Protein 2X36 (pdb70)

Sequence (1100 aa):
MYDVTPPGVVMGLAWTAMGGSTLFVETSLRRPQDGSLEVTGQLGEVMKESARIAYTFARAFLMQHAPANDYLVTSHIHLHVPEGATPKDGPSAGCTIVTALLSLAMGRPVRQNLAMTGEVSLTGKILPVGGIKEKTIAAKRAGVTCIVLPAENKKDFYDLAAFITEGLEVHFVEHYREIFDIAFPDEQAEMYDVTPPGVVMGLAWTAMGGSTLFVETSLGSLEVTGQLGEVMKESARRIAYTFARAFLMQHAPANDYLVTSHIHLHVPEGATPKDGPSAGCTIVTALLSLAMGRPVRQNLAMTGEVSLTGKILPVGGIKEKTIAAKRAGVTCIVLPAENKKDFYDLAAFITEGLEVHFVEHYREIFDIAFPRMYDVTPPGVVMGLAWTAMGGSTLFVETSLRRPQKDGSLEVTGQLGEEVMKESARIAYTFARAFLMQHAPANDYLVTSHIHLHVPEGATPKDGPSAGCTIVTALLSLAMGRPVRQNLAMTGEVSLTGKILPVGGIKEKTIAAKRAGVTCIVLPAENKKDFYDLAAFITEGLEVHFVEHHYREIFDIAFPDEQAETPPGVVMGLAWTAMGGSTLFVETSLRDGSLEVTGQLGEVMKEESARRIAYTFARAFLMQHAPANDYLVTSHIHLHVPEGATPKDGPSAGCTIVTALLSLAMGRPVRQNLAMTGEVSLTGKILPVGGIKEKTIAAKRAGVTCIVLPAENKKDFYDLAAFITEGLEVHFVEHYREIFDIAFPDVTPPGVVMGLAWTAMGGSTLFVETSLRRDGSLEVTGQLGEVMKESARIAYTFARAFLMQHHAPANDYLVTSHIHLHVPEGATPKDGPSAGCTIVTALLSLAMGRPVRQNLAMTGEVSLTGKILPVGGIKEKTIAAKRAGVTCIVLPAENKKDFYDLAAFITEGLEVHFVEHYREIFDIAFPVTPPGVVMGLAWTAMGGSTLFVETSLRDGSLEVTGQLGEVMKESARRIAYTFARAFLMQHHAPANDYLVTSHIHLHVPEGATPKDGPSAGCTIVTALLSLAMGRPVRQNLAMTGEVSLTGKILPVGGIKEKTIAAKRAGVTCIVLPAENKKDFYDLAAFITEGLEVHFVEHYREIFDIAFP

B-factor: mean 50.4, std 12.62, range [17.37, 108.28]

Structure (mmCIF, N/CA/C/O backbone):
data_2X36
#
_entry.id   2X36
#
_cell.length_a   69.800
_cell.length_b   83.750
_cell.length_c   105.490
_cell.angle_alpha   90.00
_cell.angle_beta   90.05
_cell.angle_gamma   90.00
#
_symmetry.space_group_name_H-M   'P 1 21 1'
#
loop_
_entity.id
_entity.type
_entity.pdbx_description
1 polymer 'LON PROTEASE HOMOLOG, MITOCHONDRIAL'
2 water water
#
loop_
_atom_site.group_PDB
_atom_site.id
_atom_site.type_symbol
_atom_site.label_atom_id
_atom_site.label_alt_id
_atom_site.label_comp_id
_atom_site.label_asym_id
_atom_site.label_entity_id
_atom_site.label_seq_id
_atom_site.pdbx_PDB_ins_code
_atom_site.Cartn_x
_atom_site.Cartn_y
_atom_site.Cartn_z
_atom_site.occupancy
_atom_site.B_iso_or_equiv
_atom_site.auth_seq_id
_atom_site.auth_comp_id
_atom_site.auth_asym_id
_atom_site.auth_atom_id
_atom_site.pdbx_PDB_model_num
ATOM 1 N N . MET A 1 4 ? -5.754 -1.692 40.703 1.00 66.07 756 MET A N 1
ATOM 2 C CA . MET A 1 4 ? -6.124 -0.225 40.640 1.00 64.16 756 MET A CA 1
ATOM 3 C C . MET A 1 4 ? -7.454 -0.082 39.918 1.00 62.36 756 MET A C 1
ATOM 4 O O . MET A 1 4 ? -8.407 0.435 40.490 1.00 62.55 756 MET A O 1
ATOM 9 N N . TYR A 1 5 ? -7.513 -0.546 38.665 1.00 61.29 757 TYR A N 1
ATOM 10 C CA . TYR A 1 5 ? -8.732 -0.532 37.889 1.00 63.19 757 TYR A CA 1
ATOM 11 C C . TYR A 1 5 ? -9.020 -1.966 37.469 1.00 67.38 757 TYR A C 1
ATOM 12 O O . TYR A 1 5 ? -8.103 -2.805 37.304 1.00 66.29 757 TYR A O 1
ATOM 21 N N . ASP A 1 6 ? -10.301 -2.256 37.319 1.00 69.35 758 ASP A N 1
ATOM 22 C CA . ASP A 1 6 ? -10.720 -3.491 36.681 1.00 69.91 758 ASP A CA 1
ATOM 23 C C . ASP A 1 6 ? -11.118 -3.130 35.278 1.00 68.20 758 ASP A C 1
ATOM 24 O O . ASP A 1 6 ? -10.787 -3.838 34.347 1.00 67.15 758 ASP A O 1
ATOM 29 N N . VAL A 1 7 ? -11.844 -2.026 35.143 1.00 67.21 759 VAL A N 1
ATOM 30 C CA . VAL A 1 7 ? -12.022 -1.375 33.855 1.00 65.13 759 VAL A CA 1
ATOM 31 C C . VAL A 1 7 ? -11.345 -0.011 33.846 1.00 63.16 759 VAL A C 1
ATOM 32 O O . VAL A 1 7 ? -11.564 0.815 34.733 1.00 62.73 759 VAL A O 1
ATOM 36 N N . THR A 1 8 ? -10.520 0.211 32.831 1.00 60.02 760 THR A N 1
ATOM 37 C CA . THR A 1 8 ? -9.719 1.414 32.722 1.00 55.22 760 THR A CA 1
ATOM 38 C C . THR A 1 8 ? -10.459 2.459 31.948 1.00 52.47 760 THR A C 1
ATOM 39 O O . THR A 1 8 ? -11.073 2.156 30.979 1.00 57.86 760 THR A O 1
ATOM 43 N N . PRO A 1 9 ? -10.403 3.693 32.403 1.00 52.82 761 PRO A N 1
ATOM 44 C CA . PRO A 1 9 ? -11.070 4.788 31.736 1.00 51.19 761 PRO A CA 1
ATOM 45 C C . PRO A 1 9 ? -10.188 5.146 30.605 1.00 57.61 761 PRO A C 1
ATOM 46 O O . PRO A 1 9 ? -9.266 4.449 30.408 1.00 59.52 761 PRO A O 1
ATOM 50 N N . PRO A 1 10 ? -10.479 6.161 29.836 1.00 55.79 762 PRO A N 1
ATOM 51 C CA . PRO A 1 10 ? -9.607 6.530 28.748 1.00 52.28 762 PRO A CA 1
ATOM 52 C C . PRO A 1 10 ? -8.319 7.132 29.314 1.00 53.19 762 PRO A C 1
ATOM 53 O O . PRO A 1 10 ? -8.326 7.506 30.451 1.00 52.52 762 PRO A O 1
ATOM 57 N N . GLY A 1 11 ? -7.245 7.164 28.543 1.00 40.92 763 GLY A N 1
ATOM 58 C CA . GLY A 1 11 ? -5.924 7.666 29.011 1.00 45.89 763 GLY A CA 1
ATOM 59 C C . GLY A 1 11 ? -5.177 6.770 29.976 1.00 46.50 763 GLY A C 1
ATOM 60 O O . GLY A 1 11 ? -4.147 7.147 30.462 1.00 46.56 763 GLY A O 1
ATOM 61 N N . VAL A 1 12 ? -5.709 5.581 30.266 1.00 46.74 764 VAL A N 1
ATOM 62 C CA . VAL A 1 12 ? -5.136 4.772 31.319 1.00 46.76 764 VAL A CA 1
ATOM 63 C C . VAL A 1 12 ? -4.805 3.366 30.796 1.00 39.13 764 VAL A C 1
ATOM 64 O O . VAL A 1 12 ? -5.661 2.743 30.323 1.00 34.25 764 VAL A O 1
ATOM 68 N N . VAL A 1 13 ? -3.583 2.894 30.928 1.00 42.09 765 VAL A N 1
ATOM 69 C CA . VAL A 1 13 ? -3.170 1.604 30.369 1.00 43.53 765 VAL A CA 1
ATOM 70 C C . VAL A 1 13 ? -2.266 0.761 31.307 1.00 42.32 765 VAL A C 1
ATOM 71 O O . VAL A 1 13 ? -1.423 1.280 31.945 1.00 34.82 765 VAL A O 1
ATOM 75 N N . MET A 1 14 ? -2.500 -0.533 31.372 1.00 40.34 766 MET A N 1
ATOM 76 C CA . MET A 1 14 ? -1.695 -1.531 32.091 1.00 42.47 766 MET A CA 1
ATOM 77 C C . MET A 1 14 ? -0.449 -1.794 31.340 1.00 27.95 766 MET A C 1
ATOM 78 O O . MET A 1 14 ? -0.449 -2.151 30.143 1.00 38.81 766 MET A O 1
ATOM 83 N N . GLY A 1 15 ? 0.653 -1.585 32.014 1.00 38.83 767 GLY A N 1
ATOM 84 C CA . GLY A 1 15 ? 1.969 -1.831 31.452 1.00 35.95 767 GLY A CA 1
ATOM 85 C C . GLY A 1 15 ? 2.735 -2.745 32.419 1.00 37.11 767 GLY A C 1
ATOM 86 O O . GLY A 1 15 ? 2.421 -2.815 33.628 1.00 51.65 767 GLY A O 1
ATOM 87 N N . LEU A 1 16 ? 3.587 -3.567 31.850 1.00 40.29 768 LEU A N 1
ATOM 88 C CA . LEU A 1 16 ? 4.222 -4.619 32.583 1.00 37.35 768 LEU A CA 1
ATOM 89 C C . LEU A 1 16 ? 5.639 -4.278 32.797 1.00 36.80 768 LEU A C 1
ATOM 90 O O . LEU A 1 16 ? 6.371 -4.028 31.898 1.00 38.46 768 LEU A O 1
ATOM 95 N N . ALA A 1 17 ? 6.020 -4.265 34.034 1.00 30.32 769 ALA A N 1
ATOM 96 C CA . ALA A 1 17 ? 7.337 -3.764 34.374 1.00 40.95 769 ALA A CA 1
ATOM 97 C C . ALA A 1 17 ? 8.256 -4.815 34.976 1.00 34.45 769 ALA A C 1
ATOM 98 O O . ALA A 1 17 ? 7.854 -5.666 35.696 1.00 40.36 769 ALA A O 1
ATOM 100 N N . TRP A 1 18 ? 9.538 -4.616 34.702 1.00 38.72 770 TRP A N 1
ATOM 101 C CA . TRP A 1 18 ? 10.633 -5.373 35.364 1.00 39.30 770 TRP A CA 1
ATOM 102 C C . TRP A 1 18 ? 11.232 -4.546 36.526 1.00 41.87 770 TRP A C 1
ATOM 103 O O . TRP A 1 18 ? 11.892 -3.510 36.332 1.00 38.60 770 TRP A O 1
ATOM 114 N N . THR A 1 19 ? 10.962 -4.973 37.757 1.00 43.72 771 THR A N 1
ATOM 115 C CA . THR A 1 19 ? 11.407 -4.222 38.954 1.00 51.80 771 THR A CA 1
ATOM 116 C C . THR A 1 19 ? 12.579 -4.887 39.675 1.00 54.16 771 THR A C 1
ATOM 117 O O . THR A 1 19 ? 12.924 -6.043 39.403 1.00 44.14 771 THR A O 1
ATOM 121 N N . ALA A 1 20 ? 13.093 -4.175 40.673 1.00 55.33 772 ALA A N 1
ATOM 122 C CA . ALA A 1 20 ? 14.084 -4.718 41.592 1.00 57.27 772 ALA A CA 1
ATOM 123 C C . ALA A 1 20 ? 13.611 -6.023 42.172 1.00 54.72 772 ALA A C 1
ATOM 124 O O . ALA A 1 20 ? 14.300 -7.018 42.059 1.00 60.92 772 ALA A O 1
ATOM 126 N N . MET A 1 21 ? 12.415 -6.035 42.740 1.00 59.58 773 MET A N 1
ATOM 127 C CA . MET A 1 21 ? 11.877 -7.232 43.407 1.00 65.06 773 MET A CA 1
ATOM 128 C C . MET A 1 21 ? 11.444 -8.368 42.478 1.00 63.28 773 MET A C 1
ATOM 129 O O . MET A 1 21 ? 11.344 -9.537 42.931 1.00 64.25 773 MET A O 1
ATOM 134 N N . GLY A 1 22 ? 11.068 -8.055 41.238 1.00 62.74 774 GLY A N 1
ATOM 135 C CA . GLY A 1 22 ? 10.504 -9.058 40.327 1.00 58.24 774 GLY A CA 1
ATOM 136 C C . GLY A 1 22 ? 9.775 -8.450 39.138 1.00 57.32 774 GLY A C 1
ATOM 137 O O . GLY A 1 22 ? 10.349 -7.778 38.327 1.00 48.87 774 GLY A O 1
ATOM 138 N N . GLY A 1 23 ? 8.497 -8.730 39.025 1.00 48.89 775 GLY A N 1
ATOM 139 C CA . GLY A 1 23 ? 7.623 -7.966 38.171 1.00 48.62 775 GLY A CA 1
ATOM 140 C C . GLY A 1 23 ? 6.450 -7.346 38.853 1.00 48.05 775 GLY A C 1
ATOM 141 O O . GLY A 1 23 ? 6.146 -7.702 40.004 1.00 51.35 775 GLY A O 1
ATOM 142 N N . SER A 1 24 ? 5.800 -6.406 38.132 1.00 43.97 776 SER A N 1
ATOM 143 C CA . SER A 1 24 ? 4.614 -5.663 38.567 1.00 52.35 776 SER A CA 1
ATOM 144 C C . SER A 1 24 ? 3.823 -5.144 37.356 1.00 51.53 776 SER A C 1
ATOM 145 O O . SER A 1 24 ? 4.390 -4.740 36.324 1.00 45.39 776 SER A O 1
ATOM 148 N N . THR A 1 25 ? 2.512 -5.200 37.471 1.00 46.11 777 THR A N 1
ATOM 149 C CA . THR A 1 25 ? 1.693 -4.597 36.460 1.00 47.51 777 THR A CA 1
ATOM 150 C C . THR A 1 25 ? 1.486 -3.247 37.029 1.00 40.28 777 THR A C 1
ATOM 151 O O . THR A 1 25 ? 1.123 -3.112 38.178 1.00 45.75 777 THR A O 1
ATOM 155 N N . LEU A 1 26 ? 1.755 -2.255 36.190 1.00 49.50 778 LEU A N 1
ATOM 156 C CA . LEU A 1 26 ? 1.724 -0.830 36.491 1.00 39.81 778 LEU A CA 1
ATOM 157 C C . LEU A 1 26 ? 0.655 -0.087 35.636 1.00 42.95 778 LEU A C 1
ATOM 158 O O . LEU A 1 26 ? 0.419 -0.454 34.519 1.00 43.05 778 LEU A O 1
ATOM 163 N N . PHE A 1 27 ? -0.045 0.916 36.181 1.00 41.07 779 PHE A N 1
ATOM 164 C CA . PHE A 1 27 ? -0.949 1.723 35.342 1.00 39.27 779 PHE A CA 1
ATOM 165 C C . PHE A 1 27 ? -0.363 3.056 34.834 1.00 32.11 779 PHE A C 1
ATOM 166 O O . PHE A 1 27 ? -0.196 3.974 35.619 1.00 44.80 779 PHE A O 1
ATOM 174 N N . VAL A 1 28 ? -0.257 3.203 33.509 1.00 42.02 780 VAL A N 1
ATOM 175 C CA . VAL A 1 28 ? 0.103 4.478 32.947 1.00 38.34 780 VAL A CA 1
ATOM 176 C C . VAL A 1 28 ? -1.189 5.319 32.929 1.00 30.53 780 VAL A C 1
ATOM 177 O O . VAL A 1 28 ? -2.212 4.909 32.456 1.00 40.69 780 VAL A O 1
ATOM 181 N N . GLU A 1 29 ? -1.062 6.541 33.356 1.00 36.06 781 GLU A N 1
ATOM 182 C CA . GLU A 1 29 ? -2.170 7.449 33.347 1.00 33.25 781 GLU A CA 1
ATOM 183 C C . GLU A 1 29 ? -1.883 8.715 32.588 1.00 32.10 781 GLU A C 1
ATOM 184 O O . GLU A 1 29 ? -0.769 9.270 32.634 1.00 41.57 781 GLU A O 1
ATOM 190 N N . THR A 1 30 ? -2.924 9.214 31.917 1.00 34.24 782 THR A N 1
ATOM 191 C CA . THR A 1 30 ? -2.853 10.493 31.140 1.00 38.88 782 THR A CA 1
ATOM 192 C C . THR A 1 30 ? -4.114 11.353 31.472 1.00 42.72 782 THR A C 1
ATOM 193 O O . THR A 1 30 ? -5.175 10.783 31.805 1.00 39.99 782 THR A O 1
ATOM 197 N N . SER A 1 31 ? -3.977 12.691 31.476 1.00 33.87 783 SER A N 1
ATOM 198 C CA . SER A 1 31 ? -5.181 13.599 31.657 1.00 39.09 783 SER A CA 1
ATOM 199 C C . SER A 1 31 ? -4.864 15.047 31.251 1.00 43.68 783 SER A C 1
ATOM 200 O O . SER A 1 31 ? -3.681 15.386 31.079 1.00 39.52 783 SER A O 1
ATOM 203 N N . LEU A 1 32 ? -5.902 15.892 31.066 1.00 44.60 784 LEU A N 1
ATOM 204 C CA . LEU A 1 32 ? -5.656 17.326 30.850 1.00 33.13 784 LEU A CA 1
ATOM 205 C C . LEU A 1 32 ? -5.241 18.022 32.152 1.00 37.20 784 LEU A C 1
ATOM 206 O O . LEU A 1 32 ? -5.459 17.526 33.266 1.00 40.37 784 LEU A O 1
ATOM 211 N N . ARG A 1 33 ? -4.537 19.119 31.995 1.00 36.17 785 ARG A N 1
ATOM 212 C CA . ARG A 1 33 ? -4.266 19.990 33.104 1.00 50.68 785 ARG A CA 1
ATOM 213 C C . ARG A 1 33 ? -4.560 21.496 32.879 1.00 54.86 785 ARG A C 1
ATOM 214 O O . ARG A 1 33 ? -4.445 22.285 33.782 1.00 53.74 785 ARG A O 1
ATOM 222 N N . ARG A 1 34 ? -4.905 21.849 31.652 1.00 50.09 786 ARG A N 1
ATOM 223 C CA . ARG A 1 34 ? -5.343 23.159 31.240 1.00 54.07 786 ARG A CA 1
ATOM 224 C C . ARG A 1 34 ? -6.436 22.786 30.301 1.00 57.52 786 ARG A C 1
ATOM 225 O O . ARG A 1 34 ? -6.466 21.678 29.862 1.00 58.10 786 ARG A O 1
ATOM 233 N N . PRO A 1 35 ? -7.376 23.672 30.033 1.00 61.32 787 PRO A N 1
ATOM 234 C CA . PRO A 1 35 ? -8.494 23.338 29.186 1.00 53.50 787 PRO A CA 1
ATOM 235 C C . PRO A 1 35 ? -8.154 23.800 27.822 1.00 47.82 787 PRO A C 1
ATOM 236 O O . PRO A 1 35 ? -7.245 24.596 27.695 1.00 49.98 787 PRO A O 1
ATOM 240 N N . GLN A 1 36 ? -8.874 23.286 26.836 1.00 59.00 788 GLN A N 1
ATOM 241 C CA . GLN A 1 36 ? -8.758 23.634 25.372 1.00 65.36 788 GLN A CA 1
ATOM 242 C C . GLN A 1 36 ? -7.330 23.681 24.735 1.00 66.29 788 GLN A C 1
ATOM 243 O O . GLN A 1 36 ? -7.161 23.871 23.488 1.00 69.03 788 GLN A O 1
ATOM 249 N N . ASP A 1 45 ? -0.489 25.912 21.088 1.00 64.73 797 ASP A N 1
ATOM 250 C CA . ASP A 1 45 ? 0.153 24.624 20.927 1.00 62.43 797 ASP A CA 1
ATOM 251 C C . ASP A 1 45 ? 0.274 23.817 22.209 1.00 59.68 797 ASP A C 1
ATOM 252 O O . ASP A 1 45 ? 0.554 24.370 23.298 1.00 57.37 797 ASP A O 1
ATOM 257 N N . GLY A 1 46 ? 0.116 22.497 22.060 1.00 53.08 798 GLY A N 1
ATOM 258 C CA . GLY A 1 46 ? 0.046 21.619 23.195 1.00 51.26 798 GLY A CA 1
ATOM 259 C C . GLY A 1 46 ? 1.333 21.378 23.948 1.00 47.84 798 GLY A C 1
ATOM 260 O O . GLY A 1 46 ? 2.449 21.807 23.544 1.00 42.09 798 GLY A O 1
ATOM 261 N N . SER A 1 47 ? 1.192 20.616 25.022 1.00 46.99 799 SER A N 1
ATOM 262 C CA . SER A 1 47 ? 2.342 20.250 25.792 1.00 43.73 799 SER A CA 1
ATOM 263 C C . SER A 1 47 ? 2.073 18.982 26.576 1.00 43.45 799 SER A C 1
ATOM 264 O O . SER A 1 47 ? 0.936 18.487 26.618 1.00 44.22 799 SER A O 1
ATOM 267 N N . LEU A 1 48 ? 3.150 18.439 27.109 1.00 45.98 800 LEU A N 1
ATOM 268 C CA . LEU A 1 48 ? 3.161 17.232 27.974 1.00 45.07 800 LEU A CA 1
ATOM 269 C C . LEU A 1 48 ? 3.954 17.525 29.231 1.00 43.66 800 LEU A C 1
ATOM 270 O O . LEU A 1 48 ? 5.104 18.001 29.180 1.00 49.20 800 LEU A O 1
ATOM 275 N N . GLU A 1 49 ? 3.333 17.304 30.377 1.00 33.85 801 GLU A N 1
ATOM 276 C CA . GLU A 1 49 ? 4.006 17.271 31.629 1.00 41.17 801 GLU A CA 1
ATOM 277 C C . GLU A 1 49 ? 4.034 15.824 32.080 1.00 33.05 801 GLU A C 1
ATOM 278 O O . GLU A 1 49 ? 3.034 15.082 31.990 1.00 39.43 801 GLU A O 1
ATOM 284 N N . VAL A 1 50 ? 5.167 15.461 32.610 1.00 36.90 802 VAL A N 1
ATOM 285 C CA . VAL A 1 50 ? 5.434 14.069 32.925 1.00 39.11 802 VAL A CA 1
ATOM 286 C C . VAL A 1 50 ? 5.798 13.895 34.352 1.00 33.92 802 VAL A C 1
ATOM 287 O O . VAL A 1 50 ? 6.578 14.653 34.899 1.00 40.65 802 VAL A O 1
ATOM 291 N N . THR A 1 51 ? 5.206 12.918 35.038 1.00 31.01 803 THR A N 1
ATOM 292 C CA . THR A 1 51 ? 5.655 12.622 36.369 1.00 32.41 803 THR A CA 1
ATOM 293 C C . THR A 1 51 ? 5.874 11.068 36.514 1.00 38.52 803 THR A C 1
ATOM 294 O O . THR A 1 51 ? 5.440 10.327 35.630 1.00 39.80 803 THR A O 1
ATOM 298 N N . GLY A 1 52 ? 6.555 10.699 37.610 1.00 38.03 804 GLY A N 1
ATOM 299 C CA . GLY A 1 52 ? 7.085 9.336 37.940 1.00 43.02 804 GLY A CA 1
ATOM 300 C C . GLY A 1 52 ? 8.527 9.279 38.440 1.00 46.31 804 GLY A C 1
ATOM 301 O O . GLY A 1 52 ? 9.142 8.179 38.534 1.00 47.71 804 GLY A O 1
ATOM 302 N N . GLN A 1 53 ? 9.097 10.433 38.700 1.00 45.24 805 GLN A N 1
ATOM 303 C CA . GLN A 1 53 ? 10.458 10.524 39.193 1.00 54.66 805 GLN A CA 1
ATOM 304 C C . GLN A 1 53 ? 11.475 9.973 38.223 1.00 53.26 805 GLN A C 1
ATOM 305 O O . GLN A 1 53 ? 12.214 9.088 38.542 1.00 58.56 805 GLN A O 1
ATOM 311 N N . LEU A 1 54 ? 11.481 10.517 37.032 1.00 52.88 806 LEU A N 1
ATOM 312 C CA . LEU A 1 54 ? 12.175 9.976 35.942 1.00 54.28 806 LEU A CA 1
ATOM 313 C C . LEU A 1 54 ? 13.547 10.615 35.873 1.00 50.71 806 LEU A C 1
ATOM 314 O O . LEU A 1 54 ? 13.704 11.846 36.074 1.00 47.95 806 LEU A O 1
ATOM 319 N N . GLY A 1 55 ? 14.544 9.779 35.614 1.00 44.36 807 GLY A N 1
ATOM 320 C CA . GLY A 1 55 ? 15.880 10.297 35.199 1.00 44.40 807 GLY A CA 1
ATOM 321 C C . GLY A 1 55 ? 15.768 10.777 33.772 1.00 42.60 807 GLY A C 1
ATOM 322 O O . GLY A 1 55 ? 14.744 10.615 33.128 1.00 42.35 807 GLY A O 1
ATOM 323 N N . GLU A 1 56 ? 16.815 11.378 33.240 1.00 40.16 808 GLU A N 1
ATOM 324 C CA . GLU A 1 56 ? 16.679 12.024 31.961 1.00 39.99 808 GLU A CA 1
ATOM 325 C C . GLU A 1 56 ? 16.350 11.046 30.825 1.00 41.88 808 GLU A C 1
ATOM 326 O O . GLU A 1 56 ? 15.679 11.423 29.812 1.00 43.02 808 GLU A O 1
ATOM 332 N N . VAL A 1 57 ? 16.867 9.844 30.912 1.00 37.26 809 VAL A N 1
ATOM 333 C CA . VAL A 1 57 ? 16.668 8.925 29.850 1.00 41.88 809 VAL A CA 1
ATOM 334 C C . VAL A 1 57 ? 15.208 8.632 29.709 1.00 35.98 809 VAL A C 1
ATOM 335 O O . VAL A 1 57 ? 14.691 8.608 28.666 1.00 35.45 809 VAL A O 1
ATOM 339 N N . MET A 1 58 ? 14.575 8.411 30.816 1.00 37.46 810 MET A N 1
ATOM 340 C CA . MET A 1 58 ? 13.191 8.105 30.843 1.00 31.96 810 MET A CA 1
ATOM 341 C C . MET A 1 58 ? 12.360 9.299 30.413 1.00 35.96 810 MET A C 1
ATOM 342 O O . MET A 1 58 ? 11.363 9.161 29.804 1.00 25.13 810 MET A O 1
ATOM 347 N N . LYS A 1 59 ? 12.806 10.485 30.761 1.00 33.19 811 LYS A N 1
ATOM 348 C CA . LYS A 1 59 ? 12.063 11.677 30.362 1.00 35.07 811 LYS A CA 1
ATOM 349 C C . LYS A 1 59 ? 12.130 11.608 28.888 1.00 26.94 811 LYS A C 1
ATOM 350 O O . LYS A 1 59 ? 11.238 12.040 28.230 1.00 30.46 811 LYS A O 1
ATOM 356 N N . GLU A 1 60 ? 13.288 11.205 28.299 1.00 37.52 812 GLU A N 1
ATOM 357 C CA . GLU A 1 60 ? 13.399 11.244 26.880 1.00 36.96 812 GLU A CA 1
ATOM 358 C C . GLU A 1 60 ? 12.512 10.136 26.304 1.00 35.16 812 GLU A C 1
ATOM 359 O O . GLU A 1 60 ? 11.831 10.287 25.286 1.00 37.04 812 GLU A O 1
ATOM 365 N N . SER A 1 61 ? 12.427 9.027 26.985 1.00 39.88 813 SER A N 1
ATOM 366 C CA . SER A 1 61 ? 11.635 7.974 26.479 1.00 34.96 813 SER A CA 1
ATOM 367 C C . SER A 1 61 ? 10.213 8.424 26.343 1.00 33.61 813 SER A C 1
ATOM 368 O O . SER A 1 61 ? 9.581 8.048 25.426 1.00 35.47 813 SER A O 1
ATOM 371 N N . ALA A 1 62 ? 9.703 9.187 27.283 1.00 34.11 814 ALA A N 1
ATOM 372 C CA . ALA A 1 62 ? 8.340 9.660 27.209 1.00 33.91 814 ALA A CA 1
ATOM 373 C C . ALA A 1 62 ? 8.094 10.599 26.059 1.00 36.90 814 ALA A C 1
ATOM 374 O O . ALA A 1 62 ? 7.075 10.554 25.441 1.00 33.90 814 ALA A O 1
ATOM 376 N N . ARG A 1 63 ? 9.059 11.448 25.787 1.00 34.24 815 ARG A N 1
ATOM 377 C CA . ARG A 1 63 ? 9.018 12.320 24.641 1.00 38.89 815 ARG A CA 1
ATOM 378 C C . ARG A 1 63 ? 8.987 11.501 23.375 1.00 36.67 815 ARG A C 1
ATOM 379 O O . ARG A 1 63 ? 8.351 11.863 22.491 1.00 36.74 815 ARG A O 1
ATOM 387 N N . ILE A 1 64 ? 9.700 10.396 23.292 1.00 38.96 816 ILE A N 1
ATOM 388 C CA . ILE A 1 64 ? 9.686 9.601 22.083 1.00 34.28 816 ILE A CA 1
ATOM 389 C C . ILE A 1 64 ? 8.279 9.107 21.816 1.00 32.83 816 ILE A C 1
ATOM 390 O O . ILE A 1 64 ? 7.773 9.199 20.766 1.00 32.83 816 ILE A O 1
ATOM 395 N N . ALA A 1 65 ? 7.634 8.636 22.832 1.00 29.93 817 ALA A N 1
ATOM 396 C CA . ALA A 1 65 ? 6.242 8.111 22.745 1.00 38.20 817 ALA A CA 1
ATOM 397 C C . ALA A 1 65 ? 5.236 9.268 22.392 1.00 30.20 817 ALA A C 1
ATOM 398 O O . ALA A 1 65 ? 4.366 9.147 21.514 1.00 32.52 817 ALA A O 1
ATOM 400 N N . TYR A 1 66 ? 5.432 10.401 23.021 1.00 36.43 818 TYR A N 1
ATOM 401 C CA . TYR A 1 66 ? 4.620 11.595 22.676 1.00 30.15 818 TYR A CA 1
ATOM 402 C C . TYR A 1 66 ? 4.768 11.928 21.209 1.00 37.86 818 TYR A C 1
ATOM 403 O O . TYR A 1 66 ? 3.764 11.991 20.534 1.00 36.30 818 TYR A O 1
ATOM 412 N N . THR A 1 67 ? 5.989 12.162 20.725 1.00 43.24 819 THR A N 1
ATOM 413 C CA . THR A 1 67 ? 6.180 12.464 19.299 1.00 46.12 819 THR A CA 1
ATOM 414 C C . THR A 1 67 ? 5.550 11.414 18.372 1.00 40.02 819 THR A C 1
ATOM 415 O O . THR A 1 67 ? 4.972 11.754 17.345 1.00 37.34 819 THR A O 1
ATOM 419 N N . PHE A 1 68 ? 5.786 10.129 18.635 1.00 33.97 820 PHE A N 1
ATOM 420 C CA . PHE A 1 68 ? 5.203 9.097 17.811 1.00 31.59 820 PHE A CA 1
ATOM 421 C C . PHE A 1 68 ? 3.737 9.069 17.941 1.00 27.65 820 PHE A C 1
ATOM 422 O O . PHE A 1 68 ? 3.067 8.851 16.939 1.00 35.10 820 PHE A O 1
ATOM 430 N N . ALA A 1 69 ? 3.240 9.180 19.139 1.00 32.47 821 ALA A N 1
ATOM 431 C CA . ALA A 1 69 ? 1.796 9.232 19.255 1.00 33.17 821 ALA A CA 1
ATOM 432 C C . ALA A 1 69 ? 1.225 10.384 18.456 1.00 38.12 821 ALA A C 1
ATOM 433 O O . ALA A 1 69 ? 0.273 10.252 17.795 1.00 44.35 821 ALA A O 1
ATOM 435 N N . ARG A 1 70 ? 1.843 11.549 18.502 1.00 45.59 822 ARG A N 1
ATOM 436 C CA . ARG A 1 70 ? 1.303 12.646 17.727 1.00 45.11 822 ARG A CA 1
ATOM 437 C C . ARG A 1 70 ? 1.369 12.273 16.239 1.00 45.22 822 ARG A C 1
ATOM 438 O O . ARG A 1 70 ? 0.407 12.469 15.508 1.00 44.65 822 ARG A O 1
ATOM 446 N N . ALA A 1 71 ? 2.458 11.668 15.778 1.00 42.23 823 ALA A N 1
ATOM 447 C CA . ALA A 1 71 ? 2.554 11.352 14.362 1.00 44.38 823 ALA A CA 1
ATOM 448 C C . ALA A 1 71 ? 1.520 10.340 13.889 1.00 41.30 823 ALA A C 1
ATOM 449 O O . ALA A 1 71 ? 0.994 10.415 12.731 1.00 38.33 823 ALA A O 1
ATOM 451 N N . PHE A 1 72 ? 1.220 9.398 14.756 1.00 39.54 824 PHE A N 1
ATOM 452 C CA . PHE A 1 72 ? 0.379 8.272 14.419 1.00 31.89 824 PHE A CA 1
ATOM 453 C C . PHE A 1 72 ? -1.084 8.742 14.339 1.00 37.34 824 PHE A C 1
ATOM 454 O O . PHE A 1 72 ? -1.875 8.160 13.642 1.00 43.32 824 PHE A O 1
ATOM 462 N N . LEU A 1 73 ? -1.455 9.793 15.072 1.00 41.43 825 LEU A N 1
ATOM 463 C CA . LEU A 1 73 ? -2.853 10.172 15.200 1.00 39.14 825 LEU A CA 1
ATOM 464 C C . LEU A 1 73 ? -3.173 11.031 13.957 1.00 43.12 825 LEU A C 1
ATOM 465 O O . LEU A 1 73 ? -4.187 10.849 13.369 1.00 45.84 825 LEU A O 1
ATOM 470 N N . MET A 1 74 ? -2.258 11.915 13.598 1.00 54.57 826 MET A N 1
ATOM 471 C CA . MET A 1 74 ? -2.301 12.714 12.376 1.00 60.84 826 MET A CA 1
ATOM 472 C C . MET A 1 74 ? -2.664 11.883 11.162 1.00 59.26 826 MET A C 1
ATOM 473 O O . MET A 1 74 ? -3.412 12.319 10.304 1.00 52.55 826 MET A O 1
ATOM 478 N N . GLN A 1 75 ? -2.118 10.682 11.089 1.00 59.50 827 GLN A N 1
ATOM 479 C CA . GLN A 1 75 ? -2.475 9.784 10.023 1.00 55.30 827 GLN A CA 1
ATOM 480 C C . GLN A 1 75 ? -3.730 8.932 10.266 1.00 52.63 827 GLN A C 1
ATOM 481 O O . GLN A 1 75 ? -4.594 8.779 9.386 1.00 48.53 827 GLN A O 1
ATOM 487 N N . HIS A 1 76 ? -3.825 8.329 11.433 1.00 52.04 828 HIS A N 1
ATOM 488 C CA . HIS A 1 76 ? -4.996 7.484 11.766 1.00 51.08 828 HIS A CA 1
ATOM 489 C C . HIS A 1 76 ? -6.343 8.237 11.886 1.00 46.95 828 HIS A C 1
ATOM 490 O O . HIS A 1 76 ? -7.382 7.673 11.591 1.00 49.20 828 HIS A O 1
ATOM 497 N N . ALA A 1 77 ? -6.323 9.453 12.413 1.00 52.83 829 ALA A N 1
ATOM 498 C CA . ALA A 1 77 ? -7.536 10.279 12.631 1.00 47.59 829 ALA A CA 1
ATOM 499 C C . ALA A 1 77 ? -7.099 11.650 12.288 1.00 52.78 829 ALA A C 1
ATOM 500 O O . ALA A 1 77 ? -6.948 12.459 13.201 1.00 49.15 829 ALA A O 1
ATOM 502 N N . PRO A 1 78 ? -6.973 11.955 10.976 1.00 55.98 830 PRO A N 1
ATOM 503 C CA . PRO A 1 78 ? -6.377 13.207 10.512 1.00 52.45 830 PRO A CA 1
ATOM 504 C C . PRO A 1 78 ? -7.193 14.444 10.922 1.00 51.19 830 PRO A C 1
ATOM 505 O O . PRO A 1 78 ? -6.670 15.542 10.871 1.00 44.03 830 PRO A O 1
ATOM 509 N N . ALA A 1 79 ? -8.415 14.225 11.392 1.00 52.49 831 ALA A N 1
ATOM 510 C CA . ALA A 1 79 ? -9.281 15.285 11.921 1.00 55.10 831 ALA A CA 1
ATOM 511 C C . ALA A 1 79 ? -9.021 15.584 13.394 1.00 52.77 831 ALA A C 1
ATOM 512 O O . ALA A 1 79 ? -9.429 16.628 13.927 1.00 45.60 831 ALA A O 1
ATOM 514 N N . ASN A 1 80 ? -8.302 14.708 14.096 1.00 51.94 832 ASN A N 1
ATOM 515 C CA . ASN A 1 80 ? -8.238 14.883 15.531 1.00 47.71 832 ASN A CA 1
ATOM 516 C C . ASN A 1 80 ? -7.010 15.683 15.883 1.00 49.73 832 ASN A C 1
ATOM 517 O O . ASN A 1 80 ? -5.886 15.195 15.748 1.00 41.19 832 ASN A O 1
ATOM 522 N N . ASP A 1 81 ? -7.195 16.928 16.365 1.00 48.71 833 ASP A N 1
ATOM 523 C CA . ASP A 1 81 ? -6.029 17.767 16.689 1.00 45.26 833 ASP A CA 1
ATOM 524 C C . ASP A 1 81 ? -5.634 17.726 18.183 1.00 45.49 833 ASP A C 1
ATOM 525 O O . ASP A 1 81 ? -4.723 18.452 18.643 1.00 50.96 833 ASP A O 1
ATOM 530 N N . TYR A 1 82 ? -6.362 16.899 18.934 1.00 41.45 834 TYR A N 1
ATOM 531 C CA . TYR A 1 82 ? -6.251 16.806 20.395 1.00 39.08 834 TYR A CA 1
ATOM 532 C C . TYR A 1 82 ? -4.845 16.726 20.961 1.00 47.53 834 TYR A C 1
ATOM 533 O O . TYR A 1 82 ? -4.597 17.414 21.960 1.00 50.32 834 TYR A O 1
ATOM 542 N N . LEU A 1 83 ? -3.912 15.996 20.301 1.00 43.45 835 LEU A N 1
ATOM 543 C CA . LEU A 1 83 ? -2.561 15.932 20.818 1.00 43.41 835 LEU A CA 1
ATOM 544 C C . LEU A 1 83 ? -1.779 17.186 20.441 1.00 50.60 835 LEU A C 1
ATOM 545 O O . LEU A 1 83 ? -0.959 17.649 21.232 1.00 51.42 835 LEU A O 1
ATOM 550 N N . VAL A 1 84 ? -1.986 17.713 19.243 1.00 44.01 836 VAL A N 1
ATOM 551 C CA . VAL A 1 84 ? -1.304 18.977 18.859 1.00 52.40 836 VAL A CA 1
ATOM 552 C C . VAL A 1 84 ? -1.714 20.238 19.678 1.00 45.32 836 VAL A C 1
ATOM 553 O O . VAL A 1 84 ? -0.925 21.122 19.925 1.00 53.18 836 VAL A O 1
ATOM 557 N N . THR A 1 85 ? -2.957 20.355 20.089 1.00 49.61 837 THR A N 1
ATOM 558 C CA . THR A 1 85 ? -3.402 21.554 20.783 1.00 44.47 837 THR A CA 1
ATOM 559 C C . THR A 1 85 ? -3.449 21.463 22.330 1.00 50.57 837 THR A C 1
ATOM 560 O O . THR A 1 85 ? -3.445 22.497 22.992 1.00 50.43 837 THR A O 1
ATOM 564 N N . SER A 1 86 ? -3.508 20.248 22.888 1.00 51.12 838 SER A N 1
ATOM 565 C CA . SER A 1 86 ? -3.738 20.059 24.321 1.00 41.29 838 SER A CA 1
ATOM 566 C C . SER A 1 86 ? -2.568 20.114 25.289 1.00 49.00 838 SER A C 1
ATOM 567 O O . SER A 1 86 ? -1.416 19.987 24.930 1.00 44.21 838 SER A O 1
ATOM 570 N N . HIS A 1 87 ? -2.898 20.283 26.569 1.00 52.30 839 HIS A N 1
ATOM 571 C CA . HIS A 1 87 ? -1.878 20.326 27.604 1.00 49.77 839 HIS A CA 1
ATOM 572 C C . HIS A 1 87 ? -2.128 19.152 28.578 1.00 49.10 839 HIS A C 1
ATOM 573 O O . HIS A 1 87 ? -3.099 19.141 29.384 1.00 55.04 839 HIS A O 1
ATOM 580 N N . ILE A 1 88 ? -1.259 18.148 28.469 1.00 46.06 840 ILE A N 1
ATOM 581 C CA . ILE A 1 88 ? -1.553 16.838 28.959 1.00 45.51 840 ILE A CA 1
ATOM 582 C C . ILE A 1 88 ? -0.531 16.553 29.997 1.00 43.68 840 ILE A C 1
ATOM 583 O O . ILE A 1 88 ? 0.571 17.062 29.962 1.00 45.97 840 ILE A O 1
ATOM 588 N N . HIS A 1 89 ? -0.927 15.724 30.940 1.00 44.30 841 HIS A N 1
ATOM 589 C CA . HIS A 1 89 ? -0.067 15.219 31.938 1.00 41.38 841 HIS A CA 1
ATOM 590 C C . HIS A 1 89 ? 0.075 13.697 31.683 1.00 36.92 841 HIS A C 1
ATOM 591 O O . HIS A 1 89 ? -0.911 12.965 31.486 1.00 38.73 841 HIS A O 1
ATOM 598 N N . LEU A 1 90 ? 1.271 13.226 31.855 1.00 35.20 842 LEU A N 1
ATOM 599 C CA . LEU A 1 90 ? 1.503 11.831 31.794 1.00 36.61 842 LEU A CA 1
ATOM 600 C C . LEU A 1 90 ? 2.152 11.356 33.052 1.00 32.11 842 LEU A C 1
ATOM 601 O O . LEU A 1 90 ? 3.173 11.828 33.413 1.00 36.91 842 LEU A O 1
ATOM 606 N N . HIS A 1 91 ? 1.554 10.395 33.701 1.00 32.96 843 HIS A N 1
ATOM 607 C CA . HIS A 1 91 ? 2.199 9.793 34.816 1.00 34.57 843 HIS A CA 1
ATOM 608 C C . HIS A 1 91 ? 2.666 8.387 34.522 1.00 37.54 843 HIS A C 1
ATOM 609 O O . HIS A 1 91 ? 1.896 7.543 34.202 1.00 37.25 843 HIS A O 1
ATOM 616 N N . VAL A 1 92 ? 3.952 8.166 34.650 1.00 38.35 844 VAL A N 1
ATOM 617 C CA . VAL A 1 92 ? 4.541 6.843 34.547 1.00 34.30 844 VAL A CA 1
ATOM 618 C C . VAL A 1 92 ? 4.912 6.455 35.930 1.00 34.10 844 VAL A C 1
ATOM 619 O O . VAL A 1 92 ? 5.851 6.926 36.447 1.00 32.95 844 VAL A O 1
ATOM 623 N N . PRO A 1 93 ? 4.161 5.557 36.508 1.00 42.15 845 PRO A N 1
ATOM 624 C CA . PRO A 1 93 ? 4.287 5.196 37.891 1.00 46.57 845 PRO A CA 1
ATOM 625 C C . PRO A 1 93 ? 5.535 4.426 38.055 1.00 40.44 845 PRO A C 1
ATOM 626 O O . PRO A 1 93 ? 6.077 3.892 37.146 1.00 44.62 845 PRO A O 1
ATOM 630 N N . GLU A 1 94 ? 5.986 4.412 39.269 1.00 40.31 846 GLU A N 1
ATOM 631 C CA . GLU A 1 94 ? 7.332 4.051 39.611 1.00 41.00 846 GLU A CA 1
ATOM 632 C C . GLU A 1 94 ? 7.374 2.540 39.607 1.00 43.62 846 GLU A C 1
ATOM 633 O O . GLU A 1 94 ? 6.350 1.879 39.780 1.00 34.10 846 GLU A O 1
ATOM 639 N N . GLY A 1 95 ? 8.546 2.000 39.403 1.00 43.11 847 GLY A N 1
ATOM 640 C CA . GLY A 1 95 ? 8.662 0.573 39.393 1.00 47.57 847 GLY A CA 1
ATOM 641 C C . GLY A 1 95 ? 9.815 -0.059 38.686 1.00 40.40 847 GLY A C 1
ATOM 642 O O . GLY A 1 95 ? 10.579 -0.759 39.222 1.00 41.79 847 GLY A O 1
ATOM 643 N N . ALA A 1 96 ? 9.862 0.143 37.416 1.00 35.02 848 ALA A N 1
ATOM 644 C CA . ALA A 1 96 ? 10.781 -0.576 36.600 1.00 40.25 848 ALA A CA 1
ATOM 645 C C . ALA A 1 96 ? 12.173 -0.113 36.938 1.00 47.51 848 ALA A C 1
ATOM 646 O O . ALA A 1 96 ? 12.365 1.056 37.281 1.00 37.10 848 ALA A O 1
ATOM 648 N N . THR A 1 97 ? 13.150 -1.025 36.836 1.00 47.97 849 THR A N 1
ATOM 649 C CA . THR A 1 97 ? 14.546 -0.602 36.847 1.00 44.56 849 THR A CA 1
ATOM 650 C C . THR A 1 97 ? 14.851 0.413 35.826 1.00 50.06 849 THR A C 1
ATOM 651 O O . THR A 1 97 ? 14.124 0.502 34.801 1.00 43.57 849 THR A O 1
ATOM 655 N N . PRO A 1 98 ? 15.990 1.143 36.031 1.00 38.95 850 PRO A N 1
ATOM 656 C CA . PRO A 1 98 ? 16.483 1.973 34.951 1.00 41.95 850 PRO A CA 1
ATOM 657 C C . PRO A 1 98 ? 16.585 1.306 33.620 1.00 50.14 850 PRO A C 1
ATOM 658 O O . PRO A 1 98 ? 16.373 1.961 32.594 1.00 48.97 850 PRO A O 1
ATOM 662 N N . LYS A 1 99 ? 16.983 0.034 33.589 1.00 46.71 851 LYS A N 1
ATOM 663 C CA . LYS A 1 99 ? 17.142 -0.631 32.320 1.00 43.33 851 LYS A CA 1
ATOM 664 C C . LYS A 1 99 ? 15.849 -0.869 31.571 1.00 34.76 851 LYS A C 1
ATOM 665 O O . LYS A 1 99 ? 15.857 -0.802 30.336 1.00 36.07 851 LYS A O 1
ATOM 671 N N . ASP A 1 100 ? 14.779 -1.091 32.314 1.00 37.19 852 ASP A N 1
ATOM 672 C CA . ASP A 1 100 ? 13.590 -1.559 31.784 1.00 40.08 852 ASP A CA 1
ATOM 673 C C . ASP A 1 100 ? 12.656 -0.396 31.411 1.00 43.42 852 ASP A C 1
ATOM 674 O O . ASP A 1 100 ? 11.723 -0.552 30.655 1.00 49.05 852 ASP A O 1
ATOM 679 N N . GLY A 1 101 ? 13.011 0.791 31.814 1.00 36.60 853 GLY A N 1
ATOM 680 C CA . GLY A 1 101 ? 12.149 1.905 31.605 1.00 37.05 853 GLY A CA 1
ATOM 681 C C . GLY A 1 101 ? 11.701 2.200 30.204 1.00 31.01 853 GLY A C 1
ATOM 682 O O . GLY A 1 101 ? 10.577 2.433 30.061 1.00 37.63 853 GLY A O 1
ATOM 683 N N . PRO A 1 102 ? 12.525 2.172 29.188 1.00 30.53 854 PRO A N 1
ATOM 684 C CA . PRO A 1 102 ? 12.075 2.229 27.830 1.00 35.30 854 PRO A CA 1
ATOM 685 C C . PRO A 1 102 ? 10.972 1.307 27.322 1.00 32.14 854 PRO A C 1
ATOM 686 O O . PRO A 1 102 ? 10.289 1.670 26.332 1.00 31.75 854 PRO A O 1
ATOM 690 N N . SER A 1 103 ? 10.792 0.195 27.983 1.00 31.09 855 SER A N 1
ATOM 691 C CA . SER A 1 103 ? 9.819 -0.782 27.585 1.00 32.80 855 SER A CA 1
ATOM 692 C C . SER A 1 103 ? 8.388 -0.323 27.804 1.00 33.79 855 SER A C 1
ATOM 693 O O . SER A 1 103 ? 7.478 -0.919 27.359 1.00 38.54 855 SER A O 1
ATOM 696 N N . ALA A 1 104 ? 8.219 0.744 28.514 1.00 29.77 856 ALA A N 1
ATOM 697 C CA . ALA A 1 104 ? 6.929 1.278 28.724 1.00 31.46 856 ALA A CA 1
ATOM 698 C C . ALA A 1 104 ? 6.447 2.094 27.503 1.00 23.07 856 ALA A C 1
ATOM 699 O O . ALA A 1 104 ? 5.444 2.672 27.508 1.00 38.69 856 ALA A O 1
ATOM 701 N N . GLY A 1 105 ? 7.205 2.129 26.458 1.00 29.41 857 GLY A N 1
ATOM 702 C CA . GLY A 1 105 ? 6.843 2.946 25.358 1.00 33.65 857 GLY A CA 1
ATOM 703 C C . GLY A 1 105 ? 5.535 2.706 24.663 1.00 30.46 857 GLY A C 1
ATOM 704 O O . GLY A 1 105 ? 4.847 3.652 24.505 1.00 32.32 857 GLY A O 1
ATOM 705 N N . CYS A 1 106 ? 5.148 1.487 24.318 1.00 32.15 858 CYS A N 1
ATOM 706 C CA . CYS A 1 106 ? 3.870 1.329 23.653 1.00 36.29 858 CYS A CA 1
ATOM 707 C C . CYS A 1 106 ? 2.727 1.577 24.571 1.00 31.11 858 CYS A C 1
ATOM 708 O O . CYS A 1 106 ? 1.581 2.032 24.136 1.00 33.98 858 CYS A O 1
ATOM 711 N N . THR A 1 107 ? 2.958 1.290 25.825 1.00 30.54 859 THR A N 1
ATOM 712 C CA . THR A 1 107 ? 1.999 1.560 26.820 1.00 33.08 859 THR A CA 1
ATOM 713 C C . THR A 1 107 ? 1.668 3.036 26.792 1.00 37.23 859 THR A C 1
ATOM 714 O O . THR A 1 107 ? 0.503 3.408 26.918 1.00 33.91 859 THR A O 1
ATOM 718 N N . ILE A 1 108 ? 2.704 3.839 26.880 1.00 31.50 860 ILE A N 1
ATOM 719 C CA . ILE A 1 108 ? 2.584 5.354 26.869 1.00 29.24 860 ILE A CA 1
ATOM 720 C C . ILE A 1 108 ? 1.940 5.956 25.593 1.00 29.98 860 ILE A C 1
ATOM 721 O O . ILE A 1 108 ? 1.160 6.988 25.703 1.00 36.04 860 ILE A O 1
ATOM 726 N N . VAL A 1 109 ? 2.221 5.317 24.452 1.00 31.76 861 VAL A N 1
ATOM 727 C CA . VAL A 1 109 ? 1.719 5.578 23.102 1.00 32.15 861 VAL A CA 1
ATOM 728 C C . VAL A 1 109 ? 0.254 5.342 23.166 1.00 40.62 861 VAL A C 1
ATOM 729 O O . VAL A 1 109 ? -0.481 6.304 22.880 1.00 33.81 861 VAL A O 1
ATOM 733 N N . THR A 1 110 ? -0.118 4.176 23.748 1.00 34.49 862 THR A N 1
ATOM 734 C CA . THR A 1 110 ? -1.485 3.717 23.842 1.00 34.72 862 THR A CA 1
ATOM 735 C C . THR A 1 110 ? -2.357 4.588 24.744 1.00 42.07 862 THR A C 1
ATOM 736 O O . THR A 1 110 ? -3.438 4.951 24.337 1.00 44.20 862 THR A O 1
ATOM 740 N N . ALA A 1 111 ? -1.883 4.830 25.965 1.00 32.35 863 ALA A N 1
ATOM 741 C CA . ALA A 1 111 ? -2.357 5.854 26.904 1.00 37.97 863 ALA A CA 1
ATOM 742 C C . ALA A 1 111 ? -2.659 7.210 26.269 1.00 44.43 863 ALA A C 1
ATOM 743 O O . ALA A 1 111 ? -3.772 7.737 26.437 1.00 42.45 863 ALA A O 1
ATOM 745 N N . LEU A 1 112 ? -1.717 7.750 25.482 1.00 41.45 864 LEU A N 1
ATOM 746 C CA . LEU A 1 112 ? -1.952 9.012 24.746 1.00 41.21 864 LEU A CA 1
ATOM 747 C C . LEU A 1 112 ? -3.126 9.088 23.721 1.00 44.45 864 LEU A C 1
ATOM 748 O O . LEU A 1 112 ? -3.958 10.071 23.749 1.00 36.14 864 LEU A O 1
ATOM 753 N N . LEU A 1 113 ? -3.193 8.033 22.934 1.00 37.01 865 LEU A N 1
ATOM 754 C CA . LEU A 1 113 ? -4.037 7.803 21.840 1.00 39.88 865 LEU A CA 1
ATOM 755 C C . LEU A 1 113 ? -5.412 7.520 22.430 1.00 47.06 865 LEU A C 1
ATOM 756 O O . LEU A 1 113 ? -6.448 7.997 21.873 1.00 39.96 865 LEU A O 1
ATOM 761 N N . SER A 1 114 ? -5.420 6.764 23.529 1.00 44.36 866 SER A N 1
ATOM 762 C CA . SER A 1 114 ? -6.639 6.568 24.289 1.00 48.50 866 SER A CA 1
ATOM 763 C C . SER A 1 114 ? -7.212 7.894 24.852 1.00 48.34 866 SER A C 1
ATOM 764 O O . SER A 1 114 ? -8.382 8.143 24.652 1.00 54.70 866 SER A O 1
ATOM 767 N N . LEU A 1 115 ? -6.391 8.770 25.423 1.00 42.01 867 LEU A N 1
ATOM 768 C CA . LEU A 1 115 ? -6.904 10.083 25.922 1.00 48.26 867 LEU A CA 1
ATOM 769 C C . LEU A 1 115 ? -7.436 10.927 24.776 1.00 42.62 867 LEU A C 1
ATOM 770 O O . LEU A 1 115 ? -8.584 11.458 24.819 1.00 48.31 867 LEU A O 1
ATOM 775 N N . ALA A 1 116 ? -6.622 11.010 23.740 1.00 40.97 868 ALA A N 1
ATOM 776 C CA . ALA A 1 116 ? -6.836 11.814 22.519 1.00 42.04 868 ALA A CA 1
ATOM 777 C C . ALA A 1 116 ? -8.082 11.457 21.741 1.00 51.39 868 ALA A C 1
ATOM 778 O O . ALA A 1 116 ? -8.803 12.357 21.287 1.00 55.69 868 ALA A O 1
ATOM 780 N N . MET A 1 117 ? -8.268 10.153 21.530 1.00 47.41 869 MET A N 1
ATOM 781 C CA . MET A 1 117 ? -9.441 9.593 20.885 1.00 49.17 869 MET A CA 1
ATOM 782 C C . MET A 1 117 ? -10.697 9.428 21.753 1.00 49.83 869 MET A C 1
ATOM 783 O O . MET A 1 117 ? -11.749 9.036 21.214 1.00 54.53 869 MET A O 1
ATOM 788 N N . GLY A 1 118 ? -10.606 9.693 23.065 1.00 50.44 870 GLY A N 1
ATOM 789 C CA . GLY A 1 118 ? -11.593 9.273 24.048 1.00 52.08 870 GLY A CA 1
ATOM 790 C C . GLY A 1 118 ? -12.121 7.814 23.972 1.00 57.50 870 GLY A C 1
ATOM 791 O O . GLY A 1 118 ? -13.276 7.583 24.343 1.00 61.00 870 GLY A O 1
ATOM 792 N N . ARG A 1 119 ? -11.324 6.849 23.482 1.00 59.23 871 ARG A N 1
ATOM 793 C CA . ARG A 1 119 ? -11.674 5.405 23.547 1.00 59.16 871 ARG A CA 1
ATOM 794 C C . ARG A 1 119 ? -10.830 4.606 24.568 1.00 65.41 871 ARG A C 1
ATOM 795 O O . ARG A 1 119 ? -9.616 4.657 24.552 1.00 66.10 871 ARG A O 1
ATOM 803 N N . PRO A 1 120 ? -11.475 3.836 25.463 1.00 67.80 872 PRO A N 1
ATOM 804 C CA . PRO A 1 120 ? -10.693 3.075 26.428 1.00 63.60 872 PRO A CA 1
ATOM 805 C C . PRO A 1 120 ? -10.039 1.844 25.820 1.00 58.78 872 PRO A C 1
ATOM 806 O O . PRO A 1 120 ? -10.485 1.310 24.852 1.00 54.39 872 PRO A O 1
ATOM 810 N N . VAL A 1 121 ? -8.992 1.384 26.439 1.00 57.32 873 VAL A N 1
ATOM 811 C CA . VAL A 1 121 ? -8.285 0.235 25.976 1.00 46.28 873 VAL A CA 1
ATOM 812 C C . VAL A 1 121 ? -9.049 -1.017 26.263 1.00 48.65 873 VAL A C 1
ATOM 813 O O . VAL A 1 121 ? -9.702 -1.106 27.243 1.00 47.70 873 VAL A O 1
ATOM 817 N N . ARG A 1 122 ? -8.890 -2.017 25.443 1.00 47.07 874 ARG A N 1
ATOM 818 C CA . ARG A 1 122 ? -9.529 -3.284 25.651 1.00 54.42 874 ARG A CA 1
ATOM 819 C C . ARG A 1 122 ? -9.176 -3.880 26.992 1.00 55.45 874 ARG A C 1
ATOM 820 O O . ARG A 1 122 ? -8.079 -3.817 27.426 1.00 57.89 874 ARG A O 1
ATOM 828 N N . GLN A 1 123 ? -10.146 -4.454 27.676 1.00 54.25 875 GLN A N 1
ATOM 829 C CA . GLN A 1 123 ? -9.994 -4.933 29.043 1.00 51.88 875 GLN A CA 1
ATOM 830 C C . GLN A 1 123 ? -9.037 -6.081 29.270 1.00 47.78 875 GLN A C 1
ATOM 831 O O . GLN A 1 123 ? -9.030 -7.030 28.574 1.00 54.35 875 GLN A O 1
ATOM 837 N N . ASN A 1 124 ? -8.237 -5.958 30.292 1.00 50.60 876 ASN A N 1
ATOM 838 C CA . ASN A 1 124 ? -7.303 -6.996 30.774 1.00 56.50 876 ASN A CA 1
ATOM 839 C C . ASN A 1 124 ? -6.135 -7.244 29.851 1.00 53.19 876 ASN A C 1
ATOM 840 O O . ASN A 1 124 ? -5.477 -8.312 29.912 1.00 54.93 876 ASN A O 1
ATOM 845 N N . LEU A 1 125 ? -5.925 -6.243 29.003 1.00 46.71 877 LEU A N 1
ATOM 846 C CA . LEU A 1 125 ? -4.775 -6.068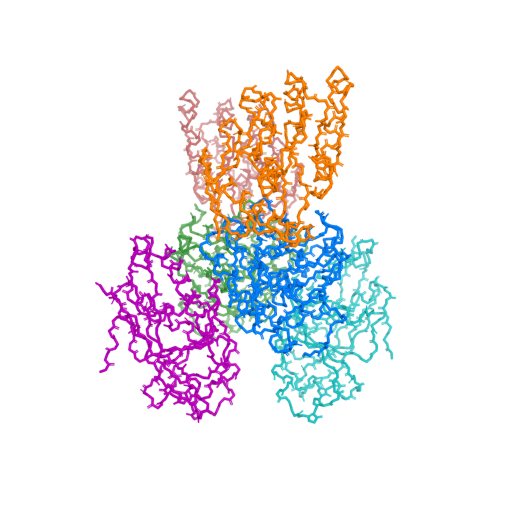 28.134 1.00 41.93 877 LEU A CA 1
ATOM 847 C C . LEU A 1 125 ? -3.580 -5.567 28.923 1.00 33.17 877 LEU A C 1
ATOM 848 O O . LEU A 1 125 ? -3.690 -4.715 29.736 1.00 40.41 877 LEU A O 1
ATOM 853 N N . ALA A 1 126 ? -2.431 -6.146 28.671 1.00 35.04 878 ALA A N 1
ATOM 854 C CA . ALA A 1 126 ? -1.204 -5.573 29.130 1.00 39.60 878 ALA A CA 1
ATOM 855 C C . ALA A 1 126 ? -0.184 -5.802 28.091 1.00 39.74 878 ALA A C 1
ATOM 856 O O . ALA A 1 126 ? -0.317 -6.746 27.293 1.00 41.51 878 ALA A O 1
ATOM 858 N N . MET A 1 127 ? 0.880 -4.989 28.140 1.00 32.79 879 MET A N 1
ATOM 859 C CA . MET A 1 127 ? 1.788 -4.836 27.101 1.00 39.68 879 MET A CA 1
ATOM 860 C C . MET A 1 127 ? 3.121 -4.389 27.676 1.00 33.49 879 MET A C 1
ATOM 861 O O . MET A 1 127 ? 3.206 -3.955 28.839 1.00 37.41 879 MET A O 1
ATOM 866 N N . THR A 1 128 ? 4.149 -4.641 26.898 1.00 33.70 880 THR A N 1
ATOM 867 C CA . THR A 1 128 ? 5.508 -4.180 27.084 1.00 26.69 880 THR A CA 1
ATOM 868 C C . THR A 1 128 ? 6.172 -4.065 25.704 1.00 25.66 880 THR A C 1
ATOM 869 O O . THR A 1 128 ? 5.812 -4.769 24.834 1.00 27.70 880 THR A O 1
ATOM 873 N N . GLY A 1 129 ? 7.130 -3.173 25.549 1.00 19.87 881 GLY A N 1
ATOM 874 C CA . GLY A 1 129 ? 7.866 -2.967 24.330 1.00 21.25 881 GLY A CA 1
ATOM 875 C C . GLY A 1 129 ? 8.352 -1.532 24.076 1.00 30.05 881 GLY A C 1
ATOM 876 O O . GLY A 1 129 ? 7.634 -0.625 24.188 1.00 28.25 881 GLY A O 1
ATOM 877 N N . GLU A 1 130 ? 9.624 -1.391 23.716 1.00 32.05 882 GLU A N 1
ATOM 878 C CA . GLU A 1 130 ? 10.174 -0.081 23.377 1.00 32.54 882 GLU A CA 1
ATOM 879 C C . GLU A 1 130 ? 9.812 0.323 21.950 1.00 28.46 882 GLU A C 1
ATOM 880 O O . GLU A 1 130 ? 9.862 -0.499 21.035 1.00 26.28 882 GLU A O 1
ATOM 886 N N . VAL A 1 131 ? 9.449 1.590 21.761 1.00 32.02 883 VAL A N 1
ATOM 887 C CA . VAL A 1 131 ? 9.003 2.042 20.489 1.00 22.35 883 VAL A CA 1
ATOM 888 C C . VAL A 1 131 ? 9.993 2.965 19.819 1.00 27.06 883 VAL A C 1
ATOM 889 O O . VAL A 1 131 ? 10.487 3.833 20.409 1.00 35.01 883 VAL A O 1
ATOM 893 N N . SER A 1 132 ? 10.252 2.752 18.561 1.00 28.94 884 SER A N 1
ATOM 894 C CA . SER A 1 132 ? 11.095 3.622 17.785 1.00 37.08 884 SER A CA 1
ATOM 895 C C . SER A 1 132 ? 10.341 4.825 17.254 1.00 35.23 884 SER A C 1
ATOM 896 O O . SER A 1 132 ? 9.178 4.917 17.428 1.00 34.02 884 SER A O 1
ATOM 899 N N . LEU A 1 133 ? 11.051 5.755 16.642 1.00 42.88 885 LEU A N 1
ATOM 900 C CA . LEU A 1 133 ? 10.449 6.936 16.113 1.00 40.90 885 LEU A CA 1
ATOM 901 C C . LEU A 1 133 ? 9.570 6.672 14.902 1.00 39.82 885 LEU A C 1
ATOM 902 O O . LEU A 1 133 ? 8.786 7.512 14.547 1.00 38.83 885 LEU A O 1
ATOM 907 N N . THR A 1 134 ? 9.657 5.478 14.333 1.00 38.39 886 THR A N 1
ATOM 908 C CA . THR A 1 134 ? 8.763 5.025 13.345 1.00 36.70 886 THR A CA 1
ATOM 909 C C . THR A 1 134 ? 7.855 3.917 13.778 1.00 36.78 886 THR A C 1
ATOM 910 O O . THR A 1 134 ? 7.247 3.287 12.919 1.00 35.01 886 THR A O 1
ATOM 914 N N . GLY A 1 135 ? 7.707 3.693 15.084 1.00 29.52 887 GLY A N 1
ATOM 915 C CA . GLY A 1 135 ? 6.685 2.773 15.553 1.00 30.01 887 GLY A CA 1
ATOM 916 C C . GLY A 1 135 ? 7.230 1.342 15.582 1.00 30.63 887 GLY A C 1
ATOM 917 O O . GLY A 1 135 ? 6.502 0.382 16.032 1.00 39.05 887 GLY A O 1
ATOM 918 N N . LYS A 1 136 ? 8.463 1.155 15.153 1.00 29.30 888 LYS A N 1
ATOM 919 C CA . LYS A 1 136 ? 9.063 -0.213 15.333 1.00 34.65 888 LYS A CA 1
ATOM 920 C C . LYS A 1 136 ? 9.120 -0.632 16.841 1.00 28.36 888 LYS A C 1
ATOM 921 O O . LYS A 1 136 ? 9.426 0.139 17.740 1.00 28.18 888 LYS A O 1
ATOM 927 N N . ILE A 1 137 ? 8.694 -1.879 17.162 1.00 31.77 889 ILE A N 1
ATOM 928 C CA . ILE A 1 137 ? 8.741 -2.368 18.514 1.00 27.23 889 ILE A CA 1
ATOM 929 C C . ILE A 1 137 ? 9.978 -3.225 18.799 1.00 31.83 889 ILE A C 1
ATOM 930 O O . ILE A 1 137 ? 10.166 -4.253 18.164 1.00 30.77 889 ILE A O 1
ATOM 935 N N . LEU A 1 138 ? 10.807 -2.780 19.749 1.00 38.79 890 LEU A N 1
ATOM 936 C CA . LEU A 1 138 ? 12.081 -3.401 20.096 1.00 35.93 890 LEU A CA 1
ATOM 937 C C . LEU A 1 138 ? 11.868 -4.310 21.229 1.00 35.96 890 LEU A C 1
ATOM 938 O O . LEU A 1 138 ? 10.964 -4.083 22.032 1.00 27.59 890 LEU A O 1
ATOM 943 N N . PRO A 1 139 ? 12.676 -5.391 21.290 1.00 34.11 891 PRO A N 1
ATOM 944 C CA . PRO A 1 139 ? 12.727 -6.298 22.387 1.00 33.99 891 PRO A CA 1
ATOM 945 C C . PRO A 1 139 ? 13.144 -5.741 23.679 1.00 34.84 891 PRO A C 1
ATOM 946 O O . PRO A 1 139 ? 13.953 -4.787 23.750 1.00 43.61 891 PRO A O 1
ATOM 950 N N . VAL A 1 140 ? 12.554 -6.313 24.718 1.00 35.41 892 VAL A N 1
ATOM 951 C CA . VAL A 1 140 ? 12.748 -5.885 26.122 1.00 33.20 892 VAL A CA 1
ATOM 952 C C . VAL A 1 140 ? 13.242 -7.094 26.946 1.00 39.09 892 VAL A C 1
ATOM 953 O O . VAL A 1 140 ? 13.512 -8.148 26.323 1.00 42.61 892 VAL A O 1
ATOM 957 N N . GLY A 1 141 ? 13.581 -6.839 28.218 1.00 42.08 893 GLY A N 1
ATOM 958 C CA . GLY A 1 141 ? 13.933 -7.883 29.254 1.00 44.61 893 GLY A CA 1
ATOM 959 C C . GLY A 1 141 ? 12.772 -8.113 30.178 1.00 41.22 893 GLY A C 1
ATOM 960 O O . GLY A 1 141 ? 11.675 -7.514 29.966 1.00 39.08 893 GLY A O 1
ATOM 961 N N . GLY A 1 142 ? 13.033 -8.921 31.225 1.00 40.62 894 GLY A N 1
ATOM 962 C CA . GLY A 1 142 ? 12.102 -9.253 32.251 1.00 43.80 894 GLY A CA 1
ATOM 963 C C . GLY A 1 142 ? 10.862 -9.985 31.821 1.00 43.25 894 GLY A C 1
ATOM 964 O O . GLY A 1 142 ? 9.833 -9.822 32.455 1.00 40.10 894 GLY A O 1
ATOM 965 N N . ILE A 1 143 ? 10.924 -10.758 30.724 1.00 43.90 895 ILE A N 1
ATOM 966 C CA . ILE A 1 143 ? 9.672 -11.351 30.169 1.00 41.42 895 ILE A CA 1
ATOM 967 C C . ILE A 1 143 ? 8.984 -12.306 31.141 1.00 44.58 895 ILE A C 1
ATOM 968 O O . ILE A 1 143 ? 7.746 -12.293 31.223 1.00 38.62 895 ILE A O 1
ATOM 973 N N . LYS A 1 144 ? 9.770 -13.146 31.843 1.00 46.37 896 LYS A N 1
ATOM 974 C CA . LYS A 1 144 ? 9.169 -14.072 32.813 1.00 47.74 896 LYS A CA 1
ATOM 975 C C . LYS A 1 144 ? 8.558 -13.307 33.963 1.00 35.82 896 LYS A C 1
ATOM 976 O O . LYS A 1 144 ? 7.515 -13.633 34.382 1.00 35.37 896 LYS A O 1
ATOM 982 N N . GLU A 1 145 ? 9.238 -12.297 34.485 1.00 35.33 897 GLU A N 1
ATOM 983 C CA . GLU A 1 145 ? 8.735 -11.545 35.634 1.00 39.82 897 GLU A CA 1
ATOM 984 C C . GLU A 1 145 ? 7.441 -10.824 35.187 1.00 39.03 897 GLU A C 1
ATOM 985 O O . GLU A 1 145 ? 6.482 -10.582 35.966 1.00 36.30 897 GLU A O 1
ATOM 991 N N . LYS A 1 146 ? 7.451 -10.445 33.925 1.00 34.51 898 LYS A N 1
ATOM 992 C CA . LYS A 1 146 ? 6.393 -9.605 33.414 1.00 36.70 898 LYS A CA 1
ATOM 993 C C . LYS A 1 146 ? 5.169 -10.457 33.174 1.00 43.85 898 LYS A C 1
ATOM 994 O O . LYS A 1 146 ? 4.046 -9.997 33.382 1.00 31.06 898 LYS A O 1
ATOM 1000 N N . THR A 1 147 ? 5.368 -11.718 32.790 1.00 40.87 899 THR A N 1
ATOM 1001 C CA . THR A 1 147 ? 4.192 -12.549 32.494 1.00 39.79 899 THR A CA 1
ATOM 1002 C C . THR A 1 147 ? 3.594 -13.008 33.836 1.00 42.70 899 THR A C 1
ATOM 1003 O O . THR A 1 147 ? 2.385 -13.127 33.949 1.00 50.62 899 THR A O 1
ATOM 1007 N N . ILE A 1 148 ? 4.457 -13.350 34.772 1.00 40.31 900 ILE A N 1
ATOM 1008 C CA . ILE A 1 148 ? 4.131 -13.570 36.187 1.00 41.67 900 ILE A CA 1
ATOM 1009 C C . ILE A 1 148 ? 3.272 -12.420 36.703 1.00 47.19 900 ILE A C 1
ATOM 1010 O O . ILE A 1 148 ? 2.190 -12.665 37.138 1.00 50.48 900 ILE A O 1
ATOM 1015 N N . ALA A 1 149 ? 3.669 -11.160 36.476 1.00 45.41 901 ALA A N 1
ATOM 1016 C CA . ALA A 1 149 ? 2.881 -10.027 36.966 1.00 41.73 901 ALA A CA 1
ATOM 1017 C C . ALA A 1 149 ? 1.517 -9.907 36.317 1.00 42.21 901 ALA A C 1
ATOM 1018 O O . ALA A 1 149 ? 0.525 -9.682 37.008 1.00 38.71 901 ALA A O 1
ATOM 1020 N N . ALA A 1 150 ? 1.473 -10.077 34.995 1.00 42.30 902 ALA A N 1
ATOM 1021 C CA . ALA A 1 150 ? 0.257 -10.147 34.260 1.00 40.82 902 ALA A CA 1
ATOM 1022 C C . ALA A 1 150 ? -0.627 -11.228 34.866 1.00 48.81 902 ALA A C 1
ATOM 1023 O O . ALA A 1 150 ? -1.833 -11.017 35.021 1.00 43.80 902 ALA A O 1
ATOM 1025 N N . LYS A 1 151 ? -0.035 -12.392 35.172 1.00 46.90 903 LYS A N 1
ATOM 1026 C CA . LYS A 1 151 ? -0.841 -13.545 35.633 1.00 48.83 903 LYS A CA 1
ATOM 1027 C C . LYS A 1 151 ? -1.427 -13.242 37.008 1.00 49.48 903 LYS A C 1
ATOM 1028 O O . LYS A 1 151 ? -2.648 -13.308 37.209 1.00 51.76 903 LYS A O 1
ATOM 1034 N N . ARG A 1 152 ? -0.561 -12.791 37.902 1.00 54.82 904 ARG A N 1
ATOM 1035 C CA . ARG A 1 152 ? -0.974 -12.334 39.217 1.00 57.25 904 ARG A CA 1
ATOM 1036 C C . ARG A 1 152 ? -2.022 -11.226 39.140 1.00 59.96 904 ARG A C 1
ATOM 1037 O O . ARG A 1 152 ? -2.907 -11.147 39.996 1.00 54.51 904 ARG A O 1
ATOM 1045 N N . ALA A 1 153 ? -1.930 -10.351 38.143 1.00 59.63 905 ALA A N 1
ATOM 1046 C CA . ALA A 1 153 ? -2.863 -9.229 38.093 1.00 55.14 905 ALA A CA 1
ATOM 1047 C C . ALA A 1 153 ? -4.149 -9.582 37.327 1.00 53.50 905 ALA A C 1
ATOM 1048 O O . ALA A 1 153 ? -4.976 -8.741 37.114 1.00 50.25 905 ALA A O 1
ATOM 1050 N N . GLY A 1 154 ? -4.365 -10.851 36.957 1.00 56.48 906 GLY A N 1
ATOM 1051 C CA . GLY A 1 154 ? -5.602 -11.196 36.238 1.00 53.78 906 GLY A CA 1
ATOM 1052 C C . GLY A 1 154 ? -5.641 -10.833 34.754 1.00 56.56 906 GLY A C 1
ATOM 1053 O O . GLY A 1 154 ? -6.715 -10.681 34.136 1.00 58.11 906 GLY A O 1
ATOM 1054 N N . VAL A 1 155 ? -4.471 -10.685 34.149 1.00 56.81 907 VAL A N 1
ATOM 1055 C CA . VAL A 1 155 ? -4.440 -10.260 32.767 1.00 48.09 907 VAL A CA 1
ATOM 1056 C C . VAL A 1 155 ? -4.715 -11.424 31.875 1.00 45.05 907 VAL A C 1
ATOM 1057 O O . VAL A 1 155 ? -4.136 -12.499 32.025 1.00 51.43 907 VAL A O 1
ATOM 1061 N N . THR A 1 156 ? -5.555 -11.192 30.893 1.00 42.22 908 THR A N 1
ATOM 1062 C CA . THR A 1 156 ? -5.923 -12.257 29.956 1.00 51.48 908 THR A CA 1
ATOM 1063 C C . THR A 1 156 ? -5.275 -12.228 28.590 1.00 47.99 908 THR A C 1
ATOM 1064 O O . THR A 1 156 ? -5.498 -13.167 27.820 1.00 45.81 908 THR A O 1
ATOM 1068 N N . CYS A 1 157 ? -4.578 -11.125 28.249 1.00 41.63 909 CYS A N 1
ATOM 1069 C CA . CYS A 1 157 ? -4.061 -10.892 26.914 1.00 50.07 909 CYS A CA 1
ATOM 1070 C C . CYS A 1 157 ? -2.797 -10.064 26.989 1.00 44.53 909 CYS A C 1
ATOM 1071 O O . CYS A 1 157 ? -2.823 -8.936 27.424 1.00 48.89 909 CYS A O 1
ATOM 1074 N N . ILE A 1 158 ? -1.689 -10.643 26.595 1.00 48.27 910 ILE A N 1
ATOM 1075 C CA . ILE A 1 158 ? -0.433 -9.971 26.717 1.00 47.33 910 ILE A CA 1
ATOM 1076 C C . ILE A 1 158 ? 0.002 -9.666 25.308 1.00 43.56 910 ILE A C 1
ATOM 1077 O O . ILE A 1 158 ? -0.184 -10.476 24.431 1.00 40.60 910 ILE A O 1
ATOM 1082 N N . VAL A 1 159 ? 0.582 -8.473 25.097 1.00 37.48 911 VAL A N 1
ATOM 1083 C CA . VAL A 1 159 ? 1.133 -8.093 23.798 1.00 41.27 911 VAL A CA 1
ATOM 1084 C C . VAL A 1 159 ? 2.627 -7.879 24.033 1.00 33.77 911 VAL A C 1
ATOM 1085 O O . VAL A 1 159 ? 2.991 -7.195 24.961 1.00 42.64 911 VAL A O 1
ATOM 1089 N N . LEU A 1 160 ? 3.455 -8.608 23.327 1.00 34.92 912 LEU A N 1
ATOM 1090 C CA . LEU A 1 160 ? 4.893 -8.529 23.422 1.00 34.70 912 LEU A CA 1
ATOM 1091 C C . LEU A 1 160 ? 5.538 -8.228 22.140 1.00 28.89 912 LEU A C 1
ATOM 1092 O O . LEU A 1 160 ? 4.982 -8.411 21.104 1.00 32.09 912 LEU A O 1
ATOM 1097 N N . PRO A 1 161 ? 6.838 -7.812 22.156 1.00 24.08 913 PRO A N 1
ATOM 1098 C CA . PRO A 1 161 ? 7.590 -7.681 20.985 1.00 27.54 913 PRO A CA 1
ATOM 1099 C C . PRO A 1 161 ? 7.883 -9.093 20.356 1.00 34.73 913 PRO A C 1
ATOM 1100 O O . PRO A 1 161 ? 8.343 -10.000 21.051 1.00 36.37 913 PRO A O 1
ATOM 1104 N N . ALA A 1 162 ? 7.697 -9.221 19.059 1.00 33.54 914 ALA A N 1
ATOM 1105 C CA . ALA A 1 162 ? 7.948 -10.475 18.300 1.00 43.35 914 ALA A CA 1
ATOM 1106 C C . ALA A 1 162 ? 9.328 -11.101 18.564 1.00 40.99 914 ALA A C 1
ATOM 1107 O O . ALA A 1 162 ? 9.462 -12.326 18.669 1.00 42.39 914 ALA A O 1
ATOM 1109 N N . GLU A 1 163 ? 10.328 -10.256 18.699 1.00 41.07 915 GLU A N 1
ATOM 1110 C CA . GLU A 1 163 ? 11.666 -10.679 19.099 1.00 38.63 915 GLU A CA 1
ATOM 1111 C C . GLU A 1 163 ? 11.812 -11.220 20.556 1.00 45.83 915 GLU A C 1
ATOM 1112 O O . GLU A 1 163 ? 12.855 -11.785 20.898 1.00 47.41 915 GLU A O 1
ATOM 1118 N N . ASN A 1 164 ? 10.771 -11.133 21.386 1.00 34.86 916 ASN A N 1
ATOM 1119 C CA . ASN A 1 164 ? 10.799 -11.817 22.669 1.00 39.31 916 ASN A CA 1
ATOM 1120 C C . ASN A 1 164 ? 10.012 -13.161 22.594 1.00 32.68 916 ASN A C 1
ATOM 1121 O O . ASN A 1 164 ? 9.627 -13.689 23.595 1.00 36.49 916 ASN A O 1
ATOM 1126 N N . LYS A 1 165 ? 9.742 -13.622 21.396 1.00 34.55 917 LYS A N 1
ATOM 1127 C CA . LYS A 1 165 ? 8.976 -14.869 21.239 1.00 44.93 917 LYS A CA 1
ATOM 1128 C C . LYS A 1 165 ? 9.684 -15.978 21.971 1.00 41.78 917 LYS A C 1
ATOM 1129 O O . LYS A 1 165 ? 9.038 -16.764 22.632 1.00 49.78 917 LYS A O 1
ATOM 1135 N N . LYS A 1 166 ? 11.010 -16.018 21.854 1.00 46.80 918 LYS A N 1
ATOM 1136 C CA . LYS A 1 166 ? 11.823 -17.117 22.421 1.00 51.91 918 LYS A CA 1
ATOM 1137 C C . LYS A 1 166 ? 11.970 -17.094 23.928 1.00 51.40 918 LYS A C 1
ATOM 1138 O O . LYS A 1 166 ? 12.163 -18.130 24.531 1.00 53.45 918 LYS A O 1
ATOM 1144 N N . ASP A 1 167 ? 11.934 -15.897 24.507 1.00 48.12 919 ASP A N 1
ATOM 1145 C CA . ASP A 1 167 ? 11.861 -15.720 25.932 1.00 45.47 919 ASP A CA 1
ATOM 1146 C C . ASP A 1 167 ? 10.538 -16.212 26.430 1.00 40.75 919 ASP A C 1
ATOM 1147 O O . ASP A 1 167 ? 10.449 -16.601 27.601 1.00 36.04 919 ASP A O 1
ATOM 1152 N N . PHE A 1 168 ? 9.496 -16.145 25.605 1.00 43.22 920 PHE A N 1
ATOM 1153 C CA . PHE A 1 168 ? 8.172 -16.415 26.167 1.00 47.41 920 PHE A CA 1
ATOM 1154 C C . PHE A 1 168 ? 7.899 -17.902 26.036 1.00 51.33 920 PHE A C 1
ATOM 1155 O O . PHE A 1 168 ? 7.218 -18.500 26.865 1.00 54.39 920 PHE A O 1
ATOM 1163 N N . TYR A 1 169 ? 8.405 -18.489 24.962 1.00 48.66 921 TYR A N 1
ATOM 1164 C CA . TYR A 1 169 ? 8.206 -19.944 24.713 1.00 49.85 921 TYR A CA 1
ATOM 1165 C C . TYR A 1 169 ? 9.009 -20.802 25.725 1.00 51.71 921 TYR A C 1
ATOM 1166 O O . TYR A 1 169 ? 8.542 -21.840 26.229 1.00 53.67 921 TYR A O 1
ATOM 1175 N N . ASP A 1 170 ? 10.183 -20.316 26.088 1.00 55.35 922 ASP A N 1
ATOM 1176 C CA . ASP A 1 170 ? 11.077 -21.043 27.023 1.00 52.88 922 ASP A CA 1
ATOM 1177 C C . ASP A 1 170 ? 10.728 -20.795 28.509 1.00 58.31 922 ASP A C 1
ATOM 1178 O O . ASP A 1 170 ? 11.592 -20.892 29.417 1.00 61.86 922 ASP A O 1
ATOM 1183 N N . LEU A 1 171 ? 9.447 -20.529 28.747 1.00 50.69 923 LEU A N 1
ATOM 1184 C CA . LEU A 1 171 ? 8.871 -20.479 30.102 1.00 55.39 923 LEU A CA 1
ATOM 1185 C C . LEU A 1 171 ? 8.032 -21.706 30.439 1.00 57.67 923 LEU A C 1
ATOM 1186 O O . LEU A 1 171 ? 7.301 -22.230 29.589 1.00 54.30 923 LEU A O 1
ATOM 1191 N N . ALA A 1 172 ? 8.033 -22.081 31.711 1.00 61.15 924 ALA A N 1
ATOM 1192 C CA . ALA A 1 172 ? 7.160 -23.136 32.174 1.00 60.36 924 ALA A CA 1
ATOM 1193 C C . ALA A 1 172 ? 5.771 -22.869 31.674 1.00 63.25 924 ALA A C 1
ATOM 1194 O O . ALA A 1 172 ? 5.276 -21.725 31.739 1.00 61.68 924 ALA A O 1
ATOM 1196 N N . ALA A 1 173 ? 5.116 -23.940 31.235 1.00 54.80 925 ALA A N 1
ATOM 1197 C CA . ALA A 1 173 ? 3.869 -23.800 30.523 1.00 61.08 925 ALA A CA 1
ATOM 1198 C C . ALA A 1 173 ? 2.737 -23.302 31.403 1.00 62.02 925 ALA A C 1
ATOM 1199 O O . ALA A 1 173 ? 1.752 -22.773 30.894 1.00 62.18 925 ALA A O 1
ATOM 1201 N N . PHE A 1 174 ? 2.852 -23.503 32.707 1.00 60.62 926 PHE A N 1
ATOM 1202 C CA . PHE A 1 174 ? 1.779 -23.100 33.629 1.00 64.39 926 PHE A CA 1
ATOM 1203 C C . PHE A 1 174 ? 1.826 -21.602 33.967 1.00 64.20 926 PHE A C 1
ATOM 1204 O O . PHE A 1 174 ? 0.832 -21.014 34.419 1.00 59.09 926 PHE A O 1
ATOM 1212 N N . ILE A 1 175 ? 3.003 -21.008 33.832 1.00 62.28 927 ILE A N 1
ATOM 1213 C CA . ILE A 1 175 ? 3.125 -19.548 33.787 1.00 60.26 927 ILE A CA 1
ATOM 1214 C C . ILE A 1 175 ? 2.354 -19.094 32.541 1.00 61.70 927 ILE A C 1
ATOM 1215 O O . ILE A 1 175 ? 1.326 -18.385 32.578 1.00 53.29 927 ILE A O 1
ATOM 1220 N N . THR A 1 176 ? 2.836 -19.590 31.414 1.00 61.29 928 THR A N 1
ATOM 1221 C CA . THR A 1 176 ? 2.385 -19.130 30.133 1.00 64.11 928 THR A CA 1
ATOM 1222 C C . THR A 1 176 ? 0.989 -19.599 29.842 1.00 62.70 928 THR A C 1
ATOM 1223 O O . THR A 1 176 ? 0.319 -19.038 29.003 1.00 57.90 928 THR A O 1
ATOM 1227 N N . GLU A 1 177 ? 0.528 -20.599 30.585 1.00 68.62 929 GLU A N 1
ATOM 1228 C CA . GLU A 1 177 ? -0.800 -21.169 30.374 1.00 69.18 929 GLU A CA 1
ATOM 1229 C C . GLU A 1 177 ? -1.909 -20.131 30.724 1.00 66.75 929 GLU A C 1
ATOM 1230 O O . GLU A 1 177 ? -1.766 -19.365 31.682 1.00 63.66 929 GLU A O 1
ATOM 1236 N N . GLY A 1 178 ? -2.967 -20.088 29.911 1.00 64.95 930 GLY A N 1
ATOM 1237 C CA . GLY A 1 178 ? -4.146 -19.251 30.155 1.00 67.09 930 GLY A CA 1
ATOM 1238 C C . GLY A 1 178 ? -4.108 -17.794 29.638 1.00 67.27 930 GLY A C 1
ATOM 1239 O O . GLY A 1 178 ? -5.040 -17.010 29.873 1.00 67.45 930 GLY A O 1
ATOM 1240 N N . LEU A 1 179 ? -3.026 -17.414 28.973 1.00 64.58 931 LEU A N 1
ATOM 1241 C CA . LEU A 1 179 ? -2.894 -16.070 28.409 1.00 58.06 931 LEU A CA 1
ATOM 1242 C C . LEU A 1 179 ? -3.092 -16.118 26.930 1.00 60.88 931 LEU A C 1
ATOM 1243 O O . LEU A 1 179 ? -2.589 -17.008 26.279 1.00 63.08 931 LEU A O 1
ATOM 1248 N N . GLU A 1 180 ? -3.784 -15.125 26.389 1.00 54.94 932 GLU A N 1
ATOM 1249 C CA . GLU A 1 180 ? -3.849 -14.951 24.960 1.00 54.82 932 GLU A CA 1
ATOM 1250 C C . GLU A 1 180 ? -2.679 -13.960 24.614 1.00 49.67 932 GLU A C 1
ATOM 1251 O O . GLU A 1 180 ? -2.567 -12.894 25.191 1.00 52.86 932 GLU A O 1
ATOM 1257 N N . VAL A 1 181 ? -1.791 -14.345 23.704 1.00 55.00 933 VAL A N 1
ATOM 1258 C CA . VAL A 1 181 ? -0.544 -13.636 23.475 1.00 50.57 933 VAL A CA 1
ATOM 1259 C C . VAL A 1 181 ? -0.472 -13.205 22.057 1.00 51.65 933 VAL A C 1
ATOM 1260 O O . VAL A 1 181 ? -0.729 -14.027 21.156 1.00 49.42 933 VAL A O 1
ATOM 1264 N N . HIS A 1 182 ? -0.132 -11.930 21.850 1.00 41.96 934 HIS A N 1
ATOM 1265 C CA . HIS A 1 182 ? 0.144 -11.428 20.546 1.00 41.62 934 HIS A CA 1
ATOM 1266 C C . HIS A 1 182 ? 1.507 -10.821 20.547 1.00 43.23 934 HIS A C 1
ATOM 1267 O O . HIS A 1 182 ? 1.844 -9.986 21.410 1.00 47.68 934 HIS A O 1
ATOM 1274 N N . PHE A 1 183 ? 2.273 -11.208 19.559 1.00 41.11 935 PHE A N 1
ATOM 1275 C CA . PHE A 1 183 ? 3.623 -10.775 19.353 1.00 37.19 935 PHE A CA 1
ATOM 1276 C C . PHE A 1 183 ? 3.644 -9.802 18.184 1.00 32.17 935 PHE A C 1
ATOM 1277 O O . PHE A 1 183 ? 3.173 -10.107 17.151 1.00 48.83 935 PHE A O 1
ATOM 1285 N N . VAL A 1 184 ? 4.203 -8.633 18.365 1.00 41.49 936 VAL A N 1
ATOM 1286 C CA . VAL A 1 184 ? 4.117 -7.549 17.432 1.00 34.38 936 VAL A CA 1
ATOM 1287 C C . VAL A 1 184 ? 5.457 -7.020 16.954 1.00 33.69 936 VAL A C 1
ATOM 1288 O O . VAL A 1 184 ? 6.411 -7.072 17.651 1.00 36.06 936 VAL A O 1
ATOM 1292 N N . GLU A 1 185 ? 5.500 -6.545 15.726 1.00 29.91 937 GLU A N 1
ATOM 1293 C CA . GLU A 1 185 ? 6.649 -5.887 15.144 1.00 39.86 937 GLU A CA 1
ATOM 1294 C C . GLU A 1 185 ? 6.472 -4.378 15.040 1.00 30.80 937 GLU A C 1
ATOM 1295 O O . GLU A 1 185 ? 7.401 -3.701 15.013 1.00 33.91 937 GLU A O 1
ATOM 1301 N N . HIS A 1 186 ? 5.258 -3.881 14.953 1.00 31.49 938 HIS A N 1
ATOM 1302 C CA . HIS A 1 186 ? 5.012 -2.456 14.830 1.00 35.17 938 HIS A CA 1
ATOM 1303 C C . HIS A 1 186 ? 3.872 -1.952 15.656 1.00 34.77 938 HIS A C 1
ATOM 1304 O O . HIS A 1 186 ? 3.002 -2.671 15.997 1.00 45.81 938 HIS A O 1
ATOM 1311 N N . TYR A 1 187 ? 3.866 -0.655 15.879 1.00 39.12 939 TYR A N 1
ATOM 1312 C CA . TYR A 1 187 ? 2.899 -0.137 16.796 1.00 33.92 939 TYR A CA 1
ATOM 1313 C C . TYR A 1 187 ? 1.467 -0.381 16.317 1.00 27.46 939 TYR A C 1
ATOM 1314 O O . TYR A 1 187 ? 0.592 -0.719 17.114 1.00 25.08 939 TYR A O 1
ATOM 1323 N N . ARG A 1 188 ? 1.230 -0.210 15.020 1.00 33.35 940 ARG A N 1
ATOM 1324 C CA . ARG A 1 188 ? -0.094 -0.376 14.481 1.00 30.68 940 ARG A CA 1
ATOM 1325 C C . ARG A 1 188 ? -0.709 -1.716 14.899 1.00 35.14 940 ARG A C 1
ATOM 1326 O O . ARG A 1 188 ? -1.861 -1.807 15.108 1.00 33.99 940 ARG A O 1
ATOM 1334 N N . GLU A 1 189 ? 0.122 -2.744 15.021 1.00 33.97 941 GLU A N 1
ATOM 1335 C CA . GLU A 1 189 ? -0.355 -4.046 15.471 1.00 36.46 941 GLU A CA 1
ATOM 1336 C C . GLU A 1 189 ? -0.909 -3.922 16.884 1.00 38.61 941 GLU A C 1
ATOM 1337 O O . GLU A 1 189 ? -1.926 -4.525 17.226 1.00 43.56 941 GLU A O 1
ATOM 1343 N N . ILE A 1 190 ? -0.223 -3.128 17.698 1.00 36.72 942 ILE A N 1
ATOM 1344 C CA . ILE A 1 190 ? -0.543 -2.979 19.112 1.00 38.43 942 ILE A CA 1
ATOM 1345 C C . ILE A 1 190 ? -1.741 -2.056 19.309 1.00 40.10 942 ILE A C 1
ATOM 1346 O O . ILE A 1 190 ? -2.478 -2.179 20.287 1.00 44.58 942 ILE A O 1
ATOM 1351 N N . PHE A 1 191 ? -1.928 -1.132 18.373 1.00 39.61 943 PHE A N 1
ATOM 1352 C CA . PHE A 1 191 ? -3.208 -0.301 18.308 1.00 40.45 943 PHE A CA 1
ATOM 1353 C C . PHE A 1 191 ? -4.426 -1.143 17.978 1.00 40.98 943 PHE A C 1
ATOM 1354 O O . PHE A 1 191 ? -5.499 -1.019 18.622 1.00 44.32 943 PHE A O 1
ATOM 1362 N N . ASP A 1 192 ? -4.278 -1.970 16.971 1.00 45.01 944 ASP A N 1
ATOM 1363 C CA . ASP A 1 192 ? -5.366 -2.881 16.592 1.00 49.18 944 ASP A CA 1
ATOM 1364 C C . ASP A 1 192 ? -5.798 -3.877 17.680 1.00 53.83 944 ASP A C 1
ATOM 1365 O O . ASP A 1 192 ? -6.975 -4.237 17.736 1.00 53.76 944 ASP A O 1
ATOM 1370 N N . ILE A 1 193 ? -4.898 -4.284 18.577 1.00 50.80 945 ILE A N 1
ATOM 1371 C CA . ILE A 1 193 ? -5.290 -5.171 19.679 1.00 50.54 945 ILE A CA 1
ATOM 1372 C C . ILE A 1 193 ? -5.932 -4.378 20.775 1.00 48.77 945 ILE A C 1
ATOM 1373 O O . ILE A 1 193 ? -6.645 -4.960 21.556 1.00 47.66 945 ILE A O 1
ATOM 1378 N N . ALA A 1 194 ? -5.642 -3.070 20.880 1.00 47.68 946 ALA A N 1
ATOM 1379 C CA . ALA A 1 194 ? -6.122 -2.283 22.004 1.00 45.07 946 ALA A CA 1
ATOM 1380 C C . ALA A 1 194 ? -7.437 -1.563 21.744 1.00 41.29 946 ALA A C 1
ATOM 1381 O O . ALA A 1 194 ? -8.127 -1.230 22.692 1.00 43.80 946 ALA A O 1
ATOM 1383 N N . PHE A 1 195 ? -7.679 -1.258 20.477 1.00 47.25 947 PHE A N 1
ATOM 1384 C CA . PHE A 1 195 ? -8.756 -0.394 20.037 1.00 49.96 947 PHE A CA 1
ATOM 1385 C C . PHE A 1 195 ? -9.397 -1.045 18.886 1.00 50.91 947 PHE A C 1
ATOM 1386 O O . PHE A 1 195 ? -9.259 -0.543 17.756 1.00 55.23 947 PHE A O 1
ATOM 1394 N N . PRO A 1 196 ? -10.042 -2.222 19.117 1.00 55.45 948 PRO A N 1
ATOM 1395 C CA . PRO A 1 196 ? -10.461 -3.057 17.991 1.00 59.33 948 PRO A CA 1
ATOM 1396 C C . PRO A 1 196 ? -11.585 -2.447 17.174 1.00 54.08 948 PRO A C 1
ATOM 1397 O O . PRO A 1 196 ? -11.636 -2.645 15.984 1.00 56.48 948 PRO A O 1
ATOM 1401 N N . ASP A 1 197 ? -12.430 -1.651 17.800 1.00 63.38 949 ASP A N 1
ATOM 1402 C CA . ASP A 1 197 ? -13.498 -0.992 17.066 1.00 70.60 949 ASP A CA 1
ATOM 1403 C C . ASP A 1 197 ? -13.086 0.382 16.564 1.00 71.97 949 ASP A C 1
ATOM 1404 O O . ASP A 1 197 ? -13.938 1.231 16.299 1.00 72.44 949 ASP A O 1
ATOM 1409 N N . GLU A 1 198 ? -11.772 0.588 16.429 1.00 72.89 950 GLU A N 1
ATOM 1410 C CA . GLU A 1 198 ? -11.233 1.697 15.640 1.00 70.63 950 GLU A CA 1
ATOM 1411 C C . GLU A 1 198 ? -10.843 1.171 14.285 1.00 67.81 950 GLU A C 1
ATOM 1412 O O . GLU A 1 198 ? -10.633 -0.035 14.087 1.00 72.01 950 GLU A O 1
ATOM 1418 N N . GLN A 1 199 ? -10.685 2.110 13.366 1.00 65.48 951 GLN A N 1
ATOM 1419 C CA . GLN A 1 199 ? -10.681 1.785 11.975 1.00 63.22 951 GLN A CA 1
ATOM 1420 C C . GLN A 1 199 ? -9.373 1.229 11.521 1.00 61.55 951 GLN A C 1
ATOM 1421 O O . GLN A 1 199 ? -8.343 1.862 11.734 1.00 66.27 951 GLN A O 1
ATOM 1427 N N . ALA A 1 200 ? -9.438 0.133 10.768 1.00 58.82 952 ALA A N 1
ATOM 1428 C CA . ALA A 1 200 ? -8.262 -0.645 10.377 1.00 62.18 952 ALA A CA 1
ATOM 1429 C C . ALA A 1 200 ? -7.344 0.119 9.423 1.00 63.80 952 ALA A C 1
ATOM 1430 O O . ALA A 1 200 ? -7.817 1.004 8.719 1.00 69.75 952 ALA A O 1
ATOM 1432 N N . GLU A 1 201 ? -6.036 -0.178 9.486 1.00 65.96 953 GLU A N 1
ATOM 1433 C CA . GLU A 1 201 ? -5.016 0.205 8.472 1.00 64.29 953 GLU A CA 1
ATOM 1434 C C . GLU A 1 201 ? -3.552 -0.079 8.870 1.00 68.13 953 GLU A C 1
ATOM 1435 O O . GLU A 1 201 ? -2.709 -0.532 8.064 1.00 62.53 953 GLU A O 1
ATOM 1441 N N . MET B 1 4 ? -3.546 23.360 64.820 1.00 63.43 756 MET B N 1
ATOM 1442 C CA . MET B 1 4 ? -3.186 24.774 64.538 1.00 63.92 756 MET B CA 1
ATOM 1443 C C . MET B 1 4 ? -4.401 25.577 64.060 1.00 61.45 756 MET B C 1
ATOM 1444 O O . MET B 1 4 ? -4.260 26.768 63.821 1.00 67.20 756 MET B O 1
ATOM 1449 N N . TYR B 1 5 ? -5.576 24.950 63.917 1.00 64.05 757 TYR B N 1
ATOM 1450 C CA . TYR B 1 5 ? -6.861 25.688 63.655 1.00 66.18 757 TYR B CA 1
ATOM 1451 C C . TYR B 1 5 ? -8.042 25.083 64.411 1.00 66.78 757 TYR B C 1
ATOM 1452 O O . TYR B 1 5 ? -7.993 23.897 64.739 1.00 72.61 757 TYR B O 1
ATOM 1461 N N . ASP B 1 6 ? -9.082 25.903 64.673 1.00 68.17 758 ASP B N 1
ATOM 1462 C CA . ASP B 1 6 ? -10.431 25.486 65.212 1.00 74.43 758 ASP B CA 1
ATOM 1463 C C . ASP B 1 6 ? -11.523 25.516 64.120 1.00 74.41 758 ASP B C 1
ATOM 1464 O O . ASP B 1 6 ? -12.367 24.607 64.046 1.00 80.77 758 ASP B O 1
ATOM 1469 N N . VAL B 1 7 ? -11.514 26.586 63.317 1.00 72.81 759 VAL B N 1
ATOM 1470 C CA . VAL B 1 7 ? -12.365 26.731 62.141 1.00 71.49 759 VAL B CA 1
ATOM 1471 C C . VAL B 1 7 ? -11.467 27.128 60.965 1.00 67.34 759 VAL B C 1
ATOM 1472 O O . VAL B 1 7 ? -10.875 28.216 60.922 1.00 65.38 759 VAL B O 1
ATOM 1476 N N . THR B 1 8 ? -11.359 26.211 60.025 1.00 59.25 760 THR B N 1
ATOM 1477 C CA . THR B 1 8 ? -10.469 26.353 58.896 1.00 60.45 760 THR B CA 1
ATOM 1478 C C . THR B 1 8 ? -10.856 27.391 57.903 1.00 55.58 760 THR B C 1
ATOM 1479 O O . THR B 1 8 ? -11.936 27.399 57.397 1.00 53.80 760 THR B O 1
ATOM 1483 N N . PRO B 1 9 ? -9.906 28.201 57.540 1.00 52.47 761 PRO B N 1
ATOM 1484 C CA . PRO B 1 9 ? -10.103 29.147 56.480 1.00 51.41 761 PRO B CA 1
ATOM 1485 C C . PRO B 1 9 ? -10.039 28.399 55.155 1.00 57.28 761 PRO B C 1
ATOM 1486 O O . PRO B 1 9 ? -9.796 27.199 55.089 1.00 46.30 761 PRO B O 1
ATOM 1490 N N . PRO B 1 10 ? -10.305 29.119 54.087 1.00 51.82 762 PRO B N 1
ATOM 1491 C CA . PRO B 1 10 ? -10.196 28.554 52.758 1.00 56.34 762 PRO B CA 1
ATOM 1492 C C . PRO B 1 10 ? -8.777 28.156 52.565 1.00 58.81 762 PRO B C 1
ATOM 1493 O O . PRO B 1 10 ? -7.902 28.859 53.033 1.00 56.84 762 PRO B O 1
ATOM 1497 N N . GLY B 1 11 ? -8.577 27.032 51.883 1.00 64.78 763 GLY B N 1
ATOM 1498 C CA . GLY B 1 11 ? -7.278 26.421 51.570 1.00 57.77 763 GLY B CA 1
ATOM 1499 C C . GLY B 1 11 ? -6.548 25.738 52.711 1.00 51.63 763 GLY B C 1
ATOM 1500 O O . GLY B 1 11 ? -5.354 25.585 52.632 1.00 49.73 763 GLY B O 1
ATOM 1501 N N . VAL B 1 12 ? -7.263 25.351 53.776 1.00 56.92 764 VAL B N 1
ATOM 1502 C CA . VAL B 1 12 ? -6.651 24.636 54.936 1.00 52.15 764 VAL B CA 1
ATOM 1503 C C . VAL B 1 12 ? -7.436 23.363 55.173 1.00 56.40 764 VAL B C 1
ATOM 1504 O O . VAL B 1 12 ? -8.631 23.428 55.336 1.00 63.41 764 VAL B O 1
ATOM 1508 N N . VAL B 1 13 ? -6.795 22.194 55.157 1.00 55.92 765 VAL B N 1
ATOM 1509 C CA . VAL B 1 13 ? -7.530 20.912 55.362 1.00 45.23 765 VAL B CA 1
ATOM 1510 C C . VAL B 1 13 ? -6.721 20.152 56.385 1.00 44.12 765 VAL B C 1
ATOM 1511 O O . VAL B 1 13 ? -5.490 20.145 56.326 1.00 45.53 765 VAL B O 1
ATOM 1515 N N . MET B 1 14 ? -7.409 19.588 57.372 1.00 38.24 766 MET B N 1
ATOM 1516 C CA . MET B 1 14 ? -6.820 18.723 58.331 1.00 47.42 766 MET B CA 1
ATOM 1517 C C . MET B 1 14 ? -6.600 17.368 57.654 1.00 49.06 766 MET B C 1
ATOM 1518 O O . MET B 1 14 ? -7.547 16.631 57.269 1.00 47.37 766 MET B O 1
ATOM 1523 N N . GLY B 1 15 ? -5.331 17.043 57.525 1.00 48.53 767 GLY B N 1
ATOM 1524 C CA . GLY B 1 15 ? -4.927 15.694 57.116 1.00 52.11 767 GLY B CA 1
ATOM 1525 C C . GLY B 1 15 ? -4.363 15.015 58.321 1.00 54.40 767 GLY B C 1
ATOM 1526 O O . GLY B 1 15 ? -4.236 15.633 59.394 1.00 55.45 767 GLY B O 1
ATOM 1527 N N . LEU B 1 16 ? -4.029 13.736 58.191 1.00 50.78 768 LEU B N 1
ATOM 1528 C CA . LEU B 1 16 ? -3.617 13.010 59.362 1.00 47.31 768 LEU B CA 1
ATOM 1529 C C . LEU B 1 16 ? -2.341 12.437 58.987 1.00 51.24 768 LEU B C 1
ATOM 1530 O O . LEU B 1 16 ? -2.230 11.947 57.862 1.00 53.31 768 LEU B O 1
ATOM 1535 N N . ALA B 1 17 ? -1.396 12.461 59.911 1.00 46.06 769 ALA B N 1
ATOM 1536 C CA . ALA B 1 17 ? -0.027 12.126 59.573 1.00 52.53 769 ALA B CA 1
ATOM 1537 C C . ALA B 1 17 ? 0.523 11.027 60.443 1.00 54.19 769 ALA B C 1
ATOM 1538 O O . ALA B 1 17 ? 0.144 10.886 61.630 1.00 57.38 769 ALA B O 1
ATOM 1540 N N . TRP B 1 18 ? 1.456 10.266 59.886 1.00 54.24 770 TRP B N 1
ATOM 1541 C CA . TRP B 1 18 ? 2.075 9.192 60.661 1.00 57.29 770 TRP B CA 1
ATOM 1542 C C . TRP B 1 18 ? 3.490 9.620 61.013 1.00 61.81 770 TRP B C 1
ATOM 1543 O O . TRP B 1 18 ? 4.323 9.632 60.131 1.00 63.30 770 TRP B O 1
ATOM 1554 N N . THR B 1 19 ? 3.754 10.005 62.280 1.00 64.46 771 THR B N 1
ATOM 1555 C CA . THR B 1 19 ? 5.081 10.482 62.679 1.00 68.86 771 THR B CA 1
ATOM 1556 C C . THR B 1 19 ? 5.969 9.409 63.359 1.00 74.83 771 THR B C 1
ATOM 1557 O O . THR B 1 19 ? 5.576 8.243 63.529 1.00 71.49 771 THR B O 1
ATOM 1561 N N . ALA B 1 20 ? 7.198 9.808 63.683 1.00 78.84 772 ALA B N 1
ATOM 1562 C CA . ALA B 1 20 ? 8.194 8.891 64.253 1.00 81.77 772 ALA B CA 1
ATOM 1563 C C . ALA B 1 20 ? 7.846 8.463 65.683 1.00 83.01 772 ALA B C 1
ATOM 1564 O O . ALA B 1 20 ? 8.167 7.326 66.088 1.00 86.33 772 ALA B O 1
ATOM 1566 N N . MET B 1 21 ? 7.190 9.345 66.446 1.00 81.93 773 MET B N 1
ATOM 1567 C CA . MET B 1 21 ? 6.711 8.970 67.805 1.00 82.84 773 MET B CA 1
ATOM 1568 C C . MET B 1 21 ? 5.248 8.448 67.794 1.00 80.96 773 MET B C 1
ATOM 1569 O O . MET B 1 21 ? 4.917 7.464 68.490 1.00 83.73 773 MET B O 1
ATOM 1574 N N . GLY B 1 22 ? 4.398 9.060 66.971 1.00 75.51 774 GLY B N 1
ATOM 1575 C CA . GLY B 1 22 ? 3.006 8.618 66.849 1.00 71.95 774 GLY B CA 1
ATOM 1576 C C . GLY B 1 22 ? 2.207 9.365 65.783 1.00 67.02 774 GLY B C 1
ATOM 1577 O O . GLY B 1 22 ? 2.765 9.824 64.767 1.00 70.76 774 GLY B O 1
ATOM 1578 N N . GLY B 1 23 ? 0.895 9.473 66.006 1.00 57.46 775 GLY B N 1
ATOM 1579 C CA . GLY B 1 23 ? 0.005 10.093 65.041 1.00 56.32 775 GLY B CA 1
ATOM 1580 C C . GLY B 1 23 ? -0.205 11.563 65.299 1.00 58.68 775 GLY B C 1
ATOM 1581 O O . GLY B 1 23 ? -0.318 11.986 66.463 1.00 58.73 775 GLY B O 1
ATOM 1582 N N . SER B 1 24 ? -0.298 12.353 64.226 1.00 56.28 776 SER B N 1
ATOM 1583 C CA . SER B 1 24 ? -0.569 13.777 64.377 1.00 53.82 776 SER B CA 1
ATOM 1584 C C . SER B 1 24 ? -1.689 14.213 63.477 1.00 53.19 776 SER B C 1
ATOM 1585 O O . SER B 1 24 ? -2.063 13.525 62.572 1.00 47.02 776 SER B O 1
ATOM 1588 N N . THR B 1 25 ? -2.171 15.407 63.737 1.00 52.20 777 THR B N 1
ATOM 1589 C CA . THR B 1 25 ? -3.131 16.053 62.916 1.00 53.50 777 THR B CA 1
ATOM 1590 C C . THR B 1 25 ? -2.383 17.295 62.376 1.00 60.27 777 THR B C 1
ATOM 1591 O O . THR B 1 25 ? -2.037 18.226 63.135 1.00 62.74 777 THR B O 1
ATOM 1595 N N . LEU B 1 26 ? -2.117 17.260 61.071 1.00 57.48 778 LEU B N 1
ATOM 1596 C CA . LEU B 1 26 ? -1.402 18.292 60.340 1.00 58.60 778 LEU B CA 1
ATOM 1597 C C . LEU B 1 26 ? -2.299 18.986 59.312 1.00 56.34 778 LEU B C 1
ATOM 1598 O O . LEU B 1 26 ? -2.978 18.359 58.457 1.00 56.86 778 LEU B O 1
ATOM 1603 N N . PHE B 1 27 ? -2.257 20.302 59.410 1.00 54.64 779 PHE B N 1
ATOM 1604 C CA . PHE B 1 27 ? -2.961 21.185 58.484 1.00 53.23 779 PHE B CA 1
ATOM 1605 C C . PHE B 1 27 ? -2.150 21.477 57.229 1.00 48.97 779 PHE B C 1
ATOM 1606 O O . PHE B 1 27 ? -1.097 22.168 57.231 1.00 49.19 779 PHE B O 1
ATOM 1614 N N . VAL B 1 28 ? -2.636 20.902 56.142 1.00 46.12 780 VAL B N 1
ATOM 1615 C CA . VAL B 1 28 ? -2.163 21.281 54.816 1.00 43.87 780 VAL B CA 1
ATOM 1616 C C . VAL B 1 28 ? -2.755 22.626 54.426 1.00 43.54 780 VAL B C 1
ATOM 1617 O O . VAL B 1 28 ? -3.965 22.787 54.457 1.00 41.74 780 VAL B O 1
ATOM 1621 N N . GLU B 1 29 ? -1.878 23.570 54.046 1.00 46.48 781 GLU B N 1
ATOM 1622 C CA . GLU B 1 29 ? -2.303 24.936 53.647 1.00 55.58 781 GLU B CA 1
ATOM 1623 C C . GLU B 1 29 ? -1.990 25.294 52.189 1.00 48.11 781 GLU B C 1
ATOM 1624 O O . GLU B 1 29 ? -0.933 24.941 51.672 1.00 56.61 781 GLU B O 1
ATOM 1630 N N . THR B 1 30 ? -2.915 26.018 51.544 1.00 53.62 782 THR B N 1
ATOM 1631 C CA . THR B 1 30 ? -2.698 26.637 50.229 1.00 50.27 782 THR B CA 1
ATOM 1632 C C . THR B 1 30 ? -3.037 28.142 50.258 1.00 57.44 782 THR B C 1
ATOM 1633 O O . THR B 1 30 ? -4.154 28.534 50.728 1.00 55.33 782 THR B O 1
ATOM 1637 N N . SER B 1 31 ? -2.116 28.967 49.737 1.00 54.80 783 SER B N 1
ATOM 1638 C CA . SER B 1 31 ? -2.365 30.423 49.568 1.00 59.39 783 SER B CA 1
ATOM 1639 C C . SER B 1 31 ? -1.670 30.997 48.331 1.00 60.77 783 SER B C 1
ATOM 1640 O O . SER B 1 31 ? -0.743 30.356 47.787 1.00 53.37 783 SER B O 1
ATOM 1643 N N . LEU B 1 32 ? -2.100 32.213 47.945 1.00 58.25 784 LEU B N 1
ATOM 1644 C CA . LEU B 1 32 ? -1.571 32.993 46.803 1.00 61.29 784 LEU B CA 1
ATOM 1645 C C . LEU B 1 32 ? -0.442 33.980 47.139 1.00 61.11 784 LEU B C 1
ATOM 1646 O O . LEU B 1 32 ? 0.306 33.795 48.104 1.00 63.06 784 LEU B O 1
ATOM 1651 N N . GLY B 1 46 ? -0.150 29.737 35.116 1.00 48.93 798 GLY B N 1
ATOM 1652 C CA . GLY B 1 46 ? -0.391 29.339 36.576 1.00 51.01 798 GLY B CA 1
ATOM 1653 C C . GLY B 1 46 ? 0.688 28.435 37.186 1.00 56.54 798 GLY B C 1
ATOM 1654 O O . GLY B 1 46 ? 1.246 27.631 36.439 1.00 62.93 798 GLY B O 1
ATOM 1655 N N . SER B 1 47 ? 0.949 28.526 38.517 1.00 55.45 799 SER B N 1
ATOM 1656 C CA . SER B 1 47 ? 1.988 27.726 39.228 1.00 57.48 799 SER B CA 1
ATOM 1657 C C . SER B 1 47 ? 1.601 27.143 40.594 1.00 54.67 799 SER B C 1
ATOM 1658 O O . SER B 1 47 ? 0.584 27.512 41.181 1.00 64.52 799 SER B O 1
ATOM 1661 N N . LEU B 1 48 ? 2.381 26.186 41.069 1.00 47.54 800 LEU B N 1
ATOM 1662 C CA . LEU B 1 48 ? 2.274 25.690 42.443 1.00 51.01 800 LEU B CA 1
ATOM 1663 C C . LEU B 1 48 ? 3.696 25.696 43.002 1.00 53.51 800 LEU B C 1
ATOM 1664 O O . LEU B 1 48 ? 4.625 25.254 42.305 1.00 49.41 800 LEU B O 1
ATOM 1669 N N . GLU B 1 49 ? 3.864 26.199 44.228 1.00 61.86 801 GLU B N 1
ATOM 1670 C CA . GLU B 1 49 ? 5.177 26.309 44.906 1.00 63.39 801 GLU B CA 1
ATOM 1671 C C . GLU B 1 49 ? 5.072 25.625 46.290 1.00 66.35 801 GLU B C 1
ATOM 1672 O O . GLU B 1 49 ? 4.071 25.769 46.984 1.00 62.05 801 GLU B O 1
ATOM 1678 N N . VAL B 1 50 ? 6.030 24.814 46.675 1.00 70.76 802 VAL B N 1
ATOM 1679 C CA . VAL B 1 50 ? 5.815 24.053 47.874 1.00 73.11 802 VAL B CA 1
ATOM 1680 C C . VAL B 1 50 ? 6.857 24.036 48.953 1.00 75.39 802 VAL B C 1
ATOM 1681 O O . VAL B 1 50 ? 8.029 23.833 48.708 1.00 75.45 802 VAL B O 1
ATOM 1685 N N . THR B 1 51 ? 6.379 24.354 50.165 1.00 77.96 803 THR B N 1
ATOM 1686 C CA . THR B 1 51 ? 7.160 24.778 51.342 1.00 79.35 803 THR B CA 1
ATOM 1687 C C . THR B 1 51 ? 6.763 23.949 52.564 1.00 83.19 803 THR B C 1
ATOM 1688 O O . THR B 1 51 ? 5.691 23.345 52.573 1.00 84.20 803 THR B O 1
ATOM 1692 N N . GLY B 1 52 ? 7.627 23.885 53.580 0.0000 88.76 804 GLY B N 1
ATOM 1693 C CA . GLY B 1 52 ? 7.817 22.621 54.267 0.0000 92.60 804 GLY B CA 1
ATOM 1694 C C . GLY B 1 52 ? 8.760 21.670 53.557 0.0000 95.82 804 GLY B C 1
ATOM 1695 O O . GLY B 1 52 ? 8.853 20.493 53.909 0.0000 95.06 804 GLY B O 1
ATOM 1696 N N . GLN B 1 53 ? 9.189 22.069 52.348 0.0000 98.02 805 GLN B N 1
ATOM 1697 C CA . GLN B 1 53 ? 10.339 21.514 51.572 0.0000 98.36 805 GLN B CA 1
ATOM 1698 C C . GLN B 1 53 ? 10.608 19.990 51.336 0.0000 96.48 805 GLN B C 1
ATOM 1699 O O . GLN B 1 53 ? 11.634 19.532 51.840 0.0000 95.41 805 GLN B O 1
ATOM 1705 N N . LEU B 1 54 ? 9.727 19.175 50.856 0.0000 93.73 806 LEU B N 1
ATOM 1706 C CA . LEU B 1 54 ? 9.979 17.781 51.128 0.0000 90.89 806 LEU B CA 1
ATOM 1707 C C . LEU B 1 54 ? 10.921 17.263 50.061 0.0000 88.91 806 LEU B C 1
ATOM 1708 O O . LEU B 1 54 ? 11.481 18.074 49.376 0.0000 85.04 806 LEU B O 1
ATOM 1713 N N . GLY B 1 55 ? 11.203 15.971 49.944 1.00 88.55 807 GLY B N 1
ATOM 1714 C CA . GLY B 1 55 ? 12.018 15.615 48.808 1.00 87.75 807 GLY B CA 1
ATOM 1715 C C . GLY B 1 55 ? 11.131 15.211 47.672 1.00 84.12 807 GLY B C 1
ATOM 1716 O O . GLY B 1 55 ? 9.957 15.133 47.826 1.00 83.92 807 GLY B O 1
ATOM 1717 N N . GLU B 1 56 ? 11.694 14.979 46.519 1.00 82.05 808 GLU B N 1
ATOM 1718 C CA . GLU B 1 56 ? 10.995 15.154 45.280 1.00 83.52 808 GLU B CA 1
ATOM 1719 C C . GLU B 1 56 ? 9.717 14.360 45.423 1.00 82.70 808 GLU B C 1
ATOM 1720 O O . GLU B 1 56 ? 8.737 14.625 44.750 1.00 83.19 808 GLU B O 1
ATOM 1726 N N . VAL B 1 57 ? 9.732 13.387 46.311 1.00 78.65 809 VAL B N 1
ATOM 1727 C CA . VAL B 1 57 ? 8.614 12.491 46.470 1.00 74.55 809 VAL B CA 1
ATOM 1728 C C . VAL B 1 57 ? 7.353 13.216 46.819 1.00 71.36 809 VAL B C 1
ATOM 1729 O O . VAL B 1 57 ? 6.336 12.951 46.267 1.00 66.33 809 VAL B O 1
ATOM 1733 N N . MET B 1 58 ? 7.420 14.126 47.763 1.00 72.72 810 MET B N 1
ATOM 1734 C CA . MET B 1 58 ? 6.278 14.929 48.078 1.00 71.32 810 MET B CA 1
ATOM 1735 C C . MET B 1 58 ? 5.901 15.795 46.931 1.00 67.63 810 MET B C 1
ATOM 1736 O O . MET B 1 58 ? 4.762 15.941 46.627 1.00 67.68 810 MET B O 1
ATOM 1741 N N . LYS B 1 59 ? 6.890 16.378 46.305 1.00 64.81 811 LYS B N 1
ATOM 1742 C CA . LYS B 1 59 ? 6.694 17.308 45.196 1.00 62.83 811 LYS B CA 1
ATOM 1743 C C . LYS B 1 59 ? 5.913 16.731 44.020 1.00 59.51 811 LYS B C 1
ATOM 1744 O O . LYS B 1 59 ? 5.036 17.407 43.470 1.00 50.99 811 LYS B O 1
ATOM 1750 N N . GLU B 1 60 ? 6.196 15.477 43.656 1.00 56.15 812 GLU B N 1
ATOM 1751 C CA . GLU B 1 60 ? 5.450 14.840 42.578 1.00 49.92 812 GLU B CA 1
ATOM 1752 C C . GLU B 1 60 ? 4.096 14.460 43.081 1.00 42.11 812 GLU B C 1
ATOM 1753 O O . GLU B 1 60 ? 3.113 14.563 42.370 1.00 45.85 812 GLU B O 1
ATOM 1759 N N . SER B 1 61 ? 4.030 14.053 44.341 1.00 44.13 813 SER B N 1
ATOM 1760 C CA . SER B 1 61 ? 2.778 13.621 44.838 1.00 51.86 813 SER B CA 1
ATOM 1761 C C . SER B 1 61 ? 1.874 14.900 44.725 1.00 44.78 813 SER B C 1
ATOM 1762 O O . SER B 1 61 ? 0.749 14.906 44.169 1.00 42.53 813 SER B O 1
ATOM 1765 N N . ALA B 1 62 ? 2.445 16.033 45.087 1.00 45.88 814 ALA B N 1
ATOM 1766 C CA . ALA B 1 62 ? 1.737 17.288 44.921 1.00 41.99 814 ALA B CA 1
ATOM 1767 C C . ALA B 1 62 ? 1.411 17.684 43.485 1.00 34.67 814 ALA B C 1
ATOM 1768 O O . ALA B 1 62 ? 0.290 18.180 43.213 1.00 46.49 814 ALA B O 1
ATOM 1770 N N A ARG B 1 63 ? 2.291 17.463 42.527 0.50 35.15 815 ARG B N 1
ATOM 1771 N N B ARG B 1 63 ? 2.331 17.484 42.542 0.50 37.84 815 ARG B N 1
ATOM 1772 C CA A ARG B 1 63 ? 1.916 17.836 41.152 0.50 30.31 815 ARG B CA 1
ATOM 1773 C CA B ARG B 1 63 ? 2.039 17.787 41.114 0.50 36.08 815 ARG B CA 1
ATOM 1774 C C A ARG B 1 63 ? 0.879 16.930 40.516 0.50 35.55 815 ARG B C 1
ATOM 1775 C C B ARG B 1 63 ? 0.874 16.946 40.571 0.50 38.04 815 ARG B C 1
ATOM 1776 O O A ARG B 1 63 ? 0.070 17.386 39.743 0.50 33.95 815 ARG B O 1
ATOM 1777 O O B ARG B 1 63 ? -0.018 17.456 39.917 0.50 34.41 815 ARG B O 1
ATOM 1792 N N . ILE B 1 64 ? 0.842 15.647 40.891 1.00 35.37 816 ILE B N 1
ATOM 1793 C CA . ILE B 1 64 ? -0.266 14.874 40.460 1.00 34.45 816 ILE B CA 1
ATOM 1794 C C . ILE B 1 64 ? -1.522 15.343 41.176 1.00 30.96 816 ILE B C 1
ATOM 1795 O O . ILE B 1 64 ? -2.600 15.249 40.581 1.00 35.08 816 ILE B O 1
ATOM 1800 N N . ALA B 1 65 ? -1.439 15.671 42.488 1.00 29.53 817 ALA B N 1
ATOM 1801 C CA . ALA B 1 65 ? -2.645 16.165 43.162 1.00 37.72 817 ALA B CA 1
ATOM 1802 C C . ALA B 1 65 ? -3.076 17.472 42.429 1.00 40.82 817 ALA B C 1
ATOM 1803 O O . ALA B 1 65 ? -4.235 17.638 42.088 1.00 34.32 817 ALA B O 1
ATOM 1805 N N . TYR B 1 66 ? -2.095 18.357 42.213 1.00 40.10 818 TYR B N 1
ATOM 1806 C CA . TYR B 1 66 ? -2.283 19.608 41.486 1.00 36.33 818 TYR B CA 1
ATOM 1807 C C . TYR B 1 66 ? -2.982 19.419 40.128 1.00 42.95 818 TYR B C 1
ATOM 1808 O O . TYR B 1 66 ? -3.974 20.103 39.890 1.00 42.05 818 TYR B O 1
ATOM 1817 N N . THR B 1 67 ? -2.552 18.463 39.284 1.00 37.20 819 THR B N 1
ATOM 1818 C CA . THR B 1 67 ? -3.179 18.239 38.039 1.00 32.50 819 THR B CA 1
ATOM 1819 C C . THR B 1 67 ? -4.519 17.550 38.135 1.00 38.80 819 THR B C 1
ATOM 1820 O O . THR B 1 67 ? -5.363 17.766 37.302 1.00 45.63 819 THR B O 1
ATOM 1824 N N . PHE B 1 68 ? -4.680 16.615 39.054 1.00 44.55 820 PHE B N 1
ATOM 1825 C CA . PHE B 1 68 ? -6.006 16.097 39.240 1.00 44.99 820 PHE B CA 1
ATOM 1826 C C . PHE B 1 68 ? -6.993 17.213 39.716 1.00 46.10 820 PHE B C 1
ATOM 1827 O O . PHE B 1 68 ? -8.145 17.182 39.384 1.00 34.91 820 PHE B O 1
ATOM 1835 N N . ALA B 1 69 ? -6.532 18.070 40.613 1.00 44.90 821 ALA B N 1
ATOM 1836 C CA . ALA B 1 69 ? -7.359 19.147 41.133 1.00 43.38 821 ALA B CA 1
ATOM 1837 C C . ALA B 1 69 ? -7.736 20.096 39.979 1.00 42.41 821 ALA B C 1
ATOM 1838 O O . ALA B 1 69 ? -8.895 20.423 39.844 1.00 46.02 821 ALA B O 1
ATOM 1840 N N . ARG B 1 70 ? -6.789 20.455 39.114 1.00 49.48 822 ARG B N 1
ATOM 1841 C CA . ARG B 1 70 ? -7.109 21.288 37.941 1.00 50.93 822 ARG B CA 1
ATOM 1842 C C . ARG B 1 70 ? -8.183 20.668 37.127 1.00 46.38 822 ARG B C 1
ATOM 1843 O O . ARG B 1 70 ? -9.162 21.330 36.888 1.00 52.38 822 ARG B O 1
ATOM 1851 N N . ALA B 1 71 ? -8.046 19.407 36.737 1.00 52.98 823 ALA B N 1
ATOM 1852 C CA . ALA B 1 71 ? -9.022 18.789 35.768 1.00 54.27 823 ALA B CA 1
ATOM 1853 C C . ALA B 1 71 ? -10.313 18.666 36.426 1.00 54.82 823 ALA B C 1
ATOM 1854 O O . ALA B 1 71 ? -11.319 18.900 35.753 1.00 46.66 823 ALA B O 1
ATOM 1856 N N . PHE B 1 72 ? -10.282 18.405 37.753 1.00 48.10 824 PHE B N 1
ATOM 1857 C CA . PHE B 1 72 ? -11.522 18.177 38.499 1.00 44.93 824 PHE B CA 1
ATOM 1858 C C . PHE B 1 72 ? -12.361 19.457 38.516 1.00 51.18 824 PHE B C 1
ATOM 1859 O O . PHE B 1 72 ? -13.601 19.373 38.468 1.00 52.06 824 PHE B O 1
ATOM 1867 N N . LEU B 1 73 ? -11.666 20.609 38.535 1.00 52.88 825 LEU B N 1
ATOM 1868 C CA . LEU B 1 73 ? -12.270 21.949 38.632 1.00 53.31 825 LEU B CA 1
ATOM 1869 C C . LEU B 1 73 ? -12.789 22.392 37.265 1.00 59.12 825 LEU B C 1
ATOM 1870 O O . LEU B 1 73 ? -13.838 23.031 37.184 1.00 57.10 825 LEU B O 1
ATOM 1875 N N . MET B 1 74 ? -12.042 22.074 36.196 1.00 54.88 826 MET B N 1
ATOM 1876 C CA . MET B 1 74 ? -12.572 22.138 34.824 1.00 52.97 826 MET B CA 1
ATOM 1877 C C . MET B 1 74 ? -13.882 21.341 34.685 1.00 58.76 826 MET B C 1
ATOM 1878 O O . MET B 1 74 ? -14.857 21.859 34.182 1.00 59.61 826 MET B O 1
ATOM 1883 N N . GLN B 1 75 ? -13.922 20.108 35.172 1.00 61.90 827 GLN B N 1
ATOM 1884 C CA . GLN B 1 75 ? -15.109 19.277 34.999 1.00 62.84 827 GLN B CA 1
ATOM 1885 C C . GLN B 1 75 ? -16.293 19.619 35.911 1.00 70.65 827 GLN B C 1
ATOM 1886 O O . GLN B 1 75 ? -17.454 19.510 35.472 1.00 73.46 827 GLN B O 1
ATOM 1892 N N . HIS B 1 76 ? -16.008 19.993 37.167 1.00 68.73 828 HIS B N 1
ATOM 1893 C CA . HIS B 1 76 ? -17.010 20.411 38.188 1.00 71.80 828 HIS B CA 1
ATOM 1894 C C . HIS B 1 76 ? -17.551 21.802 37.921 1.00 71.21 828 HIS B C 1
ATOM 1895 O O . HIS B 1 76 ? -18.754 22.009 37.927 1.00 74.35 828 HIS B O 1
ATOM 1902 N N . ALA B 1 77 ? -16.673 22.763 37.747 1.00 70.05 829 ALA B N 1
ATOM 1903 C CA . ALA B 1 77 ? -17.088 24.115 37.501 1.00 68.33 829 ALA B CA 1
ATOM 1904 C C . ALA B 1 77 ? -16.347 24.732 36.345 1.00 68.18 829 ALA B C 1
ATOM 1905 O O . ALA B 1 77 ? -15.491 25.586 36.530 1.00 71.37 829 ALA B O 1
ATOM 1907 N N . PRO B 1 78 ? -16.778 24.422 35.145 1.00 65.23 830 PRO B N 1
ATOM 1908 C CA . PRO B 1 78 ? -16.029 24.812 33.983 1.00 64.11 830 PRO B CA 1
ATOM 1909 C C . PRO B 1 78 ? -15.759 26.238 34.147 1.00 64.56 830 PRO B C 1
ATOM 1910 O O . PRO B 1 78 ? -14.806 26.772 33.700 1.00 66.79 830 PRO B O 1
ATOM 1914 N N . ALA B 1 79 ? -16.603 26.868 34.873 1.00 67.14 831 ALA B N 1
ATOM 1915 C CA . ALA B 1 79 ? -16.452 28.273 35.056 1.00 66.80 831 ALA B CA 1
ATOM 1916 C C . ALA B 1 79 ? -15.153 28.763 35.674 1.00 67.57 831 ALA B C 1
ATOM 1917 O O . ALA B 1 79 ? -14.682 29.826 35.329 1.00 67.01 831 ALA B O 1
ATOM 1919 N N . ASN B 1 80 ? -14.604 28.023 36.622 1.00 68.07 832 ASN B N 1
ATOM 1920 C CA . ASN B 1 80 ? -13.601 28.545 37.507 1.00 64.22 832 ASN B CA 1
ATOM 1921 C C . ASN B 1 80 ? -12.197 28.346 36.991 1.00 64.14 832 ASN B C 1
ATOM 1922 O O . ASN B 1 80 ? -11.803 27.234 36.682 1.00 68.42 832 ASN B O 1
ATOM 1927 N N . ASP B 1 81 ? -11.434 29.436 36.975 1.00 62.20 833 ASP B N 1
ATOM 1928 C CA . ASP B 1 81 ? -10.108 29.439 36.377 1.00 60.48 833 ASP B CA 1
ATOM 1929 C C . ASP B 1 81 ? -8.956 29.505 37.390 1.00 58.43 833 ASP B C 1
ATOM 1930 O O . ASP B 1 81 ? -7.756 29.528 36.982 1.00 55.75 833 ASP B O 1
ATOM 1935 N N . TYR B 1 82 ? -9.306 29.628 38.685 1.00 58.15 834 TYR B N 1
ATOM 1936 C CA . TYR B 1 82 ? -8.358 29.986 39.737 1.00 55.29 834 TYR B CA 1
ATOM 1937 C C . TYR B 1 82 ? -7.122 29.035 39.737 1.00 54.84 834 TYR B C 1
ATOM 1938 O O . TYR B 1 82 ? -5.977 29.497 39.616 1.00 52.67 834 TYR B O 1
ATOM 1947 N N . LEU B 1 83 ? -7.372 27.723 39.814 1.00 46.68 835 LEU B N 1
ATOM 1948 C CA . LEU B 1 83 ? -6.258 26.690 39.746 1.00 51.48 835 LEU B CA 1
ATOM 1949 C C . LEU B 1 83 ? -5.355 26.758 38.473 1.00 50.66 835 LEU B C 1
ATOM 1950 O O . LEU B 1 83 ? -4.121 26.852 38.568 1.00 54.46 835 LEU B O 1
ATOM 1955 N N . VAL B 1 84 ? -5.976 26.775 37.280 1.00 51.86 836 VAL B N 1
ATOM 1956 C CA . VAL B 1 84 ? -5.269 26.882 35.984 1.00 50.87 836 VAL B CA 1
ATOM 1957 C C . VAL B 1 84 ? -4.478 28.203 35.792 1.00 57.71 836 VAL B C 1
ATOM 1958 O O . VAL B 1 84 ? -3.544 28.258 34.989 1.00 41.88 836 VAL B O 1
ATOM 1962 N N . THR B 1 85 ? -4.808 29.240 36.571 1.00 61.61 837 THR B N 1
ATOM 1963 C CA . THR B 1 85 ? -4.257 30.618 36.399 1.00 62.44 837 THR B CA 1
ATOM 1964 C C . THR B 1 85 ? -3.384 31.166 37.548 1.00 59.05 837 THR B C 1
ATOM 1965 O O . THR B 1 85 ? -2.356 31.819 37.330 1.00 54.48 837 THR B O 1
ATOM 1969 N N . SER B 1 86 ? -3.781 30.904 38.782 1.00 60.94 838 SER B N 1
ATOM 1970 C CA . SER B 1 86 ? -3.104 31.558 39.909 1.00 63.03 838 SER B CA 1
ATOM 1971 C C . SER B 1 86 ? -1.726 30.997 40.210 1.00 64.42 838 SER B C 1
ATOM 1972 O O . SER B 1 86 ? -1.395 29.880 39.818 1.00 66.45 838 SER B O 1
ATOM 1975 N N . HIS B 1 87 ? -0.922 31.790 40.909 1.00 66.28 839 HIS B N 1
ATOM 1976 C CA . HIS B 1 87 ? 0.375 31.329 41.465 1.00 65.54 839 HIS B CA 1
ATOM 1977 C C . HIS B 1 87 ? 0.231 30.993 42.931 1.00 66.88 839 HIS B C 1
ATOM 1978 O O . HIS B 1 87 ? 0.435 31.843 43.809 1.00 70.56 839 HIS B O 1
ATOM 1985 N N . ILE B 1 88 ? -0.143 29.724 43.155 1.00 64.62 840 ILE B N 1
ATOM 1986 C CA . ILE B 1 88 ? -0.466 29.191 44.455 1.00 59.20 840 ILE B CA 1
ATOM 1987 C C . ILE B 1 88 ? 0.786 28.703 45.220 1.00 60.94 840 ILE B C 1
ATOM 1988 O O . ILE B 1 88 ? 1.846 28.356 44.634 1.00 64.20 840 ILE B O 1
ATOM 1993 N N . HIS B 1 89 ? 0.648 28.725 46.543 1.00 59.60 841 HIS B N 1
ATOM 1994 C CA . HIS B 1 89 ? 1.686 28.243 47.490 1.00 58.03 841 HIS B CA 1
ATOM 1995 C C . HIS B 1 89 ? 1.152 27.065 48.318 1.00 51.44 841 HIS B C 1
ATOM 1996 O O . HIS B 1 89 ? 0.107 27.154 48.946 1.00 54.62 841 HIS B O 1
ATOM 2003 N N . LEU B 1 90 ? 1.880 25.961 48.315 1.00 48.95 842 LEU B N 1
ATOM 2004 C CA . LEU B 1 90 ? 1.440 24.812 49.063 1.00 52.09 842 LEU B CA 1
ATOM 2005 C C . LEU B 1 90 ? 2.394 24.663 50.214 1.00 47.56 842 LEU B C 1
ATOM 2006 O O . LEU B 1 90 ? 3.616 24.654 50.056 1.00 53.29 842 LEU B O 1
ATOM 2011 N N . HIS B 1 91 ? 1.812 24.561 51.390 1.00 52.81 843 HIS B N 1
ATOM 2012 C CA . HIS B 1 91 ? 2.554 24.278 52.586 1.00 56.70 843 HIS B CA 1
ATOM 2013 C C . HIS B 1 91 ? 2.060 22.941 53.237 1.00 51.30 843 HIS B C 1
ATOM 2014 O O . HIS B 1 91 ? 0.887 22.757 53.593 1.00 56.35 843 HIS B O 1
ATOM 2021 N N . VAL B 1 92 ? 2.993 22.013 53.367 1.00 55.14 844 VAL B N 1
ATOM 2022 C CA . VAL B 1 92 ? 2.736 20.748 54.032 1.00 54.91 844 VAL B CA 1
ATOM 2023 C C . VAL B 1 92 ? 3.615 20.703 55.282 1.00 47.15 844 VAL B C 1
ATOM 2024 O O . VAL B 1 92 ? 4.823 20.731 55.170 1.00 50.08 844 VAL B O 1
ATOM 2028 N N . PRO B 1 93 ? 3.007 20.649 56.466 1.00 44.30 845 PRO B N 1
ATOM 2029 C CA . PRO B 1 93 ? 3.860 20.712 57.656 1.00 49.70 845 PRO B CA 1
ATOM 2030 C C . PRO B 1 93 ? 4.840 19.526 57.734 1.00 56.01 845 PRO B C 1
ATOM 2031 O O . PRO B 1 93 ? 4.511 18.404 57.346 1.00 54.72 845 PRO B O 1
ATOM 2035 N N . GLU B 1 94 ? 6.041 19.779 58.218 1.00 61.20 846 GLU B N 1
ATOM 2036 C CA . GLU B 1 94 ? 6.997 18.700 58.394 1.00 67.53 846 GLU B CA 1
ATOM 2037 C C . GLU B 1 94 ? 6.513 17.848 59.599 1.00 71.09 846 GLU B C 1
ATOM 2038 O O . GLU B 1 94 ? 5.914 18.380 60.528 1.00 70.57 846 GLU B O 1
ATOM 2044 N N . GLY B 1 95 ? 6.717 16.529 59.553 1.00 73.31 847 GLY B N 1
ATOM 2045 C CA . GLY B 1 95 ? 6.369 15.655 60.698 1.00 75.79 847 GLY B CA 1
ATOM 2046 C C . GLY B 1 95 ? 6.038 14.226 60.300 1.00 74.83 847 GLY B C 1
ATOM 2047 O O . GLY B 1 95 ? 6.398 13.283 61.012 1.00 82.03 847 GLY B O 1
ATOM 2048 N N . ALA B 1 96 ? 5.324 14.091 59.180 1.00 68.94 848 ALA B N 1
ATOM 2049 C CA . ALA B 1 96 ? 5.125 12.814 58.454 1.00 65.12 848 ALA B CA 1
ATOM 2050 C C . ALA B 1 96 ? 6.424 12.096 58.039 1.00 58.68 848 ALA B C 1
ATOM 2051 O O . ALA B 1 96 ? 7.350 12.730 57.565 1.00 60.85 848 ALA B O 1
ATOM 2053 N N . THR B 1 97 ? 6.457 10.774 58.212 1.00 60.17 849 THR B N 1
ATOM 2054 C CA . THR B 1 97 ? 7.570 9.932 57.755 1.00 63.95 849 THR B CA 1
ATOM 2055 C C . THR B 1 97 ? 7.680 10.086 56.233 1.00 62.06 849 THR B C 1
ATOM 2056 O O . THR B 1 97 ? 6.722 10.543 55.607 1.00 64.09 849 THR B O 1
ATOM 2060 N N . PRO B 1 98 ? 8.852 9.735 55.640 1.00 62.83 850 PRO B N 1
ATOM 2061 C CA . PRO B 1 98 ? 8.982 9.896 54.208 1.00 59.20 850 PRO B CA 1
ATOM 2062 C C . PRO B 1 98 ? 7.940 9.050 53.508 1.00 56.24 850 PRO B C 1
ATOM 2063 O O . PRO B 1 98 ? 7.179 9.544 52.695 1.00 52.60 850 PRO B O 1
ATOM 2067 N N . LYS B 1 99 ? 7.860 7.783 53.913 1.00 59.16 851 LYS B N 1
ATOM 2068 C CA . LYS B 1 99 ? 6.924 6.871 53.312 1.00 56.32 851 LYS B CA 1
ATOM 2069 C C . LYS B 1 99 ? 5.472 7.375 53.406 1.00 49.85 851 LYS B C 1
ATOM 2070 O O . LYS B 1 99 ? 4.664 7.041 52.583 1.00 52.31 851 LYS B O 1
ATOM 2076 N N . ASP B 1 100 ? 5.146 8.182 54.401 1.00 50.64 852 ASP B N 1
ATOM 2077 C CA . ASP B 1 100 ? 3.736 8.604 54.584 1.00 48.29 852 ASP B CA 1
ATOM 2078 C C . ASP B 1 100 ? 3.348 9.832 53.790 1.00 43.62 852 ASP B C 1
ATOM 2079 O O . ASP B 1 100 ? 2.201 10.323 53.848 1.00 45.19 852 ASP B O 1
ATOM 2084 N N . GLY B 1 101 ? 4.288 10.395 53.095 1.00 54.54 853 GLY B N 1
ATOM 2085 C CA . GLY B 1 101 ? 4.053 11.698 52.537 1.00 51.18 853 GLY B CA 1
ATOM 2086 C C . GLY B 1 101 ? 2.947 11.843 51.531 1.00 47.57 853 GLY B C 1
ATOM 2087 O O . GLY B 1 101 ? 2.219 12.783 51.604 1.00 49.92 853 GLY B O 1
ATOM 2088 N N . PRO B 1 102 ? 2.824 10.910 50.607 1.00 48.58 854 PRO B N 1
ATOM 2089 C CA . PRO B 1 102 ? 1.781 10.961 49.585 1.00 46.45 854 PRO B CA 1
ATOM 2090 C C . PRO B 1 102 ? 0.351 10.731 50.009 1.00 35.29 854 PRO B C 1
ATOM 2091 O O . PRO B 1 102 ? -0.582 11.000 49.197 1.00 37.65 854 PRO B O 1
ATOM 2095 N N . SER B 1 103 ? 0.177 10.184 51.208 1.00 36.84 855 SER B N 1
ATOM 2096 C CA . SER B 1 103 ? -1.157 9.998 51.797 1.00 42.08 855 SER B CA 1
ATOM 2097 C C . SER B 1 103 ? -1.797 11.289 52.193 1.00 41.73 855 SER B C 1
ATOM 2098 O O . SER B 1 103 ? -2.950 11.290 52.455 1.00 37.56 855 SER B O 1
ATOM 2101 N N . ALA B 1 104 ? -1.011 12.366 52.254 1.00 41.81 856 ALA B N 1
ATOM 2102 C CA . ALA B 1 104 ? -1.571 13.713 52.190 1.00 44.07 856 ALA B CA 1
ATOM 2103 C C . ALA B 1 104 ? -2.215 14.021 50.832 1.00 41.09 856 ALA B C 1
ATOM 2104 O O . ALA B 1 104 ? -2.845 15.057 50.661 1.00 44.54 856 ALA B O 1
ATOM 2106 N N . GLY B 1 105 ? -1.982 13.181 49.828 1.00 38.24 857 GLY B N 1
ATOM 2107 C CA . GLY B 1 105 ? -2.424 13.439 48.481 1.00 35.79 857 GLY B CA 1
ATOM 2108 C C . GLY B 1 105 ? -3.890 13.894 48.370 1.00 41.87 857 GLY B C 1
ATOM 2109 O O . GLY B 1 105 ? -4.176 14.907 47.702 1.00 40.21 857 GLY B O 1
ATOM 2110 N N . CYS B 1 106 ? -4.838 13.222 49.035 1.00 44.80 858 CYS B N 1
ATOM 2111 C CA . CYS B 1 106 ? -6.293 13.640 48.984 1.00 43.22 858 CYS B CA 1
ATOM 2112 C C . CYS B 1 106 ? -6.591 14.975 49.804 1.00 48.38 858 CYS B C 1
ATOM 2113 O O . CYS B 1 106 ? -7.517 15.740 49.500 1.00 46.27 858 CYS B O 1
ATOM 2116 N N . THR B 1 107 ? -5.727 15.263 50.775 1.00 48.50 859 THR B N 1
ATOM 2117 C CA . THR B 1 107 ? -5.694 16.517 51.524 1.00 43.22 859 THR B CA 1
ATOM 2118 C C . THR B 1 107 ? -5.156 17.692 50.740 1.00 44.06 859 THR B C 1
ATOM 2119 O O . THR B 1 107 ? -5.682 18.819 50.901 1.00 43.53 859 THR B O 1
ATOM 2123 N N . ILE B 1 108 ? -4.162 17.441 49.904 1.00 42.17 860 ILE B N 1
ATOM 2124 C CA . ILE B 1 108 ? -3.610 18.402 48.988 1.00 42.26 860 ILE B CA 1
ATOM 2125 C C . ILE B 1 108 ? -4.606 18.787 47.903 1.00 42.40 860 ILE B C 1
ATOM 2126 O O . ILE B 1 108 ? -4.675 19.902 47.518 1.00 44.75 860 ILE B O 1
ATOM 2131 N N . VAL B 1 109 ? -5.354 17.847 47.385 1.00 41.89 861 VAL B N 1
ATOM 2132 C CA . VAL B 1 109 ? -6.343 18.185 46.385 1.00 37.81 861 VAL B CA 1
ATOM 2133 C C . VAL B 1 109 ? -7.448 19.014 46.978 1.00 46.37 861 VAL B C 1
ATOM 2134 O O . VAL B 1 109 ? -7.800 20.012 46.438 1.00 44.57 861 VAL B O 1
ATOM 2138 N N . THR B 1 110 ? -7.895 18.636 48.157 1.00 47.40 862 THR B N 1
ATOM 2139 C CA . THR B 1 110 ? -8.972 19.300 48.836 1.00 49.73 862 THR B CA 1
ATOM 2140 C C . THR B 1 110 ? -8.656 20.778 49.125 1.00 42.41 862 THR B C 1
ATOM 2141 O O . THR B 1 110 ? -9.463 21.611 48.916 1.00 42.41 862 THR B O 1
ATOM 2145 N N . ALA B 1 111 ? -7.463 21.086 49.559 1.00 46.03 863 ALA B N 1
ATOM 2146 C CA . ALA B 1 111 ? -7.041 22.465 49.826 1.00 44.08 863 ALA B CA 1
ATOM 2147 C C . ALA B 1 111 ? -7.037 23.331 48.611 1.00 51.55 863 ALA B C 1
ATOM 2148 O O . ALA B 1 111 ? -7.294 24.562 48.716 1.00 47.62 863 ALA B O 1
ATOM 2150 N N . LEU B 1 112 ? -6.595 22.745 47.485 1.00 47.15 864 LEU B N 1
ATOM 2151 C CA . LEU B 1 112 ? -6.436 23.485 46.250 1.00 49.20 864 LEU B CA 1
ATOM 2152 C C . LEU B 1 112 ? -7.831 23.911 45.898 1.00 42.44 864 LEU B C 1
ATOM 2153 O O . LEU B 1 112 ? -8.013 25.039 45.532 1.00 44.90 864 LEU B O 1
ATOM 2158 N N . LEU B 1 113 ? -8.769 22.982 46.003 1.00 40.99 865 LEU B N 1
ATOM 2159 C CA . LEU B 1 113 ? -10.135 23.176 45.561 1.00 49.74 865 LEU B CA 1
ATOM 2160 C C . LEU B 1 113 ? -10.774 24.119 46.588 1.00 51.45 865 LEU B C 1
ATOM 2161 O O . LEU B 1 113 ? -11.376 25.125 46.198 1.00 60.94 865 LEU B O 1
ATOM 2166 N N . SER B 1 114 ? -10.581 23.858 47.891 1.00 47.41 866 SER B N 1
ATOM 2167 C CA . SER B 1 114 ? -11.061 24.803 48.913 1.00 49.53 866 SER B CA 1
ATOM 2168 C C . SER B 1 114 ? -10.580 26.239 48.662 1.00 44.13 866 SER B C 1
ATOM 2169 O O . SER B 1 114 ? -11.395 27.126 48.805 1.00 47.05 866 SER B O 1
ATOM 2172 N N . LEU B 1 115 ? -9.309 26.458 48.287 1.00 48.06 867 LEU B N 1
ATOM 2173 C CA . LEU B 1 115 ? -8.849 27.813 47.840 1.00 50.87 867 LEU B CA 1
ATOM 2174 C C . LEU B 1 115 ? -9.647 28.223 46.598 1.00 55.44 867 LEU B C 1
ATOM 2175 O O . LEU B 1 115 ? -10.347 29.239 46.590 1.00 58.82 867 LEU B O 1
ATOM 2180 N N . ALA B 1 116 ? -9.577 27.388 45.571 1.00 50.41 868 ALA B N 1
ATOM 2181 C CA . ALA B 1 116 ? -10.128 27.701 44.277 1.00 50.01 868 ALA B CA 1
ATOM 2182 C C . ALA B 1 116 ? -11.547 28.287 44.376 1.00 54.15 868 ALA B C 1
ATOM 2183 O O . ALA B 1 116 ? -11.917 29.244 43.653 1.00 49.80 868 ALA B O 1
ATOM 2185 N N . MET B 1 117 ? -12.353 27.684 45.253 1.00 50.94 869 MET B N 1
ATOM 2186 C CA . MET B 1 117 ? -13.732 28.066 45.358 1.00 48.94 869 MET B CA 1
ATOM 2187 C C . MET B 1 117 ? -13.992 29.150 46.507 1.00 55.62 869 MET B C 1
ATOM 2188 O O . MET B 1 117 ? -15.167 29.418 46.853 1.00 55.01 869 MET B O 1
ATOM 2193 N N . GLY B 1 118 ? -12.912 29.609 47.133 1.00 54.68 870 GLY B N 1
ATOM 2194 C CA . GLY B 1 118 ? -12.945 30.532 48.248 1.00 52.88 870 GLY B CA 1
ATOM 2195 C C . GLY B 1 118 ? -13.804 29.975 49.362 1.00 57.06 870 GLY B C 1
ATOM 2196 O O . GLY B 1 118 ? -14.364 30.706 50.134 1.00 55.62 870 GLY B O 1
ATOM 2197 N N . ARG B 1 119 ? -13.869 28.664 49.449 1.00 57.29 871 ARG B N 1
ATOM 2198 C CA . ARG B 1 119 ? -14.845 27.978 50.236 1.00 53.57 871 ARG B CA 1
ATOM 2199 C C . ARG B 1 119 ? -14.156 27.099 51.270 1.00 54.81 871 ARG B C 1
ATOM 2200 O O . ARG B 1 119 ? -13.448 26.155 50.913 1.00 51.67 871 ARG B O 1
ATOM 2208 N N . PRO B 1 120 ? -14.359 27.409 52.561 1.00 52.91 872 PRO B N 1
ATOM 2209 C CA . PRO B 1 120 ? -13.805 26.556 53.614 1.00 48.08 872 PRO B CA 1
ATOM 2210 C C . PRO B 1 120 ? -14.306 25.139 53.579 1.00 51.76 872 PRO B C 1
ATOM 2211 O O . PRO B 1 120 ? -15.442 24.835 53.158 1.00 50.90 872 PRO B O 1
ATOM 2215 N N . VAL B 1 121 ? -13.469 24.257 54.052 1.00 54.05 873 VAL B N 1
ATOM 2216 C CA . VAL B 1 121 ? -13.824 22.885 54.141 1.00 51.13 873 VAL B CA 1
ATOM 2217 C C . VAL B 1 121 ? -14.755 22.712 55.310 1.00 55.19 873 VAL B C 1
ATOM 2218 O O . VAL B 1 121 ? -14.744 23.467 56.233 1.00 46.78 873 VAL B O 1
ATOM 2222 N N . ARG B 1 122 ? -15.510 21.645 55.262 1.00 56.60 874 ARG B N 1
ATOM 2223 C CA . ARG B 1 122 ? -16.393 21.296 56.297 1.00 56.08 874 ARG B CA 1
ATOM 2224 C C . ARG B 1 122 ? -15.599 21.221 57.603 1.00 61.68 874 ARG B C 1
ATOM 2225 O O . ARG B 1 122 ? -14.504 20.725 57.663 1.00 59.40 874 ARG B O 1
ATOM 2233 N N . GLN B 1 123 ? -16.185 21.769 58.649 1.00 59.43 875 GLN B N 1
ATOM 2234 C CA . GLN B 1 123 ? -15.606 21.805 59.953 1.00 61.87 875 GLN B CA 1
ATOM 2235 C C . GLN B 1 123 ? -15.621 20.374 60.431 1.00 56.62 875 GLN B C 1
ATOM 2236 O O . GLN B 1 123 ? -16.457 19.622 60.011 1.00 57.79 875 GLN B O 1
ATOM 2242 N N . ASN B 1 124 ? -14.680 19.991 61.278 1.00 59.98 876 ASN B N 1
ATOM 2243 C CA . ASN B 1 124 ? -14.648 18.623 61.868 1.00 59.56 876 ASN B CA 1
ATOM 2244 C C . ASN B 1 124 ? -14.334 17.437 60.892 1.00 61.61 876 ASN B C 1
ATOM 2245 O O . ASN B 1 124 ? -14.795 16.268 61.098 1.00 54.42 876 ASN B O 1
ATOM 2250 N N . LEU B 1 125 ? -13.573 17.722 59.837 1.00 50.79 877 LEU B N 1
ATOM 2251 C CA . LEU B 1 125 ? -13.232 16.693 58.870 1.00 52.59 877 LEU B CA 1
ATOM 2252 C C . LEU B 1 125 ? -11.758 16.473 58.836 1.00 49.18 877 LEU B C 1
ATOM 2253 O O . LEU B 1 125 ? -10.978 17.440 58.798 1.00 44.45 877 LEU B O 1
ATOM 2258 N N . ALA B 1 126 ? -11.398 15.188 58.760 1.00 51.84 878 ALA B N 1
ATOM 2259 C CA . ALA B 1 126 ? -10.050 14.722 58.557 1.00 45.56 878 ALA B CA 1
ATOM 2260 C C . ALA B 1 126 ? -9.994 13.635 57.451 1.00 47.67 878 ALA B C 1
ATOM 2261 O O . ALA B 1 126 ? -10.940 12.883 57.234 1.00 48.13 878 ALA B O 1
ATOM 2263 N N . MET B 1 127 ? -8.907 13.609 56.677 1.00 53.97 879 MET B N 1
ATOM 2264 C CA . MET B 1 127 ? -8.738 12.566 55.645 1.00 46.82 879 MET B CA 1
ATOM 2265 C C . MET B 1 127 ? -7.294 12.174 55.476 1.00 42.37 879 MET B C 1
ATOM 2266 O O . MET B 1 127 ? -6.348 12.893 55.880 1.00 40.85 879 MET B O 1
ATOM 2271 N N . THR B 1 128 ? -7.117 10.983 54.920 1.00 40.00 880 THR B N 1
ATOM 2272 C CA . THR B 1 128 ? -5.814 10.513 54.532 1.00 35.80 880 THR B CA 1
ATOM 2273 C C . THR B 1 128 ? -6.073 9.708 53.324 1.00 40.31 880 THR B C 1
ATOM 2274 O O . THR B 1 128 ? -7.197 9.147 53.159 1.00 41.77 880 THR B O 1
ATOM 2278 N N . GLY B 1 129 ? -5.088 9.694 52.441 1.00 43.73 881 GLY B N 1
ATOM 2279 C CA . GLY B 1 129 ? -5.172 8.872 51.244 1.00 42.50 881 GLY B CA 1
ATOM 2280 C C . GLY B 1 129 ? -4.389 9.387 50.056 1.00 44.07 881 GLY B C 1
ATOM 2281 O O . GLY B 1 129 ? -4.535 10.552 49.654 1.00 37.59 881 GLY B O 1
ATOM 2282 N N . GLU B 1 130 ? -3.614 8.494 49.419 1.00 34.14 882 GLU B N 1
ATOM 2283 C CA . GLU B 1 130 ? -2.964 8.809 48.150 1.00 40.08 882 GLU B CA 1
ATOM 2284 C C . GLU B 1 130 ? -3.944 8.912 46.967 1.00 38.45 882 GLU B C 1
ATOM 2285 O O . GLU B 1 130 ? -4.923 8.096 46.820 1.00 40.19 882 GLU B O 1
ATOM 2291 N N . VAL B 1 131 ? -3.768 9.960 46.176 1.00 37.89 883 VAL B N 1
ATOM 2292 C CA . VAL B 1 131 ? -4.477 10.114 44.933 1.00 35.88 883 VAL B CA 1
ATOM 2293 C C . VAL B 1 131 ? -3.556 10.003 43.663 1.00 38.04 883 VAL B C 1
ATOM 2294 O O . VAL B 1 131 ? -2.426 10.512 43.632 1.00 42.64 883 VAL B O 1
ATOM 2298 N N . SER B 1 132 ? -4.093 9.305 42.679 1.00 31.38 884 SER B N 1
ATOM 2299 C CA . SER B 1 132 ? -3.616 9.026 41.294 1.00 35.84 884 SER B CA 1
ATOM 2300 C C . SER B 1 132 ? -4.141 10.129 40.425 1.00 41.79 884 SER B C 1
ATOM 2301 O O . SER B 1 132 ? -5.067 10.901 40.866 1.00 39.15 884 SER B O 1
ATOM 2304 N N . LEU B 1 133 ? -3.433 10.353 39.335 1.00 31.35 885 LEU B N 1
ATOM 2305 C CA . LEU B 1 133 ? -3.793 11.350 38.236 1.00 37.68 885 LEU B CA 1
ATOM 2306 C C . LEU B 1 133 ? -5.288 11.265 37.811 1.00 42.62 885 LEU B C 1
ATOM 2307 O O . LEU B 1 133 ? -5.999 12.240 37.542 1.00 39.67 885 LEU B O 1
ATOM 2312 N N . THR B 1 134 ? -5.776 10.072 37.618 1.00 40.98 886 THR B N 1
ATOM 2313 C CA . THR B 1 134 ? -7.193 10.015 37.267 1.00 40.79 886 THR B CA 1
ATOM 2314 C C . THR B 1 134 ? -8.102 10.046 38.498 1.00 42.40 886 THR B C 1
ATOM 2315 O O . THR B 1 134 ? -9.326 10.254 38.373 1.00 50.35 886 THR B O 1
ATOM 2319 N N . GLY B 1 135 ? -7.563 9.829 39.689 1.00 41.88 887 GLY B N 1
ATOM 2320 C CA . GLY B 1 135 ? -8.290 10.200 40.879 1.00 44.75 887 GLY B CA 1
ATOM 2321 C C . GLY B 1 135 ? -8.614 9.049 41.747 1.00 49.05 887 GLY B C 1
ATOM 2322 O O . GLY B 1 135 ? -9.217 9.245 42.813 1.00 50.82 887 GLY B O 1
ATOM 2323 N N . LYS B 1 136 ? -8.215 7.838 41.329 1.00 48.99 888 LYS B N 1
ATOM 2324 C CA . LYS B 1 136 ? -8.257 6.688 42.235 1.00 48.95 888 LYS B CA 1
ATOM 2325 C C . LYS B 1 136 ? -7.609 6.989 43.598 1.00 47.85 888 LYS B C 1
ATOM 2326 O O . LYS B 1 136 ? -6.568 7.623 43.645 1.00 49.27 888 LYS B O 1
ATOM 2332 N N . ILE B 1 137 ? -8.233 6.513 44.678 1.00 46.60 889 ILE B N 1
ATOM 2333 C CA . ILE B 1 137 ? -7.768 6.671 46.042 1.00 39.71 889 ILE B CA 1
ATOM 2334 C C . ILE B 1 137 ? -7.036 5.449 46.432 1.00 44.47 889 ILE B C 1
ATOM 2335 O O . ILE B 1 137 ? -7.547 4.373 46.263 1.00 39.86 889 ILE B O 1
ATOM 2340 N N . LEU B 1 138 ? -5.778 5.628 46.806 1.00 43.75 890 LEU B N 1
ATOM 2341 C CA . LEU B 1 138 ? -4.874 4.534 47.104 1.00 52.20 890 LEU B CA 1
ATOM 2342 C C . LEU B 1 138 ? -4.679 4.363 48.603 1.00 46.26 890 LEU B C 1
ATOM 2343 O O . LEU B 1 138 ? -4.662 5.347 49.338 1.00 45.61 890 LEU B O 1
ATOM 2348 N N . PRO B 1 139 ? -4.532 3.092 49.074 1.00 47.62 891 PRO B N 1
ATOM 2349 C CA . PRO B 1 139 ? -4.423 2.865 50.489 1.00 43.08 891 PRO B CA 1
ATOM 2350 C C . PRO B 1 139 ? -3.122 3.379 51.059 1.00 45.97 891 PRO B C 1
ATOM 2351 O O . PRO B 1 139 ? -2.101 3.405 50.386 1.00 45.31 891 PRO B O 1
ATOM 2355 N N . VAL B 1 140 ? -3.164 3.688 52.328 1.00 38.18 892 VAL B N 1
ATOM 2356 C CA . VAL B 1 140 ? -2.014 4.193 53.099 1.00 43.38 892 VAL B CA 1
ATOM 2357 C C . VAL B 1 140 ? -1.865 3.437 54.354 1.00 44.46 892 VAL B C 1
ATOM 2358 O O . VAL B 1 140 ? -2.715 2.577 54.676 1.00 50.54 892 VAL B O 1
ATOM 2362 N N . GLY B 1 141 ? -0.827 3.768 55.101 1.00 43.90 893 GLY B N 1
ATOM 2363 C CA . GLY B 1 141 ? -0.628 3.226 56.406 1.00 46.46 893 GLY B CA 1
ATOM 2364 C C . GLY B 1 141 ? -0.880 4.193 57.559 1.00 46.44 893 GLY B C 1
ATOM 2365 O O . GLY B 1 141 ? -1.356 5.353 57.347 1.00 52.10 893 GLY B O 1
ATOM 2366 N N . GLY B 1 142 ? -0.596 3.721 58.770 1.00 45.28 894 GLY B N 1
ATOM 2367 C CA . GLY B 1 142 ? -0.836 4.489 59.994 1.00 44.73 894 GLY B CA 1
ATOM 2368 C C . GLY B 1 142 ? -2.292 4.739 60.283 1.00 50.53 894 GLY B C 1
ATOM 2369 O O . GLY B 1 142 ? -2.719 5.836 60.748 1.00 51.09 894 GLY B O 1
ATOM 2370 N N . ILE B 1 143 ? -3.098 3.728 59.999 1.00 47.69 895 ILE B N 1
ATOM 2371 C CA . ILE B 1 143 ? -4.506 3.915 60.122 1.00 46.61 895 ILE B CA 1
ATOM 2372 C C . ILE B 1 143 ? -4.826 4.191 61.580 1.00 39.49 895 ILE B C 1
ATOM 2373 O O . ILE B 1 143 ? -5.618 5.065 61.846 1.00 37.61 895 ILE B O 1
ATOM 2378 N N . LYS B 1 144 ? -4.200 3.444 62.490 1.00 37.41 896 LYS B N 1
ATOM 2379 C CA . LYS B 1 144 ? -4.437 3.514 63.875 1.00 37.09 896 LYS B CA 1
ATOM 2380 C C . LYS B 1 144 ? -3.941 4.848 64.393 1.00 44.54 896 LYS B C 1
ATOM 2381 O O . LYS B 1 144 ? -4.594 5.484 65.172 1.00 41.94 896 LYS B O 1
ATOM 2387 N N . GLU B 1 145 ? -2.742 5.217 64.003 1.00 44.51 897 GLU B N 1
ATOM 2388 C CA . GLU B 1 145 ? -2.088 6.356 64.572 1.00 49.95 897 GLU B CA 1
ATOM 2389 C C . GLU B 1 145 ? -2.909 7.555 64.179 1.00 43.85 897 GLU B C 1
ATOM 2390 O O . GLU B 1 145 ? -3.238 8.374 65.036 1.00 46.12 897 GLU B O 1
ATOM 2396 N N . LYS B 1 146 ? -3.357 7.551 62.966 1.00 42.18 898 LYS B N 1
ATOM 2397 C CA . LYS B 1 146 ? -4.125 8.634 62.405 1.00 47.15 898 LYS B CA 1
ATOM 2398 C C . LYS B 1 146 ? -5.557 8.665 62.936 1.00 49.82 898 LYS B C 1
ATOM 2399 O O . LYS B 1 146 ? -6.193 9.703 62.987 1.00 42.04 898 LYS B O 1
ATOM 2405 N N . THR B 1 147 ? -6.117 7.509 63.261 1.00 45.53 899 THR B N 1
ATOM 2406 C CA . THR B 1 147 ? -7.476 7.509 63.637 1.00 46.60 899 THR B CA 1
ATOM 2407 C C . THR B 1 147 ? -7.449 7.964 65.089 1.00 42.56 899 THR B C 1
ATOM 2408 O O . THR B 1 147 ? -8.336 8.728 65.485 1.00 45.44 899 THR B O 1
ATOM 2412 N N . ILE B 1 148 ? -6.385 7.613 65.827 1.00 41.94 900 ILE B N 1
ATOM 2413 C CA . ILE B 1 148 ? -6.244 8.044 67.223 1.00 41.56 900 ILE B CA 1
ATOM 2414 C C . ILE B 1 148 ? -6.091 9.605 67.259 1.00 47.41 900 ILE B C 1
ATOM 2415 O O . ILE B 1 148 ? -6.751 10.316 68.041 1.00 42.80 900 ILE B O 1
ATOM 2420 N N . ALA B 1 149 ? -5.276 10.117 66.366 1.00 46.80 901 ALA B N 1
ATOM 2421 C CA . ALA B 1 149 ? -5.087 11.578 66.238 1.00 48.70 901 ALA B CA 1
ATOM 2422 C C . ALA B 1 149 ? -6.406 12.328 65.869 1.00 47.68 901 ALA B C 1
ATOM 2423 O O . ALA B 1 149 ? -6.696 13.342 66.472 1.00 53.29 901 ALA B O 1
ATOM 2425 N N . ALA B 1 150 ? -7.202 11.884 64.882 1.00 43.24 902 ALA B N 1
ATOM 2426 C CA . ALA B 1 150 ? -8.538 12.479 64.699 1.00 47.88 902 ALA B CA 1
ATOM 2427 C C . ALA B 1 150 ? -9.415 12.452 65.987 1.00 53.11 902 ALA B C 1
ATOM 2428 O O . ALA B 1 150 ? -10.236 13.360 66.185 1.00 54.66 902 ALA B O 1
ATOM 2430 N N . LYS B 1 151 ? -9.328 11.393 66.792 1.00 51.74 903 LYS B N 1
ATOM 2431 C CA . LYS B 1 151 ? -10.161 11.340 67.986 1.00 57.00 903 LYS B CA 1
ATOM 2432 C C . LYS B 1 151 ? -9.681 12.423 68.970 1.00 52.50 903 LYS B C 1
ATOM 2433 O O . LYS B 1 151 ? -10.467 13.278 69.384 1.00 61.30 903 LYS B O 1
ATOM 2439 N N . ARG B 1 152 ? -8.387 12.453 69.257 1.00 43.45 904 ARG B N 1
ATOM 2440 C CA . ARG B 1 152 ? -7.845 13.411 70.243 1.00 50.78 904 ARG B CA 1
ATOM 2441 C C . ARG B 1 152 ? -8.096 14.849 69.808 1.00 50.55 904 ARG B C 1
ATOM 2442 O O . ARG B 1 152 ? -8.329 15.693 70.659 1.00 51.28 904 ARG B O 1
ATOM 2450 N N . ALA B 1 153 ? -8.029 15.105 68.503 1.00 51.73 905 ALA B N 1
ATOM 2451 C CA . ALA B 1 153 ? -8.389 16.426 67.916 1.00 50.55 905 ALA B CA 1
ATOM 2452 C C . ALA B 1 153 ? -9.892 16.673 67.872 1.00 55.35 905 ALA B C 1
ATOM 2453 O O . ALA B 1 153 ? -10.350 17.750 67.450 1.00 64.13 905 ALA B O 1
ATOM 2455 N N . GLY B 1 154 ? -10.669 15.689 68.301 1.00 58.77 906 GLY B N 1
ATOM 2456 C CA . GLY B 1 154 ? -12.121 15.812 68.301 1.00 54.18 906 GLY B CA 1
ATOM 2457 C C . GLY B 1 154 ? -12.740 15.874 66.926 1.00 53.26 906 GLY B C 1
ATOM 2458 O O . GLY B 1 154 ? -13.774 16.496 66.753 1.00 57.89 906 GLY B O 1
ATOM 2459 N N . VAL B 1 155 ? -12.187 15.142 65.964 1.00 54.68 907 VAL B N 1
ATOM 2460 C CA . VAL B 1 155 ? -12.881 14.984 64.704 1.00 58.62 907 VAL B CA 1
ATOM 2461 C C . VAL B 1 155 ? -13.926 13.891 64.884 1.00 55.92 907 VAL B C 1
ATOM 2462 O O . VAL B 1 155 ? -13.713 12.948 65.631 1.00 56.70 907 VAL B O 1
ATOM 2466 N N . THR B 1 156 ? -14.996 13.964 64.116 1.00 56.81 908 THR B N 1
ATOM 2467 C CA . THR B 1 156 ? -16.123 13.003 64.231 1.00 58.41 908 THR B CA 1
ATOM 2468 C C . THR B 1 156 ? -16.569 12.434 62.875 1.00 59.84 908 THR B C 1
ATOM 2469 O O . THR B 1 156 ? -17.382 11.465 62.798 1.00 58.00 908 THR B O 1
ATOM 2473 N N . CYS B 1 157 ? -16.067 13.034 61.799 1.00 61.56 909 CYS B N 1
ATOM 2474 C CA . CYS B 1 157 ? -16.082 12.392 60.500 1.00 58.45 909 CYS B CA 1
ATOM 2475 C C . CYS B 1 157 ? -14.667 12.227 59.946 1.00 56.73 909 CYS B C 1
ATOM 2476 O O . CYS B 1 157 ? -13.849 13.152 60.001 1.00 55.55 909 CYS B O 1
ATOM 2479 N N . ILE B 1 158 ? -14.384 11.028 59.440 1.00 61.64 910 ILE B N 1
ATOM 2480 C CA . ILE B 1 158 ? -13.062 10.642 58.955 1.00 57.68 910 ILE B CA 1
ATOM 2481 C C . ILE B 1 158 ? -13.224 9.962 57.592 1.00 54.89 910 ILE B C 1
ATOM 2482 O O . ILE B 1 158 ? -14.131 9.126 57.413 1.00 54.63 910 ILE B O 1
ATOM 2487 N N . VAL B 1 159 ? -12.351 10.295 56.633 1.00 55.78 911 VAL B N 1
ATOM 2488 C CA . VAL B 1 159 ? -12.376 9.648 55.296 1.00 46.59 911 VAL B CA 1
ATOM 2489 C C . VAL B 1 159 ? -11.081 8.942 54.958 1.00 53.88 911 VAL B C 1
ATOM 2490 O O . VAL B 1 159 ? -10.023 9.580 55.049 1.00 47.99 911 VAL B O 1
ATOM 2494 N N . LEU B 1 160 ? -11.204 7.674 54.549 1.00 48.04 912 LEU B N 1
ATOM 2495 C CA . LEU B 1 160 ? -10.094 6.665 54.433 1.00 52.34 912 LEU B CA 1
ATOM 2496 C C . LEU B 1 160 ? -10.281 5.857 53.155 1.00 49.36 912 LEU B C 1
ATOM 2497 O O . LEU B 1 160 ? -11.403 5.728 52.674 1.00 56.19 912 LEU B O 1
ATOM 2502 N N . PRO B 1 161 ? -9.183 5.345 52.567 1.00 46.50 913 PRO B N 1
ATOM 2503 C CA . PRO B 1 161 ? -9.310 4.590 51.363 1.00 48.04 913 PRO B CA 1
ATOM 2504 C C . PRO B 1 161 ? -9.959 3.229 51.687 1.00 50.80 913 PRO B C 1
ATOM 2505 O O . PRO B 1 161 ? -9.871 2.756 52.824 1.00 46.78 913 PRO B O 1
ATOM 2509 N N . ALA B 1 162 ? -10.592 2.665 50.667 1.00 50.74 914 ALA B N 1
ATOM 2510 C CA . ALA B 1 162 ? -11.414 1.462 50.744 1.00 49.92 914 ALA B CA 1
ATOM 2511 C C . ALA B 1 162 ? -10.643 0.163 51.065 1.00 50.42 914 ALA B C 1
ATOM 2512 O O . ALA B 1 162 ? -11.211 -0.729 51.658 1.00 59.05 914 ALA B O 1
ATOM 2514 N N . GLU B 1 163 ? -9.347 0.038 50.734 1.00 57.81 915 GLU B N 1
ATOM 2515 C CA . GLU B 1 163 ? -8.592 -1.173 51.160 1.00 55.28 915 GLU B CA 1
ATOM 2516 C C . GLU B 1 163 ? -7.961 -0.973 52.497 1.00 52.33 915 GLU B C 1
ATOM 2517 O O . GLU B 1 163 ? -7.247 -1.845 52.969 1.00 52.76 915 GLU B O 1
ATOM 2523 N N . ASN B 1 164 ? -8.190 0.181 53.099 1.00 51.54 916 ASN B N 1
ATOM 2524 C CA . ASN B 1 164 ? -7.803 0.389 54.486 1.00 50.33 916 ASN B CA 1
ATOM 2525 C C . ASN B 1 164 ? -8.965 0.055 55.429 1.00 50.11 916 ASN B C 1
ATOM 2526 O O . ASN B 1 164 ? -8.992 0.478 56.596 1.00 49.81 916 ASN B O 1
ATOM 2531 N N . LYS B 1 165 ? -9.949 -0.687 54.951 1.00 54.60 917 LYS B N 1
ATOM 2532 C CA . LYS B 1 165 ? -11.172 -0.886 55.719 1.00 51.46 917 LYS B CA 1
ATOM 2533 C C . LYS B 1 165 ? -10.934 -1.792 56.889 1.00 58.68 917 LYS B C 1
ATOM 2534 O O . LYS B 1 165 ? -11.305 -1.434 58.031 1.00 55.15 917 LYS B O 1
ATOM 2540 N N . LYS B 1 166 ? -10.375 -2.971 56.597 1.00 54.56 918 LYS B N 1
ATOM 2541 C CA . LYS B 1 166 ? -9.990 -3.943 57.601 1.00 56.37 918 LYS B CA 1
ATOM 2542 C C . LYS B 1 166 ? -9.204 -3.213 58.640 1.00 51.85 918 LYS B C 1
ATOM 2543 O O . LYS B 1 166 ? -9.420 -3.372 59.860 1.00 45.42 918 LYS B O 1
ATOM 2549 N N . ASP B 1 167 ? -8.317 -2.366 58.170 1.00 45.24 919 ASP B N 1
ATOM 2550 C CA . ASP B 1 167 ? -7.378 -1.689 59.062 1.00 46.77 919 ASP B CA 1
ATOM 2551 C C . ASP B 1 167 ? -8.113 -0.850 60.020 1.00 38.21 919 ASP B C 1
ATOM 2552 O O . ASP B 1 167 ? -7.716 -0.757 61.151 1.00 44.14 919 ASP B O 1
ATOM 2557 N N . PHE B 1 168 ? -9.221 -0.248 59.580 1.00 47.38 920 PHE B N 1
ATOM 2558 C CA . PHE B 1 168 ? -10.054 0.538 60.462 1.00 50.89 920 PHE B CA 1
ATOM 2559 C C . PHE B 1 168 ? -10.762 -0.308 61.559 1.00 55.28 920 PHE B C 1
ATOM 2560 O O . PHE B 1 168 ? -10.578 -0.041 62.759 1.00 42.73 920 PHE B O 1
ATOM 2568 N N . TYR B 1 169 ? -11.534 -1.320 61.147 1.00 51.81 921 TYR B N 1
ATOM 2569 C CA . TYR B 1 169 ? -12.190 -2.252 62.104 1.00 56.42 921 TYR B CA 1
ATOM 2570 C C . TYR B 1 169 ? -11.258 -3.191 62.945 1.00 57.30 921 TYR B C 1
ATOM 2571 O O . TYR B 1 169 ? -11.684 -3.849 63.929 1.00 61.09 921 TYR B O 1
ATOM 2580 N N . ASP B 1 170 ? -9.971 -3.209 62.640 1.00 57.66 922 ASP B N 1
ATOM 2581 C CA . ASP B 1 170 ? -9.025 -3.933 63.503 1.00 56.42 922 ASP B CA 1
ATOM 2582 C C . ASP B 1 170 ? -8.701 -3.132 64.784 1.00 57.65 922 ASP B C 1
ATOM 2583 O O . ASP B 1 170 ? -8.148 -3.676 65.727 1.00 55.86 922 ASP B O 1
ATOM 2588 N N . LEU B 1 171 ? -9.068 -1.842 64.815 1.00 58.86 923 LEU B N 1
ATOM 2589 C CA . LEU B 1 171 ? -8.793 -0.968 65.970 1.00 58.44 923 LEU B CA 1
ATOM 2590 C C . LEU B 1 171 ? -9.745 -1.235 67.128 1.00 53.22 923 LEU B C 1
ATOM 2591 O O . LEU B 1 171 ? -10.842 -1.713 66.942 1.00 58.11 923 LEU B O 1
ATOM 2596 N N . ALA B 1 172 ? -9.339 -0.890 68.335 1.00 59.05 924 ALA B N 1
ATOM 2597 C CA . ALA B 1 172 ? -10.259 -0.932 69.463 1.00 59.58 924 ALA B CA 1
ATOM 2598 C C . ALA B 1 172 ? -11.689 -0.287 69.168 1.00 61.11 924 ALA B C 1
ATOM 2599 O O . ALA B 1 172 ? -11.882 0.654 68.343 1.00 57.73 924 ALA B O 1
ATOM 2601 N N . ALA B 1 173 ? -12.705 -0.823 69.817 1.00 53.04 925 ALA B N 1
ATOM 2602 C CA . ALA B 1 173 ? -14.010 -0.195 69.732 1.00 55.17 925 ALA B CA 1
ATOM 2603 C C . ALA B 1 173 ? -13.998 1.198 70.407 1.00 47.83 925 ALA B C 1
ATOM 2604 O O . ALA B 1 173 ? -14.631 2.118 69.915 1.00 58.38 925 ALA B O 1
ATOM 2606 N N . PHE B 1 174 ? -13.269 1.360 71.507 1.00 54.38 926 PHE B N 1
ATOM 2607 C CA . PHE B 1 174 ? -13.110 2.692 72.144 1.00 49.11 926 PHE B CA 1
ATOM 2608 C C . PHE B 1 174 ? -12.738 3.753 71.115 1.00 54.43 926 PHE B C 1
ATOM 2609 O O . PHE B 1 174 ? -13.243 4.896 71.199 1.00 52.14 926 PHE B O 1
ATOM 2617 N N . ILE B 1 175 ? -11.868 3.396 70.156 1.00 55.38 927 ILE B N 1
ATOM 2618 C CA . ILE B 1 175 ? -11.404 4.368 69.149 1.00 52.24 927 ILE B CA 1
ATOM 2619 C C . ILE B 1 175 ? -12.487 4.639 68.102 1.00 53.48 927 ILE B C 1
ATOM 2620 O O . ILE B 1 175 ? -12.750 5.806 67.694 1.00 52.88 927 ILE B O 1
ATOM 2625 N N . THR B 1 176 ? -13.151 3.579 67.687 1.00 48.58 928 THR B N 1
ATOM 2626 C CA . THR B 1 176 ? -13.961 3.666 66.484 1.00 45.19 928 THR B CA 1
ATOM 2627 C C . THR B 1 176 ? -15.417 3.989 66.693 1.00 51.04 928 THR B C 1
ATOM 2628 O O . THR B 1 176 ? -15.960 4.663 65.881 1.00 44.78 928 THR B O 1
ATOM 2632 N N . GLU B 1 177 ? -16.030 3.536 67.804 1.00 53.17 929 GLU B N 1
ATOM 2633 C CA . GLU B 1 177 ? -17.456 3.722 68.005 1.00 49.10 929 GLU B CA 1
ATOM 2634 C C . GLU B 1 177 ? -17.584 5.173 68.265 1.00 52.39 929 GLU B C 1
ATOM 2635 O O . GLU B 1 177 ? -16.781 5.721 69.004 1.00 50.78 929 GLU B O 1
ATOM 2641 N N . GLY B 1 178 ? -18.585 5.795 67.659 1.00 53.76 930 GLY B N 1
ATOM 2642 C CA . GLY B 1 178 ? -18.718 7.237 67.650 1.00 54.85 930 GLY B CA 1
ATOM 2643 C C . GLY B 1 178 ? -18.358 7.865 66.317 1.00 59.33 930 GLY B C 1
ATOM 2644 O O . GLY B 1 178 ? -18.805 8.969 66.011 1.00 68.13 930 GLY B O 1
ATOM 2645 N N . LEU B 1 179 ? -17.523 7.184 65.529 1.00 59.08 931 LEU B N 1
ATOM 2646 C CA . LEU B 1 179 ? -16.885 7.817 64.371 1.00 60.71 931 LEU B CA 1
ATOM 2647 C C . LEU B 1 179 ? -17.627 7.627 63.052 1.00 58.31 931 LEU B C 1
ATOM 2648 O O . LEU B 1 179 ? -17.951 6.506 62.650 1.00 52.51 931 LEU B O 1
ATOM 2653 N N . GLU B 1 180 ? -17.956 8.741 62.392 1.00 56.06 932 GLU B N 1
ATOM 2654 C CA . GLU B 1 180 ? -18.555 8.675 61.082 1.00 55.77 932 GLU B CA 1
ATOM 2655 C C . GLU B 1 180 ? -17.425 8.470 60.029 1.00 55.89 932 GLU B C 1
ATOM 2656 O O . GLU B 1 180 ? -16.665 9.366 59.721 1.00 54.70 932 GLU B O 1
ATOM 2662 N N . VAL B 1 181 ? -17.354 7.269 59.489 1.00 52.38 933 VAL B N 1
ATOM 2663 C CA . VAL B 1 181 ? -16.250 6.853 58.674 1.00 54.38 933 VAL B CA 1
ATOM 2664 C C . VAL B 1 181 ? -16.768 6.675 57.278 1.00 55.69 933 VAL B C 1
ATOM 2665 O O . VAL B 1 181 ? -17.825 6.073 57.074 1.00 53.56 933 VAL B O 1
ATOM 2669 N N . HIS B 1 182 ? -16.028 7.217 56.311 1.00 56.64 934 HIS B N 1
ATOM 2670 C CA . HIS B 1 182 ? -16.233 6.897 54.939 1.00 55.84 934 HIS B CA 1
ATOM 2671 C C . HIS B 1 182 ? -15.028 6.283 54.281 1.00 59.72 934 HIS B C 1
ATOM 2672 O O . HIS B 1 182 ? -13.931 6.815 54.424 1.00 53.74 934 HIS B O 1
ATOM 2679 N N . PHE B 1 183 ? -15.266 5.216 53.519 1.00 58.94 935 PHE B N 1
ATOM 2680 C CA . PHE B 1 183 ? -14.229 4.515 52.789 1.00 63.43 935 PHE B CA 1
ATOM 2681 C C . PHE B 1 183 ? -14.438 4.738 51.326 1.00 64.89 935 PHE B C 1
ATOM 2682 O O . PHE B 1 183 ? -15.484 4.383 50.781 1.00 64.24 935 PHE B O 1
ATOM 2690 N N . VAL B 1 184 ? -13.469 5.394 50.705 1.00 60.81 936 VAL B N 1
ATOM 2691 C CA . VAL B 1 184 ? -13.645 5.794 49.337 1.00 63.08 936 VAL B CA 1
ATOM 2692 C C . VAL B 1 184 ? -12.681 5.078 48.418 1.00 59.82 936 VAL B C 1
ATOM 2693 O O . VAL B 1 184 ? -11.665 4.505 48.833 1.00 57.86 936 VAL B O 1
ATOM 2697 N N . GLU B 1 185 ? -13.091 5.096 47.162 1.00 65.97 937 GLU B N 1
ATOM 2698 C CA . GLU B 1 185 ? -12.471 4.387 46.067 1.00 61.97 937 GLU B CA 1
ATOM 2699 C C . GLU B 1 185 ? -11.956 5.409 45.061 1.00 63.28 937 GLU B C 1
ATOM 2700 O O . GLU B 1 185 ? -10.921 5.171 44.411 1.00 66.38 937 GLU B O 1
ATOM 2706 N N . HIS B 1 186 ? -12.665 6.538 44.943 1.00 60.16 938 HIS B N 1
ATOM 2707 C CA . HIS B 1 186 ? -12.308 7.630 44.060 1.00 56.62 938 HIS B CA 1
ATOM 2708 C C . HIS B 1 186 ? -12.482 9.005 44.739 1.00 54.69 938 HIS B C 1
ATOM 2709 O O . HIS B 1 186 ? -13.368 9.171 45.584 1.00 60.42 938 HIS B O 1
ATOM 2716 N N . TYR B 1 187 ? -11.653 9.990 44.372 1.00 56.88 939 TYR B N 1
ATOM 2717 C CA . TYR B 1 187 ? -11.680 11.344 44.990 1.00 50.20 939 TYR B CA 1
ATOM 2718 C C . TYR B 1 187 ? -13.049 11.951 44.991 1.00 57.74 939 TYR B C 1
ATOM 2719 O O . TYR B 1 187 ? -13.535 12.361 46.045 1.00 55.79 939 TYR B O 1
ATOM 2728 N N . ARG B 1 188 ? -13.766 11.812 43.912 1.00 57.80 940 ARG B N 1
ATOM 2729 C CA . ARG B 1 188 ? -14.980 12.542 43.751 1.00 58.78 940 ARG B CA 1
ATOM 2730 C C . ARG B 1 188 ? -15.807 12.419 45.027 1.00 57.43 940 ARG B C 1
ATOM 2731 O O . ARG B 1 188 ? -16.405 13.375 45.455 1.00 54.10 940 ARG B O 1
ATOM 2739 N N . GLU B 1 189 ? -15.786 11.241 45.624 1.00 57.23 941 GLU B N 1
ATOM 2740 C CA . GLU B 1 189 ? -16.497 10.826 46.852 1.00 56.38 941 GLU B CA 1
ATOM 2741 C C . GLU B 1 189 ? -16.093 11.618 48.078 1.00 59.99 941 GLU B C 1
ATOM 2742 O O . GLU B 1 189 ? -16.971 12.095 48.861 1.00 65.32 941 GLU B O 1
ATOM 2748 N N . ILE B 1 190 ? -14.778 11.778 48.251 1.00 60.34 942 ILE B N 1
ATOM 2749 C CA . ILE B 1 190 ? -14.295 12.701 49.255 1.00 61.22 942 ILE B CA 1
ATOM 2750 C C . ILE B 1 190 ? -14.832 14.114 48.973 1.00 54.93 942 ILE B C 1
ATOM 2751 O O . ILE B 1 190 ? -15.306 14.765 49.901 1.00 45.12 942 ILE B O 1
ATOM 2756 N N . PHE B 1 191 ? -14.833 14.557 47.710 1.00 51.94 943 PHE B N 1
ATOM 2757 C CA . PHE B 1 191 ? -15.247 15.915 47.375 1.00 46.80 943 PHE B CA 1
ATOM 2758 C C . PHE B 1 191 ? -16.643 16.281 47.835 1.00 53.94 943 PHE B C 1
ATOM 2759 O O . PHE B 1 191 ? -16.853 17.387 48.290 1.00 49.75 943 PHE B O 1
ATOM 2767 N N . ASP B 1 192 ? -17.607 15.378 47.631 1.00 58.81 944 ASP B N 1
ATOM 2768 C CA . ASP B 1 192 ? -18.945 15.556 48.139 1.00 59.70 944 ASP B CA 1
ATOM 2769 C C . ASP B 1 192 ? -18.960 15.797 49.672 1.00 63.50 944 ASP B C 1
ATOM 2770 O O . ASP B 1 192 ? -19.478 16.825 50.136 1.00 66.08 944 ASP B O 1
ATOM 2775 N N . ILE B 1 193 ? -18.382 14.871 50.441 1.00 63.45 945 ILE B N 1
ATOM 2776 C CA . ILE B 1 193 ? -18.329 14.985 51.926 1.00 62.83 945 ILE B CA 1
ATOM 2777 C C . ILE B 1 193 ? -17.779 16.348 52.452 1.00 64.05 945 ILE B C 1
ATOM 2778 O O . ILE B 1 193 ? -18.297 16.951 53.432 1.00 63.12 945 ILE B O 1
ATOM 2783 N N . ALA B 1 194 ? -16.715 16.816 51.813 1.00 61.69 946 ALA B N 1
ATOM 2784 C CA . ALA B 1 194 ? -16.035 18.031 52.221 1.00 60.43 946 ALA B CA 1
ATOM 2785 C C . ALA B 1 194 ? -16.801 19.262 51.783 1.00 64.15 946 ALA B C 1
ATOM 2786 O O . ALA B 1 194 ? -16.522 20.375 52.267 1.00 62.81 946 ALA B O 1
ATOM 2788 N N . PHE B 1 195 ? -17.703 19.070 50.814 1.00 68.26 947 PHE B N 1
ATOM 2789 C CA . PHE B 1 195 ? -18.335 20.175 50.086 1.00 73.69 947 PHE B CA 1
ATOM 2790 C C . PHE B 1 195 ? -19.785 19.834 49.723 1.00 77.00 947 PHE B C 1
ATOM 2791 O O . PHE B 1 195 ? -20.040 19.365 48.602 1.00 75.23 947 PHE B O 1
ATOM 2799 N N . PRO B 1 196 ? -20.730 20.057 50.667 1.00 80.47 948 PRO B N 1
ATOM 2800 C CA . PRO B 1 196 ? -22.186 19.821 50.474 1.00 81.86 948 PRO B CA 1
ATOM 2801 C C . PRO B 1 196 ? -22.840 20.708 49.402 1.00 80.72 948 PRO B C 1
ATOM 2802 O O . PRO B 1 196 ? -23.188 20.212 48.326 1.00 80.75 948 PRO B O 1
ATOM 2806 N N . ARG C 1 3 ? 41.077 -20.401 41.721 1.00 71.71 755 ARG C N 1
ATOM 2807 C CA . ARG C 1 3 ? 40.612 -20.960 40.481 1.00 66.89 755 ARG C CA 1
ATOM 2808 C C . ARG C 1 3 ? 41.265 -22.307 40.315 1.00 67.30 755 ARG C C 1
ATOM 2809 O O . ARG C 1 3 ? 42.429 -22.468 40.605 1.00 63.16 755 ARG C O 1
ATOM 2817 N N . MET C 1 4 ? 40.504 -23.256 39.798 1.00 63.61 756 MET C N 1
ATOM 2818 C CA . MET C 1 4 ? 40.918 -24.630 39.739 1.00 57.65 756 MET C CA 1
ATOM 2819 C C . MET C 1 4 ? 42.182 -24.870 38.959 1.00 61.24 756 MET C C 1
ATOM 2820 O O . MET C 1 4 ? 43.017 -25.628 39.377 1.00 58.40 756 MET C O 1
ATOM 2825 N N . TYR C 1 5 ? 42.334 -24.237 37.826 1.00 59.99 757 TYR C N 1
ATOM 2826 C CA . TYR C 1 5 ? 43.536 -24.457 37.091 1.00 62.30 757 TYR C CA 1
ATOM 2827 C C . TYR C 1 5 ? 44.157 -23.141 36.803 1.00 66.32 757 TYR C C 1
ATOM 2828 O O . TYR C 1 5 ? 43.505 -22.137 36.806 1.00 66.84 757 TYR C O 1
ATOM 2837 N N . ASP C 1 6 ? 45.463 -23.197 36.593 1.00 66.46 758 ASP C N 1
ATOM 2838 C CA . ASP C 1 6 ? 46.331 -22.055 36.421 1.00 65.09 758 ASP C CA 1
ATOM 2839 C C . ASP C 1 6 ? 46.609 -21.875 34.939 1.00 63.31 758 ASP C C 1
ATOM 2840 O O . ASP C 1 6 ? 46.496 -20.790 34.368 1.00 55.73 758 ASP C O 1
ATOM 2845 N N . VAL C 1 7 ? 46.980 -23.001 34.348 1.00 59.11 759 VAL C N 1
ATOM 2846 C CA . VAL C 1 7 ? 47.044 -23.262 32.955 1.00 58.18 759 VAL C CA 1
ATOM 2847 C C . VAL C 1 7 ? 46.381 -24.587 32.844 1.00 61.00 759 VAL C C 1
ATOM 2848 O O . VAL C 1 7 ? 46.672 -25.495 33.584 1.00 62.72 759 VAL C O 1
ATOM 2852 N N . THR C 1 8 ? 45.424 -24.646 31.935 1.00 55.93 760 THR C N 1
ATOM 2853 C CA . THR C 1 8 ? 44.577 -25.774 31.760 1.00 51.34 760 THR C CA 1
ATOM 2854 C C . THR C 1 8 ? 45.321 -26.750 30.933 1.00 54.74 760 THR C C 1
ATOM 2855 O O . THR C 1 8 ? 45.950 -26.369 29.996 1.00 51.16 760 THR C O 1
ATOM 2859 N N . PRO C 1 9 ? 45.276 -28.009 31.320 1.00 52.37 761 PRO C N 1
ATOM 2860 C CA . PRO C 1 9 ? 45.814 -29.083 30.511 1.00 54.35 761 PRO C CA 1
ATOM 2861 C C . PRO C 1 9 ? 44.809 -29.576 29.457 1.00 51.93 761 PRO C C 1
ATOM 2862 O O . PRO C 1 9 ? 43.617 -29.221 29.541 1.00 54.19 761 PRO C O 1
ATOM 2866 N N . PRO C 1 10 ? 45.260 -30.447 28.540 1.00 48.70 762 PRO C N 1
ATOM 2867 C CA . PRO C 1 10 ? 44.434 -31.005 27.477 1.00 45.95 762 PRO C CA 1
ATOM 2868 C C . PRO C 1 10 ? 43.237 -31.632 28.108 1.00 43.31 762 PRO C C 1
ATOM 2869 O O . PRO C 1 10 ? 43.327 -32.137 29.209 1.00 40.03 762 PRO C O 1
ATOM 2873 N N . GLY C 1 11 ? 42.072 -31.405 27.506 1.00 42.21 763 GLY C N 1
ATOM 2874 C CA . GLY C 1 11 ? 40.826 -31.920 28.021 1.00 32.55 763 GLY C CA 1
ATOM 2875 C C . GLY C 1 11 ? 40.089 -31.033 28.976 1.00 36.76 763 GLY C C 1
ATOM 2876 O O . GLY C 1 11 ? 39.050 -31.397 29.375 1.00 34.20 763 GLY C O 1
ATOM 2877 N N . VAL C 1 12 ? 40.579 -29.841 29.295 1.00 34.28 764 VAL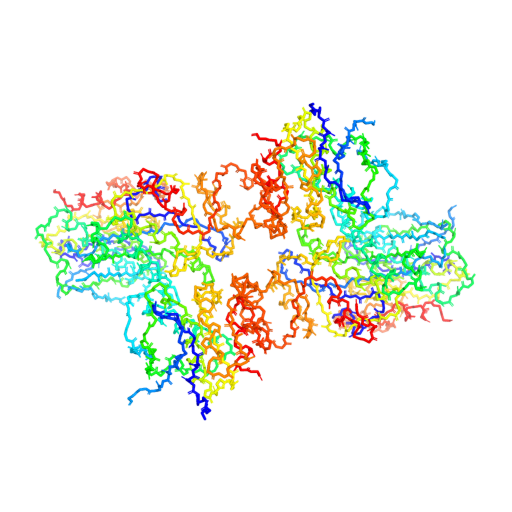 C N 1
ATOM 2878 C CA . VAL C 1 12 ? 40.007 -29.070 30.302 1.00 36.23 764 VAL C CA 1
ATOM 2879 C C . VAL C 1 12 ? 39.725 -27.633 29.786 1.00 38.41 764 VAL C C 1
ATOM 2880 O O . VAL C 1 12 ? 40.583 -27.054 29.161 1.00 39.56 764 VAL C O 1
ATOM 2884 N N . VAL C 1 13 ? 38.529 -27.135 30.016 1.00 41.37 765 VAL C N 1
ATOM 2885 C CA . VAL C 1 13 ? 38.098 -25.849 29.519 1.00 40.91 765 VAL C CA 1
ATOM 2886 C C . VAL C 1 13 ? 37.152 -25.132 30.451 1.00 40.81 765 VAL C C 1
ATOM 2887 O O . VAL C 1 13 ? 36.294 -25.743 31.020 1.00 41.08 765 VAL C O 1
ATOM 2891 N N . MET C 1 14 ? 37.271 -23.829 30.577 1.00 37.26 766 MET C N 1
ATOM 2892 C CA . MET C 1 14 ? 36.295 -23.180 31.403 1.00 37.77 766 MET C CA 1
ATOM 2893 C C . MET C 1 14 ? 35.082 -22.716 30.702 1.00 40.88 766 MET C C 1
ATOM 2894 O O . MET C 1 14 ? 35.148 -22.080 29.721 1.00 34.90 766 MET C O 1
ATOM 2899 N N . GLY C 1 15 ? 33.961 -23.107 31.266 1.00 44.17 767 GLY C N 1
ATOM 2900 C CA . GLY C 1 15 ? 32.666 -22.683 30.849 1.00 41.61 767 GLY C CA 1
ATOM 2901 C C . GLY C 1 15 ? 32.203 -21.623 31.797 1.00 43.07 767 GLY C C 1
ATOM 2902 O O . GLY C 1 15 ? 32.731 -21.470 32.840 1.00 49.02 767 GLY C O 1
ATOM 2903 N N . LEU C 1 16 ? 31.243 -20.850 31.391 1.00 42.59 768 LEU C N 1
ATOM 2904 C CA . LEU C 1 16 ? 30.526 -19.943 32.283 1.00 38.05 768 LEU C CA 1
ATOM 2905 C C . LEU C 1 16 ? 29.157 -20.460 32.446 1.00 39.24 768 LEU C C 1
ATOM 2906 O O . LEU C 1 16 ? 28.438 -20.548 31.437 1.00 45.25 768 LEU C O 1
ATOM 2911 N N . ALA C 1 17 ? 28.776 -20.735 33.676 1.00 38.85 769 ALA C N 1
ATOM 2912 C CA . ALA C 1 17 ? 27.479 -21.266 34.067 1.00 46.97 769 ALA C CA 1
ATOM 2913 C C . ALA C 1 17 ? 26.618 -20.170 34.649 1.00 48.67 769 ALA C C 1
ATOM 2914 O O . ALA C 1 17 ? 27.113 -19.324 35.411 1.00 41.99 769 ALA C O 1
ATOM 2916 N N . TRP C 1 18 ? 25.346 -20.194 34.283 1.00 46.34 770 TRP C N 1
ATOM 2917 C CA . TRP C 1 18 ? 24.293 -19.433 34.980 1.00 49.86 770 TRP C CA 1
ATOM 2918 C C . TRP C 1 18 ? 23.821 -20.206 36.204 1.00 54.15 770 TRP C C 1
ATOM 2919 O O . TRP C 1 18 ? 22.972 -21.095 36.073 1.00 47.13 770 TRP C O 1
ATOM 2930 N N . THR C 1 19 ? 24.338 -19.854 37.391 1.00 57.18 771 THR C N 1
ATOM 2931 C CA . THR C 1 19 ? 23.889 -20.474 38.681 1.00 58.08 771 THR C CA 1
ATOM 2932 C C . THR C 1 19 ? 22.652 -19.796 39.264 1.00 59.40 771 THR C C 1
ATOM 2933 O O . THR C 1 19 ? 22.334 -18.653 38.920 1.00 66.41 771 THR C O 1
ATOM 2937 N N . ALA C 1 20 ? 21.909 -20.507 40.107 1.00 60.80 772 ALA C N 1
ATOM 2938 C CA . ALA C 1 20 ? 20.770 -19.899 40.826 1.00 61.08 772 ALA C CA 1
ATOM 2939 C C . ALA C 1 20 ? 21.133 -18.680 41.711 1.00 61.67 772 ALA C C 1
ATOM 2940 O O . ALA C 1 20 ? 20.269 -17.862 41.965 1.00 65.62 772 ALA C O 1
ATOM 2942 N N . MET C 1 21 ? 22.388 -18.541 42.153 1.00 62.42 773 MET C N 1
ATOM 2943 C CA . MET C 1 21 ? 22.824 -17.332 42.894 1.00 70.91 773 MET C CA 1
ATOM 2944 C C . MET C 1 21 ? 23.841 -16.442 42.120 1.00 70.49 773 MET C C 1
ATOM 2945 O O . MET C 1 21 ? 24.574 -15.611 42.692 1.00 68.82 773 MET C O 1
ATOM 2950 N N . GLY C 1 22 ? 23.873 -16.600 40.810 1.00 65.28 774 GLY C N 1
ATOM 2951 C CA . GLY C 1 22 ? 24.567 -15.629 39.988 1.00 63.74 774 GLY C CA 1
ATOM 2952 C C . GLY C 1 22 ? 25.318 -16.324 38.900 1.00 63.55 774 GLY C C 1
ATOM 2953 O O . GLY C 1 22 ? 24.770 -17.178 38.188 1.00 66.23 774 GLY C O 1
ATOM 2954 N N . GLY C 1 23 ? 26.586 -15.968 38.787 1.00 59.94 775 GLY C N 1
ATOM 2955 C CA . GLY C 1 23 ? 27.450 -16.521 37.755 1.00 56.41 775 GLY C CA 1
ATOM 2956 C C . GLY C 1 23 ? 28.513 -17.390 38.378 1.00 57.12 775 GLY C C 1
ATOM 2957 O O . GLY C 1 23 ? 28.922 -17.141 39.523 1.00 59.18 775 GLY C O 1
ATOM 2958 N N . SER C 1 24 ? 28.953 -18.407 37.635 1.00 50.83 776 SER C N 1
ATOM 2959 C CA . SER C 1 24 ? 30.172 -19.130 37.948 1.00 56.44 776 SER C CA 1
ATOM 2960 C C . SER C 1 24 ? 31.007 -19.638 36.762 1.00 54.73 776 SER C C 1
ATOM 2961 O O . SER C 1 24 ? 30.493 -20.019 35.700 1.00 48.53 776 SER C O 1
ATOM 2964 N N . THR C 1 25 ? 32.299 -19.716 37.000 1.00 51.70 777 THR C N 1
ATOM 2965 C CA . THR C 1 25 ? 33.215 -20.223 36.018 1.00 55.02 777 THR C CA 1
ATOM 2966 C C . THR C 1 25 ? 33.501 -21.667 36.391 1.00 52.71 777 THR C C 1
ATOM 2967 O O . THR C 1 25 ? 34.061 -21.944 37.442 1.00 40.29 777 THR C O 1
ATOM 2971 N N . LEU C 1 26 ? 33.087 -22.584 35.521 1.00 53.78 778 LEU C N 1
ATOM 2972 C CA . LEU C 1 26 ? 33.160 -24.009 35.795 1.00 51.84 778 LEU C CA 1
ATOM 2973 C C . LEU C 1 26 ? 34.227 -24.636 34.929 1.00 51.84 778 LEU C C 1
ATOM 2974 O O . LEU C 1 26 ? 34.434 -24.204 33.802 1.00 58.59 778 LEU C O 1
ATOM 2979 N N . PHE C 1 27 ? 34.906 -25.663 35.440 1.00 43.04 779 PHE C N 1
ATOM 2980 C CA . PHE C 1 27 ? 35.852 -26.421 34.646 1.00 43.99 779 PHE C CA 1
ATOM 2981 C C . PHE C 1 27 ? 35.271 -27.714 34.090 1.00 43.95 779 PHE C C 1
ATOM 2982 O O . PHE C 1 27 ? 34.946 -28.643 34.823 1.00 41.38 779 PHE C O 1
ATOM 2990 N N . VAL C 1 28 ? 35.168 -27.760 32.768 1.00 39.43 780 VAL C N 1
ATOM 2991 C CA . VAL C 1 28 ? 34.794 -28.923 32.154 1.00 37.83 780 VAL C CA 1
ATOM 2992 C C . VAL C 1 28 ? 36.124 -29.660 32.089 1.00 28.94 780 VAL C C 1
ATOM 2993 O O . VAL C 1 28 ? 37.141 -29.099 31.692 1.00 39.33 780 VAL C O 1
ATOM 2997 N N . GLU C 1 29 ? 36.018 -30.964 32.219 1.00 33.50 781 GLU C N 1
ATOM 2998 C CA . GLU C 1 29 ? 37.165 -31.893 32.152 1.00 33.81 781 GLU C CA 1
ATOM 2999 C C . GLU C 1 29 ? 36.771 -33.158 31.509 1.00 25.46 781 GLU C C 1
ATOM 3000 O O . GLU C 1 29 ? 35.594 -33.530 31.532 1.00 28.47 781 GLU C O 1
ATOM 3006 N N . THR C 1 30 ? 37.740 -33.793 30.847 1.00 32.89 782 THR C N 1
ATOM 3007 C CA . THR C 1 30 ? 37.495 -35.072 30.157 1.00 36.64 782 THR C CA 1
ATOM 3008 C C . THR C 1 30 ? 38.741 -35.902 30.384 1.00 38.01 782 THR C C 1
ATOM 3009 O O . THR C 1 30 ? 39.796 -35.343 30.644 1.00 33.22 782 THR C O 1
ATOM 3013 N N . SER C 1 31 ? 38.632 -37.219 30.236 1.00 36.01 783 SER C N 1
ATOM 3014 C CA . SER C 1 31 ? 39.847 -38.074 30.333 1.00 36.70 783 SER C CA 1
ATOM 3015 C C . SER C 1 31 ? 39.728 -39.357 29.577 1.00 39.46 783 SER C C 1
ATOM 3016 O O . SER C 1 31 ? 38.615 -39.894 29.398 1.00 33.83 783 SER C O 1
ATOM 3019 N N . LEU C 1 32 ? 40.862 -39.980 29.240 1.00 40.69 784 LEU C N 1
ATOM 3020 C CA . LEU C 1 32 ? 40.696 -41.441 28.918 1.00 35.31 784 LEU C CA 1
ATOM 3021 C C . LEU C 1 32 ? 40.402 -42.228 30.193 1.00 36.51 784 LEU C C 1
ATOM 3022 O O . LEU C 1 32 ? 40.789 -41.828 31.251 1.00 40.18 784 LEU C O 1
ATOM 3027 N N . ARG C 1 33 ? 39.599 -43.309 30.107 1.00 39.25 785 ARG C N 1
ATOM 3028 C CA . ARG C 1 33 ? 39.392 -44.184 31.180 1.00 37.72 785 ARG C CA 1
ATOM 3029 C C . ARG C 1 33 ? 39.567 -45.681 30.792 1.00 45.97 785 ARG C C 1
ATOM 3030 O O . ARG C 1 33 ? 39.277 -46.556 31.608 1.00 43.82 785 ARG C O 1
ATOM 3038 N N . ARG C 1 34 ? 40.017 -45.961 29.569 1.00 51.43 786 ARG C N 1
ATOM 3039 C CA . ARG C 1 34 ? 40.405 -47.288 29.128 1.00 50.37 786 ARG C CA 1
ATOM 3040 C C . ARG C 1 34 ? 41.447 -47.024 28.041 1.00 56.04 786 ARG C C 1
ATOM 3041 O O . ARG C 1 34 ? 41.326 -46.074 27.285 1.00 54.76 786 ARG C O 1
ATOM 3049 N N . PRO C 1 35 ? 42.457 -47.882 27.940 1.00 56.30 787 PRO C N 1
ATOM 3050 C CA . PRO C 1 35 ? 43.483 -47.603 26.937 1.00 56.51 787 PRO C CA 1
ATOM 3051 C C . PRO C 1 35 ? 43.036 -47.998 25.518 1.00 53.62 787 PRO C C 1
ATOM 3052 O O . PRO C 1 35 ? 43.617 -47.517 24.547 1.00 60.72 787 PRO C O 1
ATOM 3056 N N . GLN C 1 36 ? 42.044 -48.894 25.419 1.00 53.26 788 GLN C N 1
ATOM 3057 C CA . GLN C 1 36 ? 41.679 -49.595 24.180 1.00 65.50 788 GLN C CA 1
ATOM 3058 C C . GLN C 1 36 ? 40.326 -50.341 24.282 1.00 66.95 788 GLN C C 1
ATOM 3059 O O . GLN C 1 36 ? 39.632 -50.477 23.267 1.00 72.29 788 GLN C O 1
ATOM 3065 N N . LYS C 1 44 ? 37.292 -50.458 15.839 1.00 70.29 796 LYS C N 1
ATOM 3066 C CA . LYS C 1 44 ? 36.960 -50.279 17.236 1.00 68.76 796 LYS C CA 1
ATOM 3067 C C . LYS C 1 44 ? 35.645 -49.607 17.421 1.00 64.61 796 LYS C C 1
ATOM 3068 O O . LYS C 1 44 ? 34.965 -49.228 16.508 1.00 65.09 796 LYS C O 1
ATOM 3074 N N . ASP C 1 45 ? 35.314 -49.481 18.667 1.00 62.54 797 ASP C N 1
ATOM 3075 C CA . ASP C 1 45 ? 34.201 -48.650 19.148 1.00 63.37 797 ASP C CA 1
ATOM 3076 C C . ASP C 1 45 ? 34.790 -47.744 20.210 1.00 61.10 797 ASP C C 1
ATOM 3077 O O . ASP C 1 45 ? 35.657 -48.180 20.941 1.00 63.77 797 ASP C O 1
ATOM 3078 N N . GLY C 1 46 ? 34.363 -46.482 20.285 1.00 56.01 798 GLY C N 1
ATOM 3079 C CA . GLY C 1 46 ? 34.696 -45.636 21.414 1.00 51.84 798 GLY C CA 1
ATOM 3080 C C . GLY C 1 46 ? 33.457 -45.464 22.273 1.00 48.12 798 GLY C C 1
ATOM 3081 O O . GLY C 1 46 ? 32.384 -45.860 21.891 1.00 51.54 798 GLY C O 1
ATOM 3082 N N . SER C 1 47 ? 33.592 -44.802 23.399 1.00 49.57 799 SER C N 1
ATOM 3083 C CA . SER C 1 47 ? 32.438 -44.670 24.293 1.00 37.71 799 SER C CA 1
ATOM 3084 C C . SER C 1 47 ? 32.635 -43.465 25.081 1.00 34.98 799 SER C C 1
ATOM 3085 O O . SER C 1 47 ? 33.747 -43.096 25.266 1.00 37.19 799 SER C O 1
ATOM 3088 N N . LEU C 1 48 ? 31.566 -42.911 25.656 1.00 38.28 800 LEU C N 1
ATOM 3089 C CA . LEU C 1 48 ? 31.696 -41.782 26.549 1.00 40.60 800 LEU C CA 1
ATOM 3090 C C . LEU C 1 48 ? 30.888 -41.953 27.793 1.00 39.25 800 LEU C C 1
ATOM 3091 O O . LEU C 1 48 ? 29.687 -42.094 27.724 1.00 37.49 800 LEU C O 1
ATOM 3096 N N . GLU C 1 49 ? 31.558 -41.821 28.926 1.00 34.64 801 GLU C N 1
ATOM 3097 C CA . GLU C 1 49 ? 30.925 -41.817 30.227 1.00 43.87 801 GLU C CA 1
ATOM 3098 C C . GLU C 1 49 ? 30.877 -40.388 30.839 1.00 40.86 801 GLU C C 1
ATOM 3099 O O . GLU C 1 49 ? 31.875 -39.642 30.844 1.00 44.66 801 GLU C O 1
ATOM 3105 N N . VAL C 1 50 ? 29.687 -40.003 31.314 1.00 39.99 802 VAL C N 1
ATOM 3106 C CA . VAL C 1 50 ? 29.434 -38.651 31.706 1.00 38.41 802 VAL C CA 1
ATOM 3107 C C . VAL C 1 50 ? 29.018 -38.664 33.217 1.00 37.32 802 VAL C C 1
ATOM 3108 O O . VAL C 1 50 ? 28.101 -39.372 33.607 1.00 47.20 802 VAL C O 1
ATOM 3112 N N . THR C 1 51 ? 29.731 -37.945 34.035 1.00 37.28 803 THR C N 1
ATOM 3113 C CA . THR C 1 51 ? 29.300 -37.527 35.360 1.00 40.14 803 THR C CA 1
ATOM 3114 C C . THR C 1 51 ? 28.944 -36.042 35.457 1.00 41.91 803 THR C C 1
ATOM 3115 O O . THR C 1 51 ? 29.223 -35.266 34.492 1.00 38.45 803 THR C O 1
ATOM 3119 N N . GLY C 1 52 ? 28.370 -35.695 36.604 1.00 35.01 804 GLY C N 1
ATOM 3120 C CA . GLY C 1 52 ? 27.818 -34.398 36.887 1.00 44.60 804 GLY C CA 1
ATOM 3121 C C . GLY C 1 52 ? 26.386 -34.403 37.372 1.00 44.12 804 GLY C C 1
ATOM 3122 O O . GLY C 1 52 ? 25.838 -33.379 37.640 1.00 43.66 804 GLY C O 1
ATOM 3123 N N . GLN C 1 53 ? 25.800 -35.573 37.527 1.00 48.01 805 GLN C N 1
ATOM 3124 C CA . GLN C 1 53 ? 24.471 -35.703 38.120 1.00 49.19 805 GLN C CA 1
ATOM 3125 C C . GLN C 1 53 ? 23.410 -34.991 37.359 1.00 51.84 805 GLN C C 1
ATOM 3126 O O . GLN C 1 53 ? 22.580 -34.291 37.884 1.00 52.58 805 GLN C O 1
ATOM 3132 N N . LEU C 1 54 ? 23.519 -35.151 36.081 1.00 38.98 806 LEU C N 1
ATOM 3133 C CA . LEU C 1 54 ? 22.652 -34.541 35.171 1.00 45.12 806 LEU C CA 1
ATOM 3134 C C . LEU C 1 54 ? 21.379 -35.270 35.003 1.00 44.98 806 LEU C C 1
ATOM 3135 O O . LEU C 1 54 ? 21.306 -36.440 35.098 1.00 50.50 806 LEU C O 1
ATOM 3140 N N . GLY C 1 55 ? 20.358 -34.560 34.668 1.00 47.00 807 GLY C N 1
ATOM 3141 C CA . GLY C 1 55 ? 19.210 -35.276 34.089 1.00 36.79 807 GLY C CA 1
ATOM 3142 C C . GLY C 1 55 ? 19.302 -35.569 32.608 1.00 43.60 807 GLY C C 1
ATOM 3143 O O . GLY C 1 55 ? 20.298 -35.310 31.911 1.00 43.71 807 GLY C O 1
ATOM 3144 N N A GLU C 1 56 ? 18.177 -36.103 32.151 0.50 48.71 808 GLU C N 1
ATOM 3145 N N B GLU C 1 56 ? 18.216 -36.108 32.100 0.50 49.27 808 GLU C N 1
ATOM 3146 C CA A GLU C 1 56 ? 17.926 -36.615 30.819 0.50 47.66 808 GLU C CA 1
ATOM 3147 C CA B GLU C 1 56 ? 18.100 -36.621 30.763 0.50 48.67 808 GLU C CA 1
ATOM 3148 C C A GLU C 1 56 ? 18.289 -35.598 29.782 0.50 48.50 808 GLU C C 1
ATOM 3149 C C B GLU C 1 56 ? 18.322 -35.555 29.761 0.50 49.54 808 GLU C C 1
ATOM 3150 O O A GLU C 1 56 ? 18.921 -35.896 28.789 0.50 48.49 808 GLU C O 1
ATOM 3151 O O B GLU C 1 56 ? 18.821 -35.795 28.729 0.50 51.47 808 GLU C O 1
ATOM 3162 N N . VAL C 1 57 ? 17.905 -34.366 30.076 1.00 49.95 809 VAL C N 1
ATOM 3163 C CA . VAL C 1 57 ? 18.078 -33.272 29.217 1.00 45.50 809 VAL C CA 1
ATOM 3164 C C . VAL C 1 57 ? 19.546 -32.931 29.067 1.00 48.94 809 VAL C C 1
ATOM 3165 O O . VAL C 1 57 ? 20.000 -32.785 27.908 1.00 55.56 809 VAL C O 1
ATOM 3169 N N . MET C 1 58 ? 20.302 -32.849 30.172 1.00 44.89 810 MET C N 1
ATOM 3170 C CA . MET C 1 58 ? 21.753 -32.581 30.066 1.00 42.54 810 MET C CA 1
ATOM 3171 C C . MET C 1 58 ? 22.599 -33.787 29.496 1.00 44.47 810 MET C C 1
ATOM 3172 O O . MET C 1 58 ? 23.668 -33.599 28.852 1.00 40.97 810 MET C O 1
ATOM 3177 N N . LYS C 1 59 ? 22.103 -34.981 29.742 1.00 42.82 811 LYS C N 1
ATOM 3178 C CA . LYS C 1 59 ? 22.708 -36.182 29.238 1.00 43.77 811 LYS C CA 1
ATOM 3179 C C . LYS C 1 59 ? 22.707 -36.140 27.734 1.00 40.18 811 LYS C C 1
ATOM 3180 O O . LYS C 1 59 ? 23.659 -36.525 27.137 1.00 38.59 811 LYS C O 1
ATOM 3186 N N . GLU C 1 60 ? 21.631 -35.662 27.147 1.00 34.42 812 GLU C N 1
ATOM 3187 C CA . GLU C 1 60 ? 21.529 -35.625 25.801 1.00 34.00 812 GLU C CA 1
ATOM 3188 C C . GLU C 1 60 ? 22.452 -34.538 25.219 1.00 40.39 812 GLU C C 1
ATOM 3189 O O . GLU C 1 60 ? 23.150 -34.745 24.198 1.00 36.99 812 GLU C O 1
ATOM 3195 N N . SER C 1 61 ? 22.447 -33.388 25.881 1.00 37.56 813 SER C N 1
ATOM 3196 C CA . SER C 1 61 ? 23.335 -32.268 25.516 1.00 35.57 813 SER C CA 1
ATOM 3197 C C . SER C 1 61 ? 24.798 -32.765 25.395 1.00 26.99 813 SER C C 1
ATOM 3198 O O . SER C 1 61 ? 25.334 -32.638 24.319 1.00 26.65 813 SER C O 1
ATOM 3201 N N . ALA C 1 62 ? 25.302 -33.424 26.369 1.00 35.80 814 ALA C N 1
ATOM 3202 C CA . ALA C 1 62 ? 26.615 -34.105 26.217 1.00 36.32 814 ALA C CA 1
ATOM 3203 C C . ALA C 1 62 ? 26.660 -34.985 24.988 1.00 29.21 814 ALA C C 1
ATOM 3204 O O . ALA C 1 62 ? 27.640 -34.959 24.318 1.00 37.76 814 ALA C O 1
ATOM 3206 N N . ARG C 1 63 ? 25.584 -35.726 24.691 1.00 36.89 815 ARG C N 1
ATOM 3207 C CA . ARG C 1 63 ? 25.517 -36.546 23.471 1.00 36.61 815 ARG C CA 1
ATOM 3208 C C . ARG C 1 63 ? 25.659 -35.738 22.226 1.00 39.13 815 ARG C C 1
ATOM 3209 O O . ARG C 1 63 ? 26.600 -35.988 21.455 1.00 38.61 815 ARG C O 1
ATOM 3217 N N . ILE C 1 64 ? 24.957 -34.643 22.148 1.00 34.81 816 ILE C N 1
ATOM 3218 C CA . ILE C 1 64 ? 25.087 -33.789 21.021 1.00 36.05 816 ILE C CA 1
ATOM 3219 C C . ILE C 1 64 ? 26.498 -33.305 20.860 1.00 25.29 816 ILE C C 1
ATOM 3220 O O . ILE C 1 64 ? 27.023 -33.340 19.801 1.00 34.13 816 ILE C O 1
ATOM 3225 N N . ALA C 1 65 ? 27.128 -32.879 21.919 1.00 28.96 817 ALA C N 1
ATOM 3226 C CA . ALA C 1 65 ? 28.496 -32.434 21.834 1.00 35.70 817 ALA C CA 1
ATOM 3227 C C . ALA C 1 65 ? 29.439 -33.558 21.429 1.00 34.46 817 ALA C C 1
ATOM 3228 O O . ALA C 1 65 ? 30.339 -33.351 20.714 1.00 31.07 817 ALA C O 1
ATOM 3230 N N . TYR C 1 66 ? 29.211 -34.746 21.935 1.00 38.08 818 TYR C N 1
ATOM 3231 C CA . TYR C 1 66 ? 30.022 -35.898 21.579 1.00 29.75 818 TYR C CA 1
ATOM 3232 C C . TYR C 1 66 ? 29.925 -36.253 20.126 1.00 29.10 818 TYR C C 1
ATOM 3233 O O . TYR C 1 66 ? 30.905 -36.462 19.513 1.00 27.63 818 TYR C O 1
ATOM 3242 N N . THR C 1 67 ? 28.734 -36.280 19.569 1.00 31.51 819 THR C N 1
ATOM 3243 C CA . THR C 1 67 ? 28.611 -36.515 18.194 1.00 36.62 819 THR C CA 1
ATOM 3244 C C . THR C 1 67 ? 29.193 -35.431 17.346 1.00 31.81 819 THR C C 1
ATOM 3245 O O . THR C 1 67 ? 29.750 -35.706 16.243 1.00 24.89 819 THR C O 1
ATOM 3249 N N . PHE C 1 68 ? 28.931 -34.177 17.710 1.00 33.34 820 PHE C N 1
ATOM 3250 C CA . PHE C 1 68 ? 29.378 -33.130 16.845 1.00 33.06 820 PHE C CA 1
ATOM 3251 C C . PHE C 1 68 ? 30.875 -33.169 16.828 1.00 27.12 820 PHE C C 1
ATOM 3252 O O . PHE C 1 68 ? 31.426 -33.058 15.725 1.00 31.65 820 PHE C O 1
ATOM 3260 N N . ALA C 1 69 ? 31.473 -33.260 18.001 1.00 32.98 821 ALA C N 1
ATOM 3261 C CA . ALA C 1 69 ? 32.970 -33.303 18.149 1.00 30.08 821 ALA C CA 1
ATOM 3262 C C . ALA C 1 69 ? 33.637 -34.343 17.291 1.00 35.36 821 ALA C C 1
ATOM 3263 O O . ALA C 1 69 ? 34.666 -34.083 16.677 1.00 38.26 821 ALA C O 1
ATOM 3265 N N . ARG C 1 70 ? 33.128 -35.568 17.369 1.00 42.04 822 ARG C N 1
ATOM 3266 C CA . ARG C 1 70 ? 33.490 -36.609 16.373 1.00 40.10 822 ARG C CA 1
ATOM 3267 C C . ARG C 1 70 ? 33.466 -36.169 14.878 1.00 33.58 822 ARG C C 1
ATOM 3268 O O . ARG C 1 70 ? 34.404 -36.377 14.118 1.00 31.43 822 ARG C O 1
ATOM 3276 N N . ALA C 1 71 ? 32.345 -35.668 14.409 1.00 28.22 823 ALA C N 1
ATOM 3277 C CA . ALA C 1 71 ? 32.115 -35.280 13.063 1.00 33.42 823 ALA C CA 1
ATOM 3278 C C . ALA C 1 71 ? 33.031 -34.046 12.751 1.00 34.04 823 ALA C C 1
ATOM 3279 O O . ALA C 1 71 ? 33.541 -33.980 11.692 1.00 38.81 823 ALA C O 1
ATOM 3281 N N . PHE C 1 72 ? 33.321 -33.239 13.740 1.00 31.32 824 PHE C N 1
ATOM 3282 C CA . PHE C 1 72 ? 34.156 -31.965 13.517 1.00 30.80 824 PHE C CA 1
ATOM 3283 C C . PHE C 1 72 ? 35.593 -32.470 13.259 1.00 22.99 824 PHE C C 1
ATOM 3284 O O . PHE C 1 72 ? 36.102 -32.297 12.132 1.00 30.61 824 PHE C O 1
ATOM 3292 N N . LEU C 1 73 ? 36.069 -33.267 14.193 1.00 31.33 825 LEU C N 1
ATOM 3293 C CA . LEU C 1 73 ? 37.485 -33.847 14.081 1.00 30.08 825 LEU C CA 1
ATOM 3294 C C . LEU C 1 73 ? 37.791 -34.680 12.820 1.00 40.58 825 LEU C C 1
ATOM 3295 O O . LEU C 1 73 ? 38.972 -34.792 12.454 1.00 40.33 825 LEU C O 1
ATOM 3300 N N . MET C 1 74 ? 36.787 -35.363 12.278 1.00 37.05 826 MET C N 1
ATOM 3301 C CA . MET C 1 74 ? 36.943 -36.265 11.190 1.00 43.12 826 MET C CA 1
ATOM 3302 C C . MET C 1 74 ? 37.261 -35.549 9.881 1.00 49.40 826 MET C C 1
ATOM 3303 O O . MET C 1 74 ? 37.913 -36.104 8.967 1.00 48.32 826 MET C O 1
ATOM 3308 N N . GLN C 1 75 ? 36.782 -34.334 9.823 1.00 45.37 827 GLN C N 1
ATOM 3309 C CA . GLN C 1 75 ? 37.067 -33.482 8.752 1.00 40.84 827 GLN C CA 1
ATOM 3310 C C . GLN C 1 75 ? 38.238 -32.600 9.095 1.00 38.91 827 GLN C C 1
ATOM 3311 O O . GLN C 1 75 ? 39.041 -32.365 8.296 1.00 39.64 827 GLN C O 1
ATOM 3317 N N . HIS C 1 76 ? 38.346 -32.101 10.291 1.00 31.91 828 HIS C N 1
ATOM 3318 C CA . HIS C 1 76 ? 39.507 -31.301 10.624 1.00 30.47 828 HIS C CA 1
ATOM 3319 C C . HIS C 1 76 ? 40.817 -32.074 10.655 1.00 37.82 828 HIS C C 1
ATOM 3320 O O . HIS C 1 76 ? 41.840 -31.545 10.338 1.00 33.07 828 HIS C O 1
ATOM 3327 N N . ALA C 1 77 ? 40.762 -33.299 11.148 1.00 40.05 829 ALA C N 1
ATOM 3328 C CA . ALA C 1 77 ? 41.918 -34.191 11.225 1.00 41.06 829 ALA C CA 1
ATOM 3329 C C . ALA C 1 77 ? 41.528 -35.627 10.944 1.00 36.45 829 ALA C C 1
ATOM 3330 O O . ALA C 1 77 ? 41.398 -36.406 11.822 1.00 32.32 829 ALA C O 1
ATOM 3332 N N . PRO C 1 78 ? 41.404 -35.930 9.681 1.00 29.24 830 PRO C N 1
ATOM 3333 C CA . PRO C 1 78 ? 40.938 -37.181 9.158 1.00 37.89 830 PRO C CA 1
ATOM 3334 C C . PRO C 1 78 ? 41.811 -38.290 9.661 1.00 32.53 830 PRO C C 1
ATOM 3335 O O . PRO C 1 78 ? 41.381 -39.385 9.769 1.00 34.34 830 PRO C O 1
ATOM 3339 N N . ALA C 1 79 ? 43.049 -37.972 9.907 1.00 33.49 831 ALA C N 1
ATOM 3340 C CA . ALA C 1 79 ? 43.983 -38.892 10.470 1.00 45.52 831 ALA C CA 1
ATOM 3341 C C . ALA C 1 79 ? 43.709 -39.307 11.912 1.00 48.99 831 ALA C C 1
ATOM 3342 O O . ALA C 1 79 ? 44.072 -40.381 12.299 1.00 46.37 831 ALA C O 1
ATOM 3344 N N . ASN C 1 80 ? 43.135 -38.417 12.710 1.00 42.65 832 ASN C N 1
ATOM 3345 C CA . ASN C 1 80 ? 42.961 -38.633 14.141 1.00 42.81 832 ASN C CA 1
ATOM 3346 C C . ASN C 1 80 ? 41.680 -39.383 14.517 1.00 42.95 832 ASN C C 1
ATOM 3347 O O . ASN C 1 80 ? 40.605 -38.893 14.450 1.00 39.02 832 ASN C O 1
ATOM 3352 N N . ASP C 1 81 ? 41.888 -40.610 14.931 1.00 34.27 833 ASP C N 1
ATOM 3353 C CA . ASP C 1 81 ? 40.846 -41.544 15.240 1.00 39.73 833 ASP C CA 1
ATOM 3354 C C . ASP C 1 81 ? 40.412 -41.548 16.710 1.00 36.12 833 ASP C C 1
ATOM 3355 O O . ASP C 1 81 ? 39.582 -42.323 17.087 1.00 39.12 833 ASP C O 1
ATOM 3360 N N . TYR C 1 82 ? 40.964 -40.655 17.499 1.00 35.26 834 TYR C N 1
ATOM 3361 C CA . TYR C 1 82 ? 40.848 -40.695 18.910 1.00 38.28 834 TYR C CA 1
ATOM 3362 C C . TYR C 1 82 ? 39.446 -40.653 19.436 1.00 39.04 834 TYR C C 1
ATOM 3363 O O . TYR C 1 82 ? 39.167 -41.320 20.339 1.00 39.91 834 TYR C O 1
ATOM 3372 N N . LEU C 1 83 ? 38.589 -39.837 18.897 1.00 39.30 835 LEU C N 1
ATOM 3373 C CA . LEU C 1 83 ? 37.218 -39.759 19.349 1.00 35.19 835 LEU C CA 1
ATOM 3374 C C . LEU C 1 83 ? 36.359 -40.932 18.993 1.00 34.58 835 LEU C C 1
ATOM 3375 O O . LEU C 1 83 ? 35.532 -41.314 19.715 1.00 41.02 835 LEU C O 1
ATOM 3380 N N . VAL C 1 84 ? 36.562 -41.442 17.816 1.00 30.76 836 VAL C N 1
ATOM 3381 C CA . VAL C 1 84 ? 35.855 -42.589 17.282 1.00 38.27 836 VAL C CA 1
ATOM 3382 C C . VAL C 1 84 ? 36.123 -43.910 18.042 1.00 44.73 836 VAL C C 1
ATOM 3383 O O . VAL C 1 84 ? 35.234 -44.843 18.117 1.00 41.68 836 VAL C O 1
ATOM 3387 N N . THR C 1 85 ? 37.333 -44.039 18.530 1.00 42.25 837 THR C N 1
ATOM 3388 C CA . THR C 1 85 ? 37.763 -45.329 19.021 1.00 42.57 837 THR C CA 1
ATOM 3389 C C . THR C 1 85 ? 37.846 -45.418 20.497 1.00 46.91 837 THR C C 1
ATOM 3390 O O . THR C 1 85 ? 37.431 -46.441 21.030 1.00 51.25 837 THR C O 1
ATOM 3394 N N . SER C 1 86 ? 38.265 -44.310 21.145 1.00 45.62 838 SER C N 1
ATOM 3395 C CA . SER C 1 86 ? 38.550 -44.248 22.539 1.00 35.98 838 SER C CA 1
ATOM 3396 C C . SER C 1 86 ? 37.417 -44.117 23.485 1.00 42.79 838 SER C C 1
ATOM 3397 O O . SER C 1 86 ? 36.375 -43.520 23.183 1.00 36.32 838 SER C O 1
ATOM 3400 N N . HIS C 1 87 ? 37.660 -44.685 24.646 1.00 43.12 839 HIS C N 1
ATOM 3401 C CA . HIS C 1 87 ? 36.674 -44.734 25.715 1.00 45.15 839 HIS C CA 1
ATOM 3402 C C . HIS C 1 87 ? 36.983 -43.623 26.701 1.00 45.84 839 HIS C C 1
ATOM 3403 O O . HIS C 1 87 ? 38.015 -43.674 27.325 1.00 52.80 839 HIS C O 1
ATOM 3410 N N . ILE C 1 88 ? 36.095 -42.604 26.787 1.00 46.25 840 ILE C N 1
ATOM 3411 C CA . ILE C 1 88 ? 36.368 -41.335 27.480 1.00 40.68 840 ILE C CA 1
ATOM 3412 C C . ILE C 1 88 ? 35.339 -41.092 28.608 1.00 42.11 840 ILE C C 1
ATOM 3413 O O . ILE C 1 88 ? 34.240 -41.639 28.607 1.00 41.99 840 ILE C O 1
ATOM 3418 N N . HIS C 1 89 ? 35.729 -40.260 29.544 1.00 36.63 841 HIS C N 1
ATOM 3419 C CA . HIS C 1 89 ? 34.904 -39.812 30.627 1.00 31.10 841 HIS C CA 1
ATOM 3420 C C . HIS C 1 89 ? 34.864 -38.309 30.586 1.00 36.81 841 HIS C C 1
ATOM 3421 O O . HIS C 1 89 ? 35.889 -37.684 30.540 1.00 28.78 841 HIS C O 1
ATOM 3428 N N . LEU C 1 90 ? 33.668 -37.759 30.625 1.00 33.53 842 LEU C N 1
ATOM 3429 C CA . LEU C 1 90 ? 33.498 -36.319 30.664 1.00 29.81 842 LEU C CA 1
ATOM 3430 C C . LEU C 1 90 ? 32.923 -35.873 31.977 1.00 32.99 842 LEU C C 1
ATOM 3431 O O . LEU C 1 90 ? 32.017 -36.451 32.467 1.00 29.68 842 LEU C O 1
ATOM 3436 N N . HIS C 1 91 ? 33.473 -34.815 32.539 1.00 35.62 843 HIS C N 1
ATOM 3437 C CA . HIS C 1 91 ? 32.844 -34.205 33.682 1.00 31.73 843 HIS C CA 1
ATOM 3438 C C . HIS C 1 91 ? 32.306 -32.802 33.466 1.00 36.56 843 HIS C C 1
ATOM 3439 O O . HIS C 1 91 ? 32.979 -31.929 33.084 1.00 37.39 843 HIS C O 1
ATOM 3446 N N . VAL C 1 92 ? 31.064 -32.627 33.810 1.00 45.29 844 VAL C N 1
ATOM 3447 C CA . VAL C 1 92 ? 30.337 -31.331 33.725 1.00 45.49 844 VAL C CA 1
ATOM 3448 C C . VAL C 1 92 ? 30.074 -30.879 35.099 1.00 39.85 844 VAL C C 1
ATOM 3449 O O . VAL C 1 92 ? 29.158 -31.355 35.679 1.00 35.02 844 VAL C O 1
ATOM 3453 N N . PRO C 1 93 ? 30.825 -29.895 35.610 1.00 44.51 845 PRO C N 1
ATOM 3454 C CA . PRO C 1 93 ? 30.618 -29.514 36.981 1.00 51.11 845 PRO C CA 1
ATOM 3455 C C . PRO C 1 93 ? 29.188 -29.064 37.164 1.00 49.32 845 PRO C C 1
ATOM 3456 O O . PRO C 1 93 ? 28.511 -28.656 36.198 1.00 43.75 845 PRO C O 1
ATOM 3460 N N . GLU C 1 94 ? 28.721 -29.260 38.378 1.00 41.47 846 GLU C N 1
ATOM 3461 C CA . GLU C 1 94 ? 27.376 -28.921 38.746 1.00 43.51 846 GLU C CA 1
ATOM 3462 C C . GLU C 1 94 ? 27.430 -27.425 38.921 1.00 35.69 846 GLU C C 1
ATOM 3463 O O . GLU C 1 94 ? 28.457 -26.884 39.252 1.00 43.28 846 GLU C O 1
ATOM 3469 N N . GLY C 1 95 ? 26.282 -26.804 38.775 1.00 44.79 847 GLY C N 1
ATOM 3470 C CA . GLY C 1 95 ? 26.108 -25.391 38.960 1.00 44.01 847 GLY C CA 1
ATOM 3471 C C . GLY C 1 95 ? 25.061 -24.689 38.131 1.00 48.45 847 GLY C C 1
ATOM 3472 O O . GLY C 1 95 ? 24.407 -23.866 38.633 1.00 51.50 847 GLY C O 1
ATOM 3473 N N . ALA C 1 96 ? 24.881 -25.033 36.889 1.00 43.75 848 ALA C N 1
ATOM 3474 C CA . ALA C 1 96 ? 23.884 -24.455 36.040 1.00 47.34 848 ALA C CA 1
ATOM 3475 C C . ALA C 1 96 ? 22.502 -24.998 36.353 1.00 55.29 848 ALA C C 1
ATOM 3476 O O . ALA C 1 96 ? 22.322 -26.197 36.582 1.00 55.27 848 ALA C O 1
ATOM 3478 N N . THR C 1 97 ? 21.521 -24.102 36.368 1.00 57.35 849 THR C N 1
ATOM 3479 C CA . THR C 1 97 ? 20.128 -24.481 36.322 1.00 55.03 849 THR C CA 1
ATOM 3480 C C . THR C 1 97 ? 19.851 -25.376 35.108 1.00 58.73 849 THR C C 1
ATOM 3481 O O . THR C 1 97 ? 20.642 -25.371 34.145 1.00 55.67 849 THR C O 1
ATOM 3485 N N . PRO C 1 98 ? 18.701 -26.112 35.103 1.00 57.65 850 PRO C N 1
ATOM 3486 C CA . PRO C 1 98 ? 18.323 -26.974 33.931 1.00 58.56 850 PRO C CA 1
ATOM 3487 C C . PRO C 1 98 ? 18.147 -26.241 32.597 1.00 61.00 850 PRO C C 1
ATOM 3488 O O . PRO C 1 98 ? 18.073 -26.866 31.508 1.00 55.47 850 PRO C O 1
ATOM 3492 N N . LYS C 1 99 ? 18.057 -24.927 32.674 1.00 58.22 851 LYS C N 1
ATOM 3493 C CA . LYS C 1 99 ? 17.846 -24.125 31.480 1.00 59.23 851 LYS C CA 1
ATOM 3494 C C . LYS C 1 99 ? 19.198 -23.675 30.945 1.00 51.27 851 LYS C C 1
ATOM 3495 O O . LYS C 1 99 ? 19.349 -23.448 29.744 1.00 51.05 851 LYS C O 1
ATOM 3501 N N . ASP C 1 100 ? 20.157 -23.494 31.840 1.00 47.71 852 ASP C N 1
ATOM 3502 C CA . ASP C 1 100 ? 21.514 -23.131 31.446 1.00 47.60 852 ASP C CA 1
ATOM 3503 C C . ASP C 1 100 ? 22.282 -24.387 31.054 1.00 45.49 852 ASP C C 1
ATOM 3504 O O . ASP C 1 100 ? 23.322 -24.271 30.478 1.00 43.61 852 ASP C O 1
ATOM 3509 N N . GLY C 1 101 ? 21.741 -25.570 31.332 1.00 40.88 853 GLY C N 1
ATOM 3510 C CA . GLY C 1 101 ? 22.365 -26.859 30.910 1.00 42.06 853 GLY C CA 1
ATOM 3511 C C . GLY C 1 101 ? 22.973 -26.955 29.492 1.00 36.41 853 GLY C C 1
ATOM 3512 O O . GLY C 1 101 ? 24.190 -27.111 29.342 1.00 33.12 853 GLY C O 1
ATOM 3513 N N . PRO C 1 102 ? 22.141 -26.837 28.431 1.00 35.25 854 PRO C N 1
ATOM 3514 C CA . PRO C 1 102 ? 22.669 -26.862 27.141 1.00 34.50 854 PRO C CA 1
ATOM 3515 C C . PRO C 1 102 ? 23.751 -25.863 26.797 1.00 34.82 854 PRO C C 1
ATOM 3516 O O . PRO C 1 102 ? 24.448 -26.137 25.885 1.00 31.68 854 PRO C O 1
ATOM 3520 N N . SER C 1 103 ? 23.865 -24.748 27.522 1.00 34.21 855 SER C N 1
ATOM 3521 C CA . SER C 1 103 ? 24.805 -23.673 27.172 1.00 35.05 855 SER C CA 1
ATOM 3522 C C . SER C 1 103 ? 26.273 -24.099 27.367 1.00 35.78 855 SER C C 1
ATOM 3523 O O . SER C 1 103 ? 27.171 -23.391 26.969 1.00 38.24 855 SER C O 1
ATOM 3526 N N . ALA C 1 104 ? 26.486 -25.256 28.042 1.00 37.49 856 ALA C N 1
ATOM 3527 C CA . ALA C 1 104 ? 27.783 -25.943 28.167 1.00 38.41 856 ALA C CA 1
ATOM 3528 C C . ALA C 1 104 ? 28.327 -26.604 26.930 1.00 31.43 856 ALA C C 1
ATOM 3529 O O . ALA C 1 104 ? 29.434 -27.137 26.939 1.00 35.71 856 ALA C O 1
ATOM 3531 N N . GLY C 1 105 ? 27.547 -26.613 25.891 1.00 28.86 857 GLY C N 1
ATOM 3532 C CA . GLY C 1 105 ? 27.851 -27.401 24.751 1.00 32.08 857 GLY C CA 1
ATOM 3533 C C . GLY C 1 105 ? 29.126 -27.092 24.039 1.00 30.19 857 GLY C C 1
ATOM 3534 O O . GLY C 1 105 ? 29.885 -27.972 23.818 1.00 25.46 857 GLY C O 1
ATOM 3535 N N . CYS C 1 106 ? 29.344 -25.829 23.689 1.00 28.19 858 CYS C N 1
ATOM 3536 C CA . CYS C 1 106 ? 30.607 -25.409 23.091 1.00 31.52 858 CYS C CA 1
ATOM 3537 C C . CYS C 1 106 ? 31.794 -25.836 23.949 1.00 28.19 858 CYS C C 1
ATOM 3538 O O . CYS C 1 106 ? 32.807 -26.311 23.434 1.00 32.74 858 CYS C O 1
ATOM 3541 N N . THR C 1 107 ? 31.661 -25.662 25.259 1.00 30.31 859 THR C N 1
ATOM 3542 C CA . THR C 1 107 ? 32.710 -25.998 26.186 1.00 33.42 859 THR C CA 1
ATOM 3543 C C . THR C 1 107 ? 33.029 -27.482 26.139 1.00 30.00 859 THR C C 1
ATOM 3544 O O . THR C 1 107 ? 34.133 -27.845 26.125 1.00 31.33 859 THR C O 1
ATOM 3548 N N . ILE C 1 108 ? 32.016 -28.312 26.067 1.00 29.66 860 ILE C N 1
ATOM 3549 C CA . ILE C 1 108 ? 32.151 -29.751 25.928 1.00 28.85 860 ILE C CA 1
ATOM 3550 C C . ILE C 1 108 ? 32.814 -30.312 24.658 1.00 30.85 860 ILE C C 1
ATOM 3551 O O . ILE C 1 108 ? 33.686 -31.076 24.741 1.00 32.28 860 ILE C O 1
ATOM 3556 N N . VAL C 1 109 ? 32.409 -29.868 23.497 1.00 30.59 861 VAL C N 1
ATOM 3557 C CA . VAL C 1 109 ? 33.081 -30.085 22.260 1.00 28.88 861 VAL C CA 1
ATOM 3558 C C . VAL C 1 109 ? 34.530 -29.734 22.350 1.00 36.01 861 VAL C C 1
ATOM 3559 O O . VAL C 1 109 ? 35.420 -30.542 21.982 1.00 23.58 861 VAL C O 1
ATOM 3563 N N . THR C 1 110 ? 34.762 -28.521 22.774 1.00 28.74 862 THR C N 1
ATOM 3564 C CA . THR C 1 110 ? 36.142 -28.066 22.904 1.00 38.74 862 THR C CA 1
ATOM 3565 C C . THR C 1 110 ? 37.030 -28.897 23.833 1.00 25.94 862 THR C C 1
ATOM 3566 O O . THR C 1 110 ? 38.201 -29.141 23.511 1.00 41.67 862 THR C O 1
ATOM 3570 N N . ALA C 1 111 ? 36.568 -29.203 25.024 1.00 29.18 863 ALA C N 1
ATOM 3571 C CA . ALA C 1 111 ? 37.160 -30.228 25.864 1.00 34.83 863 ALA C CA 1
ATOM 3572 C C . ALA C 1 111 ? 37.470 -31.503 25.171 1.00 38.51 863 ALA C C 1
ATOM 3573 O O . ALA C 1 111 ? 38.569 -31.962 25.354 1.00 34.55 863 ALA C O 1
ATOM 3575 N N . LEU C 1 112 ? 36.486 -32.066 24.448 1.00 32.82 864 LEU C N 1
ATOM 3576 C CA . LEU C 1 112 ? 36.634 -33.346 23.760 1.00 33.06 864 LEU C CA 1
ATOM 3577 C C . LEU C 1 112 ? 37.681 -33.221 22.648 1.00 38.96 864 LEU C C 1
ATOM 3578 O O . LEU C 1 112 ? 38.609 -34.019 22.584 1.00 27.82 864 LEU C O 1
ATOM 3583 N N . LEU C 1 113 ? 37.661 -32.122 21.865 1.00 35.76 865 LEU C N 1
ATOM 3584 C CA . LEU C 1 113 ? 38.701 -31.905 20.856 1.00 36.55 865 LEU C CA 1
ATOM 3585 C C . LEU C 1 113 ? 40.095 -31.635 21.407 1.00 37.55 865 LEU C C 1
ATOM 3586 O O . LEU C 1 113 ? 41.165 -32.138 20.832 1.00 32.09 865 LEU C O 1
ATOM 3591 N N . SER C 1 114 ? 40.176 -30.815 22.454 1.00 35.19 866 SER C N 1
ATOM 3592 C CA . SER C 1 114 ? 41.488 -30.474 22.987 1.00 34.95 866 SER C CA 1
ATOM 3593 C C . SER C 1 114 ? 42.163 -31.798 23.537 1.00 48.22 866 SER C C 1
ATOM 3594 O O . SER C 1 114 ? 43.372 -31.991 23.414 1.00 40.83 866 SER C O 1
ATOM 3597 N N . LEU C 1 115 ? 41.377 -32.643 24.201 1.00 40.54 867 LEU C N 1
ATOM 3598 C CA . LEU C 1 115 ? 41.895 -33.951 24.645 1.00 44.88 867 LEU C CA 1
ATOM 3599 C C . LEU C 1 115 ? 42.308 -34.834 23.455 1.00 43.88 867 LEU C C 1
ATOM 3600 O O . LEU C 1 115 ? 43.324 -35.521 23.483 1.00 51.48 867 LEU C O 1
ATOM 3605 N N . ALA C 1 116 ? 41.514 -34.858 22.418 1.00 48.27 868 ALA C N 1
ATOM 3606 C CA . ALA C 1 116 ? 41.857 -35.705 21.286 1.00 46.36 868 ALA C CA 1
ATOM 3607 C C . ALA C 1 116 ? 43.062 -35.252 20.443 1.00 44.17 868 ALA C C 1
ATOM 3608 O O . ALA C 1 116 ? 43.720 -36.087 19.826 1.00 46.24 868 ALA C O 1
ATOM 3610 N N . MET C 1 117 ? 43.389 -33.955 20.467 1.00 36.56 869 MET C N 1
ATOM 3611 C CA . MET C 1 117 ? 44.511 -33.384 19.763 1.00 47.75 869 MET C CA 1
ATOM 3612 C C . MET C 1 117 ? 45.668 -33.207 20.713 1.00 47.72 869 MET C C 1
ATOM 3613 O O . MET C 1 117 ? 46.665 -32.660 20.343 1.00 56.15 869 MET C O 1
ATOM 3618 N N . GLY C 1 118 ? 45.492 -33.581 21.958 1.00 48.53 870 GLY C N 1
ATOM 3619 C CA . GLY C 1 118 ? 46.536 -33.451 22.966 1.00 52.32 870 GLY C CA 1
ATOM 3620 C C . GLY C 1 118 ? 46.972 -32.009 23.106 1.00 50.16 870 GLY C C 1
ATOM 3621 O O . GLY C 1 118 ? 48.114 -31.718 23.177 1.00 50.50 870 GLY C O 1
ATOM 3622 N N . ARG C 1 119 ? 46.027 -31.097 23.130 1.00 48.75 871 ARG C N 1
ATOM 3623 C CA . ARG C 1 119 ? 46.362 -29.694 22.959 1.00 46.24 871 ARG C CA 1
ATOM 3624 C C . ARG C 1 119 ? 45.496 -28.937 23.889 1.00 44.99 871 ARG C C 1
ATOM 3625 O O . ARG C 1 119 ? 44.264 -29.074 23.829 1.00 50.72 871 ARG C O 1
ATOM 3633 N N . PRO C 1 120 ? 46.116 -28.129 24.761 1.00 47.15 872 PRO C N 1
ATOM 3634 C CA . PRO C 1 120 ? 45.350 -27.417 25.733 1.00 49.72 872 PRO C CA 1
ATOM 3635 C C . PRO C 1 120 ? 44.789 -26.169 25.042 1.00 45.89 872 PRO C C 1
ATOM 3636 O O . PRO C 1 120 ? 45.298 -25.729 24.030 1.00 50.23 872 PRO C O 1
ATOM 3640 N N . VAL C 1 121 ? 43.745 -25.643 25.597 1.00 47.49 873 VAL C N 1
ATOM 3641 C CA . VAL C 1 121 ? 43.095 -24.478 25.149 1.00 46.23 873 VAL C CA 1
ATOM 3642 C C . VAL C 1 121 ? 43.833 -23.205 25.527 1.00 43.41 873 VAL C C 1
ATOM 3643 O O . VAL C 1 121 ? 44.541 -23.152 26.479 1.00 43.64 873 VAL C O 1
ATOM 3647 N N . ARG C 1 122 ? 43.558 -22.142 24.812 1.00 49.26 874 ARG C N 1
ATOM 3648 C CA . ARG C 1 122 ? 44.156 -20.858 25.065 1.00 51.74 874 ARG C CA 1
ATOM 3649 C C . ARG C 1 122 ? 43.926 -20.469 26.518 1.00 52.67 874 ARG C C 1
ATOM 3650 O O . ARG C 1 122 ? 42.960 -20.841 27.111 1.00 59.43 874 ARG C O 1
ATOM 3658 N N . GLN C 1 123 ? 44.884 -19.820 27.130 1.00 56.40 875 GLN C N 1
ATOM 3659 C CA . GLN C 1 123 ? 44.780 -19.457 28.520 1.00 51.27 875 GLN C CA 1
ATOM 3660 C C . GLN C 1 123 ? 43.873 -18.320 28.756 1.00 43.80 875 GLN C C 1
ATOM 3661 O O . GLN C 1 123 ? 43.793 -17.457 27.966 1.00 50.12 875 GLN C O 1
ATOM 3667 N N . ASN C 1 124 ? 43.218 -18.334 29.890 1.00 45.74 876 ASN C N 1
ATOM 3668 C CA . ASN C 1 124 ? 42.227 -17.346 30.271 1.00 51.11 876 ASN C CA 1
ATOM 3669 C C . ASN C 1 124 ? 40.973 -17.269 29.356 1.00 50.40 876 ASN C C 1
ATOM 3670 O O . ASN C 1 124 ? 40.183 -16.292 29.427 1.00 37.37 876 ASN C O 1
ATOM 3675 N N . LEU C 1 125 ? 40.759 -18.307 28.529 1.00 48.24 877 LEU C N 1
ATOM 3676 C CA . LEU C 1 125 ? 39.614 -18.322 27.583 1.00 39.39 877 LEU C CA 1
ATOM 3677 C C . LEU C 1 125 ? 38.442 -18.966 28.292 1.00 39.74 877 LEU C C 1
ATOM 3678 O O . LEU C 1 125 ? 38.624 -20.013 28.855 1.00 43.43 877 LEU C O 1
ATOM 3683 N N . ALA C 1 126 ? 37.264 -18.386 28.220 1.00 35.31 878 ALA C N 1
ATOM 3684 C CA . ALA C 1 126 ? 36.039 -19.024 28.675 1.00 38.67 878 ALA C CA 1
ATOM 3685 C C . ALA C 1 126 ? 34.886 -18.856 27.671 1.00 35.37 878 ALA C C 1
ATOM 3686 O O . ALA C 1 126 ? 34.920 -18.014 26.841 1.00 40.27 878 ALA C O 1
ATOM 3688 N N . MET C 1 127 ? 33.879 -19.683 27.731 1.00 34.90 879 MET C N 1
ATOM 3689 C CA . MET C 1 127 ? 32.896 -19.647 26.717 1.00 24.81 879 MET C CA 1
ATOM 3690 C C . MET C 1 127 ? 31.577 -20.232 27.184 1.00 35.55 879 MET C C 1
ATOM 3691 O O . MET C 1 127 ? 31.548 -20.948 28.123 1.00 35.22 879 MET C O 1
ATOM 3696 N N . THR C 1 128 ? 30.501 -19.891 26.506 1.00 29.12 880 THR C N 1
ATOM 3697 C CA . THR C 1 128 ? 29.187 -20.433 26.730 1.00 23.52 880 THR C CA 1
ATOM 3698 C C . THR C 1 128 ? 28.477 -20.492 25.398 1.00 27.50 880 THR C C 1
ATOM 3699 O O . THR C 1 128 ? 28.719 -19.692 24.569 1.00 36.83 880 THR C O 1
ATOM 3703 N N . GLY C 1 129 ? 27.567 -21.419 25.225 1.00 30.38 881 GLY C N 1
ATOM 3704 C CA . GLY C 1 129 ? 26.909 -21.609 23.969 1.00 26.60 881 GLY C CA 1
ATOM 3705 C C . GLY 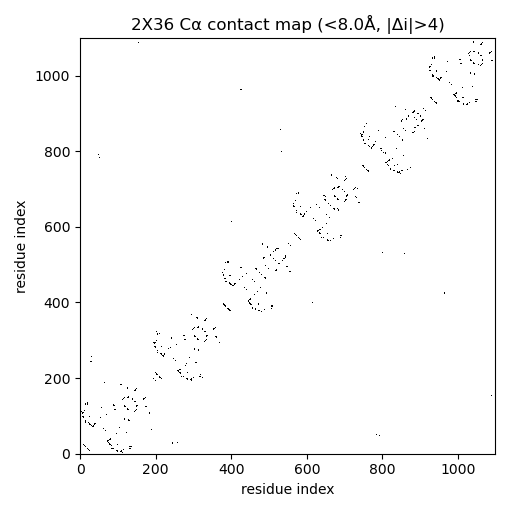C 1 129 ? 26.440 -23.000 23.616 1.00 31.93 881 GLY C C 1
ATOM 3706 O O . GLY C 1 129 ? 27.184 -23.938 23.636 1.00 27.39 881 GLY C O 1
ATOM 3707 N N . GLU C 1 130 ? 25.158 -23.096 23.323 1.00 32.85 882 GLU C N 1
ATOM 3708 C CA . GLU C 1 130 ? 24.514 -24.319 22.904 1.00 35.58 882 GLU C CA 1
ATOM 3709 C C . GLU C 1 130 ? 24.997 -24.693 21.539 1.00 42.84 882 GLU C C 1
ATOM 3710 O O . GLU C 1 130 ? 25.296 -23.853 20.764 1.00 36.61 882 GLU C O 1
ATOM 3716 N N . VAL C 1 131 ? 25.059 -25.973 21.250 1.00 35.46 883 VAL C N 1
ATOM 3717 C CA . VAL C 1 131 ? 25.513 -26.396 19.922 1.00 29.97 883 VAL C CA 1
ATOM 3718 C C . VAL C 1 131 ? 24.582 -27.354 19.216 1.00 36.53 883 VAL C C 1
ATOM 3719 O O . VAL C 1 131 ? 24.279 -28.408 19.739 1.00 41.22 883 VAL C O 1
ATOM 3723 N N . SER C 1 132 ? 24.203 -26.982 18.000 1.00 39.62 884 SER C N 1
ATOM 3724 C CA . SER C 1 132 ? 23.457 -27.833 17.145 1.00 41.70 884 SER C CA 1
ATOM 3725 C C . SER C 1 132 ? 24.401 -28.953 16.629 1.00 41.03 884 SER C C 1
ATOM 3726 O O . SER C 1 132 ? 25.632 -28.884 16.774 1.00 39.79 884 SER C O 1
ATOM 3729 N N . LEU C 1 133 ? 23.806 -29.965 16.020 1.00 43.25 885 LEU C N 1
ATOM 3730 C CA . LEU C 1 133 ? 24.551 -31.083 15.358 1.00 37.32 885 LEU C CA 1
ATOM 3731 C C . LEU C 1 133 ? 25.222 -30.663 14.105 1.00 37.96 885 LEU C C 1
ATOM 3732 O O . LEU C 1 133 ? 26.032 -31.394 13.611 1.00 45.35 885 LEU C O 1
ATOM 3737 N N . THR C 1 134 ? 24.865 -29.524 13.529 1.00 37.16 886 THR C N 1
ATOM 3738 C CA . THR C 1 134 ? 25.664 -28.999 12.410 1.00 45.18 886 THR C CA 1
ATOM 3739 C C . THR C 1 134 ? 26.700 -28.016 12.914 1.00 36.66 886 THR C C 1
ATOM 3740 O O . THR C 1 134 ? 27.494 -27.432 12.156 1.00 47.30 886 THR C O 1
ATOM 3744 N N . GLY C 1 135 ? 26.692 -27.749 14.203 1.00 38.18 887 GLY C N 1
ATOM 3745 C CA . GLY C 1 135 ? 27.778 -26.963 14.729 1.00 34.69 887 GLY C CA 1
ATOM 3746 C C . GLY C 1 135 ? 27.407 -25.522 14.870 1.00 38.13 887 GLY C C 1
ATOM 3747 O O . GLY C 1 135 ? 28.293 -24.682 15.194 1.00 35.41 887 GLY C O 1
ATOM 3748 N N . LYS C 1 136 ? 26.120 -25.230 14.590 1.00 38.62 888 LYS C N 1
ATOM 3749 C CA . LYS C 1 136 ? 25.553 -23.921 14.913 1.00 39.93 888 LYS C CA 1
ATOM 3750 C C . LYS C 1 136 ? 25.533 -23.534 16.411 1.00 33.29 888 LYS C C 1
ATOM 3751 O O . LYS C 1 136 ? 25.061 -24.281 17.329 1.00 30.03 888 LYS C O 1
ATOM 3757 N N . ILE C 1 137 ? 26.010 -22.287 16.681 1.00 31.34 889 ILE C N 1
ATOM 3758 C CA . ILE C 1 137 ? 26.001 -21.756 18.038 1.00 25.22 889 ILE C CA 1
ATOM 3759 C C . ILE C 1 137 ? 24.787 -20.960 18.325 1.00 32.15 889 ILE C C 1
ATOM 3760 O O . ILE C 1 137 ? 24.629 -19.859 17.789 1.00 38.71 889 ILE C O 1
ATOM 3765 N N . LEU C 1 138 ? 24.016 -21.431 19.288 1.00 33.95 890 LEU C N 1
ATOM 3766 C CA . LEU C 1 138 ? 22.740 -20.827 19.605 1.00 33.60 890 LEU C CA 1
ATOM 3767 C C . LEU C 1 138 ? 22.896 -19.949 20.857 1.00 39.72 890 LEU C C 1
ATOM 3768 O O . LEU C 1 138 ? 23.776 -20.201 21.691 1.00 43.16 890 LEU C O 1
ATOM 3773 N N . PRO C 1 139 ? 22.081 -18.853 20.950 1.00 39.40 891 PRO C N 1
ATOM 3774 C CA . PRO C 1 139 ? 22.015 -17.944 22.050 1.00 39.13 891 PRO C CA 1
ATOM 3775 C C . PRO C 1 139 ? 21.605 -18.553 23.391 1.00 43.19 891 PRO C C 1
ATOM 3776 O O . PRO C 1 139 ? 20.686 -19.382 23.523 1.00 42.12 891 PRO C O 1
ATOM 3780 N N . VAL C 1 140 ? 22.229 -18.054 24.425 1.00 38.98 892 VAL C N 1
ATOM 3781 C CA . VAL C 1 140 ? 21.938 -18.539 25.774 1.00 39.93 892 VAL C CA 1
ATOM 3782 C C . VAL C 1 140 ? 21.449 -17.457 26.721 1.00 39.07 892 VAL C C 1
ATOM 3783 O O . VAL C 1 140 ? 21.444 -16.260 26.385 1.00 43.53 892 VAL C O 1
ATOM 3787 N N . GLY C 1 141 ? 21.060 -17.887 27.916 1.00 45.36 893 GLY C N 1
ATOM 3788 C CA . GLY C 1 141 ? 20.868 -17.001 29.044 1.00 43.82 893 GLY C CA 1
ATOM 3789 C C . GLY C 1 141 ? 22.055 -16.585 29.906 1.00 42.12 893 GLY C C 1
ATOM 3790 O O . GLY C 1 141 ? 23.179 -17.015 29.726 1.00 43.10 893 GLY C O 1
ATOM 3791 N N . GLY C 1 142 ? 21.771 -15.727 30.879 1.00 38.75 894 GLY C N 1
ATOM 3792 C CA . GLY C 1 142 ? 22.723 -15.352 31.922 1.00 42.02 894 GLY C CA 1
ATOM 3793 C C . GLY C 1 142 ? 23.913 -14.511 31.506 1.00 36.31 894 GLY C C 1
ATOM 3794 O O . GLY C 1 142 ? 24.981 -14.612 32.115 1.00 47.98 894 GLY C O 1
ATOM 3795 N N . ILE C 1 143 ? 23.806 -13.742 30.440 1.00 41.34 895 ILE C N 1
ATOM 3796 C CA . ILE C 1 143 ? 25.038 -13.061 29.951 1.00 38.88 895 ILE C CA 1
ATOM 3797 C C . ILE C 1 143 ? 25.717 -12.160 31.016 1.00 42.11 895 ILE C C 1
ATOM 3798 O O . ILE C 1 143 ? 26.956 -12.237 31.217 1.00 39.94 895 ILE C O 1
ATOM 3803 N N . LYS C 1 144 ? 24.918 -11.269 31.625 1.00 43.50 896 LYS C N 1
ATOM 3804 C CA . LYS C 1 144 ? 25.301 -10.503 32.834 1.00 48.36 896 LYS C CA 1
ATOM 3805 C C . LYS C 1 144 ? 26.084 -11.427 33.802 1.00 45.58 896 LYS C C 1
ATOM 3806 O O . LYS C 1 144 ? 27.288 -11.318 33.966 1.00 40.01 896 LYS C O 1
ATOM 3812 N N . GLU C 1 145 ? 25.382 -12.392 34.343 1.00 42.84 897 GLU C N 1
ATOM 3813 C CA . GLU C 1 145 ? 25.911 -13.252 35.365 1.00 46.85 897 GLU C CA 1
ATOM 3814 C C . GLU C 1 145 ? 27.190 -13.976 34.913 1.00 45.47 897 GLU C C 1
ATOM 3815 O O . GLU C 1 145 ? 28.283 -13.917 35.588 1.00 53.87 897 GLU C O 1
ATOM 3821 N N . LYS C 1 146 ? 27.118 -14.587 33.727 1.00 39.65 898 LYS C N 1
ATOM 3822 C CA . LYS C 1 146 ? 28.290 -15.297 33.261 1.00 44.78 898 LYS C CA 1
ATOM 3823 C C . LYS C 1 146 ? 29.511 -14.340 33.114 1.00 35.72 898 LYS C C 1
ATOM 3824 O O . LYS C 1 146 ? 30.676 -14.790 33.190 1.00 42.93 898 LYS C O 1
ATOM 3830 N N . THR C 1 147 ? 29.260 -13.083 32.774 1.00 39.07 899 THR C N 1
ATOM 3831 C CA . THR C 1 147 ? 30.382 -12.160 32.336 1.00 42.38 899 THR C CA 1
ATOM 3832 C C . THR C 1 147 ? 31.055 -11.596 33.592 1.00 44.20 899 THR C C 1
ATOM 3833 O O . THR C 1 147 ? 32.303 -11.356 33.647 1.00 37.62 899 THR C O 1
ATOM 3837 N N . ILE C 1 148 ? 30.211 -11.343 34.606 1.00 45.40 900 ILE C N 1
ATOM 3838 C CA . ILE C 1 148 ? 30.757 -10.946 35.936 1.00 49.14 900 ILE C CA 1
ATOM 3839 C C . ILE C 1 148 ? 31.619 -12.117 36.423 1.00 50.79 900 ILE C C 1
ATOM 3840 O O . ILE C 1 148 ? 32.762 -11.904 36.781 1.00 49.68 900 ILE C O 1
ATOM 3845 N N . ALA C 1 149 ? 31.108 -13.357 36.335 1.00 45.84 901 ALA C N 1
ATOM 3846 C CA . ALA C 1 149 ? 31.866 -14.537 36.853 1.00 46.48 901 ALA C CA 1
ATOM 3847 C C . ALA C 1 149 ? 33.208 -14.767 36.124 1.00 39.29 901 ALA C C 1
ATOM 3848 O O . ALA C 1 149 ? 34.254 -15.076 36.716 1.00 44.35 901 ALA C O 1
ATOM 3850 N N . ALA C 1 150 ? 33.201 -14.569 34.804 1.00 42.99 902 ALA C N 1
ATOM 3851 C CA . ALA C 1 150 ? 34.390 -14.462 34.028 1.00 42.79 902 ALA C CA 1
ATOM 3852 C C . ALA C 1 150 ? 35.395 -13.473 34.599 1.00 47.92 902 ALA C C 1
ATOM 3853 O O . ALA C 1 150 ? 36.563 -13.776 34.770 1.00 50.15 902 ALA C O 1
ATOM 3855 N N . LYS C 1 151 ? 34.958 -12.230 34.737 1.00 56.27 903 LYS C N 1
ATOM 3856 C CA . LYS C 1 151 ? 35.850 -11.184 35.226 1.00 58.55 903 LYS C CA 1
ATOM 3857 C C . LYS C 1 151 ? 36.307 -11.621 36.652 1.00 54.42 903 LYS C C 1
ATOM 3858 O O . LYS C 1 151 ? 37.478 -11.643 36.949 1.00 48.61 903 LYS C O 1
ATOM 3864 N N . ARG C 1 152 ? 35.383 -12.124 37.462 1.00 51.15 904 ARG C N 1
ATOM 3865 C CA . ARG C 1 152 ? 35.746 -12.652 38.768 1.00 54.99 904 ARG C CA 1
ATOM 3866 C C . ARG C 1 152 ? 36.931 -13.597 38.752 1.00 57.01 904 ARG C C 1
ATOM 3867 O O . ARG C 1 152 ? 37.649 -13.665 39.731 1.00 53.69 904 ARG C O 1
ATOM 3875 N N . ALA C 1 153 ? 37.118 -14.333 37.656 1.00 48.14 905 ALA C N 1
ATOM 3876 C CA . ALA C 1 153 ? 38.066 -15.436 37.667 1.00 47.22 905 ALA C CA 1
ATOM 3877 C C . ALA C 1 153 ? 39.292 -15.091 36.938 1.00 43.58 905 ALA C C 1
ATOM 3878 O O . ALA C 1 153 ? 40.073 -15.944 36.700 1.00 48.24 905 ALA C O 1
ATOM 3880 N N . GLY C 1 154 ? 39.433 -13.841 36.543 1.00 52.78 906 GLY C N 1
ATOM 3881 C CA . GLY C 1 154 ? 40.585 -13.430 35.791 1.00 50.27 906 GLY C CA 1
ATOM 3882 C C . GLY C 1 154 ? 40.524 -13.906 34.356 1.00 48.54 906 GLY C C 1
ATOM 3883 O O . GLY C 1 154 ? 41.557 -14.159 33.741 1.00 44.26 906 GLY C O 1
ATOM 3884 N N . VAL C 1 155 ? 39.320 -14.044 33.816 1.00 48.36 907 VAL C N 1
ATOM 3885 C CA . VAL C 1 155 ? 39.164 -14.343 32.396 1.00 47.20 907 VAL C CA 1
ATOM 3886 C C . VAL C 1 155 ? 39.337 -13.059 31.544 1.00 48.36 907 VAL C C 1
ATOM 3887 O O . VAL C 1 155 ? 38.550 -12.161 31.638 1.00 49.85 907 VAL C O 1
ATOM 3891 N N . THR C 1 156 ? 40.281 -13.090 30.610 1.00 51.24 908 THR C N 1
ATOM 3892 C CA . THR C 1 156 ? 40.601 -12.013 29.729 1.00 53.09 908 THR C CA 1
ATOM 3893 C C . THR C 1 156 ? 39.962 -12.113 28.314 1.00 53.62 908 THR C C 1
ATOM 3894 O O . THR C 1 156 ? 39.989 -11.160 27.551 1.00 53.70 908 THR C O 1
ATOM 3898 N N . CYS C 1 157 ? 39.384 -13.256 27.967 1.00 52.07 909 CYS C N 1
ATOM 3899 C CA . CYS C 1 157 ? 38.872 -13.499 26.635 1.00 47.70 909 CYS C CA 1
ATOM 3900 C C . CYS C 1 157 ? 37.625 -14.369 26.736 1.00 44.57 909 CYS C C 1
ATOM 3901 O O . CYS C 1 157 ? 37.669 -15.471 27.247 1.00 49.57 909 CYS C O 1
ATOM 3904 N N . ILE C 1 158 ? 36.500 -13.839 26.315 1.00 43.57 910 ILE C N 1
ATOM 3905 C CA . ILE C 1 158 ? 35.301 -14.649 26.256 1.00 41.26 910 ILE C CA 1
ATOM 3906 C C . ILE C 1 158 ? 34.700 -14.796 24.854 1.00 41.92 910 ILE C C 1
ATOM 3907 O O . ILE C 1 158 ? 34.759 -13.903 23.993 1.00 46.76 910 ILE C O 1
ATOM 3912 N N . VAL C 1 159 ? 34.109 -15.956 24.649 1.00 35.51 911 VAL C N 1
ATOM 3913 C CA . VAL C 1 159 ? 33.451 -16.343 23.450 1.00 31.38 911 VAL C CA 1
ATOM 3914 C C . VAL C 1 159 ? 31.985 -16.486 23.741 1.00 37.83 911 VAL C C 1
ATOM 3915 O O . VAL C 1 159 ? 31.643 -17.203 24.649 1.00 36.83 911 VAL C O 1
ATOM 3919 N N . LEU C 1 160 ? 31.163 -15.691 23.046 1.00 39.32 912 LEU C N 1
ATOM 3920 C CA . LEU C 1 160 ? 29.669 -15.716 23.096 1.00 26.48 912 LEU C CA 1
ATOM 3921 C C . LEU C 1 160 ? 28.998 -15.900 21.817 1.00 29.64 912 LEU C C 1
ATOM 3922 O O . LEU C 1 160 ? 29.533 -15.487 20.770 1.00 29.05 912 LEU C O 1
ATOM 3927 N N . PRO C 1 161 ? 27.726 -16.356 21.854 1.00 27.51 913 PRO C N 1
ATOM 3928 C CA . PRO C 1 161 ? 26.934 -16.503 20.657 1.00 29.59 913 PRO C CA 1
ATOM 3929 C C . PRO C 1 161 ? 26.480 -15.130 20.075 1.00 31.66 913 PRO C C 1
ATOM 3930 O O . PRO C 1 161 ? 26.212 -14.221 20.882 1.00 31.44 913 PRO C O 1
ATOM 3934 N N . ALA C 1 162 ? 26.427 -15.031 18.763 1.00 27.28 914 ALA C N 1
ATOM 3935 C CA . ALA C 1 162 ? 26.221 -13.800 17.993 1.00 39.77 914 ALA C CA 1
ATOM 3936 C C . ALA C 1 162 ? 24.909 -13.223 18.311 1.00 34.56 914 ALA C C 1
ATOM 3937 O O . ALA C 1 162 ? 24.795 -12.019 18.411 1.00 38.33 914 ALA C O 1
ATOM 3939 N N . GLU C 1 163 ? 23.898 -14.052 18.622 1.00 38.55 915 GLU C N 1
ATOM 3940 C CA . GLU C 1 163 ? 22.572 -13.509 19.013 1.00 41.01 915 GLU C CA 1
ATOM 3941 C C . GLU C 1 163 ? 22.520 -13.043 20.470 1.00 40.90 915 GLU C C 1
ATOM 3942 O O . GLU C 1 163 ? 21.518 -12.576 20.942 1.00 49.04 915 GLU C O 1
ATOM 3948 N N . ASN C 1 164 ? 23.646 -13.057 21.165 1.00 35.35 916 ASN C N 1
ATOM 3949 C CA . ASN C 1 164 ? 23.717 -12.503 22.470 1.00 28.89 916 ASN C CA 1
ATOM 3950 C C . ASN C 1 164 ? 24.514 -11.125 22.440 1.00 34.87 916 ASN C C 1
ATOM 3951 O O . ASN C 1 164 ? 24.916 -10.617 23.490 1.00 32.04 916 ASN C O 1
ATOM 3956 N N . LYS C 1 165 ? 24.756 -10.669 21.242 1.00 37.49 917 LYS C N 1
ATOM 3957 C CA . LYS C 1 165 ? 25.502 -9.470 20.960 1.00 43.78 917 LYS C CA 1
ATOM 3958 C C . LYS C 1 165 ? 24.840 -8.358 21.743 1.00 43.86 917 LYS C C 1
ATOM 3959 O O . LYS C 1 165 ? 25.496 -7.649 22.494 1.00 41.54 917 LYS C O 1
ATOM 3965 N N . LYS C 1 166 ? 23.526 -8.230 21.632 1.00 44.75 918 LYS C N 1
ATOM 3966 C CA . LYS C 1 166 ? 22.919 -7.185 22.447 1.00 46.70 918 LYS C CA 1
ATOM 3967 C C . LYS C 1 166 ? 22.741 -7.379 23.948 1.00 42.40 918 LYS C C 1
ATOM 3968 O O . LYS C 1 166 ? 22.570 -6.375 24.678 1.00 44.64 918 LYS C O 1
ATOM 3974 N N . ASP C 1 167 ? 22.821 -8.634 24.437 1.00 42.06 919 ASP C N 1
ATOM 3975 C CA . ASP C 1 167 ? 22.826 -8.881 25.865 1.00 36.84 919 ASP C CA 1
ATOM 3976 C C . ASP C 1 167 ? 24.152 -8.364 26.439 1.00 32.87 919 ASP C C 1
ATOM 3977 O O . ASP C 1 167 ? 24.205 -7.915 27.587 1.00 36.41 919 ASP C O 1
ATOM 3982 N N . PHE C 1 168 ? 25.211 -8.533 25.681 1.00 35.12 920 PHE C N 1
ATOM 3983 C CA . PHE C 1 168 ? 26.518 -8.097 26.076 1.00 28.67 920 PHE C CA 1
ATOM 3984 C C . PHE C 1 168 ? 26.700 -6.617 26.064 1.00 40.07 920 PHE C C 1
ATOM 3985 O O . PHE C 1 168 ? 27.326 -6.066 26.903 1.00 44.59 920 PHE C O 1
ATOM 3993 N N . TYR C 1 169 ? 26.246 -5.978 24.997 1.00 38.25 921 TYR C N 1
ATOM 3994 C CA . TYR C 1 169 ? 26.388 -4.533 24.902 1.00 42.53 921 TYR C CA 1
ATOM 3995 C C . TYR C 1 169 ? 25.576 -3.811 25.978 1.00 41.01 921 TYR C C 1
ATOM 3996 O O . TYR C 1 169 ? 26.019 -2.802 26.527 1.00 51.40 921 TYR C O 1
ATOM 4005 N N . ASP C 1 170 ? 24.389 -4.332 26.273 1.00 50.01 922 ASP C N 1
ATOM 4006 C CA . ASP C 1 170 ? 23.521 -3.712 27.252 1.00 51.78 922 ASP C CA 1
ATOM 4007 C C . ASP C 1 170 ? 24.146 -3.599 28.616 1.00 49.95 922 ASP C C 1
ATOM 4008 O O . ASP C 1 170 ? 23.682 -2.856 29.398 1.00 50.54 922 ASP C O 1
ATOM 4013 N N . LEU C 1 171 ? 25.141 -4.388 28.929 1.00 41.64 923 LEU C N 1
ATOM 4014 C CA . LEU C 1 171 ? 25.772 -4.378 30.248 1.00 47.53 923 LEU C CA 1
ATOM 4015 C C . LEU C 1 171 ? 26.554 -3.077 30.506 1.00 52.41 923 LEU C C 1
ATOM 4016 O O . LEU C 1 171 ? 27.049 -2.433 29.560 1.00 49.17 923 LEU C O 1
ATOM 4021 N N . ALA C 1 172 ? 26.637 -2.707 31.792 1.00 50.28 924 ALA C N 1
ATOM 4022 C CA . ALA C 1 172 ? 27.463 -1.577 32.246 1.00 49.91 924 ALA C CA 1
ATOM 4023 C C . ALA C 1 172 ? 28.886 -1.715 31.751 1.00 45.39 924 ALA C C 1
ATOM 4024 O O . ALA C 1 172 ? 29.460 -2.801 31.773 1.00 42.81 924 ALA C O 1
ATOM 4026 N N . ALA C 1 173 ? 29.489 -0.600 31.331 1.00 43.72 925 ALA C N 1
ATOM 4027 C CA . ALA C 1 173 ? 30.825 -0.678 30.784 1.00 49.54 925 ALA C CA 1
ATOM 4028 C C . ALA C 1 173 ? 31.802 -1.292 31.745 1.00 49.39 925 ALA C C 1
ATOM 4029 O O . ALA C 1 173 ? 32.761 -1.963 31.299 1.00 57.04 925 ALA C O 1
ATOM 4031 N N . PHE C 1 174 ? 31.583 -1.069 33.040 1.00 51.17 926 PHE C N 1
ATOM 4032 C CA . PHE C 1 174 ? 32.539 -1.470 34.057 1.00 54.62 926 PHE C CA 1
ATOM 4033 C C . PHE C 1 174 ? 32.641 -2.981 34.213 1.00 54.39 926 PHE C C 1
ATOM 4034 O O . PHE C 1 174 ? 33.705 -3.461 34.616 1.00 46.47 926 PHE C O 1
ATOM 4042 N N . ILE C 1 175 ? 31.525 -3.701 33.968 1.00 54.39 927 ILE C N 1
ATOM 4043 C CA . ILE C 1 175 ? 31.504 -5.201 33.917 1.00 51.52 927 ILE C CA 1
ATOM 4044 C C . ILE C 1 175 ? 32.387 -5.721 32.771 1.00 58.29 927 ILE C C 1
ATOM 4045 O O . ILE C 1 175 ? 33.155 -6.679 32.913 1.00 65.51 927 ILE C O 1
ATOM 4050 N N . THR C 1 176 ? 32.372 -4.990 31.675 1.00 58.37 928 THR C N 1
ATOM 4051 C CA . THR C 1 176 ? 32.638 -5.527 30.365 1.00 58.12 928 THR C CA 1
ATOM 4052 C C . THR C 1 176 ? 34.061 -5.253 29.877 1.00 58.44 928 THR C C 1
ATOM 4053 O O . THR C 1 176 ? 34.555 -5.879 28.923 1.00 53.93 928 THR C O 1
ATOM 4057 N N . GLU C 1 177 ? 34.764 -4.347 30.533 1.00 63.94 929 GLU C N 1
ATOM 4058 C CA . GLU C 1 177 ? 36.034 -3.889 29.944 1.00 64.70 929 GLU C CA 1
ATOM 4059 C C . GLU C 1 177 ? 37.226 -4.549 30.579 1.00 56.92 929 GLU C C 1
ATOM 4060 O O . GLU C 1 177 ? 37.114 -5.073 31.662 1.00 61.48 929 GLU C O 1
ATOM 4066 N N . GLY C 1 178 ? 38.348 -4.546 29.867 1.00 60.20 930 GLY C N 1
ATOM 4067 C CA . GLY C 1 178 ? 39.385 -5.573 30.021 1.00 63.33 930 GLY C CA 1
ATOM 4068 C C . GLY C 1 178 ? 38.971 -6.914 29.348 1.00 60.89 930 GLY C C 1
ATOM 4069 O O . GLY C 1 178 ? 39.703 -7.899 29.415 1.00 63.82 930 GLY C O 1
ATOM 4070 N N . LEU C 1 179 ? 37.776 -7.002 28.767 1.00 57.50 931 LEU C N 1
ATOM 4071 C CA . LEU C 1 179 ? 37.329 -8.292 28.174 1.00 54.57 931 LEU C CA 1
ATOM 4072 C C . LEU C 1 179 ? 37.425 -8.218 26.683 1.00 52.91 931 LEU C C 1
ATOM 4073 O O . LEU C 1 179 ? 36.881 -7.312 26.105 1.00 55.01 931 LEU C O 1
ATOM 4078 N N . GLU C 1 180 ? 38.169 -9.150 26.087 1.00 48.19 932 GLU C N 1
ATOM 4079 C CA . GLU C 1 180 ? 38.194 -9.399 24.645 1.00 56.39 932 GLU C CA 1
ATOM 4080 C C . GLU C 1 180 ? 37.004 -10.352 24.350 1.00 48.02 932 GLU C C 1
ATOM 4081 O O . GLU C 1 180 ? 36.972 -11.443 24.862 1.00 51.08 932 GLU C O 1
ATOM 4087 N N . VAL C 1 181 ? 36.016 -9.888 23.586 1.00 46.81 933 VAL C N 1
ATOM 4088 C CA . VAL C 1 181 ? 34.814 -10.678 23.253 1.00 44.40 933 VAL C CA 1
ATOM 4089 C C . VAL C 1 181 ? 34.832 -11.088 21.773 1.00 45.18 933 VAL C C 1
ATOM 4090 O O . VAL C 1 181 ? 35.199 -10.315 20.898 1.00 43.38 933 VAL C O 1
ATOM 4094 N N . HIS C 1 182 ? 34.416 -12.316 21.495 1.00 42.39 934 HIS C N 1
ATOM 4095 C CA . HIS C 1 182 ? 34.249 -12.799 20.148 1.00 36.74 934 HIS C CA 1
ATOM 4096 C C . HIS C 1 182 ? 32.795 -13.317 20.127 1.00 35.89 934 HIS C C 1
ATOM 4097 O O . HIS C 1 182 ? 32.388 -14.000 21.065 1.00 35.76 934 HIS C O 1
ATOM 4104 N N . PHE C 1 183 ? 32.031 -12.808 19.172 1.00 36.64 935 PHE C N 1
ATOM 4105 C CA . PHE C 1 183 ? 30.694 -13.241 18.808 1.00 34.47 935 PHE C CA 1
ATOM 4106 C C . PHE C 1 183 ? 30.697 -14.215 17.715 1.00 30.30 935 PHE C C 1
ATOM 4107 O O . PHE C 1 183 ? 31.158 -13.992 16.626 1.00 38.02 935 PHE C O 1
ATOM 4115 N N . VAL C 1 184 ? 30.181 -15.410 17.976 1.00 37.96 936 VAL C N 1
ATOM 4116 C CA . VAL C 1 184 ? 30.380 -16.509 16.990 1.00 29.27 936 VAL C CA 1
ATOM 4117 C C . VAL C 1 184 ? 29.031 -17.105 16.550 1.00 36.05 936 VAL C C 1
ATOM 4118 O O . VAL C 1 184 ? 28.088 -17.144 17.375 1.00 32.02 936 VAL C O 1
ATOM 4122 N N . GLU C 1 185 ? 28.985 -17.544 15.302 1.00 33.66 937 GLU C N 1
ATOM 4123 C CA . GLU C 1 185 ? 27.809 -18.273 14.719 1.00 33.92 937 GLU C CA 1
ATOM 4124 C C . GLU C 1 185 ? 28.015 -19.806 14.571 1.00 29.49 937 GLU C C 1
ATOM 4125 O O . GLU C 1 185 ? 27.033 -20.545 14.608 1.00 29.30 937 GLU C O 1
ATOM 4131 N N A HIS C 1 186 ? 29.249 -20.277 14.403 0.50 35.92 938 HIS C N 1
ATOM 4132 N N B HIS C 1 186 ? 29.268 -20.255 14.489 0.50 33.72 938 HIS C N 1
ATOM 4133 C CA A HIS C 1 186 ? 29.484 -21.744 14.214 0.50 35.55 938 HIS C CA 1
ATOM 4134 C CA B HIS C 1 186 ? 29.562 -21.689 14.197 0.50 31.82 938 HIS C CA 1
ATOM 4135 C C A HIS C 1 186 ? 30.628 -22.233 15.092 0.50 38.44 938 HIS C C 1
ATOM 4136 C C B HIS C 1 186 ? 30.688 -22.232 15.053 0.50 37.03 938 HIS C C 1
ATOM 4137 O O A HIS C 1 186 ? 31.526 -21.447 15.484 0.50 32.90 938 HIS C O 1
ATOM 4138 O O B HIS C 1 186 ? 31.633 -21.472 15.399 0.50 30.90 938 HIS C O 1
ATOM 4151 N N . TYR C 1 187 ? 30.642 -23.510 15.393 1.00 32.56 939 TYR C N 1
ATOM 4152 C CA . TYR C 1 187 ? 31.665 -23.983 16.268 1.00 33.13 939 TYR C CA 1
ATOM 4153 C C . TYR C 1 187 ? 33.024 -23.676 15.737 1.00 24.78 939 TYR C C 1
ATOM 4154 O O . TYR C 1 187 ? 33.856 -23.430 16.478 1.00 29.85 939 TYR C O 1
ATOM 4163 N N . ARG C 1 188 ? 33.235 -23.703 14.453 1.00 28.01 940 ARG C N 1
ATOM 4164 C CA . ARG C 1 188 ? 34.534 -23.553 13.880 1.00 26.30 940 ARG C CA 1
ATOM 4165 C C . ARG C 1 188 ? 35.204 -22.271 14.294 1.00 37.40 940 ARG C C 1
ATOM 4166 O O . ARG C 1 188 ? 36.360 -22.218 14.429 1.00 23.71 940 ARG C O 1
ATOM 4174 N N . GLU C 1 189 ? 34.414 -21.221 14.491 1.00 30.48 941 GLU C N 1
ATOM 4175 C CA . GLU C 1 189 ? 34.955 -19.943 14.946 1.00 34.58 941 GLU C CA 1
ATOM 4176 C C . GLU C 1 189 ? 35.548 -20.067 16.348 1.00 37.24 941 GLU C C 1
ATOM 4177 O O . GLU C 1 189 ? 36.562 -19.446 16.667 1.00 31.62 941 GLU C O 1
ATOM 4183 N N . ILE C 1 190 ? 34.900 -20.879 17.175 1.00 33.50 942 ILE C N 1
ATOM 4184 C CA . ILE C 1 190 ? 35.346 -21.149 18.531 1.00 33.08 942 ILE C CA 1
ATOM 4185 C C . ILE C 1 190 ? 36.554 -22.049 18.413 1.00 35.22 942 ILE C C 1
ATOM 4186 O O . ILE C 1 190 ? 37.537 -21.823 19.090 1.00 35.28 942 ILE C O 1
ATOM 4191 N N . PHE C 1 191 ? 36.510 -23.060 17.572 1.00 33.55 943 PHE C N 1
ATOM 4192 C CA . PHE C 1 191 ? 37.769 -23.843 17.350 1.00 30.81 943 PHE C CA 1
ATOM 4193 C C . PHE C 1 191 ? 39.051 -22.955 17.030 1.00 40.31 943 PHE C C 1
ATOM 4194 O O . PHE C 1 191 ? 40.153 -23.159 17.592 1.00 36.49 943 PHE C O 1
ATOM 4202 N N . ASP C 1 192 ? 38.896 -21.986 16.146 1.00 37.68 944 ASP C N 1
ATOM 4203 C CA . ASP C 1 192 ? 40.058 -21.178 15.730 1.00 43.48 944 ASP C CA 1
ATOM 4204 C C . ASP C 1 192 ? 40.603 -20.243 16.816 1.00 39.67 944 ASP C C 1
ATOM 4205 O O . ASP C 1 192 ? 41.809 -19.963 16.833 1.00 50.68 944 ASP C O 1
ATOM 4210 N N . ILE C 1 193 ? 39.747 -19.709 17.671 1.00 39.41 945 ILE C N 1
ATOM 4211 C CA . ILE C 1 193 ? 40.169 -18.968 18.865 1.00 42.87 945 ILE C CA 1
ATOM 4212 C C . ILE C 1 193 ? 40.757 -19.874 19.907 1.00 40.26 945 ILE C C 1
ATOM 4213 O O . ILE C 1 193 ? 41.693 -19.470 20.574 1.00 40.00 945 ILE C O 1
ATOM 4218 N N . ALA C 1 194 ? 40.171 -21.076 20.160 1.00 40.42 946 ALA C N 1
ATOM 4219 C CA . ALA C 1 194 ? 40.656 -21.899 21.236 1.00 38.90 946 ALA C CA 1
ATOM 4220 C C . ALA C 1 194 ? 42.021 -22.436 20.947 1.00 39.45 946 ALA C C 1
ATOM 4221 O O . ALA C 1 194 ? 42.845 -22.474 21.865 1.00 42.24 946 ALA C O 1
ATOM 4223 N N . PHE C 1 195 ? 42.266 -22.718 19.665 1.00 44.81 947 PHE C N 1
ATOM 4224 C CA . PHE C 1 195 ? 43.412 -23.473 19.161 1.00 42.19 947 PHE C CA 1
ATOM 4225 C C . PHE C 1 195 ? 44.082 -22.732 17.981 1.00 42.66 947 PHE C C 1
ATOM 4226 O O . PHE C 1 195 ? 44.130 -23.241 16.864 1.00 47.21 947 PHE C O 1
ATOM 4234 N N . PRO C 1 196 ? 44.625 -21.512 18.228 1.00 43.50 948 PRO C N 1
ATOM 4235 C CA . PRO C 1 196 ? 45.096 -20.663 17.143 1.00 49.75 948 PRO C CA 1
ATOM 4236 C C . PRO C 1 196 ? 46.046 -21.381 16.203 1.00 50.39 948 PRO C C 1
ATOM 4237 O O . PRO C 1 196 ? 45.978 -21.205 14.997 1.00 47.31 948 PRO C O 1
ATOM 4241 N N . ASP C 1 197 ? 46.896 -22.234 16.742 1.00 59.95 949 ASP C N 1
ATOM 4242 C CA . ASP C 1 197 ? 47.964 -22.832 15.928 1.00 62.09 949 ASP C CA 1
ATOM 4243 C C . ASP C 1 197 ? 47.503 -24.004 15.111 1.00 66.57 949 ASP C C 1
ATOM 4244 O O . ASP C 1 197 ? 48.221 -24.527 14.251 1.00 71.74 949 ASP C O 1
ATOM 4249 N N . GLU C 1 198 ? 46.268 -24.397 15.328 1.00 66.77 950 GLU C N 1
ATOM 4250 C CA . GLU C 1 198 ? 45.715 -25.451 14.538 1.00 60.84 950 GLU C CA 1
ATOM 4251 C C . GLU C 1 198 ? 45.423 -24.941 13.137 1.00 56.98 950 GLU C C 1
ATOM 4252 O O . GLU C 1 198 ? 45.223 -23.755 12.904 1.00 58.95 950 GLU C O 1
ATOM 4258 N N . GLN C 1 199 ? 45.370 -25.892 12.230 1.00 50.49 951 GLN C N 1
ATOM 4259 C CA . GLN C 1 199 ? 45.320 -25.619 10.823 1.00 55.53 951 GLN C CA 1
ATOM 4260 C C . GLN C 1 199 ? 43.985 -24.973 10.458 1.00 55.74 951 GLN C C 1
ATOM 4261 O O . GLN C 1 199 ? 42.973 -25.250 11.097 1.00 57.60 951 GLN C O 1
ATOM 4267 N N . ALA C 1 200 ? 43.979 -24.133 9.421 1.00 59.40 952 ALA C N 1
ATOM 4268 C CA . ALA C 1 200 ? 42.816 -23.339 9.032 1.00 55.08 952 ALA C CA 1
ATOM 4269 C C . ALA C 1 200 ? 41.729 -24.123 8.355 1.00 62.46 952 ALA C C 1
ATOM 4270 O O . ALA C 1 200 ? 41.979 -25.175 7.822 1.00 56.22 952 ALA C O 1
ATOM 4272 N N . GLU C 1 201 ? 40.529 -23.538 8.361 1.00 65.41 953 GLU C N 1
ATOM 4273 C CA . GLU C 1 201 ? 39.448 -23.803 7.403 1.00 69.10 953 GLU C CA 1
ATOM 4274 C C . GLU C 1 201 ? 38.370 -24.528 8.140 1.00 60.99 953 GLU C C 1
ATOM 4275 O O . GLU C 1 201 ? 37.414 -24.974 7.538 1.00 63.65 953 GLU C O 1
ATOM 4281 N N . THR D 1 8 ? 47.987 -52.741 57.624 1.00 64.19 760 THR D N 1
ATOM 4282 C CA . THR D 1 8 ? 47.953 -51.853 56.405 1.00 64.03 760 THR D CA 1
ATOM 4283 C C . THR D 1 8 ? 48.208 -52.641 55.117 1.00 57.68 760 THR D C 1
ATOM 4284 O O . THR D 1 8 ? 49.270 -52.505 54.556 1.00 50.88 760 THR D O 1
ATOM 4288 N N . PRO D 1 9 ? 47.257 -53.493 54.666 1.00 57.15 761 PRO D N 1
ATOM 4289 C CA . PRO D 1 9 ? 47.458 -54.336 53.469 1.00 63.10 761 PRO D CA 1
ATOM 4290 C C . PRO D 1 9 ? 47.059 -53.604 52.160 1.00 60.27 761 PRO D C 1
ATOM 4291 O O . PRO D 1 9 ? 46.554 -52.509 52.236 1.00 61.06 761 PRO D O 1
ATOM 4295 N N . PRO D 1 10 ? 47.249 -54.225 50.982 1.00 57.93 762 PRO D N 1
ATOM 4296 C CA . PRO D 1 10 ? 46.815 -53.645 49.690 1.00 55.07 762 PRO D CA 1
ATOM 4297 C C . PRO D 1 10 ? 45.304 -53.440 49.563 1.00 56.10 762 PRO D C 1
ATOM 4298 O O . PRO D 1 10 ? 44.497 -54.314 50.008 1.00 50.66 762 PRO D O 1
ATOM 4302 N N . GLY D 1 11 ? 44.931 -52.300 48.954 1.00 53.29 763 GLY D N 1
ATOM 4303 C CA . GLY D 1 11 ? 43.519 -51.803 48.903 1.00 49.04 763 GLY D CA 1
ATOM 4304 C C . GLY D 1 11 ? 42.953 -51.063 50.135 1.00 51.65 763 GLY D C 1
ATOM 4305 O O . GLY D 1 11 ? 41.754 -50.815 50.195 1.00 55.19 763 GLY D O 1
ATOM 4306 N N . VAL D 1 12 ? 43.804 -50.696 51.085 1.00 49.71 764 VAL D N 1
ATOM 4307 C CA . VAL D 1 12 ? 43.365 -50.214 52.411 1.00 48.57 764 VAL D CA 1
ATOM 4308 C C . VAL D 1 12 ? 44.150 -48.919 52.755 1.00 45.30 764 VAL D C 1
ATOM 4309 O O . VAL D 1 12 ? 45.401 -48.886 52.792 1.00 34.18 764 VAL D O 1
ATOM 4313 N N . VAL D 1 13 ? 43.395 -47.851 52.991 1.00 43.48 765 VAL D N 1
ATOM 4314 C CA . VAL D 1 13 ? 43.947 -46.554 53.244 1.00 46.23 765 VAL D CA 1
ATOM 4315 C C . VAL D 1 13 ? 43.068 -45.788 54.213 1.00 50.45 765 VAL D C 1
ATOM 4316 O O . VAL D 1 13 ? 41.799 -45.903 54.216 1.00 49.71 765 VAL D O 1
ATOM 4320 N N . MET D 1 14 ? 43.739 -44.946 54.998 1.00 50.29 766 MET D N 1
ATOM 4321 C CA . MET D 1 14 ? 43.069 -44.255 56.056 1.00 52.94 766 MET D CA 1
ATOM 4322 C C . MET D 1 14 ? 42.602 -42.848 55.704 1.00 53.91 766 MET D C 1
ATOM 4323 O O . MET D 1 14 ? 43.410 -41.889 55.495 1.00 49.29 766 MET D O 1
ATOM 4328 N N . GLY D 1 15 ? 41.284 -42.720 55.778 1.00 51.88 767 GLY D N 1
ATOM 4329 C CA . GLY D 1 15 ? 40.627 -41.472 55.559 1.00 51.11 767 GLY D CA 1
ATOM 4330 C C . GLY D 1 15 ? 40.018 -40.888 56.783 1.00 50.91 767 GLY D C 1
ATOM 4331 O O . GLY D 1 15 ? 39.614 -41.604 57.716 1.00 61.83 767 GLY D O 1
ATOM 4332 N N . LEU D 1 16 ? 39.892 -39.575 56.732 1.00 49.35 768 LEU D N 1
ATOM 4333 C CA . LEU D 1 16 ? 39.459 -38.746 57.838 1.00 47.04 768 LEU D CA 1
ATOM 4334 C C . LEU D 1 16 ? 38.077 -38.301 57.495 1.00 49.13 768 LEU D C 1
ATOM 4335 O O . LEU D 1 16 ? 37.843 -37.950 56.331 1.00 56.48 768 LEU D O 1
ATOM 4340 N N . ALA D 1 17 ? 37.149 -38.329 58.450 1.00 49.33 769 ALA D N 1
ATOM 4341 C CA . ALA D 1 17 ? 35.736 -37.978 58.161 1.00 51.76 769 ALA D CA 1
ATOM 4342 C C . ALA D 1 17 ? 35.163 -36.959 59.108 1.00 51.63 769 ALA D C 1
ATOM 4343 O O . ALA D 1 17 ? 35.519 -36.862 60.264 1.00 51.45 769 ALA D O 1
ATOM 4345 N N . TRP D 1 18 ? 34.159 -36.276 58.608 1.00 52.21 770 TRP D N 1
ATOM 4346 C CA . TRP D 1 18 ? 33.502 -35.267 59.353 1.00 46.87 770 TRP D CA 1
ATOM 4347 C C . TRP D 1 18 ? 32.136 -35.886 59.573 1.00 50.39 770 TRP D C 1
ATOM 4348 O O . TRP D 1 18 ? 31.478 -36.197 58.615 1.00 50.92 770 TRP D O 1
ATOM 4359 N N . THR D 1 19 ? 31.760 -36.091 60.838 1.00 42.46 771 THR D N 1
ATOM 4360 C CA . THR D 1 19 ? 30.520 -36.744 61.214 1.00 54.20 771 THR D CA 1
ATOM 4361 C C . THR D 1 19 ? 29.558 -35.698 61.734 1.00 58.29 771 THR D C 1
ATOM 4362 O O . THR D 1 19 ? 29.856 -34.476 61.781 1.00 51.39 771 THR D O 1
ATOM 4366 N N . ALA D 1 20 ? 28.363 -36.166 62.010 1.00 61.57 772 ALA D N 1
ATOM 4367 C CA . ALA D 1 20 ? 27.331 -35.323 62.578 1.00 65.64 772 ALA D CA 1
ATOM 4368 C C . ALA D 1 20 ? 27.802 -34.571 63.826 1.00 67.05 772 ALA D C 1
ATOM 4369 O O . ALA D 1 20 ? 27.535 -33.364 63.995 1.00 71.07 772 ALA D O 1
ATOM 4371 N N . MET D 1 21 ? 28.507 -35.277 64.694 1.00 67.44 773 MET D N 1
ATOM 4372 C CA . MET D 1 21 ? 28.856 -34.734 66.007 1.00 70.34 773 MET D CA 1
ATOM 4373 C C . MET D 1 21 ? 30.337 -34.423 66.209 1.00 70.23 773 MET D C 1
ATOM 4374 O O . MET D 1 21 ? 30.697 -33.848 67.242 1.00 67.67 773 MET D O 1
ATOM 4379 N N . GLY D 1 22 ? 31.184 -34.792 65.245 1.00 67.42 774 GLY D N 1
ATOM 4380 C CA . GLY D 1 22 ? 32.614 -34.543 65.351 1.00 64.47 774 GLY D CA 1
ATOM 4381 C C . GLY D 1 22 ? 33.450 -35.184 64.234 1.00 64.55 774 GLY D C 1
ATOM 4382 O O . GLY D 1 22 ? 32.945 -35.570 63.182 1.00 58.37 774 GLY D O 1
ATOM 4383 N N . GLY D 1 23 ? 34.741 -35.302 64.484 1.00 56.48 775 GLY D N 1
ATOM 4384 C CA . GLY D 1 23 ? 35.643 -36.024 63.608 1.00 52.58 775 GLY D CA 1
ATOM 4385 C C . GLY D 1 23 ? 35.722 -37.531 63.750 1.00 54.08 775 GLY D C 1
ATOM 4386 O O . GLY D 1 23 ? 35.435 -38.102 64.803 1.00 54.31 775 GLY D O 1
ATOM 4387 N N . SER D 1 24 ? 36.176 -38.199 62.698 1.00 59.19 776 SER D N 1
ATOM 4388 C CA . SER D 1 24 ? 36.310 -39.633 62.765 1.00 57.25 776 SER D CA 1
ATOM 4389 C C . SER D 1 24 ? 37.392 -40.183 61.844 1.00 62.04 776 SER D C 1
ATOM 4390 O O . SER D 1 24 ? 37.660 -39.630 60.784 1.00 63.58 776 SER D O 1
ATOM 4393 N N . THR D 1 25 ? 38.043 -41.264 62.267 1.00 53.55 777 THR D N 1
ATOM 4394 C CA . THR D 1 25 ? 39.033 -41.902 61.435 1.00 58.72 777 THR D CA 1
ATOM 4395 C C . THR D 1 25 ? 38.410 -43.152 60.838 1.00 57.18 777 THR D C 1
ATOM 4396 O O . THR D 1 25 ? 37.684 -43.863 61.523 1.00 57.91 777 THR D O 1
ATOM 4400 N N . LEU D 1 26 ? 38.638 -43.382 59.545 1.00 56.41 778 LEU D N 1
ATOM 4401 C CA . LEU D 1 26 ? 38.079 -44.524 58.869 1.00 61.52 778 LEU D CA 1
ATOM 4402 C C . LEU D 1 26 ? 38.912 -45.019 57.668 1.00 60.65 778 LEU D C 1
ATOM 4403 O O . LEU D 1 26 ? 39.720 -44.285 57.069 1.00 58.40 778 LEU D O 1
ATOM 4408 N N . PHE D 1 27 ? 38.669 -46.283 57.333 1.00 61.08 779 PHE D N 1
ATOM 4409 C CA . PHE D 1 27 ? 39.473 -47.051 56.417 1.00 59.13 779 PHE D CA 1
ATOM 4410 C C . PHE D 1 27 ? 38.664 -47.376 55.187 1.00 55.07 779 PHE D C 1
ATOM 4411 O O . PHE D 1 27 ? 37.717 -48.181 55.225 1.00 56.15 779 PHE D O 1
ATOM 4419 N N . VAL D 1 28 ? 39.023 -46.765 54.079 1.00 51.00 780 VAL D N 1
ATOM 4420 C CA . VAL D 1 28 ? 38.484 -47.207 52.807 1.00 49.94 780 VAL D CA 1
ATOM 4421 C C . VAL D 1 28 ? 39.245 -48.501 52.421 1.00 50.66 780 VAL D C 1
ATOM 4422 O O . VAL D 1 28 ? 40.455 -48.592 52.605 1.00 48.48 780 VAL D O 1
ATOM 4426 N N . GLU D 1 29 ? 38.518 -49.490 51.896 1.00 52.00 781 GLU D N 1
ATOM 4427 C CA . GLU D 1 29 ? 39.074 -50.704 51.346 1.00 59.20 781 GLU D CA 1
ATOM 4428 C C . GLU D 1 29 ? 38.527 -50.977 49.940 1.00 57.76 781 GLU D C 1
ATOM 4429 O O . GLU D 1 29 ? 37.370 -50.739 49.668 1.00 62.69 781 GLU D O 1
ATOM 4435 N N . THR D 1 30 ? 39.372 -51.531 49.088 1.00 60.86 782 THR D N 1
ATOM 4436 C CA . THR D 1 30 ? 38.981 -52.134 47.802 1.00 58.32 782 THR D CA 1
ATOM 4437 C C . THR D 1 30 ? 39.492 -53.590 47.753 1.00 59.61 782 THR D C 1
ATOM 4438 O O . THR D 1 30 ? 40.577 -53.876 48.227 1.00 58.27 782 THR D O 1
ATOM 4442 N N . SER D 1 31 ? 38.737 -54.495 47.142 1.00 60.75 783 SER D N 1
ATOM 4443 C CA . SER D 1 31 ? 39.152 -55.920 47.045 1.00 62.83 783 SER D CA 1
ATOM 4444 C C . SER D 1 31 ? 38.587 -56.521 45.768 1.00 62.54 783 SER D C 1
ATOM 4445 O O . SER D 1 31 ? 37.802 -55.872 45.090 1.00 56.63 783 SER D O 1
ATOM 4448 N N . LEU D 1 32 ? 38.985 -57.745 45.434 1.00 63.64 784 LEU D N 1
ATOM 4449 C CA . LEU D 1 32 ? 38.427 -58.400 44.253 1.00 65.84 784 LEU D CA 1
ATOM 4450 C C . LEU D 1 32 ? 37.159 -59.097 44.633 1.00 66.47 784 LEU D C 1
ATOM 4451 O O . LEU D 1 32 ? 37.121 -59.873 45.588 1.00 69.78 784 LEU D O 1
ATOM 4456 N N . ARG D 1 33 ? 36.113 -58.781 43.893 1.00 66.31 785 ARG D N 1
ATOM 4457 C CA . ARG D 1 33 ? 34.822 -59.318 44.143 1.00 68.20 785 ARG D CA 1
ATOM 4458 C C . ARG D 1 33 ? 34.425 -60.266 43.007 1.00 66.61 785 ARG D C 1
ATOM 4459 O O . ARG D 1 33 ? 34.559 -61.476 43.136 1.00 64.33 785 ARG D O 1
ATOM 4467 N N . ASP D 1 45 ? 36.140 -54.868 29.813 1.00 61.28 797 ASP D N 1
ATOM 4468 C CA . ASP D 1 45 ? 36.214 -53.790 30.794 1.00 58.06 797 ASP D CA 1
ATOM 4469 C C . ASP D 1 45 ? 35.876 -54.217 32.223 1.00 60.95 797 ASP D C 1
ATOM 4470 O O . ASP D 1 45 ? 34.924 -54.982 32.463 1.00 47.32 797 ASP D O 1
ATOM 4475 N N . GLY D 1 46 ? 36.674 -53.702 33.167 1.00 56.82 798 GLY D N 1
ATOM 4476 C CA . GLY D 1 46 ? 36.424 -53.887 34.611 1.00 54.64 798 GLY D CA 1
ATOM 4477 C C . GLY D 1 46 ? 35.188 -53.152 35.100 1.00 53.14 798 GLY D C 1
ATOM 4478 O O . GLY D 1 46 ? 34.470 -52.475 34.309 1.00 51.05 798 GLY D O 1
ATOM 4479 N N . SER D 1 47 ? 34.911 -53.304 36.384 1.00 49.62 799 SER D N 1
ATOM 4480 C CA . SER D 1 47 ? 33.822 -52.576 37.018 1.00 57.57 799 SER D CA 1
ATOM 4481 C C . SER D 1 47 ? 34.115 -52.398 38.467 1.00 56.39 799 SER D C 1
ATOM 4482 O O . SER D 1 47 ? 34.896 -53.167 39.043 1.00 63.97 799 SER D O 1
ATOM 4485 N N . LEU D 1 48 ? 33.507 -51.367 39.049 1.00 58.68 800 LEU D N 1
ATOM 4486 C CA . LEU D 1 48 ? 33.603 -51.083 40.477 1.00 59.09 800 LEU D CA 1
ATOM 4487 C C . LEU D 1 48 ? 32.209 -50.962 41.077 1.00 61.13 800 LEU D C 1
ATOM 4488 O O . LEU D 1 48 ? 31.437 -50.101 40.689 1.00 60.24 800 LEU D O 1
ATOM 4493 N N . GLU D 1 49 ? 31.888 -51.832 42.025 1.00 62.97 801 GLU D N 1
ATOM 4494 C CA . GLU D 1 49 ? 30.635 -51.704 42.768 1.00 62.87 801 GLU D CA 1
ATOM 4495 C C . GLU D 1 49 ? 30.986 -51.020 44.082 1.00 60.75 801 GLU D C 1
ATOM 4496 O O . GLU D 1 49 ? 32.031 -51.317 44.655 1.00 61.29 801 GLU D O 1
ATOM 4502 N N . VAL D 1 50 ? 30.104 -50.126 44.531 1.00 62.34 802 VAL D N 1
ATOM 4503 C CA . VAL D 1 50 ? 30.267 -49.354 45.757 1.00 65.90 802 VAL D CA 1
ATOM 4504 C C . VAL D 1 50 ? 29.255 -49.827 46.809 1.00 72.32 802 VAL D C 1
ATOM 4505 O O . VAL D 1 50 ? 28.036 -49.886 46.533 1.00 77.32 802 VAL D O 1
ATOM 4509 N N . THR D 1 51 ? 29.760 -50.161 47.999 1.00 72.59 803 THR D N 1
ATOM 4510 C CA . THR D 1 51 ? 28.937 -50.463 49.165 1.00 73.03 803 THR D CA 1
ATOM 4511 C C . THR D 1 51 ? 29.337 -49.537 50.339 1.00 74.70 803 THR D C 1
ATOM 4512 O O . THR D 1 51 ? 30.342 -48.785 50.254 1.00 69.13 803 THR D O 1
ATOM 4516 N N . GLY D 1 52 ? 28.554 -49.594 51.422 1.00 74.97 804 GLY D N 1
ATOM 4517 C CA . GLY D 1 52 ? 28.627 -48.596 52.498 1.00 78.81 804 GLY D CA 1
ATOM 4518 C C . GLY D 1 52 ? 27.735 -47.449 52.064 1.00 83.40 804 GLY D C 1
ATOM 4519 O O . GLY D 1 52 ? 28.222 -46.473 51.479 1.00 82.79 804 GLY D O 1
ATOM 4520 N N . GLN D 1 53 ? 26.433 -47.591 52.364 1.00 88.87 805 GLN D N 1
ATOM 4521 C CA . GLN D 1 53 ? 25.309 -46.962 51.603 1.00 91.57 805 GLN D CA 1
ATOM 4522 C C . GLN D 1 53 ? 25.474 -45.451 51.327 1.00 91.59 805 GLN D C 1
ATOM 4523 O O . GLN D 1 53 ? 25.661 -44.647 52.257 1.00 93.91 805 GLN D O 1
ATOM 4529 N N . LEU D 1 54 ? 25.403 -45.074 50.048 1.00 89.00 806 LEU D N 1
ATOM 4530 C CA . LEU D 1 54 ? 25.772 -43.714 49.656 1.00 87.17 806 LEU D CA 1
ATOM 4531 C C . LEU D 1 54 ? 24.962 -43.121 48.497 1.00 83.73 806 LEU D C 1
ATOM 4532 O O . LEU D 1 54 ? 24.673 -43.782 47.498 1.00 83.52 806 LEU D O 1
ATOM 4537 N N . GLY D 1 55 ? 24.600 -41.856 48.659 1.00 80.71 807 GLY D N 1
ATOM 4538 C CA . GLY D 1 55 ? 23.773 -41.164 47.694 1.00 78.99 807 GLY D CA 1
ATOM 4539 C C . GLY D 1 55 ? 24.488 -41.035 46.371 1.00 78.66 807 GLY D C 1
ATOM 4540 O O . GLY D 1 55 ? 25.627 -41.493 46.192 1.00 79.72 807 GLY D O 1
ATOM 4541 N N . GLU D 1 56 ? 23.816 -40.411 45.427 1.00 77.46 808 GLU D N 1
ATOM 4542 C CA . GLU D 1 56 ? 24.384 -40.290 44.104 1.00 73.35 808 GLU D CA 1
ATOM 4543 C C . GLU D 1 56 ? 25.673 -39.471 44.183 1.00 73.23 808 GLU D C 1
ATOM 4544 O O . GLU D 1 56 ? 26.684 -39.881 43.607 1.00 73.14 808 GLU D O 1
ATOM 4550 N N . VAL D 1 57 ? 25.663 -38.388 44.968 1.00 65.19 809 VAL D N 1
ATOM 4551 C CA . VAL D 1 57 ? 26.883 -37.613 45.217 1.00 65.51 809 VAL D CA 1
ATOM 4552 C C . VAL D 1 57 ? 28.123 -38.533 45.413 1.00 62.92 809 VAL D C 1
ATOM 4553 O O . VAL D 1 57 ? 29.152 -38.349 44.767 1.00 55.48 809 VAL D O 1
ATOM 4557 N N . MET D 1 58 ? 28.015 -39.510 46.304 1.00 64.75 810 MET D N 1
ATOM 4558 C CA . MET D 1 58 ? 29.149 -40.395 46.590 1.00 61.62 810 MET D CA 1
ATOM 4559 C C . MET D 1 58 ? 29.446 -41.363 45.451 1.00 55.85 810 MET D C 1
ATOM 4560 O O . MET D 1 58 ? 30.618 -41.626 45.192 1.00 64.08 810 MET D O 1
ATOM 4565 N N . LYS D 1 59 ? 28.408 -41.923 44.829 1.00 56.60 811 LYS D N 1
ATOM 4566 C CA . LYS D 1 59 ? 28.514 -42.728 43.583 1.00 58.30 811 LYS D CA 1
ATOM 4567 C C . LYS D 1 59 ? 29.266 -41.990 42.492 1.00 54.68 811 LYS D C 1
ATOM 4568 O O . LYS D 1 59 ? 30.148 -42.546 41.853 1.00 57.73 811 LYS D O 1
ATOM 4574 N N A GLU D 1 60 ? 28.958 -40.726 42.236 0.50 53.00 812 GLU D N 1
ATOM 4575 N N B GLU D 1 60 ? 28.921 -40.723 42.302 0.50 51.39 812 GLU D N 1
ATOM 4576 C CA A GLU D 1 60 ? 29.702 -40.068 41.156 0.50 49.94 812 GLU D CA 1
ATOM 4577 C CA B GLU D 1 60 ? 29.582 -39.909 41.299 0.50 48.19 812 GLU D CA 1
ATOM 4578 C C A GLU D 1 60 ? 31.123 -39.696 41.651 0.50 46.35 812 GLU D C 1
ATOM 4579 C C B GLU D 1 60 ? 31.055 -39.725 41.676 0.50 45.11 812 GLU D C 1
ATOM 4580 O O A GLU D 1 60 ? 32.087 -39.819 40.907 0.50 43.29 812 GLU D O 1
ATOM 4581 O O B GLU D 1 60 ? 31.959 -39.977 40.882 0.50 40.76 812 GLU D O 1
ATOM 4592 N N . SER D 1 61 ? 31.261 -39.307 42.906 1.00 46.22 813 SER D N 1
ATOM 4593 C CA . SER D 1 61 ? 32.585 -39.052 43.448 1.00 44.81 813 SER D CA 1
ATOM 4594 C C . SER D 1 61 ? 33.550 -40.248 43.220 1.00 49.07 813 SER D C 1
ATOM 4595 O O . SER D 1 61 ? 34.699 -40.065 42.805 1.00 45.90 813 SER D O 1
ATOM 4598 N N . ALA D 1 62 ? 33.040 -41.461 43.441 1.00 40.24 814 ALA D N 1
ATOM 4599 C CA . ALA D 1 62 ? 33.808 -42.682 43.296 1.00 46.92 814 ALA D CA 1
ATOM 4600 C C . ALA D 1 62 ? 34.164 -42.948 41.821 1.00 43.77 814 ALA D C 1
ATOM 4601 O O . ALA D 1 62 ? 35.312 -43.186 41.527 1.00 48.84 814 ALA D O 1
ATOM 4603 N N A ARG D 1 63 ? 33.186 -42.901 40.915 0.50 41.72 815 ARG D N 1
ATOM 4604 N N B ARG D 1 63 ? 33.159 -42.894 40.938 0.50 42.44 815 ARG D N 1
ATOM 4605 C CA A ARG D 1 63 ? 33.451 -43.212 39.507 0.50 43.36 815 ARG D CA 1
ATOM 4606 C CA B ARG D 1 63 ? 33.331 -43.115 39.493 0.50 43.47 815 ARG D CA 1
ATOM 4607 C C A ARG D 1 63 ? 34.336 -42.167 38.844 0.50 37.48 815 ARG D C 1
ATOM 4608 C C B ARG D 1 63 ? 34.384 -42.194 38.913 0.50 37.91 815 ARG D C 1
ATOM 4609 O O A ARG D 1 63 ? 34.999 -42.461 37.861 0.50 44.84 815 ARG D O 1
ATOM 4610 O O B ARG D 1 63 ? 35.196 -42.597 38.083 0.50 41.20 815 ARG D O 1
ATOM 4625 N N . ILE D 1 64 ? 34.424 -40.987 39.450 1.00 32.90 816 ILE D N 1
ATOM 4626 C CA . ILE D 1 64 ? 35.327 -39.951 38.989 1.00 31.47 816 ILE D CA 1
ATOM 4627 C C . ILE D 1 64 ? 36.735 -40.258 39.464 1.00 30.51 816 ILE D C 1
ATOM 4628 O O . ILE D 1 64 ? 37.687 -40.135 38.697 1.00 34.22 816 ILE D O 1
ATOM 4633 N N . ALA D 1 65 ? 36.876 -40.555 40.730 1.00 33.31 817 ALA D N 1
ATOM 4634 C CA . ALA D 1 65 ? 38.250 -40.990 41.269 1.00 28.26 817 ALA D CA 1
ATOM 4635 C C . ALA D 1 65 ? 38.710 -42.344 40.672 1.00 30.52 817 ALA D C 1
ATOM 4636 O O . ALA D 1 65 ? 39.893 -42.618 40.526 1.00 40.06 817 ALA D O 1
ATOM 4638 N N . TYR D 1 66 ? 37.775 -43.172 40.241 1.00 41.12 818 TYR D N 1
ATOM 4639 C CA . TYR D 1 66 ? 38.068 -44.478 39.601 1.00 37.51 818 TYR D CA 1
ATOM 4640 C C . TYR D 1 66 ? 38.568 -44.221 38.172 1.00 45.63 818 TYR D C 1
ATOM 4641 O O . TYR D 1 66 ? 39.611 -44.699 37.763 1.00 41.72 818 TYR D O 1
ATOM 4650 N N . THR D 1 67 ? 37.910 -43.325 37.465 1.00 43.07 819 THR D N 1
ATOM 4651 C CA . THR D 1 67 ? 38.433 -42.982 36.142 1.00 40.35 819 THR D CA 1
ATOM 4652 C C . THR D 1 67 ? 39.776 -42.430 36.268 1.00 36.23 819 THR D C 1
ATOM 4653 O O . THR D 1 67 ? 40.613 -42.818 35.491 1.00 49.38 819 THR D O 1
ATOM 4657 N N . PHE D 1 68 ? 40.005 -41.529 37.230 1.00 41.78 820 PHE D N 1
ATOM 4658 C CA . PHE D 1 68 ? 41.270 -40.836 37.284 1.00 39.78 820 PHE D CA 1
ATOM 4659 C C . PHE D 1 68 ? 42.390 -41.842 37.701 1.00 44.58 820 PHE D C 1
ATOM 4660 O O . PHE D 1 68 ? 43.528 -41.743 37.262 1.00 44.38 820 PHE D O 1
ATOM 4668 N N . ALA D 1 69 ? 42.070 -42.724 38.630 1.00 42.03 821 ALA D N 1
ATOM 4669 C CA . ALA D 1 69 ? 43.003 -43.850 38.941 1.00 45.20 821 ALA D CA 1
ATOM 4670 C C . ALA D 1 69 ? 43.225 -44.682 37.661 1.00 40.31 821 ALA D C 1
ATOM 4671 O O . ALA D 1 69 ? 44.338 -45.047 37.340 1.00 38.79 821 ALA D O 1
ATOM 4673 N N . ARG D 1 70 ? 42.187 -44.970 36.897 1.00 38.97 822 ARG D N 1
ATOM 4674 C CA . ARG D 1 70 ? 42.421 -45.639 35.643 1.00 40.85 822 ARG D CA 1
ATOM 4675 C C . ARG D 1 70 ? 43.440 -44.842 34.781 1.00 50.68 822 ARG D C 1
ATOM 4676 O O . ARG D 1 70 ? 44.398 -45.413 34.196 1.00 51.77 822 ARG D O 1
ATOM 4684 N N . ALA D 1 71 ? 43.304 -43.515 34.752 1.00 44.58 823 ALA D N 1
ATOM 4685 C CA . ALA D 1 71 ? 44.155 -42.668 33.859 1.00 47.76 823 ALA D CA 1
ATOM 4686 C C . ALA D 1 71 ? 45.579 -42.505 34.394 1.00 50.36 823 ALA D C 1
ATOM 4687 O O . ALA D 1 71 ? 46.559 -42.524 33.633 1.00 44.58 823 ALA D O 1
ATOM 4689 N N . PHE D 1 72 ? 45.683 -42.331 35.698 1.00 45.20 824 PHE D N 1
ATOM 4690 C CA . PHE D 1 72 ? 46.982 -42.224 36.329 1.00 49.35 824 PHE D CA 1
ATOM 4691 C C . PHE D 1 72 ? 47.744 -43.529 36.057 1.00 49.01 824 PHE D C 1
ATOM 4692 O O . PHE D 1 72 ? 48.872 -43.541 35.591 1.00 47.76 824 PHE D O 1
ATOM 4700 N N . LEU D 1 73 ? 47.058 -44.635 36.285 1.00 46.12 825 LEU D N 1
ATOM 4701 C CA . LEU D 1 73 ? 47.733 -45.941 36.243 1.00 53.01 825 LEU D CA 1
ATOM 4702 C C . LEU D 1 73 ? 48.087 -46.422 34.818 1.00 56.39 825 LEU D C 1
ATOM 4703 O O . LEU D 1 73 ? 49.043 -47.223 34.604 1.00 43.93 825 LEU D O 1
ATOM 4708 N N . MET D 1 74 ? 47.304 -45.959 33.836 1.00 56.17 826 MET D N 1
ATOM 4709 C CA . MET D 1 74 ? 47.697 -46.034 32.424 1.00 50.53 826 MET D CA 1
ATOM 4710 C C . MET D 1 74 ? 48.910 -45.132 32.080 1.00 54.06 826 MET D C 1
ATOM 4711 O O . MET D 1 74 ? 49.763 -45.504 31.249 1.00 53.04 826 MET D O 1
ATOM 4716 N N . GLN D 1 75 ? 49.013 -43.946 32.660 1.00 55.66 827 GLN D N 1
ATOM 4717 C CA . GLN D 1 75 ? 50.253 -43.163 32.467 1.00 59.02 827 GLN D CA 1
ATOM 4718 C C . GLN D 1 75 ? 51.448 -43.716 33.263 1.00 63.37 827 GLN D C 1
ATOM 4719 O O . GLN D 1 75 ? 52.529 -43.888 32.693 1.00 62.34 827 GLN D O 1
ATOM 4725 N N . HIS D 1 76 ? 51.253 -43.947 34.570 1.00 61.70 828 HIS D N 1
ATOM 4726 C CA . HIS D 1 76 ? 52.275 -44.530 35.467 1.00 56.36 828 HIS D CA 1
ATOM 4727 C C . HIS D 1 76 ? 52.772 -45.942 35.048 1.00 57.55 828 HIS D C 1
ATOM 4728 O O . HIS D 1 76 ? 53.963 -46.137 34.894 1.00 52.00 828 HIS D O 1
ATOM 4735 N N . ALA D 1 77 ? 51.879 -46.909 34.858 1.00 46.57 829 ALA D N 1
ATOM 4736 C CA . ALA D 1 77 ? 52.298 -48.253 34.637 1.00 49.84 829 ALA D CA 1
ATOM 4737 C C . ALA D 1 77 ? 51.584 -48.814 33.449 1.00 45.89 829 ALA D C 1
ATOM 4738 O O . ALA D 1 77 ? 50.550 -49.479 33.627 1.00 50.14 829 ALA D O 1
ATOM 4740 N N . PRO D 1 78 ? 52.073 -48.503 32.227 1.00 52.55 830 PRO D N 1
ATOM 4741 C CA . PRO D 1 78 ? 51.286 -48.845 31.041 1.00 50.55 830 PRO D CA 1
ATOM 4742 C C . PRO D 1 78 ? 50.906 -50.343 30.999 1.00 56.41 830 PRO D C 1
ATOM 4743 O O . PRO D 1 78 ? 49.791 -50.684 30.613 1.00 51.14 830 PRO D O 1
ATOM 4747 N N . ALA D 1 79 ? 51.817 -51.227 31.425 1.00 55.24 831 ALA D N 1
ATOM 4748 C CA . ALA D 1 79 ? 51.589 -52.651 31.215 1.00 55.49 831 ALA D CA 1
ATOM 4749 C C . ALA D 1 79 ? 50.625 -53.226 32.242 1.00 60.99 831 ALA D C 1
ATOM 4750 O O . ALA D 1 79 ? 50.143 -54.352 32.058 1.00 67.23 831 ALA D O 1
ATOM 4752 N N . ASN D 1 80 ? 50.276 -52.452 33.285 1.00 61.43 832 ASN D N 1
ATOM 4753 C CA . ASN D 1 80 ? 49.393 -52.960 34.319 1.00 59.01 832 ASN D CA 1
ATOM 4754 C C . ASN D 1 80 ? 47.876 -52.957 33.983 1.00 57.67 832 ASN D C 1
ATOM 4755 O O . ASN D 1 80 ? 47.197 -51.976 34.274 1.00 54.05 832 ASN D O 1
ATOM 4760 N N . ASP D 1 81 ? 47.336 -54.073 33.467 1.00 55.06 833 ASP D N 1
ATOM 4761 C CA . ASP D 1 81 ? 45.881 -54.115 33.083 1.00 59.69 833 ASP D CA 1
ATOM 4762 C C . ASP D 1 81 ? 44.817 -54.156 34.202 1.00 55.59 833 ASP D C 1
ATOM 4763 O O . ASP D 1 81 ? 43.604 -54.323 33.942 1.00 57.06 833 ASP D O 1
ATOM 4768 N N . TYR D 1 82 ? 45.234 -54.016 35.453 1.00 49.07 834 TYR D N 1
ATOM 4769 C CA . TYR D 1 82 ? 44.345 -54.382 36.580 1.00 54.13 834 TYR D CA 1
ATOM 4770 C C . TYR D 1 82 ? 43.037 -53.600 36.768 1.00 53.22 834 TYR D C 1
ATOM 4771 O O . TYR D 1 82 ? 41.960 -54.187 36.934 1.00 47.64 834 TYR D O 1
ATOM 4780 N N . LEU D 1 83 ? 43.152 -52.270 36.866 1.00 54.69 835 LEU D N 1
ATOM 4781 C CA . LEU D 1 83 ? 41.985 -51.385 37.005 1.00 51.31 835 LEU D CA 1
ATOM 4782 C C . LEU D 1 83 ? 41.101 -51.479 35.770 1.00 53.12 835 LEU D C 1
ATOM 4783 O O . LEU D 1 83 ? 39.896 -51.323 35.864 1.00 52.06 835 LEU D O 1
ATOM 4788 N N . VAL D 1 84 ? 41.690 -51.702 34.600 1.00 48.43 836 VAL D N 1
ATOM 4789 C CA . VAL D 1 84 ? 40.908 -51.617 33.392 1.00 52.40 836 VAL D CA 1
ATOM 4790 C C . VAL D 1 84 ? 40.119 -52.896 33.096 1.00 58.51 836 VAL D C 1
ATOM 4791 O O . VAL D 1 84 ? 39.174 -52.830 32.275 1.00 58.69 836 VAL D O 1
ATOM 4795 N N . THR D 1 85 ? 40.512 -54.020 33.736 1.00 51.01 837 THR D N 1
ATOM 4796 C CA . THR D 1 85 ? 39.884 -55.364 33.513 1.00 55.81 837 THR D CA 1
ATOM 4797 C C . THR D 1 85 ? 39.371 -56.026 34.790 1.00 53.50 837 THR D C 1
ATOM 4798 O O . THR D 1 85 ? 38.489 -56.880 34.728 1.00 62.06 837 THR D O 1
ATOM 4802 N N . SER D 1 86 ? 39.852 -55.624 35.970 1.00 57.22 838 SER D N 1
ATOM 4803 C CA . SER D 1 86 ? 39.372 -56.285 37.175 1.00 54.97 838 SER D CA 1
ATOM 4804 C C . SER D 1 86 ? 37.940 -55.922 37.564 1.00 61.57 838 SER D C 1
ATOM 4805 O O . SER D 1 86 ? 37.455 -54.819 37.318 1.00 54.80 838 SER D O 1
ATOM 4808 N N . HIS D 1 87 ? 37.280 -56.845 38.243 1.00 62.17 839 HIS D N 1
ATOM 4809 C CA . HIS D 1 87 ? 36.019 -56.517 38.900 1.00 60.01 839 HIS D CA 1
ATOM 4810 C C . HIS D 1 87 ? 36.264 -56.265 40.406 1.00 63.62 839 HIS D C 1
ATOM 4811 O O . HIS D 1 87 ? 36.641 -57.187 41.153 1.00 66.01 839 HIS D O 1
ATOM 4818 N N . ILE D 1 88 ? 36.072 -55.005 40.835 1.00 58.77 840 ILE D N 1
ATOM 4819 C CA . ILE D 1 88 ? 36.441 -54.514 42.177 1.00 52.42 840 ILE D CA 1
ATOM 4820 C C . ILE D 1 88 ? 35.211 -54.118 42.953 1.00 56.28 840 ILE D C 1
ATOM 4821 O O . ILE D 1 88 ? 34.173 -53.741 42.380 1.00 49.57 840 ILE D O 1
ATOM 4826 N N . HIS D 1 89 ? 35.367 -54.268 44.274 1.00 59.47 841 HIS D N 1
ATOM 4827 C CA . HIS D 1 89 ? 34.471 -53.828 45.317 1.00 58.23 841 HIS D CA 1
ATOM 4828 C C . HIS D 1 89 ? 35.179 -52.723 46.085 1.00 55.85 841 HIS D C 1
ATOM 4829 O O . HIS D 1 89 ? 36.325 -52.903 46.512 1.00 54.29 841 HIS D O 1
ATOM 4836 N N . LEU D 1 90 ? 34.521 -51.569 46.194 1.00 50.41 842 LEU D N 1
ATOM 4837 C CA . LEU D 1 90 ? 34.993 -50.409 46.971 1.00 54.18 842 LEU D CA 1
ATOM 4838 C C . LEU D 1 90 ? 34.005 -50.342 48.106 1.00 42.48 842 LEU D C 1
ATOM 4839 O O . LEU D 1 90 ? 32.804 -50.298 47.854 1.00 53.41 842 LEU D O 1
ATOM 4844 N N . HIS D 1 91 ? 34.485 -50.450 49.338 1.00 51.64 843 HIS D N 1
ATOM 4845 C CA . HIS D 1 91 ? 33.646 -50.231 50.523 1.00 51.54 843 HIS D CA 1
ATOM 4846 C C . HIS D 1 91 ? 34.142 -48.935 51.183 1.00 53.16 843 HIS D C 1
ATOM 4847 O O . HIS D 1 91 ? 35.292 -48.867 51.543 1.00 55.39 843 HIS D O 1
ATOM 4854 N N . VAL D 1 92 ? 33.275 -47.915 51.274 1.00 54.01 844 VAL D N 1
ATOM 4855 C CA . VAL D 1 92 ? 33.547 -46.686 52.010 1.00 54.80 844 VAL D CA 1
ATOM 4856 C C . VAL D 1 92 ? 32.617 -46.643 53.240 1.00 59.43 844 VAL D C 1
ATOM 4857 O O . VAL D 1 92 ? 31.413 -46.401 53.081 1.00 61.29 844 VAL D O 1
ATOM 4861 N N . PRO D 1 93 ? 33.179 -46.797 54.456 1.00 58.29 845 PRO D N 1
ATOM 4862 C CA . PRO D 1 93 ? 32.420 -46.900 55.695 1.00 58.60 845 PRO D CA 1
ATOM 4863 C C . PRO D 1 93 ? 31.594 -45.658 55.948 1.00 57.47 845 PRO D C 1
ATOM 4864 O O . PRO D 1 93 ? 32.123 -44.558 55.787 1.00 46.40 845 PRO D O 1
ATOM 4868 N N . GLU D 1 94 ? 30.325 -45.824 56.338 1.00 58.45 846 GLU D N 1
ATOM 4869 C CA . GLU D 1 94 ? 29.480 -44.669 56.671 1.00 64.59 846 GLU D CA 1
ATOM 4870 C C . GLU D 1 94 ? 30.126 -43.866 57.773 1.00 62.61 846 GLU D C 1
ATOM 4871 O O . GLU D 1 94 ? 30.998 -44.349 58.500 1.00 65.47 846 GLU D O 1
ATOM 4877 N N . GLY D 1 95 ? 29.700 -42.624 57.874 1.00 61.92 847 GLY D N 1
ATOM 4878 C CA . GLY D 1 95 ? 30.125 -41.794 58.944 1.00 55.91 847 GLY D CA 1
ATOM 4879 C C . GLY D 1 95 ? 30.285 -40.380 58.471 1.00 57.95 847 GLY D C 1
ATOM 4880 O O . GLY D 1 95 ? 30.015 -39.444 59.240 1.00 53.10 847 GLY D O 1
ATOM 4881 N N . ALA D 1 96 ? 30.735 -40.181 57.229 1.00 49.17 848 ALA D N 1
ATOM 4882 C CA . ALA D 1 96 ? 30.971 -38.793 56.810 1.00 48.37 848 ALA D CA 1
ATOM 4883 C C . ALA D 1 96 ? 29.563 -38.180 56.589 1.00 45.43 848 ALA D C 1
ATOM 4884 O O . ALA D 1 96 ? 28.664 -38.890 56.180 1.00 44.32 848 ALA D O 1
ATOM 4886 N N . THR D 1 97 ? 29.386 -36.879 56.751 1.00 52.54 849 THR D N 1
ATOM 4887 C CA . THR D 1 97 ? 28.094 -36.262 56.423 1.00 49.92 849 THR D CA 1
ATOM 4888 C C . THR D 1 97 ? 27.795 -36.380 54.915 1.00 56.32 849 THR D C 1
ATOM 4889 O O . THR D 1 97 ? 28.666 -36.731 54.124 1.00 51.38 849 THR D O 1
ATOM 4893 N N . PRO D 1 98 ? 26.548 -36.087 54.495 1.00 60.49 850 PRO D N 1
ATOM 4894 C CA . PRO D 1 98 ? 26.359 -35.953 53.032 1.00 59.31 850 PRO D CA 1
ATOM 4895 C C . PRO D 1 98 ? 27.398 -35.047 52.423 1.00 53.04 850 PRO D C 1
ATOM 4896 O O . PRO D 1 98 ? 28.145 -35.467 51.562 1.00 60.43 850 PRO D O 1
ATOM 4900 N N . LYS D 1 99 ? 27.442 -33.797 52.862 1.00 51.54 851 LYS D N 1
ATOM 4901 C CA . LYS D 1 99 ? 28.354 -32.824 52.275 1.00 49.51 851 LYS D CA 1
ATOM 4902 C C . LYS D 1 99 ? 29.883 -33.162 52.332 1.00 47.94 851 LYS D C 1
ATOM 4903 O O . LYS D 1 99 ? 30.632 -32.760 51.419 1.00 43.05 851 LYS D O 1
ATOM 4909 N N . ASP D 1 100 ? 30.337 -33.859 53.379 1.00 48.86 852 ASP D N 1
ATOM 4910 C CA . ASP D 1 100 ? 31.816 -34.199 53.554 1.00 44.13 852 ASP D CA 1
ATOM 4911 C C . ASP D 1 100 ? 32.261 -35.266 52.604 1.00 44.49 852 ASP D C 1
ATOM 4912 O O . ASP D 1 100 ? 33.402 -35.271 52.141 1.00 52.38 852 ASP D O 1
ATOM 4917 N N . GLY D 1 101 ? 31.370 -36.203 52.259 1.00 52.30 853 GLY D N 1
ATOM 4918 C CA . GLY D 1 101 ? 31.843 -37.489 51.778 1.00 43.44 853 GLY D CA 1
ATOM 4919 C C . GLY D 1 101 ? 32.697 -37.531 50.515 1.00 51.06 853 GLY D C 1
ATOM 4920 O O . GLY D 1 101 ? 33.526 -38.471 50.370 1.00 47.51 853 GLY D O 1
ATOM 4921 N N . PRO D 1 102 ? 32.524 -36.547 49.592 1.00 47.00 854 PRO D N 1
ATOM 4922 C CA . PRO D 1 102 ? 33.421 -36.414 48.412 1.00 43.37 854 PRO D CA 1
ATOM 4923 C C . PRO D 1 102 ? 34.875 -36.073 48.765 1.00 42.97 854 PRO D C 1
ATOM 4924 O O . PRO D 1 102 ? 35.804 -36.367 47.988 1.00 44.08 854 PRO D O 1
ATOM 4928 N N . SER D 1 103 ? 35.067 -35.551 49.960 1.00 44.94 855 SER D N 1
ATOM 4929 C CA . SER D 1 103 ? 36.424 -35.425 50.572 1.00 42.06 855 SER D CA 1
ATOM 4930 C C . SER D 1 103 ? 37.170 -36.794 50.684 1.00 39.28 855 SER D C 1
ATOM 4931 O O . SER D 1 103 ? 38.372 -36.813 50.867 1.00 46.04 855 SER D O 1
ATOM 4934 N N . ALA D 1 104 ? 36.441 -37.911 50.541 1.00 40.14 856 ALA D N 1
ATOM 4935 C CA . ALA D 1 104 ? 37.062 -39.228 50.414 1.00 37.77 856 ALA D CA 1
ATOM 4936 C C . ALA D 1 104 ? 37.725 -39.583 49.044 1.00 39.91 856 ALA D C 1
ATOM 4937 O O . ALA D 1 104 ? 38.446 -40.624 48.908 1.00 36.22 856 ALA D O 1
ATOM 4939 N N . GLY D 1 105 ? 37.521 -38.739 48.030 1.00 34.83 857 GLY D N 1
ATOM 4940 C CA . GLY D 1 105 ? 37.976 -39.040 46.646 1.00 32.18 857 GLY D CA 1
ATOM 4941 C C . GLY D 1 105 ? 39.415 -39.564 46.536 1.00 35.23 857 GLY D C 1
ATOM 4942 O O . GLY D 1 105 ? 39.701 -40.584 45.882 1.00 41.73 857 GLY D O 1
ATOM 4943 N N . CYS D 1 106 ? 40.293 -38.874 47.230 1.00 37.08 858 CYS D N 1
ATOM 4944 C CA . CYS D 1 106 ? 41.712 -39.064 47.066 1.00 40.40 858 CYS D CA 1
ATOM 4945 C C . CYS D 1 106 ? 42.150 -40.378 47.803 1.00 39.00 858 CYS D C 1
ATOM 4946 O O . CYS D 1 106 ? 43.123 -41.019 47.437 1.00 39.17 858 CYS D O 1
ATOM 4949 N N . THR D 1 107 ? 41.409 -40.717 48.860 1.00 40.31 859 THR D N 1
ATOM 4950 C CA . THR D 1 107 ? 41.559 -41.925 49.595 1.00 42.87 859 THR D CA 1
ATOM 4951 C C . THR D 1 107 ? 41.112 -43.096 48.757 1.00 47.98 859 THR D C 1
ATOM 4952 O O . THR D 1 107 ? 41.733 -44.166 48.843 1.00 38.09 859 THR D O 1
ATOM 4956 N N . ILE D 1 108 ? 40.070 -42.906 47.940 1.00 41.02 860 ILE D N 1
ATOM 4957 C CA . ILE D 1 108 ? 39.632 -43.910 47.025 1.00 40.34 860 ILE D CA 1
ATOM 4958 C C . ILE D 1 108 ? 40.671 -44.171 45.925 1.00 49.75 860 ILE D C 1
ATOM 4959 O O . ILE D 1 108 ? 41.013 -45.344 45.636 1.00 44.23 860 ILE D O 1
ATOM 4964 N N . VAL D 1 109 ? 41.181 -43.097 45.336 1.00 44.43 861 VAL D N 1
ATOM 4965 C CA . VAL D 1 109 ? 42.218 -43.191 44.292 1.00 40.98 861 VAL D CA 1
ATOM 4966 C C . VAL D 1 109 ? 43.311 -44.097 44.859 1.00 43.10 861 VAL D C 1
ATOM 4967 O O . VAL D 1 109 ? 43.776 -45.024 44.152 1.00 43.20 861 VAL D O 1
ATOM 4971 N N . THR D 1 110 ? 43.566 -43.920 46.152 1.00 34.81 862 THR D N 1
ATOM 4972 C CA . THR D 1 110 ? 44.723 -44.522 46.785 1.00 46.03 862 THR D CA 1
ATOM 4973 C C . THR D 1 110 ? 44.385 -45.978 47.028 1.00 45.08 862 THR D C 1
ATOM 4974 O O . THR D 1 110 ? 45.099 -46.822 46.544 1.00 44.21 862 THR D O 1
ATOM 4978 N N . ALA D 1 111 ? 43.258 -46.262 47.695 1.00 44.13 863 ALA D N 1
ATOM 4979 C CA . ALA D 1 111 ? 42.769 -47.626 47.740 1.00 49.85 863 ALA D CA 1
ATOM 4980 C C . ALA D 1 111 ? 43.060 -48.298 46.409 1.00 47.07 863 ALA D C 1
ATOM 4981 O O . ALA D 1 111 ? 43.797 -49.261 46.357 1.00 50.21 863 ALA D O 1
ATOM 4983 N N . LEU D 1 112 ? 42.486 -47.772 45.339 1.00 47.69 864 LEU D N 1
ATOM 4984 C CA . LEU D 1 112 ? 42.469 -48.445 44.039 1.00 45.62 864 LEU D CA 1
ATOM 4985 C C . LEU D 1 112 ? 43.846 -48.634 43.557 1.00 40.37 864 LEU D C 1
ATOM 4986 O O . LEU D 1 112 ? 44.177 -49.736 43.112 1.00 37.11 864 LEU D O 1
ATOM 4991 N N . LEU D 1 113 ? 44.695 -47.593 43.690 1.00 40.76 865 LEU D N 1
ATOM 4992 C CA . LEU D 1 113 ? 46.021 -47.751 43.125 1.00 39.33 865 LEU D CA 1
ATOM 4993 C C . LEU D 1 113 ? 46.808 -48.823 43.910 1.00 38.96 865 LEU D C 1
ATOM 4994 O O . LEU D 1 113 ? 47.546 -49.630 43.306 1.00 49.12 865 LEU D O 1
ATOM 4999 N N . SER D 1 114 ? 46.617 -48.853 45.229 1.00 44.50 866 SER D N 1
ATOM 5000 C CA . SER D 1 114 ? 47.322 -49.767 46.127 1.00 43.74 866 SER D CA 1
ATOM 5001 C C . SER D 1 114 ? 46.979 -51.193 45.698 1.00 43.94 866 SER D C 1
ATOM 5002 O O . SER D 1 114 ? 47.858 -51.941 45.354 1.00 45.23 866 SER D O 1
ATOM 5005 N N . LEU D 1 115 ? 45.684 -51.522 45.690 1.00 43.25 867 LEU D N 1
ATOM 5006 C CA . LEU D 1 115 ?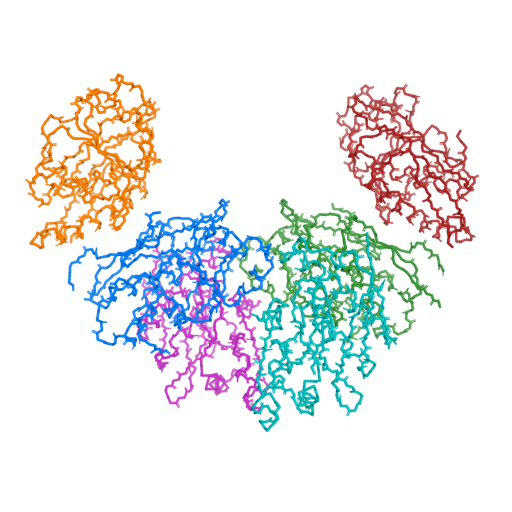 45.185 -52.822 45.268 1.00 40.10 867 LEU D CA 1
ATOM 5007 C C . LEU D 1 115 ? 45.753 -53.218 43.939 1.00 47.30 867 LEU D C 1
ATOM 5008 O O . LEU D 1 115 ? 46.289 -54.306 43.797 1.00 50.24 867 LEU D O 1
ATOM 5013 N N . ALA D 1 116 ? 45.658 -52.300 42.967 1.00 53.86 868 ALA D N 1
ATOM 5014 C CA . ALA D 1 116 ? 46.101 -52.509 41.572 1.00 48.73 868 ALA D CA 1
ATOM 5015 C C . ALA D 1 116 ? 47.539 -52.908 41.466 1.00 49.73 868 ALA D C 1
ATOM 5016 O O . ALA D 1 116 ? 47.881 -53.774 40.653 1.00 42.08 868 ALA D O 1
ATOM 5018 N N . MET D 1 117 ? 48.386 -52.159 42.204 1.00 55.03 869 MET D N 1
ATOM 5019 C CA . MET D 1 117 ? 49.828 -52.400 42.291 1.00 50.93 869 MET D CA 1
ATOM 5020 C C . MET D 1 117 ? 50.226 -53.577 43.277 1.00 54.57 869 MET D C 1
ATOM 5021 O O . MET D 1 117 ? 51.388 -53.991 43.288 1.00 61.32 869 MET D O 1
ATOM 5026 N N . GLY D 1 118 ? 49.279 -54.082 44.068 1.00 57.84 870 GLY D N 1
ATOM 5027 C CA . GLY D 1 118 ? 49.506 -55.157 45.070 1.00 58.42 870 GLY D CA 1
ATOM 5028 C C . GLY D 1 118 ? 50.369 -54.708 46.235 1.00 61.39 870 GLY D C 1
ATOM 5029 O O . GLY D 1 118 ? 51.205 -55.490 46.747 1.00 51.91 870 GLY D O 1
ATOM 5030 N N . ARG D 1 119 ? 50.155 -53.447 46.645 1.00 54.29 871 ARG D N 1
ATOM 5031 C CA . ARG D 1 119 ? 51.152 -52.731 47.416 1.00 56.18 871 ARG D CA 1
ATOM 5032 C C . ARG D 1 119 ? 50.515 -51.832 48.447 1.00 51.36 871 ARG D C 1
ATOM 5033 O O . ARG D 1 119 ? 49.769 -50.918 48.096 1.00 62.24 871 ARG D O 1
ATOM 5041 N N . PRO D 1 120 ? 50.780 -52.099 49.724 1.00 44.94 872 PRO D N 1
ATOM 5042 C CA . PRO D 1 120 ? 50.267 -51.293 50.787 1.00 39.64 872 PRO D CA 1
ATOM 5043 C C . PRO D 1 120 ? 50.808 -49.894 50.820 1.00 43.72 872 PRO D C 1
ATOM 5044 O O . PRO D 1 120 ? 51.929 -49.610 50.352 1.00 46.23 872 PRO D O 1
ATOM 5048 N N . VAL D 1 121 ? 49.970 -49.013 51.371 1.00 46.88 873 VAL D N 1
ATOM 5049 C CA . VAL D 1 121 ? 50.405 -47.633 51.638 1.00 47.85 873 VAL D CA 1
ATOM 5050 C C . VAL D 1 121 ? 51.258 -47.599 52.832 1.00 51.55 873 VAL D C 1
ATOM 5051 O O . VAL D 1 121 ? 51.022 -48.283 53.800 1.00 56.16 873 VAL D O 1
ATOM 5055 N N . ARG D 1 122 ? 52.207 -46.706 52.814 1.00 52.88 874 ARG D N 1
ATOM 5056 C CA . ARG D 1 122 ? 52.936 -46.416 54.020 1.00 45.58 874 ARG D CA 1
ATOM 5057 C C . ARG D 1 122 ? 52.111 -46.306 55.292 1.00 52.25 874 ARG D C 1
ATOM 5058 O O . ARG D 1 122 ? 50.957 -45.770 55.291 1.00 46.56 874 ARG D O 1
ATOM 5066 N N . GLN D 1 123 ? 52.659 -46.907 56.378 1.00 45.09 875 GLN D N 1
ATOM 5067 C CA . GLN D 1 123 ? 52.086 -46.775 57.718 1.00 47.80 875 GLN D CA 1
ATOM 5068 C C . GLN D 1 123 ? 52.009 -45.311 58.118 1.00 44.81 875 GLN D C 1
ATOM 5069 O O . GLN D 1 123 ? 52.785 -44.470 57.613 1.00 54.22 875 GLN D O 1
ATOM 5075 N N . ASN D 1 124 ? 51.093 -45.054 59.043 1.00 46.86 876 ASN D N 1
ATOM 5076 C CA . ASN D 1 124 ? 50.993 -43.821 59.761 1.00 56.19 876 ASN D CA 1
ATOM 5077 C C . ASN D 1 124 ? 50.775 -42.722 58.744 1.00 57.96 876 ASN D C 1
ATOM 5078 O O . ASN D 1 124 ? 51.662 -41.885 58.561 1.00 61.18 876 ASN D O 1
ATOM 5083 N N . LEU D 1 125 ? 49.653 -42.804 58.025 1.00 52.18 877 LEU D N 1
ATOM 5084 C CA . LEU D 1 125 ? 49.274 -41.780 57.083 1.00 46.81 877 LEU D CA 1
ATOM 5085 C C . LEU D 1 125 ? 47.794 -41.733 56.981 1.00 37.91 877 LEU D C 1
ATOM 5086 O O . LEU D 1 125 ? 47.189 -42.752 56.763 1.00 36.56 877 LEU D O 1
ATOM 5091 N N . ALA D 1 126 ? 47.233 -40.536 57.111 1.00 41.07 878 ALA D N 1
ATOM 5092 C CA . ALA D 1 126 ? 45.808 -40.285 56.895 1.00 39.40 878 ALA D CA 1
ATOM 5093 C C . ALA D 1 126 ? 45.577 -39.167 55.841 1.00 42.79 878 ALA D C 1
ATOM 5094 O O . ALA D 1 126 ? 46.455 -38.317 55.651 1.00 39.02 878 ALA D O 1
ATOM 5096 N N . MET D 1 127 ? 44.415 -39.153 55.175 1.00 40.52 879 MET D N 1
ATOM 5097 C CA . MET D 1 127 ? 44.139 -38.158 54.077 1.00 46.15 879 MET D CA 1
ATOM 5098 C C . MET D 1 127 ? 42.711 -37.778 53.897 1.00 50.16 879 MET D C 1
ATOM 5099 O O . MET D 1 127 ? 41.800 -38.589 54.155 1.00 49.11 879 MET D O 1
ATOM 5104 N N . THR D 1 128 ? 42.524 -36.519 53.472 1.00 46.65 880 THR D N 1
ATOM 5105 C CA . THR D 1 128 ? 41.205 -35.998 53.104 1.00 43.57 880 THR D CA 1
ATOM 5106 C C . THR D 1 128 ? 41.348 -35.069 51.936 1.00 47.18 880 THR D C 1
ATOM 5107 O O . THR D 1 128 ? 42.239 -34.207 51.885 1.00 46.73 880 THR D O 1
ATOM 5111 N N . GLY D 1 129 ? 40.495 -35.262 50.958 1.00 43.93 881 GLY D N 1
ATOM 5112 C CA . GLY D 1 129 ? 40.649 -34.462 49.776 1.00 47.25 881 GLY D CA 1
ATOM 5113 C C . GLY D 1 129 ? 39.725 -34.833 48.665 1.00 44.02 881 GLY D C 1
ATOM 5114 O O . GLY D 1 129 ? 39.643 -35.998 48.223 1.00 43.90 881 GLY D O 1
ATOM 5115 N N . GLU D 1 130 ? 39.088 -33.795 48.145 1.00 46.41 882 GLU D N 1
ATOM 5116 C CA . GLU D 1 130 ? 38.290 -33.929 46.926 1.00 45.56 882 GLU D CA 1
ATOM 5117 C C . GLU D 1 130 ? 39.182 -34.019 45.706 1.00 35.53 882 GLU D C 1
ATOM 5118 O O . GLU D 1 130 ? 40.101 -33.195 45.505 1.00 39.36 882 GLU D O 1
ATOM 5124 N N . VAL D 1 131 ? 38.951 -35.013 44.862 1.00 39.01 883 VAL D N 1
ATOM 5125 C CA . VAL D 1 131 ? 39.667 -35.124 43.617 1.00 33.63 883 VAL D CA 1
ATOM 5126 C C . VAL D 1 131 ? 38.839 -34.933 42.388 1.00 42.00 883 VAL D C 1
ATOM 5127 O O . VAL D 1 131 ? 37.825 -35.597 42.227 1.00 44.61 883 VAL D O 1
ATOM 5131 N N . SER D 1 132 ? 39.368 -34.076 41.489 1.00 42.14 884 SER D N 1
ATOM 5132 C CA . SER D 1 132 ? 38.863 -33.859 40.114 1.00 46.41 884 SER D CA 1
ATOM 5133 C C . SER D 1 132 ? 39.207 -35.041 39.245 1.00 49.15 884 SER D C 1
ATOM 5134 O O . SER D 1 132 ? 39.888 -36.007 39.690 1.00 45.88 884 SER D O 1
ATOM 5137 N N . LEU D 1 133 ? 38.630 -34.993 38.061 1.00 36.70 885 LEU D N 1
ATOM 5138 C CA . LEU D 1 133 ? 38.700 -36.023 37.035 1.00 43.67 885 LEU D CA 1
ATOM 5139 C C . LEU D 1 133 ? 40.089 -36.102 36.491 1.00 45.65 885 LEU D C 1
ATOM 5140 O O . LEU D 1 133 ? 40.577 -37.186 36.194 1.00 42.44 885 LEU D O 1
ATOM 5145 N N . THR D 1 134 ? 40.711 -34.946 36.372 1.00 41.70 886 THR D N 1
ATOM 5146 C CA . THR D 1 134 ? 42.122 -34.847 35.962 1.00 42.87 886 THR D CA 1
ATOM 5147 C C . THR D 1 134 ? 43.118 -34.809 37.102 1.00 42.81 886 THR D C 1
ATOM 5148 O O . THR D 1 134 ? 44.303 -34.479 36.898 1.00 43.72 886 THR D O 1
ATOM 5152 N N . GLY D 1 135 ? 42.659 -35.065 38.320 1.00 40.79 887 GLY D N 1
ATOM 5153 C CA . GLY D 1 135 ? 43.579 -35.294 39.432 1.00 47.58 887 GLY D CA 1
ATOM 5154 C C . GLY D 1 135 ? 43.878 -34.089 40.344 1.00 46.72 887 GLY D C 1
ATOM 5155 O O . GLY D 1 135 ? 44.705 -34.200 41.217 1.00 48.49 887 GLY D O 1
ATOM 5156 N N . LYS D 1 136 ? 43.202 -32.956 40.151 1.00 40.60 888 LYS D N 1
ATOM 5157 C CA . LYS D 1 136 ? 43.259 -31.854 41.092 1.00 47.74 888 LYS D CA 1
ATOM 5158 C C . LYS D 1 136 ? 42.569 -32.182 42.404 1.00 46.18 888 LYS D C 1
ATOM 5159 O O . LYS D 1 136 ? 41.514 -32.815 42.455 1.00 47.92 888 LYS D O 1
ATOM 5165 N N . ILE D 1 137 ? 43.154 -31.645 43.466 1.00 39.85 889 ILE D N 1
ATOM 5166 C CA . ILE D 1 137 ? 42.752 -31.823 44.748 1.00 40.73 889 ILE D CA 1
ATOM 5167 C C . ILE D 1 137 ? 42.080 -30.535 45.216 1.00 42.86 889 ILE D C 1
ATOM 5168 O O . ILE D 1 137 ? 42.670 -29.470 45.193 1.00 46.15 889 ILE D O 1
ATOM 5173 N N . LEU D 1 138 ? 40.824 -30.625 45.608 1.00 39.74 890 LEU D N 1
ATOM 5174 C CA . LEU D 1 138 ? 40.075 -29.384 45.987 1.00 42.76 890 LEU D CA 1
ATOM 5175 C C . LEU D 1 138 ? 39.778 -29.270 47.473 1.00 42.90 890 LEU D C 1
ATOM 5176 O O . LEU D 1 138 ? 39.603 -30.302 48.151 1.00 45.72 890 LEU D O 1
ATOM 5181 N N . PRO D 1 139 ? 39.611 -28.022 47.990 1.00 46.37 891 PRO D N 1
ATOM 5182 C CA . PRO D 1 139 ? 39.412 -27.816 49.420 1.00 46.59 891 PRO D CA 1
ATOM 5183 C C . PRO D 1 139 ? 38.195 -28.470 50.016 1.00 48.35 891 PRO D C 1
ATOM 5184 O O . PRO D 1 139 ? 37.230 -28.724 49.323 1.00 45.93 891 PRO D O 1
ATOM 5188 N N . VAL D 1 140 ? 38.248 -28.789 51.320 1.00 42.76 892 VAL D N 1
ATOM 5189 C CA . VAL D 1 140 ? 37.140 -29.488 51.965 1.00 48.67 892 VAL D CA 1
ATOM 5190 C C . VAL D 1 140 ? 36.815 -28.856 53.246 1.00 45.89 892 VAL D C 1
ATOM 5191 O O . VAL D 1 140 ? 37.577 -28.004 53.717 1.00 51.98 892 VAL D O 1
ATOM 5195 N N . GLY D 1 141 ? 35.712 -29.305 53.841 1.00 48.06 893 GLY D N 1
ATOM 5196 C CA . GLY D 1 141 ? 35.231 -28.832 55.122 1.00 44.23 893 GLY D CA 1
ATOM 5197 C C . GLY D 1 141 ? 35.747 -29.643 56.342 1.00 50.33 893 GLY D C 1
ATOM 5198 O O . GLY D 1 141 ? 36.359 -30.700 56.203 1.00 52.06 893 GLY D O 1
ATOM 5199 N N . GLY D 1 142 ? 35.501 -29.132 57.541 1.00 55.70 894 GLY D N 1
ATOM 5200 C CA . GLY D 1 142 ? 35.797 -29.849 58.777 1.00 58.02 894 GLY D CA 1
ATOM 5201 C C . GLY D 1 142 ? 37.237 -30.220 59.000 1.00 56.90 894 GLY D C 1
ATOM 5202 O O . GLY D 1 142 ? 37.568 -31.412 59.137 1.00 57.32 894 GLY D O 1
ATOM 5203 N N . ILE D 1 143 ? 38.094 -29.199 59.042 1.00 48.55 895 ILE D N 1
ATOM 5204 C CA . ILE D 1 143 ? 39.525 -29.423 59.060 1.00 47.56 895 ILE D CA 1
ATOM 5205 C C . ILE D 1 143 ? 39.949 -29.600 60.499 1.00 49.99 895 ILE D C 1
ATOM 5206 O O . ILE D 1 143 ? 40.881 -30.353 60.785 1.00 46.05 895 ILE D O 1
ATOM 5211 N N . LYS D 1 144 ? 39.249 -28.896 61.380 1.00 43.57 896 LYS D N 1
ATOM 5212 C CA . LYS D 1 144 ? 39.451 -28.927 62.794 1.00 50.05 896 LYS D CA 1
ATOM 5213 C C . LYS D 1 144 ? 39.074 -30.311 63.265 1.00 48.11 896 LYS D C 1
ATOM 5214 O O . LYS D 1 144 ? 39.876 -30.961 63.945 1.00 56.03 896 LYS D O 1
ATOM 5220 N N . GLU D 1 145 ? 37.931 -30.801 62.798 1.00 45.08 897 GLU D N 1
ATOM 5221 C CA . GLU D 1 145 ? 37.381 -32.123 63.195 1.00 41.91 897 GLU D CA 1
ATOM 5222 C C . GLU D 1 145 ? 38.340 -33.253 62.839 1.00 49.84 897 GLU D C 1
ATOM 5223 O O . GLU D 1 145 ? 38.611 -34.201 63.657 1.00 49.85 897 GLU D O 1
ATOM 5229 N N . LYS D 1 146 ? 38.920 -33.131 61.656 1.00 45.17 898 LYS D N 1
ATOM 5230 C CA . LYS D 1 146 ? 39.668 -34.197 61.091 1.00 44.67 898 LYS D CA 1
ATOM 5231 C C . LYS D 1 146 ? 41.065 -34.242 61.648 1.00 44.18 898 LYS D C 1
ATOM 5232 O O . LYS D 1 146 ? 41.665 -35.294 61.716 1.00 40.72 898 LYS D O 1
ATOM 5238 N N . THR D 1 147 ? 41.618 -33.077 61.943 1.00 46.53 899 THR D N 1
ATOM 5239 C CA . THR D 1 147 ? 42.928 -32.987 62.434 1.00 42.27 899 THR D CA 1
ATOM 5240 C C . THR D 1 147 ? 42.842 -33.568 63.843 1.00 49.97 899 THR D C 1
ATOM 5241 O O . THR D 1 147 ? 43.566 -34.499 64.155 1.00 44.61 899 THR D O 1
ATOM 5245 N N . ILE D 1 148 ? 41.864 -33.086 64.624 1.00 45.51 900 ILE D N 1
ATOM 5246 C CA . ILE D 1 148 ? 41.622 -33.506 65.999 1.00 43.70 900 ILE D CA 1
ATOM 5247 C C . ILE D 1 148 ? 41.467 -34.958 66.040 1.00 44.80 900 ILE D C 1
ATOM 5248 O O . ILE D 1 148 ? 42.002 -35.576 66.925 1.00 43.47 900 ILE D O 1
ATOM 5253 N N . ALA D 1 149 ? 40.863 -35.503 65.006 1.00 49.60 901 ALA D N 1
ATOM 5254 C CA . ALA D 1 149 ? 40.560 -36.908 64.942 1.00 39.66 901 ALA D CA 1
ATOM 5255 C C . ALA D 1 149 ? 41.831 -37.718 64.578 1.00 46.08 901 ALA D C 1
ATOM 5256 O O . ALA D 1 149 ? 42.109 -38.773 65.192 1.00 50.45 901 ALA D O 1
ATOM 5258 N N . ALA D 1 150 ? 42.641 -37.222 63.647 1.00 44.12 902 ALA D N 1
ATOM 5259 C CA . ALA D 1 150 ? 43.882 -37.899 63.388 1.00 45.12 902 ALA D CA 1
ATOM 5260 C C . ALA D 1 150 ? 44.776 -37.873 64.641 1.00 47.98 902 ALA D C 1
ATOM 5261 O O . ALA D 1 150 ? 45.481 -38.827 64.935 1.00 45.82 902 ALA D O 1
ATOM 5263 N N . LYS D 1 151 ? 44.761 -36.758 65.339 1.00 45.85 903 LYS D N 1
ATOM 5264 C CA . LYS D 1 151 ? 45.603 -36.563 66.503 1.00 50.66 903 LYS D CA 1
ATOM 5265 C C . LYS D 1 151 ? 45.216 -37.474 67.707 1.00 58.57 903 LYS D C 1
ATOM 5266 O O . LYS D 1 151 ? 46.094 -37.995 68.374 1.00 59.27 903 LYS D O 1
ATOM 5272 N N . ARG D 1 152 ? 43.916 -37.658 67.966 1.00 59.25 904 ARG D N 1
ATOM 5273 C CA . ARG D 1 152 ? 43.422 -38.639 68.979 1.00 58.02 904 ARG D CA 1
ATOM 5274 C C . ARG D 1 152 ? 43.843 -40.088 68.692 1.00 59.15 904 ARG D C 1
ATOM 5275 O O . ARG D 1 152 ? 44.213 -40.793 69.639 1.00 60.91 904 ARG D O 1
ATOM 5283 N N . ALA D 1 153 ? 43.770 -40.509 67.423 1.00 52.77 905 ALA D N 1
ATOM 5284 C CA . ALA D 1 153 ? 44.099 -41.876 66.941 1.00 51.96 905 ALA D CA 1
ATOM 5285 C C . ALA D 1 153 ? 45.585 -42.216 66.831 1.00 56.06 905 ALA D C 1
ATOM 5286 O O . ALA D 1 153 ? 45.950 -43.373 66.572 1.00 51.07 905 ALA D O 1
ATOM 5288 N N . GLY D 1 154 ? 46.420 -41.191 66.850 1.00 55.69 906 GLY D N 1
ATOM 5289 C CA . GLY D 1 154 ? 47.848 -41.396 66.929 1.00 57.83 906 GLY D CA 1
ATOM 5290 C C . GLY D 1 154 ? 48.612 -40.999 65.703 1.00 60.58 906 GLY D C 1
ATOM 5291 O O . GLY D 1 154 ? 49.840 -41.117 65.667 1.00 55.16 906 GLY D O 1
ATOM 5292 N N . VAL D 1 155 ? 47.894 -40.508 64.702 1.00 61.43 907 VAL D N 1
ATOM 5293 C CA . VAL D 1 155 ? 48.471 -40.254 63.413 1.00 51.62 907 VAL D CA 1
ATOM 5294 C C . VAL D 1 155 ? 49.261 -38.967 63.454 1.00 50.09 907 VAL D C 1
ATOM 5295 O O . VAL D 1 155 ? 48.788 -37.956 63.928 1.00 54.66 907 VAL D O 1
ATOM 5299 N N . THR D 1 156 ? 50.496 -39.036 62.969 1.00 47.71 908 THR D N 1
ATOM 5300 C CA . THR D 1 156 ? 51.394 -37.917 62.962 1.00 52.03 908 THR D CA 1
ATOM 5301 C C . THR D 1 156 ? 51.684 -37.428 61.517 1.00 51.07 908 THR D C 1
ATOM 5302 O O . THR D 1 156 ? 52.347 -36.401 61.351 1.00 57.83 908 THR D O 1
ATOM 5306 N N . CYS D 1 157 ? 51.160 -38.155 60.524 1.00 54.17 909 CYS D N 1
ATOM 5307 C CA . CYS D 1 157 ? 51.204 -37.811 59.075 1.00 48.46 909 CYS D CA 1
ATOM 5308 C C . CYS D 1 157 ? 49.838 -37.634 58.403 1.00 43.67 909 CYS D C 1
ATOM 5309 O O . CYS D 1 157 ? 49.156 -38.619 58.040 1.00 43.03 909 CYS D O 1
ATOM 5312 N N . ILE D 1 158 ? 49.395 -36.376 58.286 1.00 42.90 910 ILE D N 1
ATOM 5313 C CA . ILE D 1 158 ? 48.170 -36.053 57.443 1.00 39.63 910 ILE D CA 1
ATOM 5314 C C . ILE D 1 158 ? 48.399 -35.473 56.033 1.00 43.15 910 ILE D C 1
ATOM 5315 O O . ILE D 1 158 ? 49.339 -34.681 55.789 1.00 40.73 910 ILE D O 1
ATOM 5320 N N . VAL D 1 159 ? 47.533 -35.859 55.082 1.00 41.16 911 VAL D N 1
ATOM 5321 C CA . VAL D 1 159 ? 47.499 -35.221 53.728 1.00 42.65 911 VAL D CA 1
ATOM 5322 C C . VAL D 1 159 ? 46.215 -34.400 53.612 1.00 42.63 911 VAL D C 1
ATOM 5323 O O . VAL D 1 159 ? 45.120 -34.955 53.836 1.00 49.64 911 VAL D O 1
ATOM 5327 N N . LEU D 1 160 ? 46.355 -33.087 53.378 1.00 46.71 912 LEU D N 1
ATOM 5328 C CA . LEU D 1 160 ? 45.259 -32.164 53.263 1.00 44.84 912 LEU D CA 1
ATOM 5329 C C . LEU D 1 160 ? 45.323 -31.333 51.937 1.00 46.22 912 LEU D C 1
ATOM 5330 O O . LEU D 1 160 ? 46.378 -31.085 51.405 1.00 46.05 912 LEU D O 1
ATOM 5335 N N . PRO D 1 161 ? 44.153 -30.864 51.425 1.00 47.40 913 PRO D N 1
ATOM 5336 C CA . PRO D 1 161 ? 44.080 -29.872 50.331 1.00 43.87 913 PRO D CA 1
ATOM 5337 C C . PRO D 1 161 ? 44.890 -28.614 50.571 1.00 36.22 913 PRO D C 1
ATOM 5338 O O . PRO D 1 161 ? 44.896 -28.094 51.682 1.00 46.81 913 PRO D O 1
ATOM 5342 N N . ALA D 1 162 ? 45.677 -28.260 49.576 1.00 43.28 914 ALA D N 1
ATOM 5343 C CA . ALA D 1 162 ? 46.443 -27.018 49.583 1.00 45.19 914 ALA D CA 1
ATOM 5344 C C . ALA D 1 162 ? 45.584 -25.796 49.986 1.00 42.23 914 ALA D C 1
ATOM 5345 O O . ALA D 1 162 ? 46.016 -24.944 50.730 1.00 50.75 914 ALA D O 1
ATOM 5347 N N . GLU D 1 163 ? 44.366 -25.709 49.514 1.00 51.29 915 GLU D N 1
ATOM 5348 C CA . GLU D 1 163 ? 43.450 -24.563 49.897 1.00 52.49 915 GLU D CA 1
ATOM 5349 C C . GLU D 1 163 ? 42.826 -24.559 51.358 1.00 54.74 915 GLU D C 1
ATOM 5350 O O . GLU D 1 163 ? 42.366 -23.485 51.947 1.00 44.51 915 GLU D O 1
ATOM 5356 N N . ASN D 1 164 ? 42.856 -25.752 51.993 1.00 53.73 916 ASN D N 1
ATOM 5357 C CA . ASN D 1 164 ? 42.688 -25.839 53.457 1.00 50.77 916 ASN D CA 1
ATOM 5358 C C . ASN D 1 164 ? 43.972 -25.550 54.265 1.00 50.53 916 ASN D C 1
ATOM 5359 O O . ASN D 1 164 ? 44.021 -25.824 55.447 1.00 46.78 916 ASN D O 1
ATOM 5364 N N . LYS D 1 165 ? 45.014 -25.025 53.632 1.00 42.14 917 LYS D N 1
ATOM 5365 C CA . LYS D 1 165 ? 46.209 -24.631 54.381 1.00 51.75 917 LYS D CA 1
ATOM 5366 C C . LYS D 1 165 ? 45.827 -23.670 55.488 1.00 51.92 917 LYS D C 1
ATOM 5367 O O . LYS D 1 165 ? 46.243 -23.833 56.658 1.00 51.72 917 LYS D O 1
ATOM 5373 N N . LYS D 1 166 ? 45.009 -22.689 55.116 1.00 54.36 918 LYS D N 1
ATOM 5374 C CA . LYS D 1 166 ? 44.609 -21.585 56.012 1.00 59.48 918 LYS D CA 1
ATOM 5375 C C . LYS D 1 166 ? 43.790 -22.091 57.185 1.00 54.96 918 LYS D C 1
ATOM 5376 O O . LYS D 1 166 ? 43.968 -21.625 58.311 1.00 65.48 918 LYS D O 1
ATOM 5382 N N . ASP D 1 167 ? 42.899 -23.047 56.924 1.00 52.12 919 ASP D N 1
ATOM 5383 C CA . ASP D 1 167 ? 42.060 -23.671 57.973 1.00 46.35 919 ASP D CA 1
ATOM 5384 C C . ASP D 1 167 ? 42.916 -24.422 59.019 1.00 44.33 919 ASP D C 1
ATOM 5385 O O . ASP D 1 167 ? 42.616 -24.435 60.235 1.00 48.82 919 ASP D O 1
ATOM 5390 N N . PHE D 1 168 ? 44.019 -24.995 58.572 1.00 49.37 920 PHE D N 1
ATOM 5391 C CA . PHE D 1 168 ? 44.883 -25.779 59.478 1.00 46.92 920 PHE D CA 1
ATOM 5392 C C . PHE D 1 168 ? 45.627 -24.924 60.505 1.00 47.50 920 PHE D C 1
ATOM 5393 O O . PHE D 1 168 ? 45.653 -25.264 61.656 1.00 56.91 920 PHE D O 1
ATOM 5401 N N . TYR D 1 169 ? 46.227 -23.827 60.062 1.00 57.08 921 TYR D N 1
ATOM 5402 C CA . TYR D 1 169 ? 46.970 -22.911 60.921 1.00 58.12 921 TYR D CA 1
ATOM 5403 C C . TYR D 1 169 ? 46.075 -21.967 61.745 1.00 57.00 921 TYR D C 1
ATOM 5404 O O . TYR D 1 169 ? 46.513 -21.372 62.732 1.00 61.68 921 TYR D O 1
ATOM 5413 N N . ASP D 1 170 ? 44.814 -21.868 61.389 1.00 55.79 922 ASP D N 1
ATOM 5414 C CA . ASP D 1 170 ? 43.851 -21.332 62.335 1.00 58.01 922 ASP D CA 1
ATOM 5415 C C . ASP D 1 170 ? 43.507 -22.241 63.547 1.00 54.36 922 ASP D C 1
ATOM 5416 O O . ASP D 1 170 ? 42.863 -21.795 64.468 1.00 55.35 922 ASP D O 1
ATOM 5421 N N . LEU D 1 171 ? 43.920 -23.506 63.564 1.00 57.90 923 LEU D N 1
ATOM 5422 C CA . LEU D 1 171 ? 43.640 -24.350 64.747 1.00 54.17 923 LEU D CA 1
ATOM 5423 C C . LEU D 1 171 ? 44.691 -24.051 65.795 1.00 55.29 923 LEU D C 1
ATOM 5424 O O . LEU D 1 171 ? 45.785 -23.572 65.454 1.00 51.17 923 LEU D O 1
ATOM 5429 N N . ALA D 1 172 ? 44.399 -24.367 67.047 1.00 59.39 924 ALA D N 1
ATOM 5430 C CA . ALA D 1 172 ? 45.250 -23.967 68.162 1.00 63.69 924 ALA D CA 1
ATOM 5431 C C . ALA D 1 172 ? 46.553 -24.736 68.200 1.00 61.83 924 ALA D C 1
ATOM 5432 O O . ALA D 1 172 ? 46.605 -25.919 67.841 1.00 66.59 924 ALA D O 1
ATOM 5434 N N . ALA D 1 173 ? 47.610 -24.057 68.623 1.00 55.82 925 ALA D N 1
ATOM 5435 C CA . ALA D 1 173 ? 48.925 -24.676 68.707 1.00 55.22 925 ALA D CA 1
ATOM 5436 C C . ALA D 1 173 ? 48.884 -26.059 69.361 1.00 47.89 925 ALA D C 1
ATOM 5437 O O . ALA D 1 173 ? 49.583 -26.996 68.915 1.00 51.95 925 ALA D O 1
ATOM 5439 N N . PHE D 1 174 ? 48.055 -26.227 70.392 1.00 50.82 926 PHE D N 1
ATOM 5440 C CA . PHE D 1 174 ? 47.955 -27.539 71.061 1.00 52.63 926 PHE D CA 1
ATOM 5441 C C . PHE D 1 174 ? 47.524 -28.656 70.149 1.00 48.55 926 PHE D C 1
ATOM 5442 O O . PHE D 1 174 ? 47.791 -29.828 70.424 1.00 51.09 926 PHE D O 1
ATOM 5450 N N . ILE D 1 175 ? 46.800 -28.327 69.075 1.00 51.08 927 ILE D N 1
ATOM 5451 C CA . ILE D 1 175 ? 46.345 -29.325 68.147 1.00 45.41 927 ILE D CA 1
ATOM 5452 C C . ILE D 1 175 ? 47.437 -29.608 67.097 1.00 49.36 927 ILE D C 1
ATOM 5453 O O . ILE D 1 175 ? 47.806 -30.777 66.843 1.00 49.39 927 ILE D O 1
ATOM 5458 N N . THR D 1 176 ? 48.060 -28.556 66.595 1.00 43.42 928 THR D N 1
ATOM 5459 C CA . THR D 1 176 ? 48.903 -28.623 65.414 1.00 52.37 928 THR D CA 1
ATOM 5460 C C . THR D 1 176 ? 50.382 -28.992 65.638 1.00 50.50 928 THR D C 1
ATOM 5461 O O . THR D 1 176 ? 50.966 -29.729 64.828 1.00 49.86 928 THR D O 1
ATOM 5465 N N . GLU D 1 177 ? 51.011 -28.487 66.696 1.00 57.48 929 GLU D N 1
ATOM 5466 C CA . GLU D 1 177 ? 52.427 -28.828 66.925 1.00 57.52 929 GLU D CA 1
ATOM 5467 C C . GLU D 1 177 ? 52.642 -30.328 67.014 1.00 52.43 929 GLU D C 1
ATOM 5468 O O . GLU D 1 177 ? 51.888 -31.056 67.643 1.00 47.83 929 GLU D O 1
ATOM 5474 N N . GLY D 1 178 ? 53.650 -30.795 66.298 1.00 53.48 930 GLY D N 1
ATOM 5475 C CA . GLY D 1 178 ? 54.005 -32.188 66.395 1.00 52.80 930 GLY D CA 1
ATOM 5476 C C . GLY D 1 178 ? 53.481 -32.970 65.227 1.00 49.63 930 GLY D C 1
ATOM 5477 O O . GLY D 1 178 ? 53.880 -34.094 65.067 1.00 48.11 930 GLY D O 1
ATOM 5478 N N . LEU D 1 179 ? 52.516 -32.400 64.491 1.00 49.64 931 LEU D N 1
ATOM 5479 C CA . LEU D 1 179 ? 51.925 -33.012 63.291 1.00 50.45 931 LEU D CA 1
ATOM 5480 C C . LEU D 1 179 ? 52.774 -32.714 62.064 1.00 47.42 931 LEU D C 1
ATOM 5481 O O . LEU D 1 179 ? 53.023 -31.539 61.773 1.00 45.39 931 LEU D O 1
ATOM 5486 N N . GLU D 1 180 ? 53.149 -33.772 61.330 1.00 47.55 932 GLU D N 1
ATOM 5487 C CA . GLU D 1 180 ? 53.664 -33.671 59.962 1.00 42.69 932 GLU D CA 1
ATOM 5488 C C . GLU D 1 180 ? 52.415 -33.699 59.042 1.00 50.26 932 GLU D C 1
ATOM 5489 O O . GLU D 1 180 ? 51.640 -34.691 59.016 1.00 45.75 932 GLU D O 1
ATOM 5495 N N . VAL D 1 181 ? 52.256 -32.599 58.313 1.00 44.43 933 VAL D N 1
ATOM 5496 C CA . VAL D 1 181 ? 51.098 -32.307 57.474 1.00 53.87 933 VAL D CA 1
ATOM 5497 C C . VAL D 1 181 ? 51.571 -32.004 56.056 1.00 53.44 933 VAL D C 1
ATOM 5498 O O . VAL D 1 181 ? 52.488 -31.245 55.845 1.00 57.62 933 VAL D O 1
ATOM 5502 N N . HIS D 1 182 ? 50.962 -32.642 55.078 1.00 48.64 934 HIS D N 1
ATOM 5503 C CA . HIS D 1 182 ? 51.328 -32.339 53.709 1.00 56.49 934 HIS D CA 1
ATOM 5504 C C . HIS D 1 182 ? 50.145 -31.668 53.019 1.00 58.50 934 HIS D C 1
ATOM 5505 O O . HIS D 1 182 ? 49.001 -32.157 53.136 1.00 59.11 934 HIS D O 1
ATOM 5512 N N . PHE D 1 183 ? 50.440 -30.595 52.276 1.00 58.85 935 PHE D N 1
ATOM 5513 C CA . PHE D 1 183 ? 49.416 -29.830 51.536 1.00 60.95 935 PHE D CA 1
ATOM 5514 C C . PHE D 1 183 ? 49.587 -29.988 50.024 1.00 57.45 935 PHE D C 1
ATOM 5515 O O . PHE D 1 183 ? 50.596 -29.570 49.503 1.00 55.61 935 PHE D O 1
ATOM 5523 N N . VAL D 1 184 ? 48.573 -30.588 49.367 1.00 50.48 936 VAL D N 1
ATOM 5524 C CA . VAL D 1 184 ? 48.663 -31.093 48.037 1.00 45.13 936 VAL D CA 1
ATOM 5525 C C . VAL D 1 184 ? 47.778 -30.318 47.091 1.00 42.15 936 VAL D C 1
ATOM 5526 O O . VAL D 1 184 ? 46.613 -30.006 47.376 1.00 48.49 936 VAL D O 1
ATOM 5530 N N . GLU D 1 185 ? 48.326 -30.010 45.940 1.00 50.43 937 GLU D N 1
ATOM 5531 C CA . GLU D 1 185 ? 47.568 -29.424 44.828 1.00 49.56 937 GLU D CA 1
ATOM 5532 C C . GLU D 1 185 ? 46.988 -30.507 43.918 1.00 51.21 937 GLU D C 1
ATOM 5533 O O . GLU D 1 185 ? 45.874 -30.345 43.389 1.00 50.82 937 GLU D O 1
ATOM 5539 N N . HIS D 1 186 ? 47.719 -31.613 43.752 1.00 48.05 938 HIS D N 1
ATOM 5540 C CA . HIS D 1 186 ? 47.403 -32.602 42.741 1.00 46.55 938 HIS D CA 1
ATOM 5541 C C . HIS D 1 186 ? 47.673 -34.013 43.276 1.00 45.17 938 HIS D C 1
ATOM 5542 O O . HIS D 1 186 ? 48.640 -34.276 44.005 1.00 46.14 938 HIS D O 1
ATOM 5549 N N . TYR D 1 187 ? 46.858 -34.952 42.840 1.00 45.56 939 TYR D N 1
ATOM 5550 C CA . TYR D 1 187 ? 46.984 -36.311 43.350 1.00 47.86 939 TYR D CA 1
ATOM 5551 C C . TYR D 1 187 ? 48.382 -36.943 43.123 1.00 51.68 939 TYR D C 1
ATOM 5552 O O . TYR D 1 187 ? 48.738 -37.937 43.824 1.00 43.01 939 TYR D O 1
ATOM 5561 N N . ARG D 1 188 ? 49.156 -36.391 42.163 1.00 51.92 940 ARG D N 1
ATOM 5562 C CA . ARG D 1 188 ? 50.530 -36.870 41.845 1.00 55.93 940 ARG D CA 1
ATOM 5563 C C . ARG D 1 188 ? 51.400 -36.809 43.097 1.00 58.74 940 ARG D C 1
ATOM 5564 O O . ARG D 1 188 ? 52.157 -37.750 43.373 1.00 52.24 940 ARG D O 1
ATOM 5572 N N . GLU D 1 189 ? 51.273 -35.697 43.835 1.00 60.27 941 GLU D N 1
ATOM 5573 C CA . GLU D 1 189 ? 51.948 -35.496 45.114 1.00 59.60 941 GLU D CA 1
ATOM 5574 C C . GLU D 1 189 ? 51.575 -36.535 46.183 1.00 56.27 941 GLU D C 1
ATOM 5575 O O . GLU D 1 189 ? 52.445 -37.072 46.853 1.00 54.30 941 GLU D O 1
ATOM 5581 N N . ILE D 1 190 ? 50.273 -36.801 46.315 1.00 54.64 942 ILE D N 1
ATOM 5582 C CA . ILE D 1 190 ? 49.744 -37.761 47.302 1.00 54.62 942 ILE D CA 1
ATOM 5583 C C . ILE D 1 190 ? 50.318 -39.111 47.006 1.00 52.73 942 ILE D C 1
ATOM 5584 O O . ILE D 1 190 ? 50.700 -39.844 47.918 1.00 51.29 942 ILE D O 1
ATOM 5589 N N . PHE D 1 191 ? 50.429 -39.416 45.718 1.00 43.20 943 PHE D N 1
ATOM 5590 C CA . PHE D 1 191 ? 50.935 -40.707 45.277 1.00 41.56 943 PHE D CA 1
ATOM 5591 C C . PHE D 1 191 ? 52.381 -40.928 45.814 1.00 46.41 943 PHE D C 1
ATOM 5592 O O . PHE D 1 191 ? 52.802 -42.064 46.095 1.00 43.01 943 PHE D O 1
ATOM 5600 N N . ASP D 1 192 ? 53.138 -39.828 45.884 1.00 48.29 944 ASP D N 1
ATOM 5601 C CA . ASP D 1 192 ? 54.561 -39.871 46.154 1.00 53.29 944 ASP D CA 1
ATOM 5602 C C . ASP D 1 192 ? 54.845 -40.071 47.640 1.00 57.16 944 ASP D C 1
ATOM 5603 O O . ASP D 1 192 ? 55.887 -40.657 48.018 1.00 63.45 944 ASP D O 1
ATOM 5608 N N . ILE D 1 193 ? 53.879 -39.651 48.455 1.00 46.61 945 ILE D N 1
ATOM 5609 C CA . ILE D 1 193 ? 53.958 -39.753 49.886 1.00 51.98 945 ILE D CA 1
ATOM 5610 C C . ILE D 1 193 ? 53.323 -41.093 50.289 1.00 46.99 945 ILE D C 1
ATOM 5611 O O . ILE D 1 193 ? 53.854 -41.820 51.117 1.00 52.17 945 ILE D O 1
ATOM 5616 N N . ALA D 1 194 ? 52.163 -41.385 49.738 1.00 47.03 946 ALA D N 1
ATOM 5617 C CA . ALA D 1 194 ? 51.523 -42.694 50.030 1.00 45.71 946 ALA D CA 1
ATOM 5618 C C . ALA D 1 194 ? 52.311 -43.943 49.644 1.00 50.44 946 ALA D C 1
ATOM 5619 O O . ALA D 1 194 ? 52.147 -44.988 50.301 1.00 43.63 946 ALA D O 1
ATOM 5621 N N . PHE D 1 195 ? 53.062 -43.872 48.529 1.00 50.37 947 PHE D N 1
ATOM 5622 C CA . PHE D 1 195 ? 53.896 -44.961 48.071 1.00 53.92 947 PHE D CA 1
ATOM 5623 C C . PHE D 1 195 ? 55.333 -44.459 47.773 1.00 58.83 947 PHE D C 1
ATOM 5624 O O . PHE D 1 195 ? 55.670 -44.183 46.626 1.00 63.08 947 PHE D O 1
ATOM 5632 N N . PRO D 1 196 ? 56.180 -44.348 48.798 1.00 56.80 948 PRO D N 1
ATOM 5633 C CA . PRO D 1 196 ? 57.557 -43.931 48.582 1.00 58.52 948 PRO D CA 1
ATOM 5634 C C . PRO D 1 196 ? 58.445 -45.111 48.196 1.00 52.99 948 PRO D C 1
ATOM 5635 O O . PRO D 1 196 ? 58.427 -45.488 47.039 1.00 62.58 948 PRO D O 1
ATOM 5639 N N . ASP E 1 6 ? 40.832 17.597 3.441 1.00 81.35 758 ASP E N 1
ATOM 5640 C CA . ASP E 1 6 ? 39.420 17.452 3.950 1.00 83.43 758 ASP E CA 1
ATOM 5641 C C . ASP E 1 6 ? 39.345 16.453 5.133 1.00 80.01 758 ASP E C 1
ATOM 5642 O O . ASP E 1 6 ? 38.552 15.503 5.132 1.00 73.89 758 ASP E O 1
ATOM 5647 N N . VAL E 1 7 ? 40.190 16.692 6.133 1.00 79.32 759 VAL E N 1
ATOM 5648 C CA . VAL E 1 7 ? 40.240 15.884 7.355 1.00 77.08 759 VAL E CA 1
ATOM 5649 C C . VAL E 1 7 ? 39.203 16.324 8.431 1.00 75.87 759 VAL E C 1
ATOM 5650 O O . VAL E 1 7 ? 39.271 17.435 8.954 1.00 68.98 759 VAL E O 1
ATOM 5654 N N . THR E 1 8 ? 38.279 15.423 8.788 1.00 73.42 760 THR E N 1
ATOM 5655 C CA . THR E 1 8 ? 37.299 15.696 9.854 1.00 70.52 760 THR E CA 1
ATOM 5656 C C . THR E 1 8 ? 37.974 16.085 11.213 1.00 70.67 760 THR E C 1
ATOM 5657 O O . THR E 1 8 ? 38.694 15.287 11.814 1.00 75.69 760 THR E O 1
ATOM 5661 N N . PRO E 1 9 ? 37.736 17.293 11.704 1.00 69.05 761 PRO E N 1
ATOM 5662 C CA . PRO E 1 9 ? 38.202 17.688 13.025 1.00 67.97 761 PRO E CA 1
ATOM 5663 C C . PRO E 1 9 ? 37.214 17.136 14.026 1.00 64.32 761 PRO E C 1
ATOM 5664 O O . PRO E 1 9 ? 36.120 16.831 13.650 1.00 68.84 761 PRO E O 1
ATOM 5668 N N . PRO E 1 10 ? 37.553 17.093 15.283 1.00 56.58 762 PRO E N 1
ATOM 5669 C CA . PRO E 1 10 ? 36.688 16.517 16.275 1.00 48.66 762 PRO E CA 1
ATOM 5670 C C . PRO E 1 10 ? 35.305 17.085 16.266 1.00 52.96 762 PRO E C 1
ATOM 5671 O O . PRO E 1 10 ? 35.136 18.257 16.179 1.00 39.65 762 PRO E O 1
ATOM 5675 N N . GLY E 1 11 ? 34.315 16.205 16.343 1.00 51.09 763 GLY E N 1
ATOM 5676 C CA . GLY E 1 11 ? 32.909 16.663 16.369 1.00 48.65 763 GLY E CA 1
ATOM 5677 C C . GLY E 1 11 ? 32.193 16.836 15.037 1.00 45.58 763 GLY E C 1
ATOM 5678 O O . GLY E 1 11 ? 31.070 17.386 15.006 1.00 46.36 763 GLY E O 1
ATOM 5679 N N . VAL E 1 12 ? 32.820 16.319 13.981 1.00 38.78 764 VAL E N 1
ATOM 5680 C CA . VAL E 1 12 ? 32.292 16.304 12.610 1.00 44.99 764 VAL E CA 1
ATOM 5681 C C . VAL E 1 12 ? 32.249 14.871 12.077 1.00 41.94 764 VAL E C 1
ATOM 5682 O O . VAL E 1 12 ? 33.238 14.170 11.979 1.00 45.02 764 VAL E O 1
ATOM 5686 N N . VAL E 1 13 ? 31.063 14.437 11.718 1.00 46.83 765 VAL E N 1
ATOM 5687 C CA . VAL E 1 13 ? 30.892 13.100 11.154 1.00 36.21 765 VAL E CA 1
ATOM 5688 C C . VAL E 1 13 ? 30.149 13.267 9.883 1.00 34.27 765 VAL E C 1
ATOM 5689 O O . VAL E 1 13 ? 29.179 14.090 9.780 1.00 35.94 765 VAL E O 1
ATOM 5693 N N . MET E 1 14 ? 30.522 12.453 8.908 1.00 34.77 766 MET E N 1
ATOM 5694 C CA . MET E 1 14 ? 29.782 12.420 7.660 1.00 37.46 766 MET E CA 1
ATOM 5695 C C . MET E 1 14 ? 28.560 11.440 7.786 1.00 41.01 766 MET E C 1
ATOM 5696 O O . MET E 1 14 ? 28.732 10.260 8.071 1.00 44.61 766 MET E O 1
ATOM 5701 N N . GLY E 1 15 ? 27.393 11.937 7.429 1.00 37.19 767 GLY E N 1
ATOM 5702 C CA . GLY E 1 15 ? 26.181 11.192 7.421 1.00 36.98 767 GLY E CA 1
ATOM 5703 C C . GLY E 1 15 ? 25.626 11.064 6.025 1.00 39.85 767 GLY E C 1
ATOM 5704 O O . GLY E 1 15 ? 25.759 11.946 5.159 1.00 46.73 767 GLY E O 1
ATOM 5705 N N . LEU E 1 16 ? 24.921 9.973 5.805 1.00 39.07 768 LEU E N 1
ATOM 5706 C CA . LEU E 1 16 ? 24.328 9.761 4.551 1.00 38.39 768 LEU E CA 1
ATOM 5707 C C . LEU E 1 16 ? 22.899 10.154 4.662 1.00 42.00 768 LEU E C 1
ATOM 5708 O O . LEU E 1 16 ? 22.194 9.802 5.650 1.00 43.58 768 LEU E O 1
ATOM 5713 N N . ALA E 1 17 ? 22.398 10.832 3.636 1.00 31.77 769 ALA E N 1
ATOM 5714 C CA . ALA E 1 17 ? 21.025 11.258 3.713 1.00 37.17 769 ALA E CA 1
ATOM 5715 C C . ALA E 1 17 ? 20.312 10.794 2.494 1.00 33.41 769 ALA E C 1
ATOM 5716 O O . ALA E 1 17 ? 20.873 10.816 1.429 1.00 45.46 769 ALA E O 1
ATOM 5718 N N . TRP E 1 18 ? 19.016 10.505 2.640 1.00 39.35 770 TRP E N 1
ATOM 5719 C CA . TRP E 1 18 ? 18.118 10.135 1.542 1.00 38.85 770 TRP E CA 1
ATOM 5720 C C . TRP E 1 18 ? 17.308 11.392 1.195 1.00 43.89 770 TRP E C 1
ATOM 5721 O O . TRP E 1 18 ? 16.657 11.910 2.035 1.00 37.96 770 TRP E O 1
ATOM 5732 N N . THR E 1 19 ? 17.482 11.968 0.021 1.00 47.41 771 THR E N 1
ATOM 5733 C CA . THR E 1 19 ? 16.860 13.284 -0.271 1.00 55.50 771 THR E CA 1
ATOM 5734 C C . THR E 1 19 ? 15.823 12.979 -1.344 1.00 56.00 771 THR E C 1
ATOM 5735 O O . THR E 1 19 ? 15.965 11.996 -2.027 1.00 64.62 771 THR E O 1
ATOM 5739 N N . ALA E 1 20 ? 14.777 13.788 -1.494 1.00 65.85 772 ALA E N 1
ATOM 5740 C CA . ALA E 1 20 ? 13.598 13.343 -2.307 1.00 66.79 772 ALA E CA 1
ATOM 5741 C C . ALA E 1 20 ? 13.933 13.056 -3.798 1.00 68.61 772 ALA E C 1
ATOM 5742 O O . ALA E 1 20 ? 13.218 12.266 -4.464 1.00 66.38 772 ALA E O 1
ATOM 5744 N N . MET E 1 21 ? 15.023 13.671 -4.285 1.00 66.59 773 MET E N 1
ATOM 5745 C CA . MET E 1 21 ? 15.539 13.473 -5.641 1.00 70.12 773 MET E CA 1
ATOM 5746 C C . MET E 1 21 ? 16.718 12.506 -5.738 1.00 70.16 773 MET E C 1
ATOM 5747 O O . MET E 1 21 ? 17.088 12.101 -6.835 1.00 70.49 773 MET E O 1
ATOM 5752 N N . GLY E 1 22 ? 17.330 12.167 -4.600 1.00 69.08 774 GLY E N 1
ATOM 5753 C CA . GLY E 1 22 ? 18.328 11.090 -4.545 1.00 63.33 774 GLY E CA 1
ATOM 5754 C C . GLY E 1 22 ? 18.959 10.862 -3.174 1.00 58.40 774 GLY E C 1
ATOM 5755 O O . GLY E 1 22 ? 18.265 10.719 -2.168 1.00 53.96 774 GLY E O 1
ATOM 5756 N N . GLY E 1 23 ? 20.287 10.813 -3.190 1.00 54.62 775 GLY E N 1
ATOM 5757 C CA . GLY E 1 23 ? 21.137 10.503 -2.077 1.00 53.04 775 GLY E CA 1
ATOM 5758 C C . GLY E 1 23 ? 22.098 11.661 -1.843 1.00 58.09 775 GLY E C 1
ATOM 5759 O O . GLY E 1 23 ? 22.601 12.279 -2.771 1.00 58.56 775 GLY E O 1
ATOM 5760 N N . SER E 1 24 ? 22.328 11.984 -0.587 1.00 51.23 776 SER E N 1
ATOM 5761 C CA . SER E 1 24 ? 23.311 13.004 -0.260 1.00 55.34 776 SER E CA 1
ATOM 5762 C C . SER E 1 24 ? 24.241 12.622 0.883 1.00 49.49 776 SER E C 1
ATOM 5763 O O . SER E 1 24 ? 23.871 11.808 1.784 1.00 47.47 776 SER E O 1
ATOM 5766 N N . THR E 1 25 ? 25.424 13.224 0.861 1.00 46.43 777 THR E N 1
ATOM 5767 C CA . THR E 1 25 ? 26.391 13.147 1.978 1.00 48.53 777 THR E CA 1
ATOM 5768 C C . THR E 1 25 ? 26.371 14.459 2.708 1.00 51.83 777 THR E C 1
ATOM 5769 O O . THR E 1 25 ? 26.451 15.505 2.055 1.00 58.07 777 THR E O 1
ATOM 5773 N N . LEU E 1 26 ? 26.215 14.420 4.044 1.00 55.86 778 LEU E N 1
ATOM 5774 C CA . LEU E 1 26 ? 26.084 15.639 4.841 1.00 57.12 778 LEU E CA 1
ATOM 5775 C C . LEU E 1 26 ? 26.898 15.565 6.119 1.00 59.19 778 LEU E C 1
ATOM 5776 O O . LEU E 1 26 ? 26.869 14.559 6.875 1.00 63.69 778 LEU E O 1
ATOM 5781 N N . PHE E 1 27 ? 27.689 16.607 6.336 1.00 57.78 779 PHE E N 1
ATOM 5782 C CA . PHE E 1 27 ? 28.531 16.690 7.494 1.00 56.41 779 PHE E CA 1
ATOM 5783 C C . PHE E 1 27 ? 27.677 17.140 8.703 1.00 54.68 779 PHE E C 1
ATOM 5784 O O . PHE E 1 27 ? 27.099 18.234 8.700 1.00 56.55 779 PHE E O 1
ATOM 5792 N N . VAL E 1 28 ? 27.530 16.249 9.694 1.00 50.87 780 VAL E N 1
ATOM 5793 C CA . VAL E 1 28 ? 26.947 16.618 10.968 1.00 45.72 780 VAL E CA 1
ATOM 5794 C C . VAL E 1 28 ? 28.002 17.283 11.765 1.00 43.70 780 VAL E C 1
ATOM 5795 O O . VAL E 1 28 ? 29.098 16.852 11.765 1.00 46.10 780 VAL E O 1
ATOM 5799 N N . GLU E 1 29 ? 27.647 18.338 12.499 1.00 52.81 781 GLU E N 1
ATOM 5800 C CA . GLU E 1 29 ? 28.651 19.194 13.176 1.00 54.92 781 GLU E CA 1
ATOM 5801 C C . GLU E 1 29 ? 28.310 19.605 14.601 1.00 51.73 781 GLU E C 1
ATOM 5802 O O . GLU E 1 29 ? 27.297 20.322 14.836 1.00 51.78 781 GLU E O 1
ATOM 5808 N N . THR E 1 30 ? 29.123 19.134 15.539 1.00 49.41 782 THR E N 1
ATOM 5809 C CA . THR E 1 30 ? 29.028 19.593 16.917 1.00 50.03 782 THR E CA 1
ATOM 5810 C C . THR E 1 30 ? 30.146 20.600 17.295 1.00 48.58 782 THR E C 1
ATOM 5811 O O . THR E 1 30 ? 31.306 20.371 17.020 1.00 47.51 782 THR E O 1
ATOM 5815 N N . SER E 1 31 ? 29.755 21.721 17.904 1.00 53.38 783 SER E N 1
ATOM 5816 C CA . SER E 1 31 ? 30.705 22.704 18.456 1.00 55.47 783 SER E CA 1
ATOM 5817 C C . SER E 1 31 ? 30.248 23.210 19.809 1.00 59.01 783 SER E C 1
ATOM 5818 O O . SER E 1 31 ? 29.059 23.180 20.124 1.00 60.91 783 SER E O 1
ATOM 5821 N N . LEU E 1 32 ? 31.221 23.579 20.642 1.00 62.36 784 LEU E N 1
ATOM 5822 C CA . LEU E 1 32 ? 30.979 24.468 21.761 1.00 67.35 784 LEU E CA 1
ATOM 5823 C C . LEU E 1 32 ? 30.283 25.746 21.256 1.00 67.99 784 LEU E C 1
ATOM 5824 O O . LEU E 1 32 ? 30.582 26.254 20.181 1.00 69.47 784 LEU E O 1
ATOM 5829 N N . ARG E 1 33 ? 29.356 26.259 22.037 1.00 67.46 785 ARG E N 1
ATOM 5830 C CA . ARG E 1 33 ? 28.711 27.497 21.695 1.00 74.45 785 ARG E CA 1
ATOM 5831 C C . ARG E 1 33 ? 28.872 28.544 22.814 1.00 76.14 785 ARG E C 1
ATOM 5832 O O . ARG E 1 33 ? 28.860 28.210 23.987 1.00 79.83 785 ARG E O 1
ATOM 5840 N N . ARG E 1 34 ? 29.086 29.800 22.423 1.00 79.03 786 ARG E N 1
ATOM 5841 C CA . ARG E 1 34 ? 29.101 30.963 23.339 1.00 79.47 786 ARG E CA 1
ATOM 5842 C C . ARG E 1 34 ? 30.116 30.840 24.480 1.00 80.14 786 ARG E C 1
ATOM 5843 O O . ARG E 1 34 ? 30.557 31.836 25.046 1.00 71.31 786 ARG E O 1
ATOM 5851 N N . ASP E 1 45 ? 24.873 21.769 34.512 1.00 62.57 797 ASP E N 1
ATOM 5852 C CA . ASP E 1 45 ? 23.844 21.500 33.526 1.00 68.47 797 ASP E CA 1
ATOM 5853 C C . ASP E 1 45 ? 24.165 22.076 32.160 1.00 70.73 797 ASP E C 1
ATOM 5854 O O . ASP E 1 45 ? 24.088 23.253 31.976 1.00 73.52 797 ASP E O 1
ATOM 5859 N N . GLY E 1 46 ? 24.490 21.260 31.178 1.00 66.93 798 GLY E N 1
ATOM 5860 C CA . GLY E 1 46 ? 24.770 21.779 29.858 1.00 61.69 798 GLY E CA 1
ATOM 5861 C C . GLY E 1 46 ? 23.501 21.995 29.099 1.00 59.49 798 GLY E C 1
ATOM 5862 O O . GLY E 1 46 ? 22.486 22.068 29.721 1.00 59.49 798 GLY E O 1
ATOM 5863 N N . SER E 1 47 ? 23.550 22.072 27.777 1.00 52.47 799 SER E N 1
ATOM 5864 C CA . SER E 1 47 ? 22.380 22.330 26.944 1.00 50.70 799 SER E CA 1
ATOM 5865 C C . SER E 1 47 ? 22.658 21.986 25.489 1.00 51.01 799 SER E C 1
ATOM 5866 O O . SER E 1 47 ? 23.799 22.068 25.034 1.00 59.22 799 SER E O 1
ATOM 5869 N N . LEU E 1 48 ? 21.685 21.663 24.689 1.00 42.03 800 LEU E N 1
ATOM 5870 C CA . LEU E 1 48 ? 22.015 21.431 23.312 1.00 53.87 800 LEU E CA 1
ATOM 5871 C C . LEU E 1 48 ? 21.134 22.217 22.428 1.00 53.51 800 LEU E C 1
ATOM 5872 O O . LEU E 1 48 ? 19.972 21.977 22.413 1.00 57.99 800 LEU E O 1
ATOM 5877 N N . GLU E 1 49 ? 21.655 23.155 21.673 1.00 55.68 801 GLU E N 1
ATOM 5878 C CA . GLU E 1 49 ? 20.773 23.796 20.676 1.00 57.16 801 GLU E CA 1
ATOM 5879 C C . GLU E 1 49 ? 21.086 23.226 19.270 1.00 54.42 801 GLU E C 1
ATOM 5880 O O . GLU E 1 49 ? 22.235 23.085 18.854 1.00 51.63 801 GLU E O 1
ATOM 5886 N N . VAL E 1 50 ? 20.030 22.911 18.549 1.00 53.48 802 VAL E N 1
ATOM 5887 C CA . VAL E 1 50 ? 20.135 22.262 17.268 1.00 52.00 802 VAL E CA 1
ATOM 5888 C C . VAL E 1 50 ? 19.731 23.243 16.207 1.00 56.49 802 VAL E C 1
ATOM 5889 O O . VAL E 1 50 ? 18.753 23.996 16.396 1.00 57.01 802 VAL E O 1
ATOM 5893 N N . THR E 1 51 ? 20.448 23.225 15.072 1.00 60.21 803 THR E N 1
ATOM 5894 C CA . THR E 1 51 ? 19.977 23.889 13.842 1.00 56.25 803 THR E CA 1
ATOM 5895 C C . THR E 1 51 ? 20.051 22.981 12.592 1.00 58.66 803 THR E C 1
ATOM 5896 O O . THR E 1 51 ? 20.667 21.894 12.590 1.00 53.86 803 THR E O 1
ATOM 5900 N N . GLY E 1 52 ? 19.514 23.475 11.493 1.00 65.21 804 GLY E N 1
ATOM 5901 C CA . GLY E 1 52 ? 19.452 22.695 10.284 1.00 67.98 804 GLY E CA 1
ATOM 5902 C C . GLY E 1 52 ? 18.095 22.099 10.219 1.00 73.74 804 GLY E C 1
ATOM 5903 O O . GLY E 1 52 ? 17.886 20.985 9.796 1.00 72.91 804 GLY E O 1
ATOM 5904 N N . GLN E 1 53 ? 17.136 22.957 10.555 1.00 82.46 805 GLN E N 1
ATOM 5905 C CA . GLN E 1 53 ? 15.818 22.640 11.080 1.00 83.70 805 GLN E CA 1
ATOM 5906 C C . GLN E 1 53 ? 14.938 21.681 10.293 1.00 83.93 805 GLN E C 1
ATOM 5907 O O . GLN E 1 53 ? 14.857 21.712 9.065 1.00 83.62 805 GLN E O 1
ATOM 5913 N N . LEU E 1 54 ? 14.290 20.819 11.071 1.00 79.09 806 LEU E N 1
ATOM 5914 C CA . LEU E 1 54 ? 13.475 19.747 10.604 1.00 76.84 806 LEU E CA 1
ATOM 5915 C C . LEU E 1 54 ? 12.345 19.579 11.551 1.00 69.72 806 LEU E C 1
ATOM 5916 O O . LEU E 1 54 ? 12.333 20.093 12.642 1.00 69.07 806 LEU E O 1
ATOM 5921 N N . GLY E 1 55 ? 11.385 18.845 11.089 1.00 62.68 807 GLY E N 1
ATOM 5922 C CA . GLY E 1 55 ? 10.153 18.596 11.832 1.00 59.77 807 GLY E CA 1
ATOM 5923 C C . GLY E 1 55 ? 10.357 17.989 13.200 1.00 50.40 807 GLY E C 1
ATOM 5924 O O . GLY E 1 55 ? 11.498 17.742 13.644 1.00 53.83 807 GLY E O 1
ATOM 5925 N N . GLU E 1 56 ? 9.251 17.744 13.885 1.00 52.60 808 GLU E N 1
ATOM 5926 C CA . GLU E 1 56 ? 9.316 17.262 15.276 1.00 53.41 808 GLU E CA 1
ATOM 5927 C C . GLU E 1 56 ? 10.141 15.956 15.408 1.00 57.20 808 GLU E C 1
ATOM 5928 O O . GLU E 1 56 ? 10.834 15.728 16.417 1.00 52.75 808 GLU E O 1
ATOM 5934 N N . VAL E 1 57 ? 10.064 15.122 14.377 1.00 55.11 809 VAL E N 1
ATOM 5935 C CA . VAL E 1 57 ? 10.710 13.817 14.399 1.00 57.35 809 VAL E CA 1
ATOM 5936 C C . VAL E 1 57 ? 12.227 13.877 14.321 1.00 54.12 809 VAL E C 1
ATOM 5937 O O . VAL E 1 57 ? 12.901 13.324 15.164 1.00 47.02 809 VAL E O 1
ATOM 5941 N N . MET E 1 58 ? 12.755 14.592 13.353 1.00 52.16 810 MET E N 1
ATOM 5942 C CA . MET E 1 58 ? 14.167 14.823 13.304 1.00 50.09 810 MET E CA 1
ATOM 5943 C C . MET E 1 58 ? 14.697 15.579 14.549 1.00 47.79 810 MET E C 1
ATOM 5944 O O . MET E 1 58 ? 15.802 15.314 14.987 1.00 41.84 810 MET E O 1
ATOM 5949 N N . LYS E 1 59 ? 13.915 16.502 15.108 1.00 42.15 811 LYS E N 1
ATOM 5950 C CA . LYS E 1 59 ? 14.240 17.100 16.364 1.00 50.78 811 LYS E CA 1
ATOM 5951 C C . LYS E 1 59 ? 14.368 16.105 17.551 1.00 45.18 811 LYS E C 1
ATOM 5952 O O . LYS E 1 59 ? 15.294 16.166 18.311 1.00 33.50 811 LYS E O 1
ATOM 5958 N N . GLU E 1 60 ? 13.359 15.281 17.773 1.00 37.25 812 GLU E N 1
ATOM 5959 C CA . GLU E 1 60 ? 13.444 14.224 18.782 1.00 44.44 812 GLU E CA 1
ATOM 5960 C C . GLU E 1 60 ? 14.570 13.257 18.535 1.00 40.46 812 GLU E C 1
ATOM 5961 O O . GLU E 1 60 ? 15.216 12.833 19.520 1.00 36.99 812 GLU E O 1
ATOM 5967 N N . SER E 1 61 ? 14.887 13.007 17.248 1.00 39.43 813 SER E N 1
ATOM 5968 C CA . SER E 1 61 ? 16.014 12.127 16.945 1.00 37.91 813 SER E CA 1
ATOM 5969 C C . SER E 1 61 ? 17.282 12.758 17.500 1.00 46.21 813 SER E C 1
ATOM 5970 O O . SER E 1 61 ? 18.113 12.095 18.075 1.00 37.61 813 SER E O 1
ATOM 5973 N N . ALA E 1 62 ? 17.419 14.082 17.317 1.00 46.24 814 ALA E N 1
ATOM 5974 C CA . ALA E 1 62 ? 18.492 14.801 17.939 1.00 42.38 814 ALA E CA 1
ATOM 5975 C C . ALA E 1 62 ? 18.525 14.637 19.482 1.00 44.17 814 ALA E C 1
ATOM 5976 O O . ALA E 1 62 ? 19.554 14.296 20.040 1.00 43.48 814 ALA E O 1
ATOM 5978 N N . ARG E 1 63 ? 17.424 14.952 20.164 1.00 38.82 815 ARG E N 1
ATOM 5979 C CA . ARG E 1 63 ? 17.260 14.740 21.579 1.00 35.30 815 ARG E CA 1
ATOM 5980 C C . ARG E 1 63 ? 17.604 13.287 22.001 1.00 36.50 815 ARG E C 1
ATOM 5981 O O . ARG E 1 63 ? 18.196 13.138 22.995 1.00 33.70 815 ARG E O 1
ATOM 5989 N N . ILE E 1 64 ? 17.234 12.282 21.210 1.00 36.02 816 ILE E N 1
ATOM 5990 C CA . ILE E 1 64 ? 17.488 10.931 21.563 1.00 40.55 816 ILE E CA 1
ATOM 5991 C C . ILE E 1 64 ? 18.969 10.714 21.556 1.00 34.70 816 ILE E C 1
ATOM 5992 O O . ILE E 1 64 ? 19.506 10.243 22.540 1.00 30.38 816 ILE E O 1
ATOM 5997 N N . ALA E 1 65 ? 19.631 11.250 20.528 1.00 36.12 817 ALA E N 1
ATOM 5998 C CA . ALA E 1 65 ? 21.036 11.095 20.465 1.00 34.40 817 ALA E CA 1
ATOM 5999 C C . ALA E 1 65 ? 21.870 11.763 21.520 1.00 39.75 817 ALA E C 1
ATOM 6000 O O . ALA E 1 65 ? 22.805 11.131 22.037 1.00 38.63 817 ALA E O 1
ATOM 6002 N N . TYR E 1 66 ? 21.563 13.032 21.849 1.00 37.16 818 TYR E N 1
ATOM 6003 C CA . TYR E 1 66 ? 22.073 13.702 22.968 1.00 40.07 818 TYR E CA 1
ATOM 6004 C C . TYR E 1 66 ? 21.876 13.039 24.360 1.00 38.69 818 TYR E C 1
ATOM 6005 O O . TYR E 1 66 ? 22.767 12.991 25.115 1.00 38.25 818 TYR E O 1
ATOM 6014 N N . THR E 1 67 ? 20.699 12.510 24.643 1.00 44.04 819 THR E N 1
ATOM 6015 C CA . THR E 1 67 ? 20.473 11.771 25.840 1.00 42.79 819 THR E CA 1
ATOM 6016 C C . THR E 1 67 ? 21.276 10.457 25.864 1.00 41.93 819 THR E C 1
ATOM 6017 O O . THR E 1 67 ? 21.879 10.108 26.860 1.00 34.31 819 THR E O 1
ATOM 6021 N N . PHE E 1 68 ? 21.347 9.786 24.741 1.00 35.13 820 PHE E N 1
ATOM 6022 C CA . PHE E 1 68 ? 22.050 8.435 24.750 1.00 38.28 820 PHE E CA 1
ATOM 6023 C C . PHE E 1 68 ? 23.551 8.656 24.816 1.00 35.32 820 PHE E C 1
ATOM 6024 O O . PHE E 1 68 ? 24.287 7.944 25.464 1.00 32.68 820 PHE E O 1
ATOM 6032 N N . ALA E 1 69 ? 24.003 9.717 24.223 1.00 36.01 821 ALA E N 1
ATOM 6033 C CA . ALA E 1 69 ? 25.465 9.999 24.248 1.00 34.59 821 ALA E CA 1
ATOM 6034 C C . ALA E 1 69 ? 26.000 10.485 25.575 1.00 39.02 821 ALA E C 1
ATOM 6035 O O . ALA E 1 69 ? 27.126 10.126 25.986 1.00 42.50 821 ALA E O 1
ATOM 6037 N N . ARG E 1 70 ? 25.174 11.184 26.341 1.00 34.41 822 ARG E N 1
ATOM 6038 C CA . ARG E 1 70 ? 25.520 11.474 27.696 1.00 38.80 822 ARG E CA 1
ATOM 6039 C C . ARG E 1 70 ? 25.511 10.182 28.567 1.00 32.68 822 ARG E C 1
ATOM 6040 O O . ARG E 1 70 ? 26.416 10.010 29.309 1.00 38.78 822 ARG E O 1
ATOM 6048 N N . ALA E 1 71 ? 24.512 9.285 28.429 1.00 37.64 823 ALA E N 1
ATOM 6049 C CA . ALA E 1 71 ? 24.503 8.047 29.174 1.00 36.09 823 ALA E CA 1
ATOM 6050 C C . ALA E 1 71 ? 25.704 7.169 28.845 1.00 37.25 823 ALA E C 1
ATOM 6051 O O . ALA E 1 71 ? 26.334 6.522 29.737 1.00 40.20 823 ALA E O 1
ATOM 6053 N N . PHE E 1 72 ? 25.938 7.064 27.559 1.00 38.62 824 PHE E N 1
ATOM 6054 C CA . PHE E 1 72 ? 26.988 6.213 26.992 1.00 30.56 824 PHE E CA 1
ATOM 6055 C C . PHE E 1 72 ? 28.388 6.733 27.415 1.00 39.82 824 PHE E C 1
ATOM 6056 O O . PHE E 1 72 ? 29.236 5.999 27.817 1.00 40.73 824 PHE E O 1
ATOM 6064 N N . LEU E 1 73 ? 28.597 8.029 27.390 1.00 41.44 825 LEU E N 1
ATOM 6065 C CA . LEU E 1 73 ? 29.844 8.561 27.884 1.00 44.97 825 LEU E CA 1
ATOM 6066 C C . LEU E 1 73 ? 30.009 8.413 29.417 1.00 40.52 825 LEU E C 1
ATOM 6067 O O . LEU E 1 73 ? 31.100 8.123 29.944 1.00 46.23 825 LEU E O 1
ATOM 6072 N N . MET E 1 74 ? 28.913 8.508 30.145 1.00 39.27 826 MET E N 1
ATOM 6073 C CA . MET E 1 74 ? 28.965 8.324 31.545 1.00 42.07 826 MET E CA 1
ATOM 6074 C C . MET E 1 74 ? 29.414 6.913 31.853 1.00 48.26 826 MET E C 1
ATOM 6075 O O . MET E 1 74 ? 30.239 6.682 32.762 1.00 44.45 826 MET E O 1
ATOM 6080 N N . GLN E 1 75 ? 28.873 5.987 31.082 1.00 46.24 827 GLN E N 1
ATOM 6081 C CA . GLN E 1 75 ? 29.167 4.585 31.230 1.00 47.37 827 GLN E CA 1
ATOM 6082 C C . GLN E 1 75 ? 30.562 4.173 30.884 1.00 51.17 827 GLN E C 1
ATOM 6083 O O . GLN E 1 75 ? 31.160 3.383 31.606 1.00 56.19 827 GLN E O 1
ATOM 6089 N N A HIS E 1 76 ? 31.099 4.694 29.790 0.50 50.47 828 HIS E N 1
ATOM 6090 N N B HIS E 1 76 ? 31.064 4.715 29.779 0.50 51.29 828 HIS E N 1
ATOM 6091 C CA A HIS E 1 76 ? 32.412 4.279 29.336 0.50 50.38 828 HIS E CA 1
ATOM 6092 C CA B HIS E 1 76 ? 32.354 4.361 29.215 0.50 51.55 828 HIS E CA 1
ATOM 6093 C C A HIS E 1 76 ? 33.514 5.212 29.793 0.50 51.18 828 HIS E C 1
ATOM 6094 C C B HIS E 1 76 ? 33.462 5.197 29.823 0.50 51.29 828 HIS E C 1
ATOM 6095 O O A HIS E 1 76 ? 34.650 4.779 29.918 0.50 53.10 828 HIS E O 1
ATOM 6096 O O B HIS E 1 76 ? 34.533 4.684 30.101 0.50 51.10 828 HIS E O 1
ATOM 6109 N N . ALA E 1 77 ? 33.201 6.479 30.028 1.00 52.53 829 ALA E N 1
ATOM 6110 C CA . ALA E 1 77 ? 34.202 7.404 30.606 1.00 51.77 829 ALA E CA 1
ATOM 6111 C C . ALA E 1 77 ? 33.631 8.159 31.788 1.00 51.42 829 ALA E C 1
ATOM 6112 O O . ALA E 1 77 ? 33.272 9.345 31.667 1.00 56.57 829 ALA E O 1
ATOM 6114 N N . PRO E 1 78 ? 33.541 7.490 32.949 1.00 49.98 830 PRO E N 1
ATOM 6115 C CA . PRO E 1 78 ? 33.104 8.096 34.180 1.00 53.34 830 PRO E CA 1
ATOM 6116 C C . PRO E 1 78 ? 33.617 9.488 34.465 1.00 54.28 830 PRO E C 1
ATOM 6117 O O . PRO E 1 78 ? 32.888 10.258 35.043 1.00 50.80 830 PRO E O 1
ATOM 6121 N N . ALA E 1 79 ? 34.852 9.815 34.051 1.00 60.92 831 ALA E N 1
ATOM 6122 C CA . ALA E 1 79 ? 35.503 11.007 34.535 1.00 59.70 831 ALA E CA 1
ATOM 6123 C C . ALA E 1 79 ? 35.191 12.203 33.723 1.00 58.73 831 ALA E C 1
ATOM 6124 O O . ALA E 1 79 ? 35.477 13.357 34.154 1.00 56.49 831 ALA E O 1
ATOM 6126 N N . ASN E 1 80 ? 34.689 11.967 32.521 1.00 58.65 832 ASN E N 1
ATOM 6127 C CA . ASN E 1 80 ? 34.568 13.046 31.581 1.00 52.20 832 ASN E CA 1
ATOM 6128 C C . ASN E 1 80 ? 33.188 13.646 31.651 1.00 51.77 832 ASN E C 1
ATOM 6129 O O . ASN E 1 80 ? 32.208 12.992 31.275 1.00 52.50 832 ASN E O 1
ATOM 6134 N N . ASP E 1 81 ? 33.102 14.919 32.027 1.00 48.19 833 ASP E N 1
ATOM 6135 C CA . ASP E 1 81 ? 31.802 15.548 32.285 1.00 48.49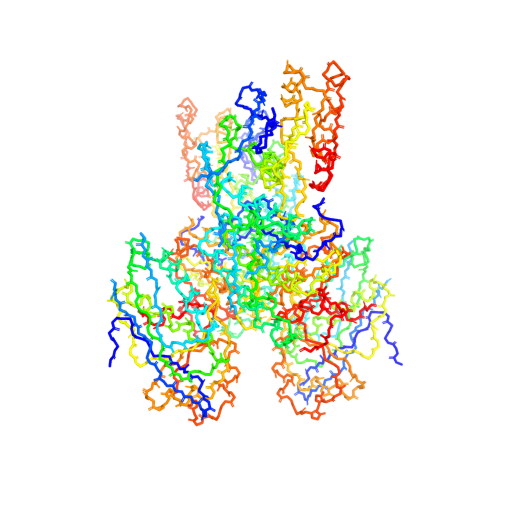 833 ASP E CA 1
ATOM 6136 C C . ASP E 1 81 ? 31.290 16.531 31.179 1.00 47.04 833 ASP E C 1
ATOM 6137 O O . ASP E 1 81 ? 30.242 17.221 31.334 1.00 48.84 833 ASP E O 1
ATOM 6142 N N . TYR E 1 82 ? 31.969 16.517 30.030 1.00 46.20 834 TYR E N 1
ATOM 6143 C CA . TYR E 1 82 ? 31.822 17.444 28.943 1.00 48.03 834 TYR E CA 1
ATOM 6144 C C . TYR E 1 82 ? 30.429 17.524 28.375 1.00 48.15 834 TYR E C 1
ATOM 6145 O O . TYR E 1 82 ? 29.859 18.622 28.099 1.00 47.16 834 TYR E O 1
ATOM 6154 N N . LEU E 1 83 ? 29.866 16.350 28.151 1.00 44.46 835 LEU E N 1
ATOM 6155 C CA . LEU E 1 83 ? 28.534 16.275 27.620 1.00 45.33 835 LEU E CA 1
ATOM 6156 C C . LEU E 1 83 ? 27.483 16.743 28.636 1.00 41.40 835 LEU E C 1
ATOM 6157 O O . LEU E 1 83 ? 26.387 17.181 28.281 1.00 42.53 835 LEU E O 1
ATOM 6162 N N . VAL E 1 84 ? 27.817 16.608 29.893 1.00 49.83 836 VAL E N 1
ATOM 6163 C CA . VAL E 1 84 ? 26.958 17.079 30.959 1.00 52.00 836 VAL E CA 1
ATOM 6164 C C . VAL E 1 84 ? 27.202 18.524 31.362 1.00 54.58 836 VAL E C 1
ATOM 6165 O O . VAL E 1 84 ? 26.334 19.135 31.951 1.00 54.74 836 VAL E O 1
ATOM 6169 N N . THR E 1 85 ? 28.350 19.074 31.003 1.00 57.14 837 THR E N 1
ATOM 6170 C CA . THR E 1 85 ? 28.640 20.492 31.332 1.00 63.02 837 THR E CA 1
ATOM 6171 C C . THR E 1 85 ? 28.499 21.499 30.188 1.00 63.98 837 THR E C 1
ATOM 6172 O O . THR E 1 85 ? 28.069 22.643 30.414 1.00 68.10 837 THR E O 1
ATOM 6176 N N . SER E 1 86 ? 28.844 21.109 28.958 1.00 59.68 838 SER E N 1
ATOM 6177 C CA . SER E 1 86 ? 28.996 22.107 27.896 1.00 50.67 838 SER E CA 1
ATOM 6178 C C . SER E 1 86 ? 27.686 22.506 27.261 1.00 51.97 838 SER E C 1
ATOM 6179 O O . SER E 1 86 ? 26.773 21.737 27.199 1.00 46.54 838 SER E O 1
ATOM 6182 N N . HIS E 1 87 ? 27.597 23.754 26.845 1.00 49.29 839 HIS E N 1
ATOM 6183 C CA . HIS E 1 87 ? 26.508 24.244 26.030 1.00 53.12 839 HIS E CA 1
ATOM 6184 C C . HIS E 1 87 ? 26.934 24.005 24.574 1.00 54.73 839 HIS E C 1
ATOM 6185 O O . HIS E 1 87 ? 27.993 24.499 24.111 1.00 56.36 839 HIS E O 1
ATOM 6192 N N . ILE E 1 88 ? 26.157 23.160 23.883 1.00 46.91 840 ILE E N 1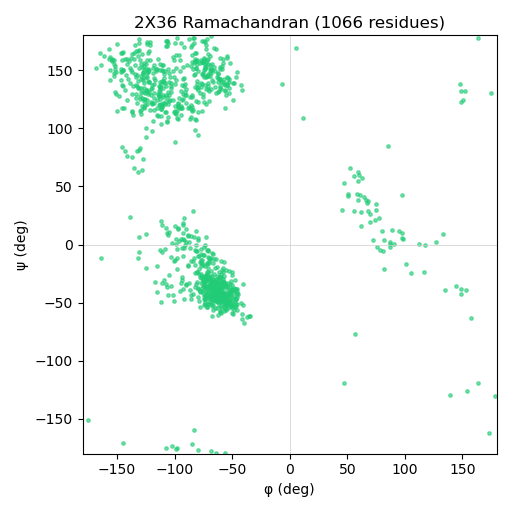
ATOM 6193 C CA . ILE E 1 88 ? 26.503 22.670 22.502 1.00 43.49 840 ILE E CA 1
ATOM 6194 C C . ILE E 1 88 ? 25.499 23.011 21.367 1.00 39.78 840 ILE E C 1
ATOM 6195 O O . ILE E 1 88 ? 24.311 22.897 21.524 1.00 48.39 840 ILE E O 1
ATOM 6200 N N . HIS E 1 89 ? 26.044 23.419 20.218 1.00 47.17 841 HIS E N 1
ATOM 6201 C CA . HIS E 1 89 ? 25.351 23.556 18.953 1.00 47.22 841 HIS E CA 1
ATOM 6202 C C . HIS E 1 89 ? 25.517 22.304 18.065 1.00 44.22 841 HIS E C 1
ATOM 6203 O O . HIS E 1 89 ? 26.594 21.984 17.653 1.00 39.42 841 HIS E O 1
ATOM 6210 N N . LEU E 1 90 ? 24.411 21.643 17.776 1.00 49.18 842 LEU E N 1
ATOM 6211 C CA . LEU E 1 90 ? 24.379 20.602 16.732 1.00 50.88 842 LEU E CA 1
ATOM 6212 C C . LEU E 1 90 ? 23.866 21.216 15.463 1.00 44.98 842 LEU E C 1
ATOM 6213 O O . LEU E 1 90 ? 22.770 21.769 15.434 1.00 52.39 842 LEU E O 1
ATOM 6218 N N . HIS E 1 91 ? 24.670 21.163 14.409 1.00 46.25 843 HIS E N 1
ATOM 6219 C CA . HIS E 1 91 ? 24.198 21.437 13.070 1.00 50.35 843 HIS E CA 1
ATOM 6220 C C . HIS E 1 91 ? 24.032 20.153 12.289 1.00 48.07 843 HIS E C 1
ATOM 6221 O O . HIS E 1 91 ? 25.003 19.399 12.168 1.00 48.33 843 HIS E O 1
ATOM 6228 N N . VAL E 1 92 ? 22.821 19.950 11.764 1.00 47.60 844 VAL E N 1
ATOM 6229 C CA . VAL E 1 92 ? 22.462 18.830 10.892 1.00 51.08 844 VAL E CA 1
ATOM 6230 C C . VAL E 1 92 ? 21.878 19.488 9.639 1.00 54.11 844 VAL E C 1
ATOM 6231 O O . VAL E 1 92 ? 20.687 19.917 9.653 1.00 53.26 844 VAL E O 1
ATOM 6235 N N . PRO E 1 93 ? 22.690 19.576 8.586 1.00 50.97 845 PRO E N 1
ATOM 6236 C CA . PRO E 1 93 ? 22.336 20.112 7.295 1.00 60.09 845 PRO E CA 1
ATOM 6237 C C . PRO E 1 93 ? 21.011 19.608 6.720 1.00 62.07 845 PRO E C 1
ATOM 6238 O O . PRO E 1 93 ? 20.641 18.438 6.892 1.00 63.10 845 PRO E O 1
ATOM 6242 N N . GLU E 1 94 ? 20.311 20.509 6.024 1.00 66.35 846 GLU E N 1
ATOM 6243 C CA . GLU E 1 94 ? 19.009 20.200 5.411 1.00 59.87 846 GLU E CA 1
ATOM 6244 C C . GLU E 1 94 ? 19.136 19.271 4.202 1.00 60.44 846 GLU E C 1
ATOM 6245 O O . GLU E 1 94 ? 20.242 19.089 3.628 1.00 45.25 846 GLU E O 1
ATOM 6251 N N . GLY E 1 95 ? 17.983 18.703 3.837 1.00 57.16 847 GLY E N 1
ATOM 6252 C CA . GLY E 1 95 ? 17.840 17.936 2.599 1.00 60.82 847 GLY E CA 1
ATOM 6253 C C . GLY E 1 95 ? 17.085 16.647 2.800 1.00 61.29 847 GLY E C 1
ATOM 6254 O O . GLY E 1 95 ? 16.296 16.255 1.962 1.00 61.34 847 GLY E O 1
ATOM 6255 N N . ALA E 1 96 ? 17.339 15.982 3.922 1.00 64.96 848 ALA E N 1
ATOM 6256 C CA . ALA E 1 96 ? 16.710 14.706 4.178 1.00 65.89 848 ALA E CA 1
ATOM 6257 C C . ALA E 1 96 ? 15.188 14.927 4.178 1.00 69.99 848 ALA E C 1
ATOM 6258 O O . ALA E 1 96 ? 14.691 15.961 4.648 1.00 73.67 848 ALA E O 1
ATOM 6260 N N . THR E 1 97 ? 14.468 13.976 3.597 1.00 67.05 849 THR E N 1
ATOM 6261 C CA . THR E 1 97 ? 13.023 13.968 3.597 1.00 63.66 849 THR E CA 1
ATOM 6262 C C . THR E 1 97 ? 12.519 13.786 5.019 1.00 63.95 849 THR E C 1
ATOM 6263 O O . THR E 1 97 ? 13.292 13.480 5.915 1.00 50.05 849 THR E O 1
ATOM 6267 N N . PRO E 1 98 ? 11.213 13.969 5.238 1.00 64.69 850 PRO E N 1
ATOM 6268 C CA . PRO E 1 98 ? 10.632 13.541 6.537 1.00 66.32 850 PRO E CA 1
ATOM 6269 C C . PRO E 1 98 ? 10.772 12.053 6.864 1.00 66.89 850 PRO E C 1
ATOM 6270 O O . PRO E 1 98 ? 11.146 11.710 7.991 1.00 72.95 850 PRO E O 1
ATOM 6274 N N . LYS E 1 99 ? 10.462 11.198 5.899 1.00 66.35 851 LYS E N 1
ATOM 6275 C CA . LYS E 1 99 ? 10.449 9.752 6.106 1.00 68.02 851 LYS E CA 1
ATOM 6276 C C . LYS E 1 99 ? 11.810 9.230 6.624 1.00 65.42 851 LYS E C 1
ATOM 6277 O O . LYS E 1 99 ? 11.869 8.406 7.557 1.00 69.38 851 LYS E O 1
ATOM 6283 N N . ASP E 1 100 ? 12.877 9.871 6.181 1.00 57.39 852 ASP E N 1
ATOM 6284 C CA . ASP E 1 100 ? 14.253 9.585 6.562 1.00 56.86 852 ASP E CA 1
ATOM 6285 C C . ASP E 1 100 ? 14.693 10.374 7.771 1.00 51.14 852 ASP E C 1
ATOM 6286 O O . ASP E 1 100 ? 15.841 10.450 8.050 1.00 41.93 852 ASP E O 1
ATOM 6291 N N . GLY E 1 101 ? 13.767 10.978 8.481 1.00 54.19 853 GLY E N 1
ATOM 6292 C CA . GLY E 1 101 ? 14.127 11.824 9.586 1.00 52.91 853 GLY E CA 1
ATOM 6293 C C . GLY E 1 101 ? 14.915 11.299 10.761 1.00 53.42 853 GLY E C 1
ATOM 6294 O O . GLY E 1 101 ? 15.794 11.968 11.198 1.00 59.00 853 GLY E O 1
ATOM 6295 N N . PRO E 1 102 ? 14.642 10.116 11.261 1.00 49.48 854 PRO E N 1
ATOM 6296 C CA . PRO E 1 102 ? 15.344 9.578 12.413 1.00 42.07 854 PRO E CA 1
ATOM 6297 C C . PRO E 1 102 ? 16.626 8.822 12.068 1.00 39.38 854 PRO E C 1
ATOM 6298 O O . PRO E 1 102 ? 17.317 8.397 12.951 1.00 41.75 854 PRO E O 1
ATOM 6302 N N . SER E 1 103 ? 16.966 8.792 10.788 1.00 36.05 855 SER E N 1
ATOM 6303 C CA . SER E 1 103 ? 18.126 8.055 10.244 1.00 38.82 855 SER E CA 1
ATOM 6304 C C . SER E 1 103 ? 19.543 8.647 10.584 1.00 42.17 855 SER E C 1
ATOM 6305 O O . SER E 1 103 ? 20.589 7.951 10.702 1.00 30.87 855 SER E O 1
ATOM 6308 N N . ALA E 1 104 ? 19.561 9.912 10.938 1.00 35.72 856 ALA E N 1
ATOM 6309 C CA . ALA E 1 104 ? 20.838 10.568 11.370 1.00 37.13 856 ALA E CA 1
ATOM 6310 C C . ALA E 1 104 ? 21.224 10.414 12.863 1.00 34.75 856 ALA E C 1
ATOM 6311 O O . ALA E 1 104 ? 22.197 10.940 13.385 1.00 41.59 856 ALA E O 1
ATOM 6313 N N . GLY E 1 105 ? 20.465 9.604 13.567 1.00 25.09 857 GLY E N 1
ATOM 6314 C CA . GLY E 1 105 ? 20.645 9.305 14.909 1.00 22.43 857 GLY E CA 1
ATOM 6315 C C . GLY E 1 105 ? 22.058 8.934 15.337 1.00 26.52 857 GLY E C 1
ATOM 6316 O O . GLY E 1 105 ? 22.641 9.602 16.224 1.00 32.25 857 GLY E O 1
ATOM 6317 N N . CYS E 1 106 ? 22.670 7.945 14.672 1.00 35.79 858 CYS E N 1
ATOM 6318 C CA . CYS E 1 106 ? 23.983 7.435 15.103 1.00 36.28 858 CYS E CA 1
ATOM 6319 C C . CYS E 1 106 ? 25.180 8.326 14.778 1.00 32.77 858 CYS E C 1
ATOM 6320 O O . CYS E 1 106 ? 26.213 8.371 15.569 1.00 29.84 858 CYS E O 1
ATOM 6323 N N . THR E 1 107 ? 24.993 9.026 13.696 1.00 41.31 859 THR E N 1
ATOM 6324 C CA . THR E 1 107 ? 25.841 10.112 13.191 1.00 44.01 859 THR E CA 1
ATOM 6325 C C . THR E 1 107 ? 25.906 11.272 14.223 1.00 42.91 859 THR E C 1
ATOM 6326 O O . THR E 1 107 ? 26.993 11.751 14.512 1.00 30.28 859 THR E O 1
ATOM 6330 N N . ILE E 1 108 ? 24.758 11.728 14.730 1.00 44.38 860 ILE E N 1
ATOM 6331 C CA . ILE E 1 108 ? 24.730 12.764 15.788 1.00 41.77 860 ILE E CA 1
ATOM 6332 C C . ILE E 1 108 ? 25.449 12.276 17.041 1.00 40.72 860 ILE E C 1
ATOM 6333 O O . ILE E 1 108 ? 26.209 12.980 17.648 1.00 31.66 860 ILE E O 1
ATOM 6338 N N . VAL E 1 109 ? 25.242 11.023 17.439 1.00 31.90 861 VAL E N 1
ATOM 6339 C CA . VAL E 1 109 ? 25.696 10.587 18.636 1.00 28.59 861 VAL E CA 1
ATOM 6340 C C . VAL E 1 109 ? 27.206 10.619 18.495 1.00 19.92 861 VAL E C 1
ATOM 6341 O O . VAL E 1 109 ? 27.898 10.807 19.514 1.00 27.37 861 VAL E O 1
ATOM 6345 N N . THR E 1 110 ? 27.605 10.287 17.283 1.00 25.14 862 THR E N 1
ATOM 6346 C CA . THR E 1 110 ? 29.038 9.980 17.060 1.00 38.43 862 THR E CA 1
ATOM 6347 C C . THR E 1 110 ? 29.778 11.365 17.093 1.00 40.77 862 THR E C 1
ATOM 6348 O O . THR E 1 110 ? 30.907 11.477 17.566 1.00 34.69 862 THR E O 1
ATOM 6352 N N . ALA E 1 111 ? 29.092 12.386 16.626 1.00 37.22 863 ALA E N 1
ATOM 6353 C CA . ALA E 1 111 ? 29.677 13.800 16.646 1.00 36.09 863 ALA E CA 1
ATOM 6354 C C . ALA E 1 111 ? 29.816 14.341 18.079 1.00 38.46 863 ALA E C 1
ATOM 6355 O O . ALA E 1 111 ? 30.910 14.842 18.435 1.00 39.95 863 ALA E O 1
ATOM 6357 N N . LEU E 1 112 ? 28.827 14.042 18.950 1.00 37.70 864 LEU E N 1
ATOM 6358 C CA . LEU E 1 112 ? 28.804 14.471 20.293 1.00 43.47 864 LEU E CA 1
ATOM 6359 C C . LEU E 1 112 ? 29.948 13.842 21.054 1.00 44.70 864 LEU E C 1
ATOM 6360 O O . LEU E 1 112 ? 30.544 14.479 21.880 1.00 48.97 864 LEU E O 1
ATOM 6365 N N . LEU E 1 113 ? 30.259 12.604 20.716 1.00 46.79 865 LEU E N 1
ATOM 6366 C CA . LEU E 1 113 ? 31.270 11.820 21.413 1.00 44.95 865 LEU E CA 1
ATOM 6367 C C . LEU E 1 113 ? 32.686 12.177 20.986 1.00 45.46 865 LEU E C 1
ATOM 6368 O O . LEU E 1 113 ? 33.545 12.380 21.879 1.00 48.83 865 LEU E O 1
ATOM 6373 N N . SER E 1 114 ? 32.870 12.304 19.661 1.00 47.31 866 SER E N 1
ATOM 6374 C CA . SER E 1 114 ? 34.042 12.895 19.002 1.00 48.41 866 SER E CA 1
ATOM 6375 C C . SER E 1 114 ? 34.465 14.141 19.768 1.00 50.24 866 SER E C 1
ATOM 6376 O O . SER E 1 114 ? 35.562 14.186 20.320 1.00 49.77 866 SER E O 1
ATOM 6379 N N . LEU E 1 115 ? 33.538 15.088 19.844 1.00 39.11 867 LEU E N 1
ATOM 6380 C CA . LEU E 1 115 ? 33.714 16.368 20.424 1.00 47.42 867 LEU E CA 1
ATOM 6381 C C . LEU E 1 115 ? 34.007 16.227 21.878 1.00 43.16 867 LEU E C 1
ATOM 6382 O O . LEU E 1 115 ? 34.855 16.958 22.361 1.00 58.18 867 LEU E O 1
ATOM 6387 N N . ALA E 1 116 ? 33.389 15.279 22.594 1.00 40.18 868 ALA E N 1
ATOM 6388 C CA . ALA E 1 116 ? 33.578 15.140 24.060 1.00 41.91 868 ALA E CA 1
ATOM 6389 C C . ALA E 1 116 ? 34.904 14.543 24.458 1.00 39.51 868 ALA E C 1
ATOM 6390 O O . ALA E 1 116 ? 35.385 14.830 25.555 1.00 40.80 868 ALA E O 1
ATOM 6392 N N . MET E 1 117 ? 35.409 13.651 23.616 1.00 44.49 869 MET E N 1
ATOM 6393 C CA . MET E 1 117 ? 36.722 13.046 23.744 1.00 50.49 869 MET E CA 1
ATOM 6394 C C . MET E 1 117 ? 37.775 13.875 22.990 1.00 49.30 869 MET E C 1
ATOM 6395 O O . MET E 1 117 ? 38.946 13.557 23.072 1.00 49.45 869 MET E O 1
ATOM 6400 N N . GLY E 1 118 ? 37.370 14.975 22.343 1.00 56.09 870 GLY E N 1
ATOM 6401 C CA . GLY E 1 118 ? 38.290 15.804 21.535 1.00 55.75 870 GLY E CA 1
ATOM 6402 C C . GLY E 1 118 ? 39.067 14.930 20.560 1.00 60.43 870 GLY E C 1
ATOM 6403 O O . GLY E 1 118 ? 40.295 15.082 20.349 1.00 51.11 870 GLY E O 1
ATOM 6404 N N . ARG E 1 119 ? 38.332 14.008 19.948 1.00 56.01 871 ARG E N 1
ATOM 6405 C CA . ARG E 1 119 ? 38.908 12.908 19.195 1.00 59.43 871 ARG E CA 1
ATOM 6406 C C . ARG E 1 119 ? 38.252 12.891 17.851 1.00 56.57 871 ARG E C 1
ATOM 6407 O O . ARG E 1 119 ? 37.045 12.732 17.764 1.00 62.20 871 ARG E O 1
ATOM 6415 N N . PRO E 1 120 ? 39.019 13.057 16.773 1.00 59.88 872 PRO E N 1
ATOM 6416 C CA . PRO E 1 120 ? 38.305 13.064 15.522 1.00 52.98 872 PRO E CA 1
ATOM 6417 C C . PRO E 1 120 ? 37.846 11.684 15.120 1.00 50.79 872 PRO E C 1
ATOM 6418 O O . PRO E 1 120 ? 38.480 10.693 15.493 1.00 47.42 872 PRO E O 1
ATOM 6422 N N . VAL E 1 121 ? 36.769 11.630 14.332 1.00 53.49 873 VAL E N 1
ATOM 6423 C CA . VAL E 1 121 ? 36.301 10.368 13.742 1.00 52.75 873 VAL E CA 1
ATOM 6424 C C . VAL E 1 121 ? 37.269 9.967 12.685 1.00 56.22 873 VAL E C 1
ATOM 6425 O O . VAL E 1 121 ? 37.905 10.812 12.031 1.00 49.80 873 VAL E O 1
ATOM 6429 N N . ARG E 1 122 ? 37.465 8.668 12.556 1.00 56.74 874 ARG E N 1
ATOM 6430 C CA . ARG E 1 122 ? 38.351 8.194 11.512 1.00 55.67 874 ARG E CA 1
ATOM 6431 C C . ARG E 1 122 ? 38.003 8.766 10.111 1.00 58.58 874 ARG E C 1
ATOM 6432 O O . ARG E 1 122 ? 36.858 9.144 9.792 1.00 64.25 874 ARG E O 1
ATOM 6440 N N . GLN E 1 123 ? 39.007 8.773 9.271 1.00 59.09 875 GLN E N 1
ATOM 6441 C CA . GLN E 1 123 ? 38.916 9.239 7.926 1.00 57.66 875 GLN E CA 1
ATOM 6442 C C . GLN E 1 123 ? 38.207 8.225 7.110 1.00 56.74 875 GLN E C 1
ATOM 6443 O O . GLN E 1 123 ? 38.202 7.077 7.469 1.00 56.59 875 GLN E O 1
ATOM 6449 N N . ASN E 1 124 ? 37.632 8.648 5.998 1.00 50.62 876 ASN E N 1
ATOM 6450 C CA . ASN E 1 124 ? 37.022 7.710 5.105 1.00 58.18 876 ASN E CA 1
ATOM 6451 C C . ASN E 1 124 ? 35.914 6.891 5.698 1.00 59.44 876 ASN E C 1
ATOM 6452 O O . ASN E 1 124 ? 36.049 5.710 5.727 1.00 67.30 876 ASN E O 1
ATOM 6457 N N . LEU E 1 125 ? 34.898 7.512 6.266 1.00 48.22 877 LEU E N 1
ATOM 6458 C CA . LEU E 1 125 ? 33.834 6.787 6.872 1.00 41.90 877 LEU E CA 1
ATOM 6459 C C . LEU E 1 125 ? 32.565 7.526 6.837 1.00 39.32 877 LEU E C 1
ATOM 6460 O O . LEU E 1 125 ? 32.530 8.609 7.243 1.00 40.50 877 LEU E O 1
ATOM 6465 N N . ALA E 1 126 ? 31.501 6.895 6.416 1.00 36.23 878 ALA E N 1
ATOM 6466 C CA . ALA E 1 126 ? 30.185 7.435 6.564 1.00 38.24 878 ALA E CA 1
ATOM 6467 C C . ALA E 1 126 ? 29.233 6.418 7.275 1.00 36.86 878 ALA E C 1
ATOM 6468 O O . ALA E 1 126 ? 29.440 5.167 7.216 1.00 38.86 878 ALA E O 1
ATOM 6470 N N . MET E 1 127 ? 28.254 6.940 7.992 1.00 35.32 879 MET E N 1
ATOM 6471 C CA . MET E 1 127 ? 27.201 6.114 8.613 1.00 33.80 879 MET E CA 1
ATOM 6472 C C . MET E 1 127 ? 25.739 6.602 8.423 1.00 39.00 879 MET E C 1
ATOM 6473 O O . MET E 1 127 ? 25.454 7.652 7.822 1.00 32.89 879 MET E O 1
ATOM 6478 N N . THR E 1 128 ? 24.812 5.720 8.735 1.00 36.19 880 THR E N 1
ATOM 6479 C CA . THR E 1 128 ? 23.389 5.989 8.817 1.00 33.84 880 THR E CA 1
ATOM 6480 C C . THR E 1 128 ? 22.751 4.974 9.725 1.00 35.03 880 THR E C 1
ATOM 6481 O O . THR E 1 128 ? 23.224 3.913 9.828 1.00 34.40 880 THR E O 1
ATOM 6485 N N . GLY E 1 129 ? 21.689 5.358 10.386 1.00 29.45 881 GLY E N 1
ATOM 6486 C CA . GLY E 1 129 ? 20.904 4.517 11.237 1.00 31.85 881 GLY E CA 1
ATOM 6487 C C . GLY E 1 129 ? 20.274 5.225 12.411 1.00 31.89 881 GLY E C 1
ATOM 6488 O O . GLY E 1 129 ? 20.871 5.996 13.063 1.00 31.57 881 GLY E O 1
ATOM 6489 N N . GLU E 1 130 ? 19.019 4.880 12.676 1.00 30.96 882 GLU E N 1
ATOM 6490 C CA . GLU E 1 130 ? 18.338 5.301 13.896 1.00 30.43 882 GLU E CA 1
ATOM 6491 C C . GLU E 1 130 ? 18.877 4.598 15.147 1.00 37.17 882 GLU E C 1
ATOM 6492 O O . GLU E 1 130 ? 19.156 3.399 15.126 1.00 30.77 882 GLU E O 1
ATOM 6498 N N . VAL E 1 131 ? 19.021 5.364 16.225 1.00 32.76 883 VAL E N 1
ATOM 6499 C CA . VAL E 1 131 ? 19.431 4.864 17.500 1.00 28.22 883 VAL E CA 1
ATOM 6500 C C . VAL E 1 131 ? 18.312 5.005 18.459 1.00 34.71 883 VAL E C 1
ATOM 6501 O O . VAL E 1 131 ? 17.696 5.998 18.576 1.00 32.83 883 VAL E O 1
ATOM 6505 N N . SER E 1 132 ? 18.053 3.961 19.147 1.00 31.67 884 SER E N 1
ATOM 6506 C CA . SER E 1 132 ? 17.138 3.989 20.355 1.00 31.13 884 SER E CA 1
ATOM 6507 C C . SER E 1 132 ? 17.878 4.373 21.663 1.00 33.74 884 SER E C 1
ATOM 6508 O O . SER E 1 132 ? 19.159 4.599 21.731 1.00 31.61 884 SER E O 1
ATOM 6511 N N . LEU E 1 133 ? 17.113 4.619 22.715 1.00 32.78 885 LEU E N 1
ATOM 6512 C CA . LEU E 1 133 ? 17.728 4.849 24.029 1.00 31.15 885 LEU E CA 1
ATOM 6513 C C . LEU E 1 133 ? 18.472 3.658 24.561 1.00 32.49 885 LEU E C 1
ATOM 6514 O O . LEU E 1 133 ? 19.369 3.847 25.309 1.00 28.47 885 LEU E O 1
ATOM 6519 N N . THR E 1 134 ? 18.101 2.430 24.244 1.00 38.72 886 THR E N 1
ATOM 6520 C CA . THR E 1 134 ? 18.904 1.328 24.750 1.00 36.66 886 THR E CA 1
ATOM 6521 C C . THR E 1 134 ? 20.124 1.079 23.865 1.00 36.38 886 THR E C 1
ATOM 6522 O O . THR E 1 134 ? 20.829 0.045 24.029 1.00 41.09 886 THR E O 1
ATOM 6526 N N . GLY E 1 135 ? 20.357 1.964 22.863 1.00 36.32 887 GLY E N 1
ATOM 6527 C CA . GLY E 1 135 ? 21.514 1.787 21.997 1.00 39.80 887 GLY E CA 1
ATOM 6528 C C . GLY E 1 135 ? 21.335 0.913 20.812 1.00 28.50 887 GLY E C 1
ATOM 6529 O O . GLY E 1 135 ? 22.231 0.755 20.046 1.00 39.47 887 GLY E O 1
ATOM 6530 N N . LYS E 1 136 ? 20.121 0.326 20.566 1.00 35.82 888 LYS E N 1
ATOM 6531 C CA . LYS E 1 136 ? 19.886 -0.359 19.313 1.00 35.00 888 LYS E CA 1
ATOM 6532 C C . LYS E 1 136 ? 19.987 0.587 18.077 1.00 41.01 888 LYS E C 1
ATOM 6533 O O . LYS E 1 136 ? 19.413 1.721 18.011 1.00 37.01 888 LYS E O 1
ATOM 6539 N N . ILE E 1 137 ? 20.740 0.133 17.094 1.00 31.52 889 ILE E N 1
ATOM 6540 C CA . ILE E 1 137 ? 20.611 0.631 15.784 1.00 32.22 889 ILE E CA 1
ATOM 6541 C C . ILE E 1 137 ? 19.497 0.075 14.930 1.00 30.26 889 ILE E C 1
ATOM 6542 O O . ILE E 1 137 ? 19.422 -1.163 14.654 1.00 32.64 889 ILE E O 1
ATOM 6547 N N . LEU E 1 138 ? 18.631 0.931 14.423 1.00 29.68 890 LEU E N 1
ATOM 6548 C CA . LEU E 1 138 ? 17.436 0.490 13.724 1.00 34.95 890 LEU E CA 1
ATOM 6549 C C . LEU E 1 138 ? 17.684 0.742 12.282 1.00 35.13 890 LEU E C 1
ATOM 6550 O O . LEU E 1 138 ? 18.480 1.650 11.977 1.00 33.46 890 LEU E O 1
ATOM 6555 N N . PRO E 1 139 ? 17.065 -0.057 11.414 1.00 23.54 891 PRO E N 1
ATOM 6556 C CA . PRO E 1 139 ? 17.067 0.083 9.960 1.00 27.86 891 PRO E CA 1
ATOM 6557 C C . PRO E 1 139 ? 16.448 1.329 9.430 1.00 36.60 891 PRO E C 1
ATOM 6558 O O . PRO E 1 139 ? 15.499 1.854 10.031 1.00 38.28 891 PRO E O 1
ATOM 6562 N N . VAL E 1 140 ? 16.995 1.803 8.305 1.00 25.62 892 VAL E N 1
ATOM 6563 C CA . VAL E 1 140 ? 16.490 3.021 7.655 1.00 35.08 892 VAL E CA 1
ATOM 6564 C C . VAL E 1 140 ? 16.245 2.696 6.261 1.00 33.27 892 VAL E C 1
ATOM 6565 O O . VAL E 1 140 ? 16.770 1.685 5.772 1.00 34.42 892 VAL E O 1
ATOM 6569 N N . GLY E 1 141 ? 15.478 3.553 5.581 1.00 33.28 893 GLY E N 1
ATOM 6570 C CA . GLY E 1 141 ? 15.280 3.490 4.156 1.00 37.60 893 GLY E CA 1
ATOM 6571 C C . GLY E 1 141 ? 16.358 4.169 3.325 1.00 32.67 893 GLY E C 1
ATOM 6572 O O . GLY E 1 141 ? 17.281 4.785 3.846 1.00 32.61 893 GLY E O 1
ATOM 6573 N N . GLY E 1 142 ? 16.227 4.078 2.020 1.00 37.84 894 GLY E N 1
ATOM 6574 C CA . GLY E 1 142 ? 17.096 4.811 1.098 1.00 40.15 894 GLY E CA 1
ATOM 6575 C C . GLY E 1 142 ? 18.501 4.274 0.944 1.00 40.31 894 GLY E C 1
ATOM 6576 O O . GLY E 1 142 ? 19.419 5.057 0.681 1.00 37.24 894 GLY E O 1
ATOM 6577 N N . ILE E 1 143 ? 18.676 2.952 1.007 1.00 35.41 895 ILE E N 1
ATOM 6578 C CA . ILE E 1 143 ? 20.002 2.348 1.187 1.00 38.17 895 ILE E CA 1
ATOM 6579 C C . ILE E 1 143 ? 20.855 2.427 -0.126 1.00 36.94 895 ILE E C 1
ATOM 6580 O O . ILE E 1 143 ? 22.091 2.557 -0.121 1.00 34.82 895 ILE E O 1
ATOM 6585 N N . LYS E 1 144 ? 20.187 2.305 -1.249 1.00 35.43 896 LYS E N 1
ATOM 6586 C CA . LYS E 1 144 ? 20.776 2.501 -2.574 1.00 39.29 896 LYS E CA 1
ATOM 6587 C C . LYS E 1 144 ? 21.311 3.865 -2.722 1.00 38.80 896 LYS E C 1
ATOM 6588 O O . LYS E 1 144 ? 22.489 3.999 -2.896 1.00 41.34 896 LYS E O 1
ATOM 6594 N N . GLU E 1 145 ? 20.433 4.851 -2.564 1.00 38.69 897 GLU E N 1
ATOM 6595 C CA . GLU E 1 145 ? 20.742 6.284 -2.688 1.00 41.65 897 GLU E CA 1
ATOM 6596 C C . GLU E 1 145 ? 21.803 6.695 -1.760 1.00 38.32 897 GLU E C 1
ATOM 6597 O O . GLU E 1 145 ? 22.693 7.410 -2.153 1.00 39.21 897 GLU E O 1
ATOM 6603 N N . LYS E 1 146 ? 21.766 6.195 -0.504 1.00 44.95 898 LYS E N 1
ATOM 6604 C CA . LYS E 1 146 ? 22.872 6.435 0.424 1.00 38.95 898 LYS E CA 1
ATOM 6605 C C . LYS E 1 146 ? 24.145 5.751 0.056 1.00 39.98 898 LYS E C 1
ATOM 6606 O O . LYS E 1 146 ? 25.297 6.276 0.266 1.00 36.11 898 LYS E O 1
ATOM 6612 N N . THR E 1 147 ? 24.018 4.539 -0.460 1.00 34.24 899 THR E N 1
ATOM 6613 C CA . THR E 1 147 ? 25.291 3.791 -0.751 1.00 35.46 899 THR E CA 1
ATOM 6614 C C . THR E 1 147 ? 26.063 4.542 -1.894 1.00 41.17 899 THR E C 1
ATOM 6615 O O . THR E 1 147 ? 27.293 4.715 -1.848 1.00 34.49 899 THR E O 1
ATOM 6619 N N . ILE E 1 148 ? 25.286 4.977 -2.875 1.00 35.61 900 ILE E N 1
ATOM 6620 C CA . ILE E 1 148 ? 25.714 5.679 -4.068 1.00 42.63 900 ILE E CA 1
ATOM 6621 C C . ILE E 1 148 ? 26.329 7.002 -3.622 1.00 37.58 900 ILE E C 1
ATOM 6622 O O . ILE E 1 148 ? 27.362 7.390 -4.165 1.00 42.00 900 ILE E O 1
ATOM 6627 N N . ALA E 1 149 ? 25.715 7.683 -2.643 1.00 46.33 901 ALA E N 1
ATOM 6628 C CA . ALA E 1 149 ? 26.263 8.955 -2.025 1.00 41.86 901 ALA E CA 1
ATOM 6629 C C . ALA E 1 149 ? 27.601 8.756 -1.436 1.00 41.65 901 ALA E C 1
ATOM 6630 O O . ALA E 1 149 ? 28.598 9.527 -1.705 1.00 37.20 901 ALA E O 1
ATOM 6632 N N . ALA E 1 150 ? 27.718 7.704 -0.644 1.00 33.96 902 ALA E N 1
ATOM 6633 C CA . ALA E 1 150 ? 29.050 7.395 -0.085 1.00 41.20 902 ALA E CA 1
ATOM 6634 C C . ALA E 1 150 ? 30.069 7.335 -1.204 1.00 44.86 902 ALA E C 1
ATOM 6635 O O . ALA E 1 150 ? 31.162 7.898 -1.134 1.00 47.70 902 ALA E O 1
ATOM 6637 N N . LYS E 1 151 ? 29.681 6.632 -2.247 1.00 46.58 903 LYS E N 1
ATOM 6638 C CA . LYS E 1 151 ? 30.568 6.327 -3.342 1.00 47.97 903 LYS E CA 1
ATOM 6639 C C . LYS E 1 151 ? 30.894 7.580 -4.160 1.00 41.55 903 LYS E C 1
ATOM 6640 O O . LYS E 1 151 ? 31.967 7.759 -4.509 1.00 42.27 903 LYS E O 1
ATOM 6646 N N . ARG E 1 152 ? 29.986 8.507 -4.326 1.00 38.07 904 ARG E N 1
ATOM 6647 C CA . ARG E 1 152 ? 30.251 9.673 -5.064 1.00 42.09 904 ARG E CA 1
ATOM 6648 C C . ARG E 1 152 ? 31.201 10.563 -4.265 1.00 47.88 904 ARG E C 1
ATOM 6649 O O . ARG E 1 152 ? 31.884 11.389 -4.872 1.00 48.71 904 ARG E O 1
ATOM 6657 N N . ALA E 1 153 ? 31.207 10.417 -2.919 1.00 43.40 905 ALA E N 1
ATOM 6658 C CA . ALA E 1 153 ? 32.005 11.200 -2.029 1.00 46.58 905 ALA E CA 1
ATOM 6659 C C . ALA E 1 153 ? 33.342 10.608 -1.717 1.00 49.08 905 ALA E C 1
ATOM 6660 O O . ALA E 1 153 ? 34.053 11.201 -0.925 1.00 55.44 905 ALA E O 1
ATOM 6662 N N . GLY E 1 154 ? 33.664 9.417 -2.208 1.00 43.12 906 GLY E N 1
ATOM 6663 C CA . GLY E 1 154 ? 34.987 8.806 -1.986 1.00 39.36 906 GLY E CA 1
ATOM 6664 C C . GLY E 1 154 ? 35.123 7.799 -0.880 1.00 49.62 906 GLY E C 1
ATOM 6665 O O . GLY E 1 154 ? 36.234 7.426 -0.528 1.00 53.46 906 GLY E O 1
ATOM 6666 N N . VAL E 1 155 ? 33.996 7.375 -0.303 1.00 45.31 907 VAL E N 1
ATOM 6667 C CA . VAL E 1 155 ? 34.023 6.692 0.953 1.00 45.86 907 VAL E CA 1
ATOM 6668 C C . VAL E 1 155 ? 34.094 5.265 0.554 1.00 43.41 907 VAL E C 1
ATOM 6669 O O . VAL E 1 155 ? 33.435 4.901 -0.448 1.00 42.24 907 VAL E O 1
ATOM 6673 N N . THR E 1 156 ? 34.956 4.525 1.234 1.00 44.22 908 THR E N 1
ATOM 6674 C CA . THR E 1 156 ? 35.105 3.094 0.981 1.00 49.48 908 THR E CA 1
ATOM 6675 C C . THR E 1 156 ? 34.917 2.291 2.255 1.00 48.12 908 THR E C 1
ATOM 6676 O O . THR E 1 156 ? 35.165 1.043 2.284 1.00 57.87 908 THR E O 1
ATOM 6680 N N . CYS E 1 157 ? 34.484 2.967 3.310 1.00 50.44 909 CYS E N 1
ATOM 6681 C CA . CYS E 1 157 ? 34.048 2.291 4.502 1.00 52.43 909 CYS E CA 1
ATOM 6682 C C . CYS E 1 157 ? 32.752 2.919 5.082 1.00 48.93 909 CYS E C 1
ATOM 6683 O O . CYS E 1 157 ? 32.764 4.069 5.478 1.00 48.76 909 CYS E O 1
ATOM 6686 N N . ILE E 1 158 ? 31.645 2.173 5.066 1.00 49.17 910 ILE E N 1
ATOM 6687 C CA . ILE E 1 158 ? 30.326 2.659 5.533 1.00 49.68 910 ILE E CA 1
ATOM 6688 C C . ILE E 1 158 ? 29.626 1.759 6.587 1.00 45.58 910 ILE E C 1
ATOM 6689 O O . ILE E 1 158 ? 29.795 0.514 6.646 1.00 37.56 910 ILE E O 1
ATOM 6694 N N . VAL E 1 159 ? 28.893 2.423 7.482 1.00 43.30 911 VAL E N 1
ATOM 6695 C CA . VAL E 1 159 ? 28.319 1.749 8.657 1.00 32.71 911 VAL E CA 1
ATOM 6696 C C . VAL E 1 159 ? 26.819 1.746 8.478 1.00 34.53 911 VAL E C 1
ATOM 6697 O O . VAL E 1 159 ? 26.228 2.778 8.379 1.00 34.85 911 VAL E O 1
ATOM 6701 N N . LEU E 1 160 ? 26.221 0.557 8.456 1.00 35.39 912 LEU E N 1
ATOM 6702 C CA . LEU E 1 160 ? 24.781 0.401 8.268 1.00 33.56 912 LEU E CA 1
ATOM 6703 C C . LEU E 1 160 ? 24.131 -0.490 9.341 1.00 38.46 912 LEU E C 1
ATOM 6704 O O . LEU E 1 160 ? 24.843 -1.285 9.998 1.00 31.34 912 LEU E O 1
ATOM 6709 N N . PRO E 1 161 ? 22.829 -0.265 9.613 1.00 35.89 913 PRO E N 1
ATOM 6710 C CA . PRO E 1 161 ? 22.091 -1.122 10.503 1.00 39.68 913 PRO E CA 1
ATOM 6711 C C . PRO E 1 161 ? 22.168 -2.544 9.976 1.00 38.34 913 PRO E C 1
ATOM 6712 O O . PRO E 1 161 ? 22.055 -2.798 8.742 1.00 37.01 913 PRO E O 1
ATOM 6716 N N . ALA E 1 162 ? 22.269 -3.450 10.933 1.00 38.93 914 ALA E N 1
ATOM 6717 C CA . ALA E 1 162 ? 22.073 -4.901 10.669 1.00 42.55 914 ALA E CA 1
ATOM 6718 C C . ALA E 1 162 ? 20.849 -5.286 9.840 1.00 42.69 914 ALA E C 1
ATOM 6719 O O . ALA E 1 162 ? 21.008 -6.002 8.911 1.00 38.90 914 ALA E O 1
ATOM 6721 N N . GLU E 1 163 ? 19.649 -4.771 10.121 1.00 41.38 915 GLU E N 1
ATOM 6722 C CA . GLU E 1 163 ? 18.455 -5.151 9.354 1.00 41.61 915 GLU E CA 1
ATOM 6723 C C . GLU E 1 163 ? 18.346 -4.569 7.923 1.00 41.52 915 GLU E C 1
ATOM 6724 O O . GLU E 1 163 ? 17.429 -4.812 7.128 1.00 34.59 915 GLU E O 1
ATOM 6730 N N . ASN E 1 164 ? 19.335 -3.799 7.575 1.00 44.93 916 ASN E N 1
ATOM 6731 C CA . ASN E 1 164 ? 19.411 -3.302 6.243 1.00 38.97 916 ASN E CA 1
ATOM 6732 C C . ASN E 1 164 ? 20.406 -4.208 5.439 1.00 33.89 916 ASN E C 1
ATOM 6733 O O . ASN E 1 164 ? 20.701 -3.926 4.273 1.00 36.83 916 ASN E O 1
ATOM 6738 N N . LYS E 1 165 ? 20.920 -5.293 6.036 1.00 39.89 917 LYS E N 1
ATOM 6739 C CA . LYS E 1 165 ? 21.780 -6.216 5.281 1.00 43.48 917 LYS E CA 1
ATOM 6740 C C . LYS E 1 165 ? 21.141 -6.620 3.976 1.00 48.49 917 LYS E C 1
ATOM 6741 O O . LYS E 1 165 ? 21.767 -6.555 2.901 1.00 52.84 917 LYS E O 1
ATOM 6747 N N . LYS E 1 166 ? 19.902 -7.100 4.079 1.00 48.06 918 LYS E N 1
ATOM 6748 C CA . LYS E 1 166 ? 19.109 -7.525 2.910 1.00 48.27 918 LYS E CA 1
ATOM 6749 C C . LYS E 1 166 ? 19.228 -6.441 1.855 1.00 49.42 918 LYS E C 1
ATOM 6750 O O . LYS E 1 166 ? 19.573 -6.705 0.702 1.00 48.54 918 LYS E O 1
ATOM 6756 N N . ASP E 1 167 ? 18.923 -5.202 2.261 1.00 47.49 919 ASP E N 1
ATOM 6757 C CA . ASP E 1 167 ? 18.745 -4.098 1.361 1.00 37.66 919 ASP E CA 1
ATOM 6758 C C . ASP E 1 167 ? 20.031 -3.847 0.573 1.00 35.26 919 ASP E C 1
ATOM 6759 O O . ASP E 1 167 ? 20.053 -3.682 -0.669 1.00 34.97 919 ASP E O 1
ATOM 6764 N N . PHE E 1 168 ? 21.123 -3.952 1.303 1.00 42.80 920 PHE E N 1
ATOM 6765 C CA . PHE E 1 168 ? 22.418 -3.770 0.749 1.00 45.97 920 PHE E CA 1
ATOM 6766 C C . PHE E 1 168 ? 22.819 -4.793 -0.263 1.00 48.99 920 PHE E C 1
ATOM 6767 O O . PHE E 1 168 ? 23.368 -4.466 -1.317 1.00 47.69 920 PHE E O 1
ATOM 6775 N N . TYR E 1 169 ? 22.613 -6.062 0.064 1.00 45.46 921 TYR E N 1
ATOM 6776 C CA . TYR E 1 169 ? 22.968 -7.101 -0.873 1.00 41.19 921 TYR E CA 1
ATOM 6777 C C . TYR E 1 169 ? 22.003 -7.311 -2.065 1.00 41.81 921 TYR E C 1
ATOM 6778 O O . TYR E 1 169 ? 22.382 -7.883 -3.033 1.00 43.76 921 TYR E O 1
ATOM 6787 N N . ASP E 1 170 ? 20.821 -6.745 -2.014 1.00 42.32 922 ASP E N 1
ATOM 6788 C CA . ASP E 1 170 ? 19.983 -6.632 -3.155 1.00 44.50 922 ASP E CA 1
ATOM 6789 C C . ASP E 1 170 ? 20.478 -5.619 -4.196 1.00 48.21 922 ASP E C 1
ATOM 6790 O O . ASP E 1 170 ? 19.802 -5.437 -5.248 1.00 40.66 922 ASP E O 1
ATOM 6795 N N . LEU E 1 171 ? 21.568 -4.902 -3.882 1.00 43.29 923 LEU E N 1
ATOM 6796 C CA . LEU E 1 171 ? 22.138 -3.894 -4.827 1.00 43.41 923 LEU E CA 1
ATOM 6797 C C . LEU E 1 171 ? 22.983 -4.651 -5.821 1.00 45.27 923 LEU E C 1
ATOM 6798 O O . LEU E 1 171 ? 23.515 -5.709 -5.461 1.00 48.15 923 LEU E O 1
ATOM 6803 N N . ALA E 1 172 ? 23.193 -4.036 -6.987 1.00 44.96 924 ALA E N 1
ATOM 6804 C CA . ALA E 1 172 ? 24.107 -4.519 -8.009 1.00 43.25 924 ALA E CA 1
ATOM 6805 C C . ALA E 1 172 ? 25.447 -4.615 -7.417 1.00 45.62 924 ALA E C 1
ATOM 6806 O O . ALA E 1 172 ? 25.912 -3.741 -6.587 1.00 38.98 924 ALA E O 1
ATOM 6808 N N . ALA E 1 173 ? 26.078 -5.691 -7.823 1.00 39.61 925 ALA E N 1
ATOM 6809 C CA . ALA E 1 173 ? 27.403 -6.005 -7.351 1.00 43.68 925 ALA E CA 1
ATOM 6810 C C . ALA E 1 173 ? 28.392 -4.872 -7.707 1.00 44.93 925 ALA E C 1
ATOM 6811 O O . ALA E 1 173 ? 29.422 -4.684 -7.049 1.00 43.76 925 ALA E O 1
ATOM 6813 N N . PHE E 1 174 ? 28.111 -4.152 -8.789 1.00 48.76 926 PHE E N 1
ATOM 6814 C CA . PHE E 1 174 ? 28.926 -3.010 -9.177 1.00 46.33 926 PHE E CA 1
ATOM 6815 C C . PHE E 1 174 ? 28.981 -1.929 -8.088 1.00 48.48 926 PHE E C 1
ATOM 6816 O O . PHE E 1 174 ? 30.045 -1.371 -7.825 1.00 39.75 926 PHE E O 1
ATOM 6824 N N . ILE E 1 175 ? 27.834 -1.617 -7.489 1.00 50.91 927 ILE E N 1
ATOM 6825 C CA . ILE E 1 175 ? 27.742 -0.631 -6.395 1.00 51.39 927 ILE E CA 1
ATOM 6826 C C . ILE E 1 175 ? 28.452 -1.147 -5.169 1.00 54.90 927 ILE E C 1
ATOM 6827 O O . ILE E 1 175 ? 29.315 -0.460 -4.539 1.00 56.75 927 ILE E O 1
ATOM 6832 N N . THR E 1 176 ? 28.146 -2.391 -4.847 1.00 52.16 928 THR E N 1
ATOM 6833 C CA . THR E 1 176 ? 28.594 -3.009 -3.600 1.00 55.08 928 THR E CA 1
ATOM 6834 C C . THR E 1 176 ? 30.067 -3.308 -3.616 1.00 52.44 928 THR E C 1
ATOM 6835 O O . THR E 1 176 ? 30.719 -3.177 -2.626 1.00 45.30 928 THR E O 1
ATOM 6839 N N . GLU E 1 177 ? 30.587 -3.699 -4.775 1.00 58.21 929 GLU E N 1
ATOM 6840 C CA . GLU E 1 177 ? 31.974 -4.181 -4.935 1.00 57.70 929 GLU E CA 1
ATOM 6841 C C . GLU E 1 177 ? 32.995 -3.166 -4.440 1.00 57.33 929 GLU E C 1
ATOM 6842 O O . GLU E 1 177 ? 32.885 -1.992 -4.789 1.00 60.76 929 GLU E O 1
ATOM 6848 N N . GLY E 1 178 ? 33.964 -3.598 -3.628 1.00 59.56 930 GLY E N 1
ATOM 6849 C CA . GLY E 1 178 ? 34.984 -2.663 -3.019 1.00 64.29 930 GLY E CA 1
ATOM 6850 C C . GLY E 1 178 ? 34.707 -1.821 -1.758 1.00 63.51 930 GLY E C 1
ATOM 6851 O O . GLY E 1 178 ? 35.647 -1.371 -1.059 1.00 64.85 930 GLY E O 1
ATOM 6852 N N . LEU E 1 179 ? 33.430 -1.596 -1.453 1.00 61.31 931 LEU E N 1
ATOM 6853 C CA . LEU E 1 179 ? 33.020 -0.890 -0.244 1.00 55.94 931 LEU E CA 1
ATOM 6854 C C . LEU E 1 179 ? 33.235 -1.777 0.933 1.00 52.96 931 LEU E C 1
ATOM 6855 O O . LEU E 1 179 ? 32.704 -2.887 0.976 1.00 54.24 931 LEU E O 1
ATOM 6860 N N . GLU E 1 180 ? 34.040 -1.334 1.876 1.00 57.71 932 GLU E N 1
ATOM 6861 C CA . GLU E 1 180 ? 34.051 -1.990 3.169 1.00 60.99 932 GLU E CA 1
ATOM 6862 C C . GLU E 1 180 ? 32.739 -1.564 3.837 1.00 58.70 932 GLU E C 1
ATOM 6863 O O . GLU E 1 180 ? 32.424 -0.386 3.810 1.00 54.62 932 GLU E O 1
ATOM 6869 N N . VAL E 1 181 ? 32.006 -2.520 4.427 1.00 53.98 933 VAL E N 1
ATOM 6870 C CA . VAL E 1 181 ? 30.691 -2.321 5.003 1.00 44.20 933 VAL E CA 1
ATOM 6871 C C . VAL E 1 181 ? 30.701 -2.888 6.392 1.00 46.55 933 VAL E C 1
ATOM 6872 O O . VAL E 1 181 ? 31.159 -4.016 6.551 1.00 49.42 933 VAL E O 1
ATOM 6876 N N . HIS E 1 182 ? 30.155 -2.175 7.394 1.00 43.89 934 HIS E N 1
ATOM 6877 C CA . HIS E 1 182 ? 29.925 -2.784 8.735 1.00 47.40 934 HIS E CA 1
ATOM 6878 C C . HIS E 1 182 ? 28.469 -2.748 9.068 1.00 49.38 934 HIS E C 1
ATOM 6879 O O . HIS E 1 182 ? 27.883 -1.667 9.156 1.00 48.13 934 HIS E O 1
ATOM 6886 N N . PHE E 1 183 ? 27.911 -3.936 9.308 1.00 46.85 935 PHE E N 1
ATOM 6887 C CA . PHE E 1 183 ? 26.562 -4.112 9.826 1.00 45.63 935 PHE E CA 1
ATOM 6888 C C . PHE E 1 183 ? 26.452 -4.174 11.347 1.00 45.59 935 PHE E C 1
ATOM 6889 O O . PHE E 1 183 ? 27.080 -5.041 12.059 1.00 42.65 935 PHE E O 1
ATOM 6897 N N . VAL E 1 184 ? 25.655 -3.245 11.890 1.00 37.25 936 VAL E N 1
ATOM 6898 C CA . VAL E 1 184 ? 25.648 -3.052 13.346 1.00 35.23 936 VAL E CA 1
ATOM 6899 C C . VAL E 1 184 ? 24.326 -3.197 13.938 1.00 38.35 936 VAL E C 1
ATOM 6900 O O . VAL E 1 184 ? 23.348 -2.834 13.312 1.00 41.42 936 VAL E O 1
ATOM 6904 N N . GLU E 1 185 ? 24.323 -3.664 15.189 1.00 43.35 937 GLU E N 1
ATOM 6905 C CA . GLU E 1 185 ? 23.123 -3.855 16.011 1.00 42.97 937 GLU E CA 1
ATOM 6906 C C . GLU E 1 185 ? 23.064 -2.897 17.154 1.00 37.79 937 GLU E C 1
ATOM 6907 O O . GLU E 1 185 ? 21.985 -2.581 17.591 1.00 37.61 937 GLU E O 1
ATOM 6913 N N . HIS E 1 186 ? 24.218 -2.518 17.720 1.00 38.96 938 HIS E N 1
ATOM 6914 C CA . HIS E 1 186 ? 24.273 -1.728 18.896 1.00 37.10 938 HIS E CA 1
ATOM 6915 C C . HIS E 1 186 ? 25.251 -0.585 18.635 1.00 30.93 938 HIS E C 1
ATOM 6916 O O . HIS E 1 186 ? 26.082 -0.700 17.773 1.00 36.04 938 HIS E O 1
ATOM 6923 N N . TYR E 1 187 ? 25.045 0.548 19.301 1.00 35.11 939 TYR E N 1
ATOM 6924 C CA . TYR E 1 187 ? 25.898 1.730 19.038 1.00 31.65 939 TYR E CA 1
ATOM 6925 C C . TYR E 1 187 ? 27.392 1.471 19.383 1.00 41.11 939 TYR E C 1
ATOM 6926 O O . TYR E 1 187 ? 28.317 1.900 18.683 1.00 39.05 939 TYR E O 1
ATOM 6935 N N . ARG E 1 188 ? 27.624 0.649 20.373 1.00 41.67 940 ARG E N 1
ATOM 6936 C CA . ARG E 1 188 ? 28.951 0.352 20.832 1.00 45.95 940 ARG E CA 1
ATOM 6937 C C . ARG E 1 188 ? 29.782 -0.176 19.676 1.00 38.20 940 ARG E C 1
ATOM 6938 O O . ARG E 1 188 ? 30.936 0.065 19.601 1.00 40.53 940 ARG E O 1
ATOM 6946 N N . GLU E 1 189 ? 29.162 -0.913 18.788 1.00 41.79 941 GLU E N 1
ATOM 6947 C CA . GLU E 1 189 ? 29.824 -1.394 17.612 1.00 40.29 941 GLU E CA 1
ATOM 6948 C C . GLU E 1 189 ? 30.283 -0.233 16.717 1.00 41.77 941 GLU E C 1
ATOM 6949 O O . GLU E 1 189 ? 31.331 -0.257 16.163 1.00 39.51 941 GLU E O 1
ATOM 6955 N N . ILE E 1 190 ? 29.457 0.771 16.578 1.00 39.07 942 ILE E N 1
ATOM 6956 C CA . ILE E 1 190 ? 29.784 1.941 15.825 1.00 37.02 942 ILE E CA 1
ATOM 6957 C C . ILE E 1 190 ? 30.989 2.638 16.510 1.00 33.73 942 ILE E C 1
ATOM 6958 O O . ILE E 1 190 ? 31.915 3.044 15.821 1.00 41.94 942 ILE E O 1
ATOM 6963 N N . PHE E 1 191 ? 30.965 2.788 17.826 1.00 36.18 943 PHE E N 1
ATOM 6964 C CA . PHE E 1 191 ? 32.071 3.439 18.608 1.00 33.27 943 PHE E CA 1
ATOM 6965 C C . PHE E 1 191 ? 33.385 2.722 18.277 1.00 43.42 943 PHE E C 1
ATOM 6966 O O . PHE E 1 191 ? 34.361 3.322 17.858 1.00 45.77 943 PHE E O 1
ATOM 6974 N N . ASP E 1 192 ? 33.391 1.402 18.408 1.00 36.07 944 ASP E N 1
ATOM 6975 C CA . ASP E 1 192 ? 34.664 0.701 18.228 1.00 45.40 944 ASP E CA 1
ATOM 6976 C C . ASP E 1 192 ? 35.199 0.926 16.791 1.00 46.52 944 ASP E C 1
ATOM 6977 O O . ASP E 1 192 ? 36.384 0.964 16.596 1.00 57.32 944 ASP E O 1
ATOM 6982 N N . ILE E 1 193 ? 34.329 1.151 15.813 1.00 43.55 945 ILE E N 1
ATOM 6983 C CA . ILE E 1 193 ? 34.729 1.310 14.460 1.00 48.88 945 ILE E CA 1
ATOM 6984 C C . ILE E 1 193 ? 35.267 2.702 14.222 1.00 50.78 945 ILE E C 1
ATOM 6985 O O . ILE E 1 193 ? 36.367 2.843 13.676 1.00 42.98 945 ILE E O 1
ATOM 6990 N N . ALA E 1 194 ? 34.514 3.692 14.684 1.00 48.73 946 ALA E N 1
ATOM 6991 C CA . ALA E 1 194 ? 34.819 5.112 14.501 1.00 47.38 946 ALA E CA 1
ATOM 6992 C C . ALA E 1 194 ? 35.966 5.654 15.320 1.00 50.34 946 ALA E C 1
ATOM 6993 O O . ALA E 1 194 ? 36.465 6.710 14.963 1.00 42.22 946 ALA E O 1
ATOM 6995 N N . PHE E 1 195 ? 36.235 5.036 16.478 1.00 45.68 947 PHE E N 1
ATOM 6996 C CA . PHE E 1 195 ? 37.334 5.343 17.338 1.00 47.99 947 PHE E CA 1
ATOM 6997 C C . PHE E 1 195 ? 38.139 4.067 17.651 1.00 46.86 947 PHE E C 1
ATOM 6998 O O . PHE E 1 195 ? 38.061 3.516 18.758 1.00 55.35 947 PHE E O 1
ATOM 7006 N N . PRO E 1 196 ? 38.903 3.566 16.674 1.00 50.30 948 PRO E N 1
ATOM 7007 C CA . PRO E 1 196 ? 39.684 2.333 16.924 1.00 48.72 948 PRO E CA 1
ATOM 7008 C C . PRO E 1 196 ? 40.766 2.457 18.030 1.00 53.52 948 PRO E C 1
ATOM 7009 O O . PRO E 1 196 ? 41.984 2.547 17.745 1.00 57.41 948 PRO E O 1
ATOM 7013 N N . VAL F 1 7 ? -4.423 -40.223 4.019 1.00 81.47 759 VAL F N 1
ATOM 7014 C CA . VAL F 1 7 ? -4.630 -39.690 5.410 1.00 84.01 759 VAL F CA 1
ATOM 7015 C C . VAL F 1 7 ? -3.442 -40.068 6.302 1.00 84.61 759 VAL F C 1
ATOM 7016 O O . VAL F 1 7 ? -2.516 -40.759 5.859 1.00 87.53 759 VAL F O 1
ATOM 7020 N N . THR F 1 8 ? -3.466 -39.595 7.549 1.00 81.84 760 THR F N 1
ATOM 7021 C CA . THR F 1 8 ? -2.392 -39.837 8.514 1.00 79.97 760 THR F CA 1
ATOM 7022 C C . THR F 1 8 ? -3.023 -40.354 9.834 1.00 77.20 760 THR F C 1
ATOM 7023 O O . THR F 1 8 ? -3.806 -39.615 10.455 1.00 77.23 760 THR F O 1
ATOM 7027 N N . PRO F 1 9 ? -2.743 -41.627 10.240 1.00 70.11 761 PRO F N 1
ATOM 7028 C CA . PRO F 1 9 ? -3.164 -42.039 11.605 1.00 67.86 761 PRO F CA 1
ATOM 7029 C C . PRO F 1 9 ? -2.249 -41.419 12.698 1.00 67.53 761 PRO F C 1
ATOM 7030 O O . PRO F 1 9 ? -1.259 -40.767 12.363 1.00 68.27 761 PRO F O 1
ATOM 7034 N N . PRO F 1 10 ? -2.563 -41.625 14.001 1.00 66.24 762 PRO F N 1
ATOM 7035 C CA . PRO F 1 10 ? -1.667 -41.111 15.040 1.00 62.95 762 PRO F CA 1
ATOM 7036 C C . PRO F 1 10 ? -0.245 -41.611 14.885 1.00 58.75 762 PRO F C 1
ATOM 7037 O O . PRO F 1 10 ? -0.021 -42.798 14.752 1.00 61.75 762 PRO F O 1
ATOM 7041 N N . GLY F 1 11 ? 0.706 -40.688 14.887 1.00 55.73 763 GLY F N 1
ATOM 7042 C CA . GLY F 1 11 ? 2.121 -41.037 14.876 1.00 52.38 763 GLY F CA 1
ATOM 7043 C C . GLY F 1 11 ? 2.779 -41.063 13.536 1.00 45.29 763 GLY F C 1
ATOM 7044 O O . GLY F 1 11 ? 3.892 -41.628 13.360 1.00 45.27 763 GLY F O 1
ATOM 7045 N N . VAL F 1 12 ? 2.096 -40.539 12.545 1.00 43.35 764 VAL F N 1
ATOM 7046 C CA . VAL F 1 12 ? 2.649 -40.626 11.193 1.00 44.54 764 VAL F CA 1
ATOM 7047 C C . VAL F 1 12 ? 2.708 -39.220 10.595 1.00 47.74 764 VAL F C 1
ATOM 7048 O O . VAL F 1 12 ? 1.674 -38.553 10.440 1.00 48.94 764 VAL F O 1
ATOM 7052 N N . VAL F 1 13 ? 3.916 -38.767 10.234 1.00 52.35 765 VAL F N 1
ATOM 7053 C CA . VAL F 1 13 ? 4.101 -37.368 9.749 1.00 49.68 765 VAL F CA 1
ATOM 7054 C C . VAL F 1 13 ? 4.907 -37.322 8.479 1.00 51.56 765 VAL F C 1
ATOM 7055 O O . VAL F 1 13 ? 5.880 -38.074 8.276 1.00 47.57 765 VAL F O 1
ATOM 7059 N N . MET F 1 14 ? 4.492 -36.426 7.589 1.00 53.19 766 MET F N 1
ATOM 7060 C CA . MET F 1 14 ? 5.190 -36.218 6.304 1.00 57.19 766 MET F CA 1
ATOM 7061 C C . MET F 1 14 ? 6.435 -35.288 6.412 1.00 58.22 766 MET F C 1
ATOM 7062 O O . MET F 1 14 ? 6.315 -34.043 6.512 1.00 48.92 766 MET F O 1
ATOM 7067 N N . GLY F 1 15 ? 7.608 -35.906 6.304 1.00 56.86 767 GLY F N 1
ATOM 7068 C CA . GLY F 1 15 ? 8.862 -35.187 6.217 1.00 56.61 767 GLY F CA 1
ATOM 7069 C C . GLY F 1 15 ? 9.337 -34.969 4.790 1.00 54.91 767 GLY F C 1
ATOM 7070 O O . GLY F 1 15 ? 8.919 -35.637 3.840 1.00 55.92 767 GLY F O 1
ATOM 7071 N N . LEU F 1 16 ? 10.196 -33.978 4.643 1.00 49.58 768 LEU F N 1
ATOM 7072 C CA . LEU F 1 16 ? 10.681 -33.563 3.362 1.00 52.92 768 LEU F CA 1
ATOM 7073 C C . LEU F 1 16 ? 12.172 -33.836 3.497 1.00 54.20 768 LEU F C 1
ATOM 7074 O O . LEU F 1 16 ? 12.835 -33.257 4.365 1.00 54.42 768 LEU F O 1
ATOM 7079 N N . ALA F 1 17 ? 12.687 -34.761 2.695 1.00 54.77 769 ALA F N 1
ATOM 7080 C CA . ALA F 1 17 ? 14.093 -35.193 2.807 1.00 53.49 769 ALA F CA 1
ATOM 7081 C C . ALA F 1 17 ? 14.771 -34.642 1.613 1.00 57.55 769 ALA F C 1
ATOM 7082 O O . ALA F 1 17 ? 14.147 -34.589 0.560 1.00 56.77 769 ALA F O 1
ATOM 7084 N N . TRP F 1 18 ? 16.034 -34.203 1.784 1.00 57.31 770 TRP F N 1
ATOM 7085 C CA . TRP F 1 18 ? 16.874 -33.759 0.681 1.00 58.04 770 TRP F CA 1
ATOM 7086 C C . TRP F 1 18 ? 17.762 -34.941 0.300 1.00 62.05 770 TRP F C 1
ATOM 7087 O O . TRP F 1 18 ? 18.652 -35.283 1.067 1.00 59.32 770 TRP F O 1
ATOM 7098 N N . THR F 1 19 ? 17.491 -35.559 -0.864 1.00 65.09 771 THR F N 1
ATOM 7099 C CA . THR F 1 19 ? 18.186 -36.777 -1.348 1.00 66.09 771 THR F CA 1
ATOM 7100 C C . THR F 1 19 ? 19.327 -36.445 -2.361 1.00 69.83 771 THR F C 1
ATOM 7101 O O . THR F 1 19 ? 19.618 -35.259 -2.635 1.00 64.92 771 THR F O 1
ATOM 7105 N N . ALA F 1 20 ? 19.946 -37.493 -2.927 1.00 69.77 772 ALA F N 1
ATOM 7106 C CA . ALA F 1 20 ? 21.252 -37.385 -3.635 1.00 70.19 772 ALA F CA 1
ATOM 7107 C C . ALA F 1 20 ? 21.170 -36.788 -5.038 1.00 73.79 772 ALA F C 1
ATOM 7108 O O . ALA F 1 20 ? 22.201 -36.353 -5.608 1.00 72.34 772 ALA F O 1
ATOM 7110 N N . MET F 1 21 ? 19.955 -36.756 -5.562 1.00 77.88 773 MET F N 1
ATOM 7111 C CA . MET F 1 21 ? 19.692 -36.224 -6.873 1.00 80.72 773 MET F CA 1
ATOM 7112 C C . MET F 1 21 ? 18.441 -35.424 -6.830 1.00 79.67 773 MET F C 1
ATOM 7113 O O . MET F 1 21 ? 17.784 -35.247 -7.830 1.00 76.91 773 MET F O 1
ATOM 7118 N N . GLY F 1 22 ? 18.091 -34.951 -5.658 1.00 76.67 774 GLY F N 1
ATOM 7119 C CA . GLY F 1 22 ? 16.920 -34.127 -5.537 1.00 76.55 774 GLY F CA 1
ATOM 7120 C C . GLY F 1 22 ? 16.366 -34.232 -4.154 1.00 74.26 774 GLY F C 1
ATOM 7121 O O . GLY F 1 22 ? 17.081 -34.029 -3.206 1.00 73.98 774 GLY F O 1
ATOM 7122 N N . GLY F 1 23 ? 15.095 -34.571 -4.051 1.00 63.51 775 GLY F N 1
ATOM 7123 C CA . GLY F 1 23 ? 14.436 -34.559 -2.786 1.00 60.98 775 GLY F CA 1
ATOM 7124 C C . GLY F 1 23 ? 13.199 -35.383 -2.818 1.00 56.38 775 GLY F C 1
ATOM 7125 O O . GLY F 1 23 ? 12.694 -35.674 -3.862 1.00 55.27 775 GLY F O 1
ATOM 7126 N N . SER F 1 24 ? 12.725 -35.732 -1.644 1.00 57.78 776 SER F N 1
ATOM 7127 C CA . SER F 1 24 ? 11.699 -36.754 -1.457 1.00 59.33 776 SER F CA 1
ATOM 7128 C C . SER F 1 24 ? 10.754 -36.483 -0.311 1.00 61.46 776 SER F C 1
ATOM 7129 O O . SER F 1 24 ? 11.031 -35.677 0.578 1.00 62.88 776 SER F O 1
ATOM 7132 N N . THR F 1 25 ? 9.649 -37.204 -0.316 1.00 65.21 777 THR F N 1
ATOM 7133 C CA . THR F 1 25 ? 8.554 -36.958 0.607 1.00 69.18 777 THR F CA 1
ATOM 7134 C C . THR F 1 25 ? 8.220 -38.221 1.364 1.00 73.64 777 THR F C 1
ATOM 7135 O O . THR F 1 25 ? 7.389 -39.041 0.924 1.00 78.79 777 THR F O 1
ATOM 7139 N N . LEU F 1 26 ? 8.848 -38.342 2.528 1.00 74.77 778 LEU F N 1
ATOM 7140 C CA . LEU F 1 26 ? 8.906 -39.592 3.248 1.00 69.52 778 LEU F CA 1
ATOM 7141 C C . LEU F 1 26 ? 8.034 -39.550 4.486 1.00 68.64 778 LEU F C 1
ATOM 7142 O O . LEU F 1 26 ? 7.809 -38.499 5.100 1.00 66.70 778 LEU F O 1
ATOM 7147 N N . PHE F 1 27 ? 7.509 -40.700 4.850 1.00 63.97 779 PHE F N 1
ATOM 7148 C CA . PHE F 1 27 ? 6.681 -40.759 6.036 1.00 64.03 779 PHE F CA 1
ATOM 7149 C C . PHE F 1 27 ? 7.471 -41.198 7.241 1.00 62.11 779 PHE F C 1
ATOM 7150 O O . PHE F 1 27 ? 8.131 -42.255 7.245 1.00 54.30 779 PHE F O 1
ATOM 7158 N N . VAL F 1 28 ? 7.393 -40.381 8.282 1.00 52.96 780 VAL F N 1
ATOM 7159 C CA . VAL F 1 28 ? 8.007 -40.754 9.519 1.00 47.83 780 VAL F CA 1
ATOM 7160 C C . VAL F 1 28 ? 6.975 -41.413 10.388 1.00 46.37 780 VAL F C 1
ATOM 7161 O O . VAL F 1 28 ? 5.914 -40.882 10.558 1.00 46.12 780 VAL F O 1
ATOM 7165 N N . GLU F 1 29 ? 7.303 -42.562 10.971 1.00 50.05 781 GLU F N 1
ATOM 7166 C CA . GLU F 1 29 ? 6.294 -43.422 11.544 1.00 54.28 781 GLU F CA 1
ATOM 7167 C C . GLU F 1 29 ? 6.661 -43.911 12.954 1.00 52.77 781 GLU F C 1
ATOM 7168 O O . GLU F 1 29 ? 7.802 -44.277 13.231 1.00 60.99 781 GLU F O 1
ATOM 7174 N N . THR F 1 30 ? 5.708 -43.890 13.880 1.00 58.92 782 THR F N 1
ATOM 7175 C CA . THR F 1 30 ? 5.959 -44.428 15.207 1.00 54.29 782 THR F CA 1
ATOM 7176 C C . THR F 1 30 ? 4.793 -45.280 15.696 1.00 57.49 782 THR F C 1
ATOM 7177 O O . THR F 1 30 ? 3.628 -44.918 15.558 1.00 57.52 782 THR F O 1
ATOM 7181 N N . SER F 1 31 ? 5.093 -46.422 16.282 1.00 61.28 783 SER F N 1
ATOM 7182 C CA . SER F 1 31 ? 4.022 -47.242 16.881 1.00 65.13 783 SER F CA 1
ATOM 7183 C C . SER F 1 31 ? 4.469 -47.631 18.253 1.00 66.44 783 SER F C 1
ATOM 7184 O O . SER F 1 31 ? 5.668 -47.533 18.548 1.00 65.36 783 SER F O 1
ATOM 7187 N N . LEU F 1 32 ? 3.516 -48.049 19.087 1.00 67.67 784 LEU F N 1
ATOM 7188 C CA . LEU F 1 32 ? 3.813 -48.542 20.428 1.00 71.86 784 LEU F CA 1
ATOM 7189 C C . LEU F 1 32 ? 4.436 -49.913 20.264 1.00 73.35 784 LEU F C 1
ATOM 7190 O O . LEU F 1 32 ? 4.158 -50.596 19.275 1.00 79.20 784 LEU F O 1
ATOM 7195 N N . ARG F 1 33 ? 5.292 -50.295 21.210 1.00 74.32 785 ARG F N 1
ATOM 7196 C CA . ARG F 1 33 ? 5.912 -51.621 21.230 1.00 74.15 785 ARG F CA 1
ATOM 7197 C C . ARG F 1 33 ? 6.524 -51.926 22.606 1.00 74.60 785 ARG F C 1
ATOM 7198 O O . ARG F 1 33 ? 6.009 -52.735 23.397 1.00 72.28 785 ARG F O 1
ATOM 7206 N N . ASP F 1 45 ? 9.683 -46.905 33.700 1.00 63.32 797 ASP F N 1
ATOM 7207 C CA . ASP F 1 45 ? 10.439 -46.409 32.546 1.00 67.43 797 ASP F CA 1
ATOM 7208 C C . ASP F 1 45 ? 9.949 -46.939 31.193 1.00 71.04 797 ASP F C 1
ATOM 7209 O O . ASP F 1 45 ? 9.127 -47.861 31.181 1.00 72.53 797 ASP F O 1
ATOM 7214 N N . GLY F 1 46 ? 10.446 -46.343 30.083 1.00 68.64 798 GLY F N 1
ATOM 7215 C CA . GLY F 1 46 ? 10.137 -46.770 28.676 1.00 64.21 798 GLY F CA 1
ATOM 7216 C C . GLY F 1 46 ? 11.335 -46.604 27.753 1.00 63.85 798 GLY F C 1
ATOM 7217 O O . GLY F 1 46 ? 12.405 -46.301 28.276 1.00 67.45 798 GLY F O 1
ATOM 7218 N N . SER F 1 47 ? 11.183 -46.760 26.410 1.00 58.86 799 SER F N 1
ATOM 7219 C CA . SER F 1 47 ? 12.335 -46.615 25.466 1.00 54.11 799 SER F CA 1
ATOM 7220 C C . SER F 1 47 ? 12.084 -46.261 24.025 1.00 52.76 799 SER F C 1
ATOM 7221 O O . SER F 1 47 ? 11.022 -46.474 23.494 1.00 56.56 799 SER F O 1
ATOM 7224 N N . LEU F 1 48 ? 13.115 -45.774 23.341 1.00 57.90 800 LEU F N 1
ATOM 7225 C CA . LEU F 1 48 ? 13.044 -45.612 21.882 1.00 58.99 800 LEU F CA 1
ATOM 7226 C C . LEU F 1 48 ? 13.946 -46.571 21.154 1.00 56.69 800 LEU F C 1
ATOM 7227 O O . LEU F 1 48 ? 14.988 -46.987 21.671 1.00 63.16 800 LEU F O 1
ATOM 7232 N N . GLU F 1 49 ? 13.538 -46.936 19.943 1.00 57.65 801 GLU F N 1
ATOM 7233 C CA . GLU F 1 49 ? 14.392 -47.787 19.096 1.00 60.13 801 GLU F CA 1
ATOM 7234 C C . GLU F 1 49 ? 14.138 -47.412 17.649 1.00 51.92 801 GLU F C 1
ATOM 7235 O O . GLU F 1 49 ? 12.985 -47.395 17.185 1.00 53.78 801 GLU F O 1
ATOM 7241 N N . VAL F 1 50 ? 15.199 -47.120 16.919 1.00 57.66 802 VAL F N 1
ATOM 7242 C CA . VAL F 1 50 ? 15.024 -46.522 15.596 1.00 58.02 802 VAL F CA 1
ATOM 7243 C C . VAL F 1 50 ? 15.547 -47.360 14.420 1.00 56.20 802 VAL F C 1
ATOM 7244 O O . VAL F 1 50 ? 16.684 -47.780 14.423 1.00 56.87 802 VAL F O 1
ATOM 7248 N N . THR F 1 51 ? 14.720 -47.549 13.401 1.00 68.35 803 THR F N 1
ATOM 7249 C CA . THR F 1 51 ? 15.142 -48.240 12.164 1.00 69.90 803 THR F CA 1
ATOM 7250 C C . THR F 1 51 ? 15.284 -47.219 11.028 1.00 73.35 803 THR F C 1
ATOM 7251 O O . THR F 1 51 ? 14.901 -46.051 11.177 1.00 72.42 803 THR F O 1
ATOM 7255 N N . GLY F 1 52 ? 15.839 -47.655 9.902 1.00 80.11 804 GLY F N 1
ATOM 7256 C CA . GLY F 1 52 ? 16.310 -46.743 8.836 1.00 82.66 804 GLY F CA 1
ATOM 7257 C C . GLY F 1 52 ? 17.825 -46.827 8.612 1.00 86.08 804 GLY F C 1
ATOM 7258 O O . GLY F 1 52 ? 18.319 -46.477 7.519 1.00 90.23 804 GLY F O 1
ATOM 7259 N N . GLN F 1 53 ? 18.543 -47.272 9.655 1.00 85.57 805 GLN F N 1
ATOM 7260 C CA . GLN F 1 53 ? 20.004 -47.577 9.653 1.00 85.50 805 GLN F CA 1
ATOM 7261 C C . GLN F 1 53 ? 20.925 -46.407 9.199 1.00 81.46 805 GLN F C 1
ATOM 7262 O O . GLN F 1 53 ? 21.742 -46.504 8.267 1.00 79.41 805 GLN F O 1
ATOM 7268 N N . LEU F 1 54 ? 20.812 -45.313 9.946 1.00 76.39 806 LEU F N 1
ATOM 7269 C CA . LEU F 1 54 ? 21.379 -44.050 9.544 1.00 69.31 806 LEU F CA 1
ATOM 7270 C C . LEU F 1 54 ? 22.713 -43.817 10.267 1.00 62.80 806 LEU F C 1
ATOM 7271 O O . LEU F 1 54 ? 23.163 -44.589 11.174 1.00 61.71 806 LEU F O 1
ATOM 7276 N N . GLY F 1 55 ? 23.372 -42.758 9.867 1.00 58.12 807 GLY F N 1
ATOM 7277 C CA . GLY F 1 55 ? 24.638 -42.404 10.523 1.00 58.09 807 GLY F CA 1
ATOM 7278 C C . GLY F 1 55 ? 24.467 -41.948 11.958 1.00 52.77 807 GLY F C 1
ATOM 7279 O O . GLY F 1 55 ? 23.370 -41.928 12.465 1.00 51.34 807 GLY F O 1
ATOM 7280 N N . GLU F 1 56 ? 25.565 -41.570 12.609 1.00 47.46 808 GLU F N 1
ATOM 7281 C CA . GLU F 1 56 ? 25.511 -41.070 13.969 1.00 47.43 808 GLU F CA 1
ATOM 7282 C C . GLU F 1 56 ? 24.615 -39.821 14.045 1.00 40.53 808 GLU F C 1
ATOM 7283 O O . GLU F 1 56 ? 23.909 -39.661 15.034 1.00 42.25 808 GLU F O 1
ATOM 7289 N N . VAL F 1 57 ? 24.642 -38.969 13.019 1.00 48.38 809 VAL F N 1
ATOM 7290 C CA . VAL F 1 57 ? 24.015 -37.681 13.132 1.00 44.80 809 VAL F CA 1
ATOM 7291 C C . VAL F 1 57 ? 22.503 -37.852 13.150 1.00 47.49 809 VAL F C 1
ATOM 7292 O O . VAL F 1 57 ? 21.810 -37.333 14.036 1.00 47.81 809 VAL F O 1
ATOM 7296 N N . MET F 1 58 ? 21.994 -38.570 12.182 1.00 51.19 810 MET F N 1
ATOM 7297 C CA . MET F 1 58 ? 20.579 -38.896 12.179 1.00 55.78 810 MET F CA 1
ATOM 7298 C C . MET F 1 58 ? 20.146 -39.552 13.469 1.00 51.29 810 MET F C 1
ATOM 7299 O O . MET F 1 58 ? 19.138 -39.175 14.023 1.00 46.65 810 MET F O 1
ATOM 7304 N N . LYS F 1 59 ? 20.882 -40.581 13.892 1.00 50.03 811 LYS F N 1
ATOM 7305 C CA . LYS F 1 59 ? 20.610 -41.265 15.139 1.00 45.53 811 LYS F CA 1
ATOM 7306 C C . LYS F 1 59 ? 20.564 -40.287 16.336 1.00 47.00 811 LYS F C 1
ATOM 7307 O O . LYS F 1 59 ? 19.725 -40.447 17.219 1.00 42.92 811 LYS F O 1
ATOM 7313 N N . GLU F 1 60 ? 21.524 -39.366 16.444 1.00 37.38 812 GLU F N 1
ATOM 7314 C CA . GLU F 1 60 ? 21.487 -38.446 17.576 1.00 38.76 812 GLU F CA 1
ATOM 7315 C C . GLU F 1 60 ? 20.361 -37.463 17.340 1.00 37.32 812 GLU F C 1
ATOM 7316 O O . GLU F 1 60 ? 19.762 -36.956 18.298 1.00 51.54 812 GLU F O 1
ATOM 7322 N N . SER F 1 61 ? 20.002 -37.165 16.085 1.00 34.51 813 SER F N 1
ATOM 7323 C CA . SER F 1 61 ? 18.811 -36.288 15.908 1.00 37.54 813 SER F CA 1
ATOM 7324 C C . SER F 1 61 ? 17.489 -36.908 16.378 1.00 46.78 813 SER F C 1
ATOM 7325 O O . SER F 1 61 ? 16.585 -36.182 16.897 1.00 37.51 813 SER F O 1
ATOM 7328 N N . ALA F 1 62 ? 17.359 -38.238 16.223 1.00 42.20 814 ALA F N 1
ATOM 7329 C CA . ALA F 1 62 ? 16.256 -38.980 16.872 1.00 39.07 814 ALA F CA 1
ATOM 7330 C C . ALA F 1 62 ? 16.203 -38.857 18.382 1.00 39.79 814 ALA F C 1
ATOM 7331 O O . ALA F 1 62 ? 15.119 -38.665 19.016 1.00 44.81 814 ALA F O 1
ATOM 7333 N N A ARG F 1 63 ? 17.357 -38.968 19.005 0.50 41.43 815 ARG F N 1
ATOM 7334 N N B ARG F 1 63 ? 17.369 -38.976 18.994 0.50 40.98 815 ARG F N 1
ATOM 7335 C CA A ARG F 1 63 ? 17.428 -38.871 20.440 0.50 43.09 815 ARG F CA 1
ATOM 7336 C CA B ARG F 1 63 ? 17.501 -38.887 20.433 0.50 41.85 815 ARG F CA 1
ATOM 7337 C C A ARG F 1 63 ? 17.061 -37.499 21.024 0.50 46.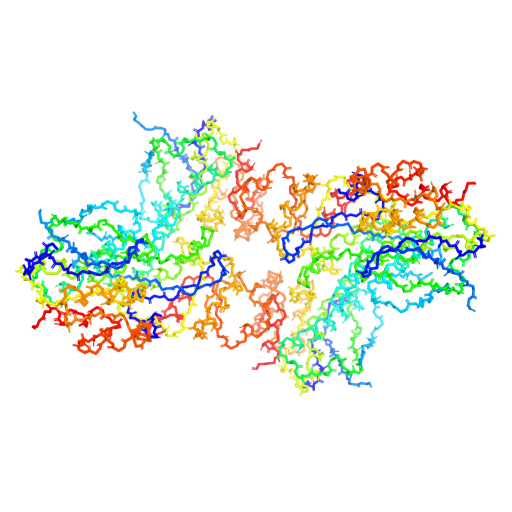29 815 ARG F C 1
ATOM 7338 C C B ARG F 1 63 ? 17.111 -37.513 21.036 0.50 45.90 815 ARG F C 1
ATOM 7339 O O A ARG F 1 63 ? 16.439 -37.408 22.085 0.50 46.41 815 ARG F O 1
ATOM 7340 O O B ARG F 1 63 ? 16.525 -37.440 22.123 0.50 46.04 815 ARG F O 1
ATOM 7355 N N . ILE F 1 64 ? 17.460 -36.446 20.331 1.00 44.80 816 ILE F N 1
ATOM 7356 C CA . ILE F 1 64 ? 17.067 -35.081 20.671 1.00 38.43 816 ILE F CA 1
ATOM 7357 C C . ILE F 1 64 ? 15.583 -34.962 20.612 1.00 37.03 816 ILE F C 1
ATOM 7358 O O . ILE F 1 64 ? 14.926 -34.577 21.555 1.00 35.66 816 ILE F O 1
ATOM 7363 N N . ALA F 1 65 ? 15.036 -35.403 19.518 1.00 38.17 817 ALA F N 1
ATOM 7364 C CA . ALA F 1 65 ? 13.643 -35.269 19.357 1.00 41.57 817 ALA F CA 1
ATOM 7365 C C . ALA F 1 65 ? 12.903 -35.995 20.402 1.00 45.98 817 ALA F C 1
ATOM 7366 O O . ALA F 1 65 ? 11.974 -35.450 21.017 1.00 46.29 817 ALA F O 1
ATOM 7368 N N . TYR F 1 66 ? 13.350 -37.213 20.681 1.00 48.92 818 TYR F N 1
ATOM 7369 C CA . TYR F 1 66 ? 12.852 -38.010 21.785 1.00 53.03 818 TYR F CA 1
ATOM 7370 C C . TYR F 1 66 ? 12.945 -37.289 23.134 1.00 53.24 818 TYR F C 1
ATOM 7371 O O . TYR F 1 66 ? 11.976 -37.170 23.906 1.00 52.07 818 TYR F O 1
ATOM 7380 N N . THR F 1 67 ? 14.134 -36.824 23.436 1.00 52.37 819 THR F N 1
ATOM 7381 C CA . THR F 1 67 ? 14.334 -36.155 24.670 1.00 49.90 819 THR F CA 1
ATOM 7382 C C . THR F 1 67 ? 13.502 -34.890 24.758 1.00 44.30 819 THR F C 1
ATOM 7383 O O . THR F 1 67 ? 12.890 -34.634 25.769 1.00 48.44 819 THR F O 1
ATOM 7387 N N . PHE F 1 68 ? 13.464 -34.136 23.678 1.00 49.69 820 PHE F N 1
ATOM 7388 C CA . PHE F 1 68 ? 12.672 -32.926 23.698 1.00 46.45 820 PHE F CA 1
ATOM 7389 C C . PHE F 1 68 ? 11.142 -33.170 23.650 1.00 49.03 820 PHE F C 1
ATOM 7390 O O . PHE F 1 68 ? 10.350 -32.432 24.313 1.00 36.70 820 PHE F O 1
ATOM 7398 N N . ALA F 1 69 ? 10.684 -34.173 22.884 1.00 39.68 821 ALA F N 1
ATOM 7399 C CA . ALA F 1 69 ? 9.216 -34.465 22.943 1.00 40.25 821 ALA F CA 1
ATOM 7400 C C . ALA F 1 69 ? 8.756 -34.907 24.309 1.00 43.66 821 ALA F C 1
ATOM 7401 O O . ALA F 1 69 ? 7.624 -34.597 24.693 1.00 38.03 821 ALA F O 1
ATOM 7403 N N . ARG F 1 70 ? 9.622 -35.570 25.089 1.00 41.14 822 ARG F N 1
ATOM 7404 C CA . ARG F 1 70 ? 9.214 -35.949 26.386 1.00 43.45 822 ARG F CA 1
ATOM 7405 C C . ARG F 1 70 ? 9.167 -34.766 27.326 1.00 42.21 822 ARG F C 1
ATOM 7406 O O . ARG F 1 70 ? 8.278 -34.691 28.179 1.00 40.36 822 ARG F O 1
A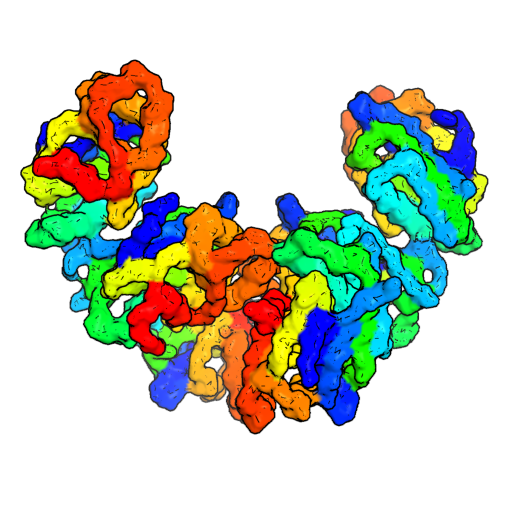TOM 7414 N N . ALA F 1 71 ? 10.232 -33.955 27.304 1.00 42.64 823 ALA F N 1
ATOM 7415 C CA . ALA F 1 71 ? 10.242 -32.713 28.065 1.00 43.29 823 ALA F CA 1
ATOM 7416 C C . ALA F 1 71 ? 9.001 -31.897 27.687 1.00 32.99 823 ALA F C 1
ATOM 7417 O O . ALA F 1 71 ? 8.344 -31.351 28.555 1.00 43.35 823 ALA F O 1
ATOM 7419 N N . PHE F 1 72 ? 8.776 -31.728 26.419 1.00 38.84 824 PHE F N 1
ATOM 7420 C CA . PHE F 1 72 ? 7.690 -30.878 25.904 1.00 41.57 824 PHE F CA 1
ATOM 7421 C C . PHE F 1 72 ? 6.289 -31.292 26.293 1.00 50.87 824 PHE F C 1
ATOM 7422 O O . PHE F 1 72 ? 5.406 -30.456 26.605 1.00 53.34 824 PHE F O 1
ATOM 7430 N N . LEU F 1 73 ? 6.091 -32.591 26.261 1.00 52.36 825 LEU F N 1
ATOM 7431 C CA . LEU F 1 73 ? 4.839 -33.195 26.639 1.00 48.64 825 LEU F CA 1
ATOM 7432 C C . LEU F 1 73 ? 4.663 -33.127 28.124 1.00 43.33 825 LEU F C 1
ATOM 7433 O O . LEU F 1 73 ? 3.564 -33.003 28.609 1.00 46.83 825 LEU F O 1
ATOM 7438 N N . MET F 1 74 ? 5.733 -33.173 28.883 1.00 44.91 826 MET F N 1
ATOM 7439 C CA . MET F 1 74 ? 5.602 -32.899 30.292 1.00 47.34 826 MET F CA 1
ATOM 7440 C C . MET F 1 74 ? 4.967 -31.520 30.555 1.00 55.38 826 MET F C 1
ATOM 7441 O O . MET F 1 74 ? 3.981 -31.364 31.328 1.00 49.99 826 MET F O 1
ATOM 7446 N N . GLN F 1 75 ? 5.546 -30.514 29.898 1.00 55.02 827 GLN F N 1
ATOM 7447 C CA . GLN F 1 75 ? 5.240 -29.136 30.196 1.00 51.03 827 GLN F CA 1
ATOM 7448 C C . GLN F 1 75 ? 3.807 -28.821 29.852 1.00 53.09 827 GLN F C 1
ATOM 7449 O O . GLN F 1 75 ? 3.155 -28.080 30.587 1.00 52.87 827 GLN F O 1
ATOM 7455 N N . HIS F 1 76 ? 3.334 -29.389 28.739 1.00 51.67 828 HIS F N 1
ATOM 7456 C CA A HIS F 1 76 ? 2.028 -29.047 28.218 0.50 50.06 828 HIS F CA 1
ATOM 7457 C CA B HIS F 1 76 ? 2.026 -29.100 28.130 0.50 52.20 828 HIS F CA 1
ATOM 7458 C C . HIS F 1 76 ? 0.965 -30.102 28.583 1.00 54.01 828 HIS F C 1
ATOM 7459 O O . HIS F 1 76 ? -0.228 -29.794 28.633 1.00 52.88 828 HIS F O 1
ATOM 7472 N N . ALA F 1 77 ? 1.315 -31.356 28.709 1.00 48.13 829 ALA F N 1
ATOM 7473 C CA . ALA F 1 77 ? 0.351 -32.336 29.176 1.00 50.74 829 ALA F CA 1
ATOM 7474 C C . ALA F 1 77 ? 0.895 -33.326 30.196 1.00 52.57 829 ALA F C 1
ATOM 7475 O O . ALA F 1 77 ? 1.119 -34.466 29.904 1.00 53.73 829 ALA F O 1
ATOM 7477 N N . PRO F 1 78 ? 1.065 -32.859 31.406 1.00 51.38 830 PRO F N 1
ATOM 7478 C CA . PRO F 1 78 ? 1.721 -33.568 32.498 1.00 57.58 830 PRO F CA 1
ATOM 7479 C C . PRO F 1 78 ? 1.135 -34.892 32.967 1.00 58.33 830 PRO F C 1
ATOM 7480 O O . PRO F 1 78 ? 1.850 -35.761 33.363 1.00 54.33 830 PRO F O 1
ATOM 7484 N N . ALA F 1 79 ? -0.156 -35.014 32.958 1.00 55.53 831 ALA F N 1
ATOM 7485 C CA . ALA F 1 79 ? -0.820 -36.233 33.346 1.00 57.50 831 ALA F CA 1
ATOM 7486 C C . ALA F 1 79 ? -0.762 -37.302 32.260 1.00 58.27 831 ALA F C 1
ATOM 7487 O O . ALA F 1 79 ? -1.280 -38.402 32.474 1.00 57.14 831 ALA F O 1
ATOM 7489 N N . ASN F 1 80 ? -0.194 -36.965 31.088 1.00 62.21 832 ASN F N 1
ATOM 7490 C CA . ASN F 1 80 ? 0.157 -37.968 30.049 1.00 60.86 832 ASN F CA 1
ATOM 7491 C C . ASN F 1 80 ? 1.555 -38.589 30.275 1.00 64.60 832 ASN F C 1
ATOM 7492 O O . ASN F 1 80 ? 2.575 -37.875 30.179 1.00 64.32 832 ASN F O 1
ATOM 7497 N N . ASP F 1 81 ? 1.617 -39.887 30.523 1.00 64.25 833 ASP F N 1
ATOM 7498 C CA . ASP F 1 81 ? 2.889 -40.543 30.727 1.00 59.35 833 ASP F CA 1
ATOM 7499 C C . ASP F 1 81 ? 3.395 -41.459 29.621 1.00 57.07 833 ASP F C 1
ATOM 7500 O O . ASP F 1 81 ? 4.329 -42.206 29.805 1.00 53.89 833 ASP F O 1
ATOM 7505 N N . TYR F 1 82 ? 2.778 -41.354 28.474 1.00 54.15 834 TYR F N 1
ATOM 7506 C CA . TYR F 1 82 ? 2.968 -42.228 27.335 1.00 58.32 834 TYR F CA 1
ATOM 7507 C C . TYR F 1 82 ? 4.371 -42.240 26.838 1.00 56.30 834 TYR F C 1
ATOM 7508 O O . TYR F 1 82 ? 4.917 -43.280 26.551 1.00 52.28 834 TYR F O 1
ATOM 7517 N N . LEU F 1 83 ? 4.931 -41.043 26.687 1.00 53.71 835 LEU F N 1
ATOM 7518 C CA . LEU F 1 83 ? 6.255 -40.905 26.129 1.00 55.88 835 LEU F CA 1
ATOM 7519 C C . LEU F 1 83 ? 7.282 -41.291 27.159 1.00 49.84 835 LEU F C 1
ATOM 7520 O O . LEU F 1 83 ? 8.398 -41.736 26.845 1.00 51.36 835 LEU F O 1
ATOM 7525 N N . VAL F 1 84 ? 6.929 -41.140 28.409 1.00 52.36 836 VAL F N 1
ATOM 7526 C CA . VAL F 1 84 ? 7.872 -41.524 29.440 1.00 55.08 836 VAL F CA 1
ATOM 7527 C C . VAL F 1 84 ? 7.870 -43.034 29.766 1.00 58.40 836 VAL F C 1
ATOM 7528 O O . VAL F 1 84 ? 8.864 -43.550 30.298 1.00 56.77 836 VAL F O 1
ATOM 7532 N N . THR F 1 85 ? 6.751 -43.707 29.503 1.00 52.26 837 THR F N 1
ATOM 7533 C CA . THR F 1 85 ? 6.619 -45.149 29.793 1.00 58.45 837 THR F CA 1
ATOM 7534 C C . THR F 1 85 ? 6.627 -46.092 28.578 1.00 62.23 837 THR F C 1
ATOM 7535 O O . THR F 1 85 ? 7.098 -47.229 28.674 1.00 65.21 837 THR F O 1
ATOM 7539 N N . SER F 1 86 ? 6.081 -45.655 27.445 1.00 61.37 838 SER F N 1
ATOM 7540 C CA . SER F 1 86 ? 5.867 -46.554 26.336 1.00 59.82 838 SER F CA 1
ATOM 7541 C C . SER F 1 86 ? 7.143 -46.936 25.579 1.00 58.99 838 SER F C 1
ATOM 7542 O O . SER F 1 86 ? 8.039 -46.131 25.419 1.00 62.46 838 SER F O 1
ATOM 7545 N N . HIS F 1 87 ? 7.213 -48.172 25.117 1.00 57.30 839 HIS F N 1
ATOM 7546 C CA . HIS F 1 87 ? 8.407 -48.620 24.400 1.00 59.67 839 HIS F CA 1
ATOM 7547 C C . HIS F 1 87 ? 8.076 -48.301 22.951 1.00 54.56 839 HIS F C 1
ATOM 7548 O O . HIS F 1 87 ? 6.961 -48.588 22.521 1.00 56.05 839 HIS F O 1
ATOM 7555 N N . ILE F 1 88 ? 8.982 -47.649 22.212 1.00 54.67 840 ILE F N 1
ATOM 7556 C CA . ILE F 1 88 ? 8.575 -47.053 20.911 1.00 53.50 840 ILE F CA 1
ATOM 7557 C C . ILE F 1 88 ? 9.453 -47.426 19.781 1.00 50.58 840 ILE F C 1
ATOM 7558 O O . ILE F 1 88 ? 10.672 -47.514 19.933 1.00 67.18 840 ILE F O 1
ATOM 7563 N N . HIS F 1 89 ? 8.810 -47.620 18.635 1.00 56.46 841 HIS F N 1
ATOM 7564 C CA . HIS F 1 89 ? 9.458 -47.784 17.363 1.00 55.60 841 HIS F CA 1
ATOM 7565 C C . HIS F 1 89 ? 9.420 -46.498 16.511 1.00 54.25 841 HIS F C 1
ATOM 7566 O O . HIS F 1 89 ? 8.398 -45.975 16.198 1.00 53.89 841 HIS F O 1
ATOM 7573 N N . LEU F 1 90 ? 10.579 -46.040 16.099 1.00 50.17 842 LEU F N 1
ATOM 7574 C CA . LEU F 1 90 ? 10.656 -44.931 15.210 1.00 52.89 842 LEU F CA 1
ATOM 7575 C C . LEU F 1 90 ? 11.153 -45.475 13.928 1.00 51.06 842 LEU F C 1
ATOM 7576 O O . LEU F 1 90 ? 12.261 -46.010 13.849 1.00 51.45 842 LEU F O 1
ATOM 7581 N N . HIS F 1 91 ? 10.339 -45.331 12.910 1.00 48.79 843 HIS F N 1
ATOM 7582 C CA . HIS F 1 91 ? 10.862 -45.563 11.579 1.00 56.10 843 HIS F CA 1
ATOM 7583 C C . HIS F 1 91 ? 11.072 -44.299 10.709 1.00 55.86 843 HIS F C 1
ATOM 7584 O O . HIS F 1 91 ? 10.118 -43.613 10.316 1.00 55.22 843 HIS F O 1
ATOM 7591 N N . VAL F 1 92 ? 12.344 -44.014 10.395 1.00 58.12 844 VAL F N 1
ATOM 7592 C CA . VAL F 1 92 ? 12.711 -42.944 9.491 1.00 58.12 844 VAL F CA 1
ATOM 7593 C C . VAL F 1 92 ? 13.150 -43.548 8.134 1.00 60.52 844 VAL F C 1
ATOM 7594 O O . VAL F 1 92 ? 14.195 -44.183 8.028 1.00 61.47 844 VAL F O 1
ATOM 7598 N N . PRO F 1 93 ? 12.343 -43.371 7.099 1.00 62.54 845 PRO F N 1
ATOM 7599 C CA . PRO F 1 93 ? 12.724 -43.963 5.839 1.00 62.49 845 PRO F CA 1
ATOM 7600 C C . PRO F 1 93 ? 14.009 -43.424 5.249 1.00 67.11 845 PRO F C 1
ATOM 7601 O O . PRO F 1 93 ? 14.316 -42.212 5.370 1.00 67.06 845 PRO F O 1
ATOM 7605 N N . GLU F 1 94 ? 14.754 -44.330 4.618 1.00 66.46 846 GLU F N 1
ATOM 7606 C CA . GLU F 1 94 ? 16.013 -43.981 3.995 1.00 67.21 846 GLU F CA 1
ATOM 7607 C C . GLU F 1 94 ? 15.770 -43.071 2.802 1.00 67.83 846 GLU F C 1
ATOM 7608 O O . GLU F 1 94 ? 14.677 -43.039 2.214 1.00 66.24 846 GLU F O 1
ATOM 7614 N N . GLY F 1 95 ? 16.797 -42.301 2.484 1.00 70.04 847 GLY F N 1
ATOM 7615 C CA . GLY F 1 95 ? 16.750 -41.343 1.390 1.00 70.50 847 GLY F CA 1
ATOM 7616 C C . GLY F 1 95 ? 17.616 -40.115 1.631 1.00 71.05 847 GLY F C 1
ATOM 7617 O O . GLY F 1 95 ? 18.297 -39.632 0.720 1.00 71.83 847 GLY F O 1
ATOM 7618 N N . ALA F 1 96 ? 17.571 -39.595 2.855 1.00 68.85 848 ALA F N 1
ATOM 7619 C CA . ALA F 1 96 ? 18.172 -38.325 3.139 1.00 68.32 848 ALA F CA 1
ATOM 7620 C C . ALA F 1 96 ? 19.689 -38.446 3.010 1.00 71.17 848 ALA F C 1
ATOM 7621 O O . ALA F 1 96 ? 20.258 -39.459 3.377 1.00 71.10 848 ALA F O 1
ATOM 7623 N N . THR F 1 97 ? 20.340 -37.421 2.464 1.00 69.84 849 THR F N 1
ATOM 7624 C CA . THR F 1 97 ? 21.804 -37.391 2.444 1.00 69.86 849 THR F CA 1
ATOM 7625 C C . THR F 1 97 ? 22.375 -37.311 3.869 1.00 70.21 849 THR F C 1
ATOM 7626 O O . THR F 1 97 ? 21.776 -36.705 4.785 1.00 62.49 849 THR F O 1
ATOM 7630 N N . PRO F 1 98 ? 23.554 -37.892 4.059 1.00 71.16 850 PRO F N 1
ATOM 7631 C CA . PRO F 1 98 ? 24.168 -37.838 5.386 1.00 75.57 850 PRO F CA 1
ATOM 7632 C C . PRO F 1 98 ? 24.086 -36.432 5.990 1.00 75.30 850 PRO F C 1
ATOM 7633 O O . PRO F 1 98 ? 23.778 -36.281 7.157 1.00 79.11 850 PRO F O 1
ATOM 7637 N N . LYS F 1 99 ? 24.344 -35.416 5.178 1.00 74.03 851 LYS F N 1
ATOM 7638 C CA . LYS F 1 99 ? 24.391 -34.069 5.681 1.00 73.40 851 LYS F CA 1
ATOM 7639 C C . LYS F 1 99 ? 23.089 -33.305 5.477 1.00 70.37 851 LYS F C 1
ATOM 7640 O O . LYS F 1 99 ? 23.076 -32.099 5.588 1.00 71.63 851 LYS F O 1
ATOM 7646 N N . ASP F 1 100 ? 22.000 -34.000 5.159 1.00 63.86 852 ASP F N 1
ATOM 7647 C CA . ASP F 1 100 ? 20.642 -33.518 5.531 1.00 61.49 852 ASP F CA 1
ATOM 7648 C C . ASP F 1 100 ? 20.154 -34.177 6.795 1.00 56.26 852 ASP F C 1
ATOM 7649 O O . ASP F 1 100 ? 19.050 -33.907 7.245 1.00 54.05 852 ASP F O 1
ATOM 7654 N N . GLY F 1 101 ? 20.929 -35.112 7.332 1.00 56.80 853 GLY F N 1
ATOM 7655 C CA . GLY F 1 101 ? 20.478 -35.912 8.459 1.00 58.30 853 GLY F CA 1
ATOM 7656 C C . GLY F 1 101 ? 19.565 -35.253 9.505 1.00 56.18 853 GLY F C 1
ATOM 7657 O O . GLY F 1 101 ? 18.415 -35.676 9.708 1.00 57.02 853 GLY F O 1
ATOM 7658 N N . PRO F 1 102 ? 20.057 -34.218 10.180 1.00 46.86 854 PRO F N 1
ATOM 7659 C CA . PRO F 1 102 ? 19.355 -33.749 11.350 1.00 42.63 854 PRO F CA 1
ATOM 7660 C C . PRO F 1 102 ? 18.007 -33.014 11.040 1.00 37.96 854 PRO F C 1
ATOM 7661 O O . PRO F 1 102 ? 17.306 -32.731 11.970 1.00 37.86 854 PRO F O 1
ATOM 7665 N N . SER F 1 103 ? 17.637 -32.784 9.794 1.00 42.70 855 SER F N 1
ATOM 7666 C CA . SER F 1 103 ? 16.454 -31.891 9.494 1.00 45.26 855 SER F CA 1
ATOM 7667 C C . SER F 1 103 ? 15.134 -32.576 9.627 1.00 39.40 855 SER F C 1
ATOM 7668 O O . SER F 1 103 ? 14.129 -31.943 9.446 1.00 42.48 855 SER F O 1
ATOM 7671 N N . ALA F 1 104 ? 15.173 -33.867 9.984 1.00 41.89 856 ALA F N 1
ATOM 7672 C CA . ALA F 1 104 ? 13.993 -34.665 10.273 1.00 48.35 856 ALA F CA 1
ATOM 7673 C C . ALA F 1 104 ? 13.638 -34.511 11.761 1.00 39.89 856 ALA F C 1
ATOM 7674 O O . ALA F 1 104 ? 12.691 -35.059 12.279 1.00 41.12 856 ALA F O 1
ATOM 7676 N N . GLY F 1 105 ? 14.322 -33.627 12.439 1.00 43.91 857 GLY F N 1
ATOM 7677 C CA . GLY F 1 105 ? 14.009 -33.405 13.833 1.00 38.37 857 GLY F CA 1
ATOM 7678 C C . GLY F 1 105 ? 12.651 -32.892 14.203 1.00 30.64 857 GLY F C 1
ATOM 7679 O O . GLY F 1 105 ? 12.036 -33.420 15.020 1.00 43.46 857 GLY F O 1
ATOM 7680 N N . CYS F 1 106 ? 12.191 -31.840 13.534 1.00 44.47 858 CYS F N 1
ATOM 7681 C CA . CYS F 1 106 ? 10.833 -31.338 13.752 1.00 37.21 858 CYS F CA 1
ATOM 7682 C C . CYS F 1 106 ? 9.771 -32.404 13.471 1.00 37.87 858 CYS F C 1
ATOM 7683 O O . CYS F 1 106 ? 8.752 -32.481 14.157 1.00 41.67 858 CYS F O 1
ATOM 7686 N N . THR F 1 107 ? 10.028 -33.220 12.455 1.00 40.18 859 THR F N 1
ATOM 7687 C CA . THR F 1 107 ? 9.099 -34.197 11.962 1.00 46.00 859 THR F CA 1
ATOM 7688 C C . THR F 1 107 ? 8.897 -35.283 12.967 1.00 34.01 859 THR F C 1
ATOM 7689 O O . THR F 1 107 ? 7.824 -35.615 13.274 1.00 50.22 859 THR F O 1
ATOM 7693 N N . ILE F 1 108 ? 9.966 -35.767 13.522 1.00 42.51 860 ILE F N 1
ATOM 7694 C CA . ILE F 1 108 ? 9.999 -36.754 14.604 1.00 41.25 860 ILE F CA 1
ATOM 7695 C C . ILE F 1 108 ? 9.419 -36.283 15.937 1.00 43.88 860 ILE F C 1
ATOM 7696 O O . ILE F 1 108 ? 8.703 -36.979 16.632 1.00 43.60 860 ILE F O 1
ATOM 7701 N N . VAL F 1 109 ? 9.747 -35.080 16.366 1.00 47.67 861 VAL F N 1
ATOM 7702 C CA . VAL F 1 109 ? 9.116 -34.604 17.584 1.00 45.87 861 VAL F CA 1
ATOM 7703 C C . VAL F 1 109 ? 7.622 -34.817 17.448 1.00 41.91 861 VAL F C 1
ATOM 7704 O O . VAL F 1 109 ? 6.953 -35.319 18.341 1.00 44.52 861 VAL F O 1
ATOM 7708 N N . THR F 1 110 ? 7.116 -34.310 16.353 1.00 48.93 862 THR F N 1
ATOM 7709 C CA . THR F 1 110 ? 5.702 -34.372 16.056 1.00 50.41 862 THR F CA 1
ATOM 7710 C C . THR F 1 110 ? 5.140 -35.816 15.979 1.00 50.67 862 THR F C 1
ATOM 7711 O O . THR F 1 110 ? 4.004 -36.027 16.344 1.00 45.21 862 THR F O 1
ATOM 7715 N N . ALA F 1 111 ? 5.911 -36.769 15.463 1.00 44.11 863 ALA F N 1
ATOM 7716 C CA . ALA F 1 111 ? 5.414 -38.143 15.358 1.00 51.88 863 ALA F CA 1
ATOM 7717 C C . ALA F 1 111 ? 5.261 -38.742 16.727 1.00 48.88 863 ALA F C 1
ATOM 7718 O O . ALA F 1 111 ? 4.294 -39.373 16.970 1.00 56.60 863 ALA F O 1
ATOM 7720 N N . LEU F 1 112 ? 6.188 -38.510 17.634 1.00 48.28 864 LEU F N 1
ATOM 7721 C CA . LEU F 1 112 ? 6.057 -39.004 18.997 1.00 43.47 864 LEU F CA 1
ATOM 7722 C C . LEU F 1 112 ? 4.892 -38.354 19.725 1.00 53.37 864 LEU F C 1
ATOM 7723 O O . LEU F 1 112 ? 4.160 -39.071 20.423 1.00 46.24 864 LEU F O 1
ATOM 7728 N N . LEU F 1 113 ? 4.696 -37.031 19.543 1.00 42.45 865 LEU F N 1
ATOM 7729 C CA . LEU F 1 113 ? 3.588 -36.380 20.203 1.00 48.75 865 LEU F CA 1
ATOM 7730 C C . LEU F 1 113 ? 2.228 -36.801 19.633 1.00 44.73 865 LEU F C 1
ATOM 7731 O O . LEU F 1 113 ? 1.352 -37.035 20.395 1.00 48.62 865 LEU F O 1
ATOM 7736 N N . SER F 1 114 ? 2.093 -36.866 18.302 1.00 50.77 866 SER F N 1
ATOM 7737 C CA . SER F 1 114 ? 0.960 -37.474 17.631 1.00 54.58 866 SER F CA 1
ATOM 7738 C C . SER F 1 114 ? 0.617 -38.841 18.184 1.00 56.62 866 SER F C 1
ATOM 7739 O O . SER F 1 114 ? -0.516 -39.099 18.524 1.00 53.04 866 SER F O 1
ATOM 7742 N N . LEU F 1 115 ? 1.604 -39.706 18.271 1.00 53.85 867 LEU F N 1
ATOM 7743 C CA . LEU F 1 115 ? 1.400 -41.012 18.859 1.00 54.08 867 LEU F CA 1
ATOM 7744 C C . LEU F 1 115 ? 1.068 -40.840 20.335 1.00 49.53 867 LEU F C 1
ATOM 7745 O O . LEU F 1 115 ? 0.046 -41.289 20.765 1.00 44.80 867 LEU F O 1
ATOM 7750 N N . ALA F 1 116 ? 1.883 -40.144 21.119 1.00 49.16 868 ALA F N 1
ATOM 7751 C CA . ALA F 1 116 ? 1.549 -39.995 22.556 1.00 49.30 868 ALA F CA 1
ATOM 7752 C C . ALA F 1 116 ? 0.143 -39.518 22.861 1.00 50.53 868 ALA F C 1
ATOM 7753 O O . ALA F 1 116 ? -0.386 -39.826 23.903 1.00 53.34 868 ALA F O 1
ATOM 7755 N N . MET F 1 117 ? -0.434 -38.707 21.984 1.00 57.20 869 MET F N 1
ATOM 7756 C CA . MET F 1 117 ? -1.720 -38.069 22.270 1.00 54.92 869 MET F CA 1
ATOM 7757 C C . MET F 1 117 ? -2.872 -38.764 21.553 1.00 58.19 869 MET F C 1
ATOM 7758 O O . MET F 1 117 ? -3.990 -38.335 21.687 1.00 55.58 869 MET F O 1
ATOM 7763 N N . GLY F 1 118 ? -2.585 -39.837 20.816 1.00 63.67 870 GLY F N 1
ATOM 7764 C CA . GLY F 1 118 ? -3.577 -40.538 20.020 1.00 67.41 870 GLY F CA 1
ATOM 7765 C C . GLY F 1 118 ? -4.353 -39.568 19.145 1.00 69.78 870 GLY F C 1
ATOM 7766 O O . GLY F 1 118 ? -5.575 -39.675 19.007 1.00 67.12 870 GLY F O 1
ATOM 7767 N N . ARG F 1 119 ? -3.639 -38.616 18.546 1.00 70.28 871 ARG F N 1
ATOM 7768 C CA . ARG F 1 119 ? -4.276 -37.526 17.823 1.00 67.12 871 ARG F CA 1
ATOM 7769 C C . ARG F 1 119 ? -3.469 -37.387 16.552 1.00 64.66 871 ARG F C 1
ATOM 7770 O O . ARG F 1 119 ? -2.284 -37.011 16.623 1.00 69.66 871 ARG F O 1
ATOM 7778 N N . PRO F 1 120 ? -4.063 -37.720 15.390 1.00 60.24 872 PRO F N 1
ATOM 7779 C CA . PRO F 1 120 ? -3.301 -37.651 14.167 1.00 60.33 872 PRO F CA 1
ATOM 7780 C C . PRO F 1 120 ? -2.987 -36.223 13.792 1.00 58.51 872 PRO F C 1
ATOM 7781 O O . PRO F 1 120 ? -3.625 -35.302 14.257 1.00 64.89 872 PRO F O 1
ATOM 7785 N N . VAL F 1 121 ? -2.018 -36.053 12.929 1.00 63.00 873 VAL F N 1
ATOM 7786 C CA . VAL F 1 121 ? -1.649 -34.749 12.465 1.00 59.55 873 VAL F CA 1
ATOM 7787 C C . VAL F 1 121 ? -2.522 -34.323 11.336 1.00 64.93 873 VAL F C 1
ATOM 7788 O O . VAL F 1 121 ? -2.920 -35.123 10.541 1.00 63.63 873 VAL F O 1
ATOM 7792 N N . ARG F 1 122 ? -2.706 -33.033 11.203 1.00 62.53 874 ARG F N 1
ATOM 7793 C CA . ARG F 1 122 ? -3.565 -32.517 10.183 1.00 64.69 874 ARG F CA 1
ATOM 7794 C C . ARG F 1 122 ? -3.119 -32.930 8.813 1.00 68.24 874 ARG F C 1
ATOM 7795 O O . ARG F 1 122 ? -2.005 -33.272 8.599 1.00 67.55 874 ARG F O 1
ATOM 7803 N N . GLN F 1 123 ? -4.048 -32.987 7.902 1.00 68.32 875 GLN F N 1
ATOM 7804 C CA . GLN F 1 123 ? -3.759 -33.488 6.596 1.00 66.51 875 GLN F CA 1
ATOM 7805 C C . GLN F 1 123 ? -3.110 -32.494 5.693 1.00 65.93 875 GLN F C 1
ATOM 7806 O O . GLN F 1 123 ? -3.190 -31.306 5.887 1.00 57.62 875 GLN F O 1
ATOM 7812 N N . ASN F 1 124 ? -2.456 -33.017 4.684 1.00 67.03 876 ASN F N 1
ATOM 7813 C CA . ASN F 1 124 ? -1.789 -32.169 3.747 1.00 67.35 876 ASN F CA 1
ATOM 7814 C C . ASN F 1 124 ? -0.879 -31.207 4.459 1.00 68.78 876 ASN F C 1
ATOM 7815 O O . ASN F 1 124 ? -1.170 -30.034 4.535 1.00 61.66 876 ASN F O 1
ATOM 7820 N N . LEU F 1 125 ? 0.144 -31.753 5.092 1.00 63.56 877 LEU F N 1
ATOM 7821 C CA . LEU F 1 125 ? 1.152 -30.992 5.768 1.00 58.82 877 LEU F CA 1
ATOM 7822 C C . LEU F 1 125 ? 2.523 -31.657 5.637 1.00 57.76 877 LEU F C 1
ATOM 7823 O O . LEU F 1 125 ? 2.619 -32.836 5.765 1.00 55.37 877 LEU F O 1
ATOM 7828 N N . ALA F 1 126 ? 3.580 -30.903 5.369 1.00 50.63 878 ALA F N 1
ATOM 7829 C CA . ALA F 1 126 ? 4.932 -31.456 5.325 1.00 51.79 878 ALA F CA 1
ATOM 7830 C C . ALA F 1 126 ? 5.881 -30.533 6.110 1.00 48.02 878 ALA F C 1
ATOM 7831 O O . ALA F 1 126 ? 5.759 -29.331 6.080 1.00 43.43 878 ALA F O 1
ATOM 7833 N N . MET F 1 127 ? 6.858 -31.103 6.801 1.00 52.86 879 MET F N 1
ATOM 7834 C CA . MET F 1 127 ? 7.839 -30.269 7.463 1.00 44.13 879 MET F CA 1
ATOM 7835 C C . MET F 1 127 ? 9.277 -30.697 7.308 1.00 44.58 879 MET F C 1
ATOM 7836 O O . MET F 1 127 ? 9.618 -31.818 6.872 1.00 44.75 879 MET F O 1
ATOM 7841 N N . THR F 1 128 ? 10.147 -29.764 7.639 1.00 43.78 880 THR F N 1
ATOM 7842 C CA . THR F 1 128 ? 11.565 -29.988 7.751 1.00 36.53 880 THR F CA 1
ATOM 7843 C C . THR F 1 128 ? 12.141 -29.006 8.764 1.00 38.05 880 THR F C 1
ATOM 7844 O O . THR F 1 128 ? 11.556 -27.985 8.978 1.00 40.25 880 THR F O 1
ATOM 7848 N N . GLY F 1 129 ? 13.249 -29.343 9.405 1.00 32.23 881 GLY F N 1
ATOM 7849 C CA . GLY F 1 129 ? 13.741 -28.564 10.503 1.00 36.80 881 GLY F CA 1
ATOM 7850 C C . GLY F 1 129 ? 14.492 -29.248 11.623 1.00 36.47 881 GLY F C 1
ATOM 7851 O O . GLY F 1 129 ? 13.987 -30.108 12.259 1.00 40.21 881 GLY F O 1
ATOM 7852 N N . GLU F 1 130 ? 15.714 -28.807 11.872 1.00 36.67 882 GLU F N 1
ATOM 7853 C CA . GLU F 1 130 ? 16.474 -29.296 13.010 1.00 42.78 882 GLU F CA 1
ATOM 7854 C C . GLU F 1 130 ? 15.884 -28.681 14.229 1.00 41.60 882 GLU F C 1
ATOM 7855 O O . GLU F 1 130 ? 15.535 -27.564 14.245 1.00 37.12 882 GLU F O 1
ATOM 7861 N N . VAL F 1 131 ? 15.739 -29.466 15.247 1.00 40.95 883 VAL F N 1
ATOM 7862 C CA . VAL F 1 131 ? 15.177 -28.992 16.527 1.00 40.75 883 VAL F CA 1
ATOM 7863 C C . VAL F 1 131 ? 16.232 -29.030 17.611 1.00 46.36 883 VAL F C 1
ATOM 7864 O O . VAL F 1 131 ? 16.863 -30.051 17.712 1.00 40.72 883 VAL F O 1
ATOM 7868 N N . SER F 1 132 ? 16.481 -27.939 18.370 1.00 39.88 884 SER F N 1
ATOM 7869 C CA . SER F 1 132 ? 17.434 -27.967 19.582 1.00 33.19 884 SER F CA 1
ATOM 7870 C C . SER F 1 132 ? 16.714 -28.499 20.772 1.00 34.57 884 SER F C 1
ATOM 7871 O O . SER F 1 132 ? 15.510 -28.549 20.738 1.00 39.81 884 SER F O 1
ATOM 7874 N N . LEU F 1 133 ? 17.446 -28.886 21.822 1.00 38.55 885 LEU F N 1
ATOM 7875 C CA . LEU F 1 133 ? 16.895 -29.361 23.128 1.00 34.53 885 LEU F CA 1
ATOM 7876 C C . LEU F 1 133 ? 16.206 -28.259 23.828 1.00 36.47 885 LEU F C 1
ATOM 7877 O O . LEU F 1 133 ? 15.368 -28.496 24.647 1.00 38.74 885 LEU F O 1
ATOM 7882 N N . THR F 1 134 ? 16.444 -27.028 23.419 1.00 42.86 886 THR F N 1
ATOM 7883 C CA . THR F 1 134 ? 15.635 -25.934 23.877 1.00 43.58 886 THR F CA 1
ATOM 7884 C C . THR F 1 134 ? 14.437 -25.611 22.952 1.00 48.95 886 THR F C 1
ATOM 7885 O O . THR F 1 134 ? 13.691 -24.704 23.232 1.00 48.11 886 THR F O 1
ATOM 7889 N N . GLY F 1 135 ? 14.213 -26.397 21.904 1.00 47.48 887 GLY F N 1
ATOM 7890 C CA . GLY F 1 135 ? 13.063 -26.177 20.950 1.00 43.11 887 GLY F CA 1
ATOM 7891 C C . GLY F 1 135 ? 13.252 -25.150 19.879 1.00 36.05 887 GLY F C 1
ATOM 7892 O O . GLY F 1 135 ? 12.359 -24.883 19.134 1.00 34.02 887 GLY F O 1
ATOM 7893 N N . LYS F 1 136 ? 14.445 -24.547 19.772 1.00 35.10 888 LYS F N 1
ATOM 7894 C CA . LYS F 1 136 ? 14.722 -23.694 18.688 1.00 33.01 888 LYS F CA 1
ATOM 7895 C C . LYS F 1 136 ? 14.694 -24.510 17.421 1.00 36.42 888 LYS F C 1
ATOM 7896 O O . LYS F 1 136 ? 15.344 -25.620 17.354 1.00 34.92 888 LYS F O 1
ATOM 7902 N N . ILE F 1 137 ? 13.959 -23.995 16.450 1.00 33.77 889 ILE F N 1
ATOM 7903 C CA . ILE F 1 137 ? 14.043 -24.462 15.039 1.00 34.59 889 ILE F CA 1
ATOM 7904 C C . ILE F 1 137 ? 15.121 -23.858 14.224 1.00 33.99 889 ILE F C 1
ATOM 7905 O O . ILE F 1 137 ? 15.134 -22.670 13.965 1.00 37.20 889 ILE F O 1
ATOM 7910 N N . LEU F 1 138 ? 16.065 -24.696 13.791 1.00 30.93 890 LEU F N 1
ATOM 7911 C CA . LEU F 1 138 ? 17.232 -24.297 13.038 1.00 33.17 890 LEU F CA 1
ATOM 7912 C C . LEU F 1 138 ? 16.971 -24.553 11.527 1.00 33.62 890 LEU F C 1
ATOM 7913 O O . LEU F 1 138 ? 16.198 -25.444 11.188 1.00 40.87 890 LEU F O 1
ATOM 7918 N N . PRO F 1 139 ? 17.594 -23.784 10.638 1.00 30.94 891 PRO F N 1
ATOM 7919 C CA . PRO F 1 139 ? 17.526 -23.846 9.205 1.00 29.24 891 PRO F CA 1
ATOM 7920 C C . PRO F 1 139 ? 18.318 -25.016 8.643 1.00 40.26 891 PRO F C 1
ATOM 7921 O O . PRO F 1 139 ? 19.363 -25.395 9.216 1.00 32.36 891 PRO F O 1
ATOM 7925 N N . VAL F 1 140 ? 17.784 -25.558 7.553 1.00 36.16 892 VAL F N 1
ATOM 7926 C CA . VAL F 1 140 ? 18.266 -26.731 6.844 1.00 39.42 892 VAL F CA 1
ATOM 7927 C C . VAL F 1 140 ? 18.563 -26.309 5.442 1.00 37.51 892 VAL F C 1
ATOM 7928 O O . VAL F 1 140 ? 18.220 -25.192 4.994 1.00 45.65 892 VAL F O 1
ATOM 7932 N N . GLY F 1 141 ? 19.165 -27.192 4.709 1.00 34.73 893 GLY F N 1
ATOM 7933 C CA . GLY F 1 141 ? 19.421 -27.005 3.308 1.00 42.31 893 GLY F CA 1
ATOM 7934 C C . GLY F 1 141 ? 18.389 -27.720 2.413 1.00 40.35 893 GLY F C 1
ATOM 7935 O O . GLY F 1 141 ? 17.423 -28.392 2.899 1.00 37.95 893 GLY F O 1
ATOM 7936 N N . GLY F 1 142 ? 18.643 -27.645 1.119 1.00 49.95 894 GLY F N 1
ATOM 7937 C CA . GLY F 1 142 ? 17.790 -28.307 0.144 1.00 45.26 894 GLY F CA 1
ATOM 7938 C C . GLY F 1 142 ? 16.388 -27.798 0.074 1.00 42.02 894 GLY F C 1
ATOM 7939 O O . GLY F 1 142 ? 15.475 -28.558 -0.051 1.00 47.05 894 GLY F O 1
ATOM 7940 N N . ILE F 1 143 ? 16.222 -26.496 0.157 1.00 37.04 895 ILE F N 1
ATOM 7941 C CA . ILE F 1 143 ? 14.928 -25.924 0.289 1.00 37.72 895 ILE F CA 1
ATOM 7942 C C . ILE F 1 143 ? 14.145 -26.163 -1.021 1.00 46.97 895 ILE F C 1
ATOM 7943 O O . ILE F 1 143 ? 13.109 -26.796 -0.991 1.00 48.44 895 ILE F O 1
ATOM 7948 N N . LYS F 1 144 ? 14.636 -25.622 -2.129 1.00 48.25 896 LYS F N 1
ATOM 7949 C CA . LYS F 1 144 ? 14.099 -25.885 -3.469 1.00 48.46 896 LYS F CA 1
ATOM 7950 C C . LYS F 1 144 ? 13.665 -27.327 -3.623 1.00 44.82 896 LYS F C 1
ATOM 7951 O O . LYS F 1 144 ? 12.490 -27.599 -3.811 1.00 54.22 896 LYS F O 1
ATOM 7957 N N . GLU F 1 145 ? 14.594 -28.256 -3.499 1.00 47.42 897 GLU F N 1
ATOM 7958 C CA . GLU F 1 145 ? 14.250 -29.667 -3.638 1.00 45.46 897 GLU F CA 1
ATOM 7959 C C . GLU F 1 145 ? 13.155 -30.131 -2.720 1.00 50.13 897 GLU F C 1
ATOM 7960 O O . GLU F 1 145 ? 12.252 -30.888 -3.118 1.00 55.47 897 GLU F O 1
ATOM 7966 N N . LYS F 1 146 ? 13.202 -29.693 -1.472 1.00 49.00 898 LYS F N 1
ATOM 7967 C CA . LYS F 1 146 ? 12.128 -30.012 -0.551 1.00 46.71 898 LYS F CA 1
ATOM 7968 C C . LYS F 1 146 ? 10.769 -29.381 -0.953 1.00 51.30 898 LYS F C 1
ATOM 7969 O O . LYS F 1 146 ? 9.685 -29.998 -0.753 1.00 45.37 898 LYS F O 1
ATOM 7975 N N . THR F 1 147 ? 10.816 -28.172 -1.520 1.00 48.53 899 THR F N 1
ATOM 7976 C CA . THR F 1 147 ? 9.614 -27.461 -1.817 1.00 47.61 899 THR F CA 1
ATOM 7977 C C . THR F 1 147 ? 8.970 -28.127 -3.051 1.00 51.39 899 THR F C 1
ATOM 7978 O O . THR F 1 147 ? 7.746 -28.157 -3.143 1.00 46.89 899 THR F O 1
ATOM 7982 N N . ILE F 1 148 ? 9.805 -28.704 -3.922 1.00 46.83 900 ILE F N 1
ATOM 7983 C CA . ILE F 1 148 ? 9.368 -29.442 -5.121 1.00 52.38 900 ILE F CA 1
ATOM 7984 C C . ILE F 1 148 ? 8.767 -30.809 -4.784 1.00 52.82 900 ILE F C 1
ATOM 7985 O O . ILE F 1 148 ? 7.709 -31.164 -5.320 1.00 50.99 900 ILE F O 1
ATOM 7990 N N . ALA F 1 149 ? 9.434 -31.578 -3.920 1.00 51.78 901 ALA F N 1
ATOM 7991 C CA . ALA F 1 149 ? 8.886 -32.843 -3.425 1.00 56.33 901 ALA F CA 1
ATOM 7992 C C . ALA F 1 149 ? 7.516 -32.662 -2.739 1.00 59.54 901 ALA F C 1
ATOM 7993 O O . ALA F 1 149 ? 6.571 -33.434 -2.993 1.00 63.85 901 ALA F O 1
ATOM 7995 N N . ALA F 1 150 ? 7.366 -31.628 -1.927 1.00 55.47 902 ALA F N 1
ATOM 7996 C CA . ALA F 1 150 ? 6.037 -31.254 -1.423 1.00 56.57 902 ALA F CA 1
ATOM 7997 C C . ALA F 1 150 ? 5.007 -31.187 -2.560 1.00 54.91 902 ALA F C 1
ATOM 7998 O O . ALA F 1 150 ? 3.952 -31.795 -2.466 1.00 57.14 902 ALA F O 1
ATOM 8000 N N . LYS F 1 151 ? 5.287 -30.367 -3.572 1.00 53.95 903 LYS F N 1
ATOM 8001 C CA . LYS F 1 151 ? 4.336 -30.128 -4.691 1.00 53.64 903 LYS F CA 1
ATOM 8002 C C . LYS F 1 151 ? 4.004 -31.447 -5.386 1.00 56.86 903 LYS F C 1
ATOM 8003 O O . LYS F 1 151 ? 2.860 -31.719 -5.714 1.00 65.31 903 LYS F O 1
ATOM 8009 N N . ARG F 1 152 ? 5.011 -32.284 -5.561 1.00 55.60 904 ARG F N 1
ATOM 8010 C CA . ARG F 1 152 ? 4.839 -33.618 -6.108 1.00 60.05 904 ARG F CA 1
ATOM 8011 C C . ARG F 1 152 ? 3.749 -34.432 -5.388 1.00 57.94 904 ARG F C 1
ATOM 8012 O O . ARG F 1 152 ? 2.874 -35.045 -6.006 1.00 53.27 904 ARG F O 1
ATOM 8020 N N . ALA F 1 153 ? 3.762 -34.383 -4.090 1.00 50.72 905 ALA F N 1
ATOM 8021 C CA . ALA F 1 153 ? 2.847 -35.130 -3.297 1.00 50.11 905 ALA F CA 1
ATOM 8022 C C . ALA F 1 153 ? 1.625 -34.327 -2.960 1.00 48.19 905 ALA F C 1
ATOM 8023 O O . ALA F 1 153 ? 0.938 -34.626 -2.055 1.00 54.28 905 ALA F O 1
ATOM 8025 N N . GLY F 1 154 ? 1.385 -33.257 -3.660 1.00 54.29 906 GLY F N 1
ATOM 8026 C CA . GLY F 1 154 ? 0.192 -32.515 -3.408 1.00 58.13 906 GLY F CA 1
ATOM 8027 C C . GLY F 1 154 ? -0.041 -31.960 -2.043 1.00 60.13 906 GLY F C 1
ATOM 8028 O O . GLY F 1 154 ? -1.144 -31.917 -1.578 1.00 60.06 906 GLY F O 1
ATOM 8029 N N . VAL F 1 155 ? 1.013 -31.487 -1.414 1.00 58.90 907 VAL F N 1
ATOM 8030 C CA . VAL F 1 155 ? 0.889 -30.847 -0.135 1.00 52.66 907 VAL F CA 1
ATOM 8031 C C . VAL F 1 155 ? 0.720 -29.375 -0.350 1.00 50.93 907 VAL F C 1
ATOM 8032 O O . VAL F 1 155 ? 1.245 -28.801 -1.243 1.00 56.26 907 VAL F O 1
ATOM 8036 N N . THR F 1 156 ? -0.094 -28.805 0.488 1.00 49.23 908 THR F N 1
ATOM 8037 C CA . THR F 1 156 ? -0.462 -27.445 0.327 1.00 58.69 908 THR F CA 1
ATOM 8038 C C . THR F 1 156 ? 0.119 -26.532 1.360 1.00 53.52 908 THR F C 1
ATOM 8039 O O . THR F 1 156 ? 0.341 -25.391 1.086 1.00 59.25 908 THR F O 1
ATOM 8043 N N . CYS F 1 157 ? 0.326 -27.062 2.552 1.00 52.98 909 CYS F N 1
ATOM 8044 C CA . CYS F 1 157 ? 0.831 -26.348 3.700 1.00 54.77 909 CYS F CA 1
ATOM 8045 C C . CYS F 1 157 ? 2.180 -26.926 4.071 1.00 51.91 909 CYS F C 1
ATOM 8046 O O . CYS F 1 157 ? 2.311 -28.086 4.312 1.00 46.33 909 CYS F O 1
ATOM 8049 N N . ILE F 1 158 ? 3.171 -26.062 4.129 1.00 52.24 910 ILE F N 1
ATOM 8050 C CA . ILE F 1 158 ? 4.526 -26.414 4.417 1.00 47.84 910 ILE F CA 1
ATOM 8051 C C . ILE F 1 158 ? 5.134 -25.636 5.610 1.00 51.04 910 ILE F C 1
ATOM 8052 O O . ILE F 1 158 ? 5.007 -24.463 5.725 1.00 49.64 910 ILE F O 1
ATOM 8057 N N . VAL F 1 159 ? 5.782 -26.331 6.502 1.00 49.18 911 VAL F N 1
ATOM 8058 C CA . VAL F 1 159 ? 6.356 -25.744 7.704 1.00 49.87 911 VAL F CA 1
ATOM 8059 C C . VAL F 1 159 ? 7.900 -25.757 7.508 1.00 48.73 911 VAL F C 1
ATOM 8060 O O . VAL F 1 159 ? 8.500 -26.840 7.341 1.00 40.54 911 VAL F O 1
ATOM 8064 N N . LEU F 1 160 ? 8.480 -24.547 7.412 1.00 46.95 912 LEU F N 1
ATOM 8065 C CA . LEU F 1 160 ? 9.925 -24.323 7.263 1.00 42.69 912 LEU F CA 1
ATOM 8066 C C . LEU F 1 160 ? 10.575 -23.526 8.449 1.00 44.12 912 LEU F C 1
ATOM 8067 O O . LEU F 1 160 ? 9.921 -22.807 9.150 1.00 48.36 912 LEU F O 1
ATOM 8072 N N . PRO F 1 161 ? 11.876 -23.705 8.692 1.00 44.75 913 PRO F N 1
ATOM 8073 C CA . PRO F 1 161 ? 12.575 -22.810 9.588 1.00 42.91 913 PRO F CA 1
ATOM 8074 C C . PRO F 1 161 ? 12.531 -21.358 9.070 1.00 42.92 913 PRO F C 1
ATOM 8075 O O . PRO F 1 161 ? 12.562 -21.112 7.842 1.00 43.02 913 PRO F O 1
ATOM 8079 N N . ALA F 1 162 ? 12.388 -20.438 10.029 1.00 41.93 914 ALA F N 1
ATOM 8080 C CA . ALA F 1 162 ? 12.300 -18.993 9.796 1.00 39.92 914 ALA F CA 1
ATOM 8081 C C . ALA F 1 162 ? 13.592 -18.487 9.145 1.00 41.59 914 ALA F C 1
ATOM 8082 O O . ALA F 1 162 ? 13.524 -17.651 8.279 1.00 46.19 914 ALA F O 1
ATOM 8084 N N . GLU F 1 163 ? 14.715 -19.103 9.449 1.00 46.55 915 GLU F N 1
ATOM 8085 C CA . GLU F 1 163 ? 15.989 -18.765 8.843 1.00 44.59 915 GLU F CA 1
ATOM 8086 C C . GLU F 1 163 ? 16.139 -19.255 7.388 1.00 48.71 915 GLU F C 1
ATOM 8087 O O . GLU F 1 163 ? 17.086 -18.943 6.731 1.00 39.82 915 GLU F O 1
ATOM 8093 N N . ASN F 1 164 ? 15.206 -20.068 6.920 1.00 45.47 916 ASN F N 1
ATOM 8094 C CA . ASN F 1 164 ? 15.179 -20.531 5.540 1.00 45.28 916 ASN F CA 1
ATOM 8095 C C . ASN F 1 164 ? 14.217 -19.673 4.707 1.00 51.25 916 ASN F C 1
ATOM 8096 O O . ASN F 1 164 ? 13.802 -20.037 3.655 1.00 54.31 916 ASN F O 1
ATOM 8101 N N . LYS F 1 165 ? 13.804 -18.552 5.233 1.00 47.00 917 LYS F N 1
ATOM 8102 C CA . LYS F 1 165 ? 12.904 -17.729 4.507 1.00 49.12 917 LYS F CA 1
ATOM 8103 C C . LYS F 1 165 ? 13.509 -17.197 3.225 1.00 56.11 917 LYS F C 1
ATOM 8104 O O . LYS F 1 165 ? 12.902 -17.308 2.228 1.00 49.08 917 LYS F O 1
ATOM 8110 N N . LYS F 1 166 ? 14.723 -16.679 3.224 1.00 54.37 918 LYS F N 1
ATOM 8111 C CA . LYS F 1 166 ? 15.370 -16.240 1.985 1.00 54.73 918 LYS F CA 1
ATOM 8112 C C . LYS F 1 166 ? 15.463 -17.383 0.952 1.00 50.42 918 LYS F C 1
ATOM 8113 O O . LYS F 1 166 ? 15.258 -17.167 -0.219 1.00 43.22 918 LYS F O 1
ATOM 8119 N N . ASP F 1 167 ? 15.824 -18.592 1.372 1.00 44.40 919 ASP F N 1
ATOM 8120 C CA . ASP F 1 167 ? 15.897 -19.726 0.464 1.00 43.95 919 ASP F CA 1
ATOM 8121 C C . ASP F 1 167 ? 14.552 -19.968 -0.211 1.00 44.80 919 ASP F C 1
ATOM 8122 O O . ASP F 1 167 ? 14.485 -20.352 -1.384 1.00 47.23 919 ASP F O 1
ATOM 8127 N N . PHE F 1 168 ? 13.467 -19.779 0.524 1.00 41.67 920 PHE F N 1
ATOM 8128 C CA . PHE F 1 168 ? 12.169 -20.172 0.007 1.00 48.97 920 PHE F CA 1
ATOM 8129 C C . PHE F 1 168 ? 11.748 -19.180 -1.073 1.00 52.56 920 PHE F C 1
ATOM 8130 O O . PHE F 1 168 ? 11.374 -19.572 -2.179 1.00 45.01 920 PHE F O 1
ATOM 8138 N N . TYR F 1 169 ? 11.844 -17.892 -0.759 1.00 48.44 921 TYR F N 1
ATOM 8139 C CA . TYR F 1 169 ? 11.413 -16.859 -1.682 1.00 51.41 921 TYR F CA 1
ATOM 8140 C C . TYR F 1 169 ? 12.436 -16.527 -2.722 1.00 53.40 921 TYR F C 1
ATOM 8141 O O . TYR F 1 169 ? 12.178 -15.706 -3.623 1.00 55.39 921 TYR F O 1
ATOM 8150 N N . ASP F 1 170 ? 13.607 -17.142 -2.608 1.00 49.90 922 ASP F N 1
ATOM 8151 C CA . ASP F 1 170 ? 14.563 -17.141 -3.684 1.00 57.65 922 ASP F CA 1
ATOM 8152 C C . ASP F 1 170 ? 14.207 -18.137 -4.806 1.00 55.22 922 ASP F C 1
ATOM 8153 O O . ASP F 1 170 ? 14.840 -18.100 -5.825 1.00 61.90 922 ASP F O 1
ATOM 8158 N N . LEU F 1 171 ? 13.204 -19.004 -4.631 1.00 56.37 923 LEU F N 1
ATOM 8159 C CA . LEU F 1 171 ? 12.875 -20.005 -5.649 1.00 56.30 923 LEU F CA 1
ATOM 8160 C C . LEU F 1 171 ? 11.989 -19.365 -6.700 1.00 49.43 923 LEU F C 1
ATOM 8161 O O . LEU F 1 171 ? 11.284 -18.367 -6.425 1.00 54.68 923 LEU F O 1
ATOM 8166 N N . ALA F 1 172 ? 11.989 -19.928 -7.901 1.00 59.28 924 ALA F N 1
ATOM 8167 C CA . ALA F 1 172 ? 11.019 -19.472 -8.937 1.00 56.81 924 ALA F CA 1
ATOM 8168 C C . ALA F 1 172 ? 9.598 -19.210 -8.388 1.00 57.51 924 ALA F C 1
ATOM 8169 O O . ALA F 1 172 ? 9.020 -20.004 -7.646 1.00 53.40 924 ALA F O 1
ATOM 8171 N N . ALA F 1 173 ? 9.029 -18.071 -8.758 1.00 60.62 925 ALA F N 1
ATOM 8172 C CA . ALA F 1 173 ? 7.682 -17.728 -8.332 1.00 59.36 925 ALA F CA 1
ATOM 8173 C C . ALA F 1 173 ? 6.689 -18.865 -8.695 1.00 61.45 925 ALA F C 1
ATOM 8174 O O . ALA F 1 173 ? 5.724 -19.112 -7.977 1.00 68.06 925 ALA F O 1
ATOM 8176 N N . PHE F 1 174 ? 6.948 -19.548 -9.814 1.00 66.91 926 PHE F N 1
ATOM 8177 C CA . PHE F 1 174 ? 6.104 -20.644 -10.265 1.00 65.35 926 PHE F CA 1
ATOM 8178 C C . PHE F 1 174 ? 6.026 -21.720 -9.215 1.00 61.28 926 PHE F C 1
ATOM 8179 O O . PHE F 1 174 ? 4.963 -22.267 -8.947 1.00 58.74 926 PHE F O 1
ATOM 8187 N N . ILE F 1 175 ? 7.161 -21.998 -8.598 1.00 61.72 927 ILE F N 1
ATOM 8188 C CA . ILE F 1 175 ? 7.215 -23.022 -7.582 1.00 60.04 927 ILE F CA 1
ATOM 8189 C C . ILE F 1 175 ? 6.425 -22.549 -6.393 1.00 58.06 927 ILE F C 1
ATOM 8190 O O . ILE F 1 175 ? 5.498 -23.190 -5.960 1.00 60.01 927 ILE F O 1
ATOM 8195 N N . THR F 1 176 ? 6.733 -21.371 -5.910 1.00 62.55 928 THR F N 1
ATOM 8196 C CA . THR F 1 176 ? 6.235 -20.993 -4.612 1.00 60.71 928 THR F CA 1
ATOM 8197 C C . THR F 1 176 ? 4.749 -20.568 -4.626 1.00 64.86 928 THR F C 1
ATOM 8198 O O . THR F 1 176 ? 4.060 -20.688 -3.614 1.00 59.41 928 THR F O 1
ATOM 8202 N N . GLU F 1 177 ? 4.255 -20.097 -5.768 1.00 63.33 929 GLU F N 1
ATOM 8203 C CA . GLU F 1 177 ? 2.883 -19.578 -5.834 1.00 66.29 929 GLU F CA 1
ATOM 8204 C C . GLU F 1 177 ? 1.839 -20.658 -5.467 1.00 61.71 929 GLU F C 1
ATOM 8205 O O . GLU F 1 177 ? 1.960 -21.813 -5.871 1.00 62.51 929 GLU F O 1
ATOM 8211 N N . GLY F 1 178 ? 0.853 -20.250 -4.661 1.00 56.83 930 GLY F N 1
ATOM 8212 C CA . GLY F 1 178 ? -0.164 -21.120 -4.134 1.00 60.39 930 GLY F CA 1
ATOM 8213 C C . GLY F 1 178 ? 0.189 -22.014 -2.959 1.00 62.08 930 GLY F C 1
ATOM 8214 O O . GLY F 1 178 ? -0.678 -22.700 -2.423 1.00 64.88 930 GLY F O 1
ATOM 8215 N N . LEU F 1 179 ? 1.451 -22.018 -2.540 1.00 59.37 931 LEU F N 1
ATOM 8216 C CA . LEU F 1 179 ? 1.851 -22.763 -1.351 1.00 59.96 931 LEU F CA 1
ATOM 8217 C C . LEU F 1 179 ? 1.638 -21.941 -0.072 1.00 61.03 931 LEU F C 1
ATOM 8218 O O . LEU F 1 179 ? 2.221 -20.858 0.106 1.00 64.64 931 LEU F O 1
ATOM 8223 N N . GLU F 1 180 ? 0.800 -22.463 0.822 1.00 57.32 932 GLU F N 1
ATOM 8224 C CA . GLU F 1 180 ? 0.705 -21.950 2.172 1.00 57.09 932 GLU F CA 1
ATOM 8225 C C . GLU F 1 180 ? 1.973 -22.303 2.942 1.00 59.04 932 GLU F C 1
ATOM 8226 O O . GLU F 1 180 ? 2.313 -23.493 3.035 1.00 55.89 932 GLU F O 1
ATOM 8232 N N . VAL F 1 181 ? 2.654 -21.282 3.486 1.00 58.49 933 VAL F N 1
ATOM 8233 C CA . VAL F 1 181 ? 3.971 -21.439 4.129 1.00 54.24 933 VAL F CA 1
ATOM 8234 C C . VAL F 1 181 ? 3.910 -20.954 5.555 1.00 51.55 933 VAL F C 1
ATOM 8235 O O . VAL F 1 181 ? 3.297 -19.940 5.841 1.00 49.95 933 VAL F O 1
ATOM 8239 N N . HIS F 1 182 ? 4.566 -21.693 6.442 1.00 50.35 934 HIS F N 1
ATOM 8240 C CA . HIS F 1 182 ? 4.790 -21.259 7.809 1.00 46.71 934 HIS F CA 1
ATOM 8241 C C . HIS F 1 182 ? 6.262 -21.316 8.230 1.00 50.09 934 HIS F C 1
ATOM 8242 O O . HIS F 1 182 ? 6.908 -22.406 8.294 1.00 48.79 934 HIS F O 1
ATOM 8249 N N . PHE F 1 183 ? 6.771 -20.131 8.545 1.00 43.90 935 PHE F N 1
ATOM 8250 C CA . PHE F 1 183 ? 8.155 -19.979 8.969 1.00 46.31 935 PHE F CA 1
ATOM 8251 C C . PHE F 1 183 ? 8.165 -19.889 10.438 1.00 40.35 935 PHE F C 1
ATOM 8252 O O . PHE F 1 183 ? 7.632 -18.935 10.999 1.00 46.92 935 PHE F O 1
ATOM 8260 N N . VAL F 1 184 ? 8.839 -20.832 11.092 1.00 45.67 936 VAL F N 1
ATOM 8261 C CA . VAL F 1 184 ? 8.728 -21.029 12.556 1.00 39.11 936 VAL F CA 1
ATOM 8262 C C . VAL F 1 184 ? 10.077 -20.936 13.248 1.00 37.60 936 VAL F C 1
ATOM 8263 O O . VAL F 1 184 ? 11.112 -21.265 12.643 1.00 46.60 936 VAL F O 1
ATOM 8267 N N . GLU F 1 185 ? 10.099 -20.511 14.504 1.00 46.84 937 GLU F N 1
ATOM 8268 C CA . GLU F 1 185 ? 11.358 -20.372 15.247 1.00 38.81 937 GLU F CA 1
ATOM 8269 C C . GLU F 1 185 ? 11.445 -21.307 16.420 1.00 41.48 937 GLU F C 1
ATOM 8270 O O . GLU F 1 185 ? 12.517 -21.566 16.917 1.00 38.46 937 GLU F O 1
ATOM 8276 N N . HIS F 1 186 ? 10.315 -21.839 16.865 1.00 40.67 938 HIS F N 1
ATOM 8277 C CA . HIS F 1 186 ? 10.296 -22.628 18.033 1.00 40.41 938 HIS F CA 1
ATOM 8278 C C . HIS F 1 186 ? 9.354 -23.791 17.828 1.00 42.18 938 HIS F C 1
ATOM 8279 O O . HIS F 1 186 ? 8.279 -23.597 17.267 1.00 37.23 938 HIS F O 1
ATOM 8286 N N . TYR F 1 187 ? 9.682 -24.985 18.339 1.00 35.25 939 TYR F N 1
ATOM 8287 C CA . TYR F 1 187 ? 8.761 -26.106 18.088 1.00 33.54 939 TYR F CA 1
ATOM 8288 C C . TYR F 1 187 ? 7.293 -25.795 18.428 1.00 41.16 939 TYR F C 1
ATOM 8289 O O . TYR F 1 187 ? 6.401 -26.348 17.851 1.00 41.37 939 TYR F O 1
ATOM 8298 N N . ARG F 1 188 ? 7.043 -25.014 19.443 1.00 44.00 940 ARG F N 1
ATOM 8299 C CA . ARG F 1 188 ? 5.656 -24.775 19.879 1.00 43.19 940 ARG F CA 1
ATOM 8300 C C . ARG F 1 188 ? 4.813 -24.076 18.839 1.00 47.57 940 ARG F C 1
ATOM 8301 O O . ARG F 1 188 ? 3.608 -24.327 18.772 1.00 48.93 940 ARG F O 1
ATOM 8309 N N . GLU F 1 189 ? 5.425 -23.279 17.955 1.00 43.89 941 GLU F N 1
ATOM 8310 C CA . GLU F 1 189 ? 4.745 -22.821 16.751 1.00 46.19 941 GLU F CA 1
ATOM 8311 C C . GLU F 1 189 ? 4.384 -23.978 15.863 1.00 48.91 941 GLU F C 1
ATOM 8312 O O . GLU F 1 189 ? 3.295 -23.982 15.319 1.00 46.02 941 GLU F O 1
ATOM 8318 N N . ILE F 1 190 ? 5.278 -24.972 15.726 1.00 44.83 942 ILE F N 1
ATOM 8319 C CA . ILE F 1 190 ? 4.959 -26.090 14.877 1.00 50.88 942 ILE F CA 1
ATOM 8320 C C . ILE F 1 190 ? 3.758 -26.876 15.454 1.00 47.38 942 ILE F C 1
ATOM 8321 O O . ILE F 1 190 ? 2.845 -27.290 14.745 1.00 47.48 942 ILE F O 1
ATOM 8326 N N . PHE F 1 191 ? 3.799 -27.108 16.751 1.00 54.24 943 PHE F N 1
ATOM 8327 C CA . PHE F 1 191 ? 2.744 -27.803 17.488 1.00 49.41 943 PHE F CA 1
ATOM 8328 C C . PHE F 1 191 ? 1.354 -27.199 17.272 1.00 56.24 943 PHE F C 1
ATOM 8329 O O . PHE F 1 191 ? 0.366 -27.949 17.136 1.00 51.66 943 PHE F O 1
ATOM 8337 N N . ASP F 1 192 ? 1.272 -25.869 17.244 1.00 56.34 944 ASP F N 1
ATOM 8338 C CA . ASP F 1 192 ? -0.040 -25.170 17.184 1.00 58.71 944 ASP F CA 1
ATOM 8339 C C . ASP F 1 192 ? -0.595 -25.321 15.782 1.00 59.29 944 ASP F C 1
ATOM 8340 O O . ASP F 1 192 ? -1.802 -25.452 15.608 1.00 68.93 944 ASP F O 1
ATOM 8345 N N . ILE F 1 193 ? 0.281 -25.371 14.785 1.00 56.87 945 ILE F N 1
ATOM 8346 C CA . ILE F 1 193 ? -0.123 -25.633 13.405 1.00 54.47 945 ILE F CA 1
ATOM 8347 C C . ILE F 1 193 ? -0.533 -27.068 13.172 1.00 56.35 945 ILE F C 1
ATOM 8348 O O . ILE F 1 193 ? -1.513 -27.336 12.498 1.00 55.81 945 ILE F O 1
ATOM 8353 N N . ALA F 1 194 ? 0.248 -27.984 13.721 1.00 57.44 946 ALA F N 1
ATOM 8354 C CA . ALA F 1 194 ? 0.114 -29.404 13.407 1.00 58.49 946 ALA F CA 1
ATOM 8355 C C . ALA F 1 194 ? -1.112 -30.016 14.069 1.00 55.34 946 ALA F C 1
ATOM 8356 O O . ALA F 1 194 ? -1.727 -30.929 13.525 1.00 60.49 946 ALA F O 1
ATOM 8358 N N . PHE F 1 195 ? -1.449 -29.504 15.247 1.00 59.57 947 PHE F N 1
ATOM 8359 C CA . PHE F 1 195 ? -2.540 -29.983 16.068 1.00 59.27 947 PHE F CA 1
ATOM 8360 C C . PHE F 1 195 ? -3.446 -28.810 16.461 1.00 61.10 947 PHE F C 1
ATOM 8361 O O . PHE F 1 195 ? -3.615 -28.494 17.665 1.00 55.00 947 PHE F O 1
ATOM 8369 N N . PRO F 1 196 ? -4.089 -28.196 15.466 1.00 59.70 948 PRO F N 1
ATOM 8370 C CA . PRO F 1 196 ? -4.900 -26.988 15.679 1.00 63.12 948 PRO F CA 1
ATOM 8371 C C . PRO F 1 196 ? -6.098 -27.173 16.617 1.00 61.25 948 PRO F C 1
ATOM 8372 O O . PRO F 1 196 ? -6.604 -26.154 17.116 1.00 64.02 948 PRO F O 1
#

GO terms:
  GO:0042802 identical protein binding (F, IPI)
  GO:0005739 mitochondrion (C, IDA)
  GO:0004176 ATP-dependent peptidase activity (F, IDA)
  GO:0004252 serine-type endopeptidase activity (F, EXP)
  GO:0005759 mitochondrial matrix (C, IMP)
  GO:0006458 'de novo' protein folding (P, IMP)
  GO:0140662 ATP-dependent protein folding chaperone (F, IMP)
  GO:0005739 mitochondrion (C, HTP)
  GO:0035694 mitochondrial protein catabolic process (P, TAS)
  GO:0005759 mitochondrial matrix (C, TAS)
  GO:0004176 ATP-dependent peptidase activity (F, TAS)
  GO:0005515 protein binding (F, IPI)
  GO:0042645 mitochondrial nucleoid (C, IDA)
  GO:0001666 response to hypoxia (P, IEP)
  GO:0051880 G-quadruplex DNA binding (F, IDA)
  GO:0005524 ATP binding (F, IDA)
  GO:0034599 cellular response to oxidative stress (P, IDA)
  GO:0035694 mitochondrial protein catabolic process (P, IDA)
  GO:0003727 single-stranded RNA binding (F, IDA)
  GO:0043531 ADP binding (F, IDA)

Foldseek 3Di:
DDQFDFFLKFWEWAQFPVFIATFIKGKDADDPWCEDEAEDAPDDPVLVVLLVLLLLLLCVVCCPQPVPQCQSNTTYMYIYDHYGHPPQQSQFCRLVSSRSVNRRRVRPFWDGLEYETFHQGSQFFTDAGDSPLSRLVNSVVVVRAEYEYAQVCPVVLVPDDVVSVPRHHYHHDGGSLVVCCNTPVPRDHD/DDQFDFQLWAWEKAAFPVFIATWIKGKDWVEEAEPLDDPVLLVVLLVLLLLLLVVVCCVPPVPFCPSVDTNMYIYTHPGHDNQQRQQCSLVSSRSSVSVRVSHGWDGLEYETFHAGNPFFTHADDRLVRRLQNSVVVPRAEYEGAQVCVVVQVVDDPVSPPRHHYHHDGGSVVVVVNRPD/DPDDFDFQLWAWEWAQFPVFIAIDIKGKFFDDPWQAEEEAEDAPDDPLLVVLLVLLLLLLVVVCCVLPVPQCDSGHTYMYIYDHYGHDSQQSQQCRLVSSRSVNSNSVRHFWDPLEYETFHADSQFFTDAGDRPVRRLLNSVVVVRQEYEGAQVCVVVLVPDDPVSNPSHHYDHDTGSVVVVCNGPVPRDHD/DFALWAWEKAAAPVFIAIDIKGKDAPCEDEDEDQDADVLLVVLLVLLLLQLVVVCCVVPVVQCDSNNTHMYIYDHDGHDNQQNLQCSLVSSLSVNRNSVRHFWDPQEYETFHAGSNFFTDAGDRPVRRLQHSVVVPRQHYEHALVCPVVQVPDDPVSRPSHDYHHDGGSVVVCVNRPD/DFFFFLWAWEWAAFPVFIAIWIKGKDFPVCEAEDEDQDDDPQLVVLLVQLLVLLQVVCCVPPVPQCDSSPTHMYIYDHDGHDPQQRNFCNLVSNRSSNSVSVSHGWDPQEYETFHAGSVFFTDAGDRVVRRLVNSVVVPHQEYEGEQVCPVVLVVDPCVSVPRRHYHYDTGSVVVVVNRPD/DWFQLKAWEWAAFDVFIAIDIKGKDFPCEEEDEDQPADPQLVVLLVLLLLLLVVVCCVVPVVQCCSNNTYMYIYDHDGHDNQQRNFCNLVNNRSSVSRSVSHTWDPQEYETFHAGNQFFTDAGDRQVRRLVNSVVVPRAEYEGALVCVCVQVVDPCVSNPRHHYHHDTGSVVVVVNGRD

CATH classification: 3.30.230.10

Organism: Homo sapiens (NCBI:txid9606)

InterPro domains:
  IPR003111 Lon protease, N-terminal domain [PF02190] (124-368)
  IPR003111 Lon protease, N-terminal domain [PS51787] (124-370)
  IPR003111 Lon protease, N-terminal domain [SM00464] (123-368)
  IPR003593 AAA+ ATPase domain [SM00382] (515-660)
  IPR003959 ATPase, AAA-type, core [PF00004] (519-656)
  IPR004815 Lon protease, bacterial/eukaryotic-type [TIGR00763] (125-947)
  IPR008268 Peptidase S16, active site [PS01046] (852-860)
  IPR008269 Peptidase S16, Lon proteolytic domain [PF05362] (737-947)
  IPR008269 Peptidase S16, Lon proteolytic domain [PS51786] (759-949)
  IPR014721 Small ribosomal subunit protein uS5 domain 2-type fold, subgroup [G3DSA:3.30.230.10] (753-959)
  IPR015947 PUA-like superfamily [SSF88697] (122-224)
  IPR020568 Ribosomal protein uS5 domain 2-type superfamily [SSF54211] (762-948)
  IPR027065 Lon protease [PTHR43718] (101-952)
  IPR027417 P-loop containing nucleoside triphosphate hydrolase [G3DSA:3.40.50.300] (481-658)
  IPR027417 P-loop containing nucleoside triphosphate hydrolase [SSF52540] (478-756)
  IPR027503 Lon protease homologue, chloroplastic/mitochondrial [MF_03120] (12-951)
  IPR046336 Lon protease, N-terminal domain superfamily [G3DSA:2.30.130.40] (119-229)
  IPR054594 Lon protease, AAA+ ATPase lid domain [PF22667] (682-733)

Solvent-accessible surface area: 45492 Å² total; per-residue (Å²): 89,45,127,94,17,41,52,0,0,2,20,6,7,7,91,18,97,196,21,12,33,29,30,21,4,2,3,17,57,23,67,62,180,147,18,49,36,38,43,4,7,68,28,51,78,49,23,85,0,6,0,57,9,1,27,8,18,0,28,42,24,3,131,155,32,25,108,100,43,87,48,2,54,50,7,47,2,0,0,28,12,26,123,31,37,42,121,125,7,7,8,5,24,3,0,1,0,0,0,0,0,0,0,27,7,31,50,59,56,14,75,93,60,5,0,0,0,0,7,6,3,8,78,1,35,7,2,30,24,32,8,8,91,53,0,0,63,1,0,74,157,48,50,6,57,0,0,0,0,0,23,105,4,48,89,48,6,42,81,20,27,6,153,19,26,116,64,20,82,40,57,43,2,102,88,1,46,62,0,0,56,23,0,0,79,130,47,140,76,176,172,73,145,99,19,49,52,0,6,2,18,0,6,2,96,29,94,200,25,22,47,47,17,17,0,36,5,54,127,37,42,20,119,39,51,15,142,42,48,95,80,12,76,37,17,0,68,15,0,0,0,14,0,1,26,33,3,36,147,88,26,108,98,42,92,49,0,23,73,17,127,2,48,0,53,7,32,120,44,35,39,113,188,9,7,26,4,13,2,1,0,0,0,0,0,0,0,0,19,8,48,53,102,61,11,82,115,58,8,0,0,2,0,57,11,10,2,28,0,31,3,39,56,22,34,9,10,113,51,2,0,61,4,0,67,197,54,52,6,68,0,1,1,2,0,31,114,5,103,135,45,1,141,107,27,59,66,177,21,19,136,68,24,78,31,52,42,5,110,33,0,134,64,1,11,93,30,1,10,143,119,35,20,111,79,7,41,51,0,0,1,3,8,6,7,77,20,103,194,20,14,30,21,29,12,5,5,2,11,43,24,59,66,148,176,47,22,42,38,49,36,0,4,66,28,33,111,40,23,105,2,6,1,84,11,2,24,11,13,0,34,47,20,2,109,141,31,22,105,98,41,84,46,1,41,17,17,24,0,0,0,29,10,31,117,34,43,22,123,115,2,2,6,6,22,3,0,1,0,0,0,0,0,0,0,30,9,32,52,78,61,7,78,80,51,3,0,0,1,0,11,6,5,7,57,0,45,10,2,19,15,28,8,7,116,51,2,1,72,0,0,82,149,24,46,4,61,0,1,0,2,0,15,101,4,47,50,70,5,36,50,27,35,7,172,20,5,79,58,16,87,36,52,42,2,109,68,0,40,74,0,0,59,27,1,2,82,119,36,144,87,168,85,70,54,0,22,4,22,3,7,1,81,24,93,180,22,32,32,44,22,104,0,83,4,56,109,147,80,8,40,30,93,33,62,19,164,29,52,102,82,23,89,18,17,1,81,17,0,16,0,11,0,4,23,27,3,36,156,93,29,111,106,49,94,49,2,16,73,17,86,0,50,0,72,6,31,133,34,33,38,127,185,6,4,18,3,15,1,0,1,0,0,0,0,0,0,0,23,8,58,54,83,52,7,69,145,60,8,0,1,2,0,59,12,11,1,27,0,24,2,55,56,18,33,12,9,115,47,0,0,64,8,0,77,204,66,57,14,59,0,0,0,0,0,28,103,4,116,152,62,2,136,126,20,62,60,183,28,19,132,74,22,88,28,49,46,3,106,56,0,138,65,0,15,63,29,0,12,120,167,113,16,72,53,0,16,0,21,6,8,7,56,23,94,195,24,35,25,36,41,75,4,86,7,53,110,68,244,155,18,37,34,77,46,53,12,151,43,50,88,37,13,115,13,3,1,101,5,0,17,6,14,0,56,37,8,5,126,75,58,33,114,104,51,87,48,3,67,66,14,72,0,44,0,54,9,24,118,42,16,29,122,157,7,0,7,3,18,2,0,1,0,0,0,0,0,0,0,28,9,54,52,106,63,5,81,82,59,6,0,0,1,0,7,3,5,13,29,0,20,6,5,41,16,35,11,11,108,56,0,0,68,6,0,81,219,55,59,5,72,2,0,0,0,0,28,95,5,108,110,55,0,120,110,24,61,77,172,28,28,117,71,13,84,32,55,39,2,45,10,0,31,20,0,34,66,30,0,11,126,169,21,78,56,0,20,2,27,3,8,5,86,9,97,160,20,26,46,35,19,83,0,82,8,57,105,166,170,19,32,27,101,52,61,13,171,40,51,77,28,14,98,1,2,2,75,4,0,20,8,13,0,62,43,13,5,103,78,75,33,100,108,44,86,45,0,53,58,14,87,0,54,0,64,1,32,136,34,29,29,120,167,7,2,8,4,17,0,0,1,0,0,0,0,0,0,0,24,8,56,56,95,59,4,76,69,79,7,0,0,0,0,8,2,8,14,56,0,41,5,2,40,20,33,12,10,108,56,0,0,70,4,0,82,208,46,48,6,74,0,0,0,0,0,23,84,4,97,130,61,0,132,88,25,61,83,184,26,18,139,64,15,94,28,61,42,3,82,18,0,44,23,0,26,79,31,0,18,119

Secondary structure (DSSP, 8-state):
--SS--TTEEEEEEEBSSSEEEEEEEEEESS----EEEEES---HHHHHHHHHHHHHHHHHHHHHSTT--HHHH-EEEEE--S-B-TTTGGGGHHHHHHHHHHHHHT-PPPTTEEE--EE-TTSBEEP-S-HHHHHHHHHHTT--EEEEEGGGHHHHHTS-HHHHTT-EEEEESBHHHHHHHH-TTSPP-/--SS--TTEEEEEEE-SSSEEEEEEEEE--EEEEES---HHHHHHHHHHHHHHHHHHHHH-TT--HHHHSEEEEE--BTB-STTGGGGHHHHHHHHHHHHTT-PPPTTEEE--EE-SS-BEEP-S-HHHHHHHHHHTT--EEEEEGGGHHHHHTS-HHHHTT-EEEEESBHHHHHHHH--/---SSPPTT-EEEEEEETTEEEEEEEEEEE-------EEEEES---HHHHHHHHHHHHHHHHHHHHH-TT--HHHH-EEEEE--S-S-TTTGGGGHHHHHHHHHHHHTT-PPPTTEEE--EE-TT-BEEP-S-HHHHHHHHHHTT--EEEEEGGGHHHHHTS-HHHHTT-EEEEESBHHHHHHHH-TTSPP-/--TTEEEEEEE-SSSEEEEEEEEEE---EEEEES---HHHHHHHHHHHHHHHHHHHHH-TT--HHHH-EEEEE--S-S-TTTGGGGHHHHHHHHHHHHHT----SS-EE--EE-TTSBEE--S-HHHHHHHHHHHT--EEEEEGGGHHHHHTS-HHHHTT-EEEEESBHHHHHHHH--/-PPPTTEEEEEEEETTEEEEEEEEEEE----EEEEES---HHHHHHHHHHHHHHHHHHHHH-TT--HHHH-EEEEE--S-B-STTGGGGHHHHHHHHHHHHHT-PPPSS-EE--EE-TT-BEE--S-HHHHHHHHHHTT--EEEEEGGGHHHHHTS-HHHHTT-EEEEESBHHHHHHHH--/---TTEEEEEEEETTEEEEEEEEEEE---EEEEES---HHHHHHHHHHHHHHHHHHHHH-TT--HHHH-EEEEE--S---GGGGGGGHHHHHHHHHHHHTT-PPPSSEEE--EE-TT-BEE--S-HHHHHHHHHHTT--EEEEEGGGHHHHHTS-HHHHTT-EEEEESBHHHHHHHH--

Radius of gyration: 35.29 Å; Cα contacts (8 Å, |Δi|>4): 2530; chains: 6; bounding box: 80×92×82 Å

Nearest PDB structures (foldseek):
  2x36-assembly2_C  TM=1.005E+00  e=1.792E-44  Homo sapiens
  7ksm-assembly1_E  TM=9.967E-01  e=7.839E-37  Homo sapiens
  6wzv-assembly3_C  TM=9.911E-01  e=8.893E-37  Homo sapiens
  6wys-assembly2_B  TM=9.595E-01  e=1.108E-35  Homo sapiens
  9cc3-assembly1_B  TM=9.616E-01  e=7.346E-35  Homo sapiens